Protein AF-0000000067793254 (afdb_homodimer)

Secondary structure (DSSP, 8-state):
-----------EEEEEEEEE-TTSSEEEGGG--S-HHHHHHHHHHHHHHHHHHT-S---HHHHHHHHHHHHHHTTTEEEEEEEE--EEEEEETTEEEEEEPTT--SGGGEEEEEEEPEEEPPHHHHHHHHHHHHHHT-SEEEEEEE--HHHHHHIIIIIS-S-SSSEEEE---TT-TT--EEEEEESSEEEEEE--TT---SS-SS--SS--EEEEEE-SSSSPEEEEEEEPPP---SSHHHHHHHHHHHHHHHHHHHHHHHHH--TTTSEEEEEEE----TT-TT-TTHHHHTSTTEEESS-TTS-HHHH-SEEE--STTT-EEE--EEEEEEHHHHHTEEEEEEE-TTSTTHHHHHHHHTPPP----TT--SGGG-S-SBPEEEEEEEE-/-----------EEEEEEEEE-TTSSEEEGGGS-S-HHHHHHHHHHHHHHHHHHT-S---HHHHHHHHHHHHHHTTTEEEEEEEE--EEEEEETTEEEEEEPTT--SGGGEEEEEEEPEEEPPHHHHHHHHHHHHHHT-SEEEEEEE--HHHHHHIIIIIS-S-SSSEEEE---TT-TT--EEEEEESSEEEEEE--TT---SSSSS--SS--EEEEEE-SSSS-EEEEEEEPPP---SSHHHHHHHHHHHHHHHHHHHHHHHHH--TTTSEEEEEEE----TT-TT-TTHHHHTSTTEEESS-TTS-HHHH-SEEE--STTT-EEE--EEEEEEHHHHHTEEEEEEE-TTSTTHHHHHHHHTPPP-PPPTT--SGGG-S-SBPEEEEEEEE-

Structure (mmCIF, N/CA/C/O backbone):
data_AF-0000000067793254-model_v1
#
loop_
_entity.id
_entity.type
_entity.pdbx_description
1 polymer 'Endonuclease/Exonuclease/phosphatase family protein'
#
loop_
_atom_site.group_PDB
_atom_site.id
_atom_site.type_symbol
_atom_site.label_atom_id
_atom_site.label_alt_id
_atom_site.label_comp_id
_atom_site.label_asym_id
_atom_site.label_entity_id
_atom_site.label_seq_id
_atom_site.pdbx_PDB_ins_code
_atom_site.Cartn_x
_atom_site.Cartn_y
_atom_site.Cartn_z
_atom_site.occupancy
_atom_site.B_iso_or_equiv
_atom_site.auth_seq_id
_atom_site.auth_comp_id
_atom_site.auth_asym_id
_atom_site.auth_atom_id
_atom_site.pdbx_PDB_model_num
ATOM 1 N N . MET A 1 1 ? 42.906 0.728 -47.625 1 31.09 1 MET A N 1
ATOM 2 C CA . MET A 1 1 ? 42.281 -0.377 -46.906 1 31.09 1 MET A CA 1
ATOM 3 C C . MET A 1 1 ? 41.781 0.077 -45.531 1 31.09 1 MET A C 1
ATOM 5 O O . MET A 1 1 ? 42.594 0.21 -44.594 1 31.09 1 MET A O 1
ATOM 9 N N . LEU A 1 2 ? 40.875 1.035 -45.281 1 40.81 2 LEU A N 1
ATOM 10 C CA . LEU A 1 2 ? 40.406 1.68 -44.062 1 40.81 2 LEU A CA 1
ATOM 11 C C . LEU A 1 2 ? 39.781 0.665 -43.125 1 40.81 2 LEU A C 1
ATOM 13 O O . LEU A 1 2 ? 38.812 -0.009 -43.469 1 40.81 2 LEU A O 1
ATOM 17 N N . LEU A 1 3 ? 40.5 0.003 -42.062 1 40.59 3 LEU A N 1
ATOM 18 C CA . LEU A 1 3 ? 40.062 -0.894 -41 1 40.59 3 LEU A CA 1
ATOM 19 C C . LEU A 1 3 ? 38.844 -0.319 -40.281 1 40.59 3 LEU A C 1
ATOM 21 O O . LEU A 1 3 ? 38.938 0.746 -39.656 1 40.59 3 LEU A O 1
ATOM 25 N N . SER A 1 4 ? 37.594 -0.595 -40.688 1 42.09 4 SER A N 1
ATOM 26 C CA . SER A 1 4 ? 36.312 -0.369 -40 1 42.09 4 SER A CA 1
ATOM 27 C C . SER A 1 4 ? 36.312 -0.958 -38.594 1 42.09 4 SER A C 1
ATOM 29 O O . SER A 1 4 ? 36.312 -2.18 -38.438 1 42.09 4 SER A O 1
ATOM 31 N N . LEU A 1 5 ? 36.969 -0.37 -37.469 1 39.97 5 LEU A N 1
ATOM 32 C CA . LEU A 1 5 ? 36.906 -0.781 -36.062 1 39.97 5 LEU A CA 1
ATOM 33 C C . LEU A 1 5 ? 35.438 -0.885 -35.594 1 39.97 5 LEU A C 1
ATOM 35 O O . LEU A 1 5 ? 34.719 0.119 -35.562 1 39.97 5 LEU A O 1
ATOM 39 N N . SER A 1 6 ? 34.781 -2 -35.594 1 44.38 6 SER A N 1
ATOM 40 C CA . SER A 1 6 ? 33.438 -2.334 -35.094 1 44.38 6 SER A CA 1
ATOM 41 C C . SER A 1 6 ? 33.375 -2.094 -33.594 1 44.38 6 SER A C 1
ATOM 43 O O . SER A 1 6 ? 34.062 -2.75 -32.812 1 44.38 6 SER A O 1
ATOM 45 N N . VAL A 1 7 ? 33.188 -0.939 -32.812 1 46.5 7 VAL A N 1
ATOM 46 C CA . VAL A 1 7 ? 32.906 -0.623 -31.406 1 46.5 7 VAL A CA 1
ATOM 47 C C . VAL A 1 7 ? 31.906 -1.623 -30.844 1 46.5 7 VAL A C 1
ATOM 49 O O . VAL A 1 7 ? 30.75 -1.679 -31.312 1 46.5 7 VAL A O 1
ATOM 52 N N . LYS A 1 8 ? 32.406 -2.576 -30.094 1 49.12 8 LYS A N 1
ATOM 53 C CA . LYS A 1 8 ? 31.562 -3.607 -29.484 1 49.12 8 LYS A CA 1
ATOM 54 C C . LYS A 1 8 ? 30.562 -2.998 -28.5 1 49.12 8 LYS A C 1
ATOM 56 O O . LYS A 1 8 ? 30.953 -2.436 -27.484 1 49.12 8 LYS A O 1
ATOM 61 N N . GLU A 1 9 ? 29.5 -2.633 -28.766 1 59.44 9 GLU A N 1
ATOM 62 C CA . GLU A 1 9 ? 28.438 -2.152 -27.891 1 59.44 9 GLU A CA 1
ATOM 63 C C . GLU A 1 9 ? 28.203 -3.111 -26.719 1 59.44 9 GLU A C 1
ATOM 65 O O . GLU A 1 9 ? 27.984 -4.305 -26.938 1 59.44 9 GLU A O 1
ATOM 70 N N . THR A 1 10 ? 28.797 -2.857 -25.375 1 68.81 10 THR A N 1
ATOM 71 C CA . THR A 1 10 ? 28.672 -3.65 -24.156 1 68.81 10 THR A CA 1
ATOM 72 C C . THR A 1 10 ? 27.219 -3.979 -23.859 1 68.81 10 THR A C 1
ATOM 74 O O . THR A 1 10 ? 26.375 -3.076 -23.75 1 68.81 10 THR A O 1
ATOM 77 N N . THR A 1 11 ? 27.062 -5.258 -24 1 78.81 11 THR A N 1
ATOM 78 C CA . THR A 1 11 ? 25.719 -5.773 -23.766 1 78.81 11 THR A CA 1
ATOM 79 C C . THR A 1 11 ? 25.516 -6.07 -22.281 1 78.81 11 THR A C 1
ATOM 81 O O . THR A 1 11 ? 26.469 -6.152 -21.516 1 78.81 11 THR A O 1
ATOM 84 N N . MET A 1 12 ? 24.406 -5.875 -21.812 1 90.88 12 MET A N 1
ATOM 85 C CA . MET A 1 12 ? 23.969 -6.18 -20.453 1 90.88 12 MET A CA 1
ATOM 86 C C . MET A 1 12 ? 22.938 -7.301 -20.469 1 90.88 12 MET A C 1
ATOM 88 O O . MET A 1 12 ? 21.984 -7.273 -21.25 1 90.88 12 MET A O 1
ATOM 92 N N . LYS A 1 13 ? 23.391 -8.328 -19.578 1 94 13 LYS A N 1
ATOM 93 C CA . LYS A 1 13 ? 22.422 -9.406 -19.406 1 94 13 LYS A CA 1
ATOM 94 C C . LYS A 1 13 ? 21.391 -9.047 -18.344 1 94 13 LYS A C 1
ATOM 96 O O . LYS A 1 13 ? 21.734 -8.609 -17.25 1 94 13 LYS A O 1
ATOM 101 N N . ILE A 1 14 ? 20.125 -9.109 -18.766 1 97.94 14 ILE A N 1
ATOM 102 C CA . ILE A 1 14 ? 19.016 -8.812 -17.859 1 97.94 14 ILE A CA 1
ATOM 103 C C . ILE A 1 14 ? 18.062 -10 -17.812 1 97.94 14 ILE A C 1
ATOM 105 O O . ILE A 1 14 ? 17.641 -10.516 -18.844 1 97.94 14 ILE A O 1
ATOM 109 N N . ARG A 1 15 ? 17.875 -10.461 -16.562 1 98.19 15 ARG A N 1
ATOM 110 C CA . ARG A 1 15 ? 16.906 -11.531 -16.375 1 98.19 15 ARG A CA 1
ATOM 111 C C . ARG A 1 15 ? 15.57 -10.977 -15.875 1 98.19 15 ARG A C 1
ATOM 113 O O . ARG A 1 15 ? 15.531 -10.242 -14.883 1 98.19 15 ARG A O 1
ATOM 120 N N . ILE A 1 16 ? 14.469 -11.25 -16.641 1 98.88 16 ILE A N 1
ATOM 121 C CA . ILE A 1 16 ? 13.109 -10.82 -16.359 1 98.88 16 ILE A CA 1
ATOM 122 C C . ILE A 1 16 ? 12.242 -12.031 -16 1 98.88 16 ILE A C 1
ATOM 124 O O . ILE A 1 16 ? 12.297 -13.055 -16.688 1 98.88 16 ILE A O 1
ATOM 128 N N . ALA A 1 17 ? 11.484 -11.914 -14.883 1 98.88 17 ALA A N 1
ATOM 129 C CA . ALA A 1 17 ? 10.703 -13.07 -14.445 1 98.88 17 ALA A CA 1
ATOM 130 C C . ALA A 1 17 ? 9.305 -12.656 -14.008 1 98.88 17 ALA A C 1
ATOM 132 O O . ALA A 1 17 ? 9.062 -11.484 -13.703 1 98.88 17 ALA A O 1
ATOM 133 N N . ILE A 1 18 ? 8.359 -13.547 -14.07 1 98.88 18 ILE A N 1
ATOM 134 C CA . ILE A 1 18 ? 7.016 -13.438 -13.516 1 98.88 18 ILE A CA 1
ATOM 135 C C . ILE A 1 18 ? 6.75 -14.602 -12.57 1 98.88 18 ILE A C 1
ATOM 137 O O . ILE A 1 18 ? 7.145 -15.734 -12.844 1 98.88 18 ILE A O 1
ATOM 141 N N . TYR A 1 19 ? 6.242 -14.352 -11.445 1 98.5 19 TYR A N 1
ATOM 142 C CA . TYR A 1 19 ? 5.93 -15.375 -10.453 1 98.5 19 TYR A CA 1
ATOM 143 C C . TYR A 1 19 ? 4.691 -15 -9.648 1 98.5 19 TYR A C 1
ATOM 145 O O . TYR A 1 19 ? 4.551 -13.852 -9.219 1 98.5 19 TYR A O 1
ATOM 153 N N . ASN A 1 20 ? 3.717 -15.906 -9.539 1 96.56 20 ASN A N 1
ATOM 154 C CA . ASN A 1 20 ? 2.57 -15.758 -8.648 1 96.56 20 ASN A CA 1
ATOM 155 C C . ASN A 1 20 ? 2.953 -16.031 -7.199 1 96.56 20 ASN A C 1
ATOM 157 O O . ASN A 1 20 ? 3.311 -17.156 -6.844 1 96.56 20 ASN A O 1
ATOM 161 N N . VAL A 1 21 ? 2.904 -14.969 -6.418 1 93.12 21 VAL A N 1
ATOM 162 C CA . VAL A 1 21 ? 3.375 -15.062 -5.043 1 93.12 21 VAL A CA 1
ATOM 163 C C . VAL A 1 21 ? 2.184 -15.109 -4.09 1 93.12 21 VAL A C 1
ATOM 165 O O . VAL A 1 21 ? 2.154 -14.398 -3.084 1 93.12 21 VAL A O 1
ATOM 168 N N . GLU A 1 22 ? 1.184 -15.906 -4.363 1 81.81 22 GLU A N 1
ATOM 169 C CA . GLU A 1 22 ? -0.07 -16.016 -3.625 1 81.81 22 GLU A CA 1
ATOM 170 C C . GLU A 1 22 ? 0.184 -16.344 -2.154 1 81.81 22 GLU A C 1
ATOM 172 O O . GLU A 1 22 ? -0.713 -16.203 -1.32 1 81.81 22 GLU A O 1
ATOM 177 N N . ASN A 1 23 ? 1.436 -16.734 -1.792 1 68.94 23 ASN A N 1
ATOM 178 C CA . ASN A 1 23 ? 1.761 -17.188 -0.444 1 68.94 23 ASN A CA 1
ATOM 179 C C . ASN A 1 23 ? 2.705 -16.219 0.262 1 68.94 23 ASN A C 1
ATOM 181 O O . ASN A 1 23 ? 3.607 -16.641 0.986 1 68.94 23 ASN A O 1
ATOM 185 N N . LEU A 1 24 ? 2.639 -14.906 0.12 1 68.38 24 LEU A N 1
ATOM 186 C CA . LEU A 1 24 ? 3.588 -14.008 0.773 1 68.38 24 LEU A CA 1
ATOM 187 C C . LEU A 1 24 ? 3.279 -13.883 2.262 1 68.38 24 LEU A C 1
ATOM 189 O O . LEU A 1 24 ? 4.004 -14.43 3.098 1 68.38 24 LEU A O 1
ATOM 193 N N . PHE A 1 25 ? 2.334 -13.227 2.662 1 58.34 25 PHE A N 1
ATOM 194 C CA . PHE A 1 25 ? 2.184 -13.102 4.105 1 58.34 25 PHE A CA 1
ATOM 195 C C . PHE A 1 25 ? 0.762 -13.438 4.535 1 58.34 25 PHE A C 1
ATOM 197 O O . PHE A 1 25 ? 0.556 -14.266 5.43 1 58.34 25 PHE A O 1
ATOM 204 N N . HIS A 1 26 ? -0.063 -12.625 4.062 1 64.12 26 HIS A N 1
ATOM 205 C CA . HIS A 1 26 ? -1.455 -12.844 4.441 1 64.12 26 HIS A CA 1
ATOM 206 C C . HIS A 1 26 ? -2.311 -13.164 3.219 1 64.12 26 HIS A C 1
ATOM 208 O O . HIS A 1 26 ? -2.105 -12.594 2.145 1 64.12 26 HIS A O 1
ATOM 214 N N . ARG A 1 27 ? -2.822 -14.453 3.244 1 61.56 27 ARG A N 1
ATOM 215 C CA . ARG A 1 27 ? -3.748 -14.789 2.166 1 61.56 27 ARG A CA 1
ATOM 216 C C . ARG A 1 27 ? -5.195 -14.672 2.633 1 61.56 27 ARG A C 1
ATOM 218 O O . ARG A 1 27 ? -5.492 -14.891 3.809 1 61.56 27 ARG A O 1
ATOM 225 N N . THR A 1 28 ? -5.828 -14.141 1.734 1 63.47 28 THR A N 1
ATOM 226 C CA . THR A 1 28 ? -7.266 -14.234 1.963 1 63.47 28 THR A CA 1
ATOM 227 C C . THR A 1 28 ? -7.684 -15.672 2.236 1 63.47 28 THR A C 1
ATOM 229 O O . THR A 1 28 ? -7.367 -16.578 1.458 1 63.47 28 THR A O 1
ATOM 232 N N . ALA A 1 29 ? -8.312 -15.906 3.418 1 68.81 29 ALA A N 1
ATOM 233 C CA . ALA A 1 29 ? -8.688 -17.234 3.885 1 68.81 29 ALA A CA 1
ATOM 234 C C . ALA A 1 29 ? -9.422 -18.016 2.795 1 68.81 29 ALA A C 1
ATOM 236 O O . ALA A 1 29 ? -9.211 -19.219 2.637 1 68.81 29 ALA A O 1
ATOM 237 N N . ILE A 1 30 ? -10.117 -17.25 2.055 1 70.94 30 ILE A N 1
ATOM 238 C CA . ILE A 1 30 ? -10.945 -17.906 1.045 1 70.94 30 ILE A CA 1
ATOM 239 C C . ILE A 1 30 ? -10.055 -18.484 -0.056 1 70.94 30 ILE A C 1
ATOM 241 O O . ILE A 1 30 ? -10.43 -19.453 -0.715 1 70.94 30 ILE A O 1
ATOM 245 N N . LEU A 1 31 ? -8.93 -17.984 -0.172 1 64.88 31 LEU A N 1
ATOM 246 C CA . LEU A 1 31 ? -8.023 -18.438 -1.229 1 64.88 31 LEU A CA 1
ATOM 247 C C . LEU A 1 31 ? -7.059 -19.484 -0.708 1 64.88 31 LEU A C 1
ATOM 249 O O . LEU A 1 31 ? -6.281 -20.062 -1.478 1 64.88 31 LEU A O 1
ATOM 253 N N . ASN A 1 32 ? -7.125 -19.75 0.562 1 66.56 32 ASN A N 1
ATOM 254 C CA . ASN A 1 32 ? -6.242 -20.719 1.182 1 66.56 32 ASN A CA 1
ATOM 255 C C . ASN A 1 32 ? -6.934 -22.078 1.356 1 66.56 32 ASN A C 1
ATOM 257 O O . ASN A 1 32 ? -6.688 -22.781 2.336 1 66.56 32 ASN A O 1
ATOM 261 N N . LEU A 1 33 ? -7.832 -22.438 0.558 1 66.75 33 LEU A N 1
ATOM 262 C CA . LEU A 1 33 ? -8.492 -23.734 0.563 1 66.75 33 LEU A CA 1
ATOM 263 C C . LEU A 1 33 ? -7.902 -24.656 -0.498 1 66.75 33 LEU A C 1
ATOM 265 O O . LEU A 1 33 ? -7.496 -24.203 -1.568 1 66.75 33 LEU A O 1
ATOM 269 N N . PRO A 1 34 ? -7.812 -25.922 -0.227 1 66.06 34 PRO A N 1
ATOM 270 C CA . PRO A 1 34 ? -7.176 -26.844 -1.159 1 66.06 34 PRO A CA 1
ATOM 271 C C . PRO A 1 34 ? -8.008 -27.078 -2.42 1 66.06 34 PRO A C 1
ATOM 273 O O . PRO A 1 34 ? -7.465 -27.453 -3.461 1 66.06 34 PRO A O 1
ATOM 276 N N . ASP A 1 35 ? -9.336 -26.797 -2.328 1 67.94 35 ASP A N 1
ATOM 277 C CA . ASP A 1 35 ? -10.258 -27.109 -3.416 1 67.94 35 ASP A CA 1
ATOM 278 C C . ASP A 1 35 ? -10.656 -25.859 -4.176 1 67.94 35 ASP A C 1
ATOM 280 O O . ASP A 1 35 ? -11.391 -25.016 -3.652 1 67.94 35 ASP A O 1
ATOM 284 N N . SER A 1 36 ? -10.172 -25.766 -5.426 1 66.94 36 SER A N 1
ATOM 285 C CA . SER A 1 36 ? -10.445 -24.594 -6.254 1 66.94 36 SER A CA 1
ATOM 286 C C . SER A 1 36 ? -11.938 -24.438 -6.504 1 66.94 36 SER A C 1
ATOM 288 O O . SER A 1 36 ? -12.438 -23.312 -6.629 1 66.94 36 SER A O 1
ATOM 290 N N . GLN A 1 37 ? -12.656 -25.5 -6.613 1 68.5 37 GLN A N 1
ATOM 291 C CA . GLN A 1 37 ? -14.094 -25.406 -6.816 1 68.5 37 GLN A CA 1
ATOM 292 C C . GLN A 1 37 ? -14.789 -24.781 -5.609 1 68.5 37 GLN A C 1
ATOM 294 O O . GLN A 1 37 ? -15.727 -24 -5.762 1 68.5 37 GLN A O 1
ATOM 299 N N . GLN A 1 38 ? -14.258 -25.219 -4.508 1 76.88 38 GLN A N 1
ATOM 300 C CA . GLN A 1 38 ? -14.812 -24.625 -3.293 1 76.88 38 GLN A CA 1
ATOM 301 C C . GLN A 1 38 ? -14.516 -23.125 -3.225 1 76.88 38 GLN A C 1
ATOM 303 O O . GLN A 1 38 ? -15.375 -22.328 -2.842 1 76.88 38 GLN A O 1
ATOM 308 N N . ILE A 1 39 ? -13.344 -22.797 -3.621 1 72.5 39 ILE A N 1
ATOM 309 C CA . ILE A 1 39 ? -12.961 -21.391 -3.646 1 72.5 39 ILE A CA 1
ATOM 310 C C . ILE A 1 39 ? -13.891 -20.625 -4.582 1 72.5 39 ILE A C 1
ATOM 312 O O . ILE A 1 39 ? -14.43 -19.578 -4.207 1 72.5 39 ILE A O 1
ATOM 316 N N . ASP A 1 40 ? -14.164 -21.141 -5.75 1 70 40 ASP A N 1
ATOM 317 C CA . ASP A 1 40 ? -15.016 -20.5 -6.742 1 70 40 ASP A CA 1
ATOM 318 C C . ASP A 1 40 ? -16.438 -20.312 -6.211 1 70 40 ASP A C 1
ATOM 320 O O . ASP A 1 40 ? -17.047 -19.266 -6.406 1 70 40 ASP A O 1
ATOM 324 N N . ALA A 1 41 ? -16.922 -21.391 -5.645 1 77.06 41 ALA A N 1
ATOM 325 C CA . ALA A 1 41 ? -18.281 -21.328 -5.094 1 77.06 41 ALA A CA 1
ATOM 326 C C . ALA A 1 41 ? -18.391 -20.25 -4.027 1 77.06 41 ALA A C 1
ATOM 328 O O . ALA A 1 41 ? -19.359 -19.469 -4.016 1 77.06 41 ALA A O 1
ATOM 329 N N . LEU A 1 42 ? -17.406 -20.172 -3.201 1 83 42 LEU A N 1
ATOM 330 C CA . LEU A 1 42 ? -17.422 -19.188 -2.123 1 83 42 LEU A CA 1
ATOM 331 C C . LEU A 1 42 ? -17.281 -17.766 -2.676 1 83 42 LEU A C 1
ATOM 333 O O . LEU A 1 42 ? -17.969 -16.844 -2.219 1 83 42 LEU A O 1
ATOM 337 N N . LEU A 1 43 ? -16.438 -17.625 -3.621 1 76.62 43 LEU A N 1
ATOM 338 C CA . LEU A 1 43 ? -16.25 -16.297 -4.215 1 76.62 43 LEU A CA 1
ATOM 339 C C . LEU A 1 43 ? -17.516 -15.844 -4.918 1 76.62 43 LEU A C 1
ATOM 341 O O . LEU A 1 43 ? -17.859 -14.656 -4.895 1 76.62 43 LEU A O 1
ATOM 345 N N . GLU A 1 44 ? -18.203 -16.719 -5.574 1 77.62 44 GLU A N 1
ATOM 346 C CA . GLU A 1 44 ? -19.484 -16.375 -6.168 1 77.62 44 GLU A CA 1
ATOM 347 C C . GLU A 1 44 ? -20.5 -15.961 -5.102 1 77.62 44 GLU A C 1
ATOM 349 O O . GLU A 1 44 ? -21.281 -15.031 -5.309 1 77.62 44 GLU A O 1
ATOM 354 N N . GLN A 1 45 ? -20.453 -16.656 -4.051 1 84.69 45 GLN A N 1
ATOM 355 C CA . GLN A 1 45 ? -21.344 -16.281 -2.961 1 84.69 45 GLN A CA 1
ATOM 356 C C . GLN A 1 45 ? -21 -14.898 -2.414 1 84.69 45 GLN A C 1
ATOM 358 O O . GLN A 1 45 ? -21.891 -14.125 -2.064 1 84.69 45 GLN A O 1
ATOM 363 N N . VAL A 1 46 ? -19.766 -14.617 -2.361 1 85.06 46 VAL A N 1
ATOM 364 C CA . VAL A 1 46 ? -19.359 -13.289 -1.921 1 85.06 46 VAL A CA 1
ATOM 365 C C . VAL A 1 46 ? -19.875 -12.234 -2.902 1 85.06 46 VAL A C 1
ATOM 367 O O . VAL A 1 46 ? -20.375 -11.188 -2.492 1 85.06 46 VAL A O 1
ATOM 370 N N . ARG A 1 47 ? -19.75 -12.5 -4.215 1 79.06 47 ARG A N 1
ATOM 371 C CA . ARG A 1 47 ? -20.25 -11.578 -5.23 1 79.06 47 ARG A CA 1
ATOM 372 C C . ARG A 1 47 ? -21.75 -11.344 -5.07 1 79.06 47 ARG A C 1
ATOM 374 O O . ARG A 1 47 ? -22.219 -10.211 -5.172 1 79.06 47 ARG A O 1
ATOM 381 N N . GLN A 1 48 ? -22.469 -12.398 -4.863 1 83.5 48 GLN A N 1
ATOM 382 C CA . GLN A 1 48 ? -23.906 -12.281 -4.645 1 83.5 48 GLN A CA 1
ATOM 383 C C . GLN A 1 48 ? -24.203 -11.438 -3.408 1 83.5 48 GLN A C 1
ATOM 385 O O . GLN A 1 48 ? -25.078 -10.578 -3.436 1 83.5 48 GLN A O 1
ATOM 390 N N . LEU A 1 49 ? -23.469 -11.656 -2.424 1 90.62 49 LEU A N 1
ATOM 391 C CA . LEU A 1 49 ? -23.656 -10.906 -1.189 1 90.62 49 LEU A CA 1
ATOM 392 C C . LEU A 1 49 ? -23.375 -9.422 -1.416 1 90.62 49 LEU A C 1
ATOM 394 O O . LEU A 1 49 ? -24.141 -8.57 -0.962 1 90.62 49 LEU A O 1
ATOM 398 N N . GLN A 1 50 ? -22.297 -9.203 -2.102 1 85.62 50 GLN A N 1
ATOM 399 C CA . GLN A 1 50 ? -21.953 -7.82 -2.41 1 85.62 50 GLN A CA 1
ATOM 400 C C . GLN A 1 50 ? -23.062 -7.141 -3.215 1 85.62 50 GLN A C 1
ATOM 402 O O . GLN A 1 50 ? -23.438 -6 -2.936 1 85.62 50 GLN A O 1
ATOM 407 N N . GLN A 1 51 ? -23.578 -7.797 -4.176 1 82.69 51 GLN A N 1
ATOM 408 C CA . GLN A 1 51 ? -24.656 -7.262 -4.988 1 82.69 51 GLN A CA 1
ATOM 409 C C . GLN A 1 51 ? -25.891 -6.965 -4.137 1 82.69 51 GLN A C 1
ATOM 411 O O . GLN A 1 51 ? -26.547 -5.938 -4.32 1 82.69 51 GLN A O 1
ATOM 416 N N . LEU A 1 52 ? -26.203 -7.84 -3.271 1 91.19 52 LEU A N 1
ATOM 417 C CA . LEU A 1 52 ? -27.344 -7.641 -2.396 1 91.19 52 LEU A CA 1
ATOM 418 C C . LEU A 1 52 ? -27.141 -6.422 -1.501 1 91.19 52 LEU A C 1
ATOM 420 O O . LEU A 1 52 ? -28.047 -5.598 -1.355 1 91.19 52 LEU A O 1
ATOM 424 N N . LEU A 1 53 ? -25.953 -6.273 -1.028 1 91.06 53 LEU A N 1
ATOM 425 C CA . LEU A 1 53 ? -25.672 -5.211 -0.067 1 91.06 53 LEU A CA 1
ATOM 426 C C . LEU A 1 53 ? -25.609 -3.854 -0.76 1 91.06 53 LEU A C 1
ATOM 428 O O . LEU A 1 53 ? -25.703 -2.812 -0.106 1 91.06 53 LEU A O 1
ATOM 432 N N . GLU A 1 54 ? -25.484 -3.896 -2.029 1 87.56 54 GLU A N 1
ATOM 433 C CA . GLU A 1 54 ? -25.391 -2.646 -2.777 1 87.56 54 GLU A CA 1
ATOM 434 C C . GLU A 1 54 ? -26.766 -2.154 -3.215 1 87.56 54 GLU A C 1
ATOM 436 O O . GLU A 1 54 ? -26.891 -1.062 -3.768 1 87.56 54 GLU A O 1
ATOM 441 N N . GLN A 1 55 ? -27.781 -2.951 -2.98 1 91.06 55 GLN A N 1
ATOM 442 C CA . GLN A 1 55 ? -29.141 -2.553 -3.377 1 91.06 55 GLN A CA 1
ATOM 443 C C . GLN A 1 55 ? -29.609 -1.341 -2.58 1 91.06 55 GLN A C 1
ATOM 445 O O . GLN A 1 55 ? -29.328 -1.232 -1.383 1 91.06 55 GLN A O 1
ATOM 450 N N . PRO A 1 56 ? -30.312 -0.456 -3.15 1 91.81 56 PRO A N 1
ATOM 451 C CA . PRO A 1 56 ? -30.797 0.749 -2.469 1 91.81 56 PRO A CA 1
ATOM 452 C C . PRO A 1 56 ? -31.875 0.45 -1.436 1 91.81 56 PRO A C 1
ATOM 454 O O . PRO A 1 56 ? -32.094 1.252 -0.527 1 91.81 56 PRO A O 1
ATOM 457 N N . GLN A 1 57 ? -32.594 -0.63 -1.663 1 94.94 57 GLN A N 1
ATOM 458 C CA . GLN A 1 57 ? -33.656 -1.005 -0.732 1 94.94 57 GLN A CA 1
ATOM 459 C C . GLN A 1 57 ? -33.469 -2.445 -0.258 1 94.94 57 GLN A C 1
ATOM 461 O O . GLN A 1 57 ? -33.219 -3.342 -1.062 1 94.94 57 GLN A O 1
ATOM 466 N N . TYR A 1 58 ? -33.531 -2.555 1 1 96.06 58 TYR A N 1
ATOM 467 C CA . TYR A 1 58 ? -33.469 -3.875 1.621 1 96.06 58 TYR A CA 1
ATOM 468 C C . TYR A 1 58 ? -34.875 -4.316 2.059 1 96.06 58 TYR A C 1
ATOM 470 O O . TYR A 1 58 ? -35.438 -3.752 2.992 1 96.06 58 TYR A O 1
ATOM 478 N N . ASP A 1 59 ? -35.469 -5.266 1.421 1 95.69 59 ASP A N 1
ATOM 479 C CA . ASP A 1 59 ? -36.688 -5.887 1.921 1 95.69 59 ASP A CA 1
ATOM 480 C C . ASP A 1 59 ? -36.375 -7.156 2.711 1 95.69 59 ASP A C 1
ATOM 482 O O . ASP A 1 59 ? -35.219 -7.531 2.859 1 95.69 59 ASP A O 1
ATOM 486 N N . ASP A 1 60 ? -37.312 -7.75 3.178 1 93.69 60 ASP A N 1
ATOM 487 C CA . ASP A 1 60 ? -37.125 -8.906 4.051 1 93.69 60 ASP A CA 1
ATOM 488 C C . ASP A 1 60 ? -36.5 -10.07 3.293 1 93.69 60 ASP A C 1
ATOM 490 O O . ASP A 1 60 ? -35.688 -10.812 3.854 1 93.69 60 ASP A O 1
ATOM 494 N N . ALA A 1 61 ? -36.906 -10.148 2.123 1 93.81 61 ALA A N 1
ATOM 495 C CA . ALA A 1 61 ? -36.375 -11.234 1.316 1 93.81 61 ALA A CA 1
ATOM 496 C C . ALA A 1 61 ? -34.875 -11.078 1.119 1 93.81 61 ALA A C 1
ATOM 498 O O . ALA A 1 61 ? -34.125 -12.055 1.229 1 93.81 61 ALA A O 1
ATOM 499 N N . LEU A 1 62 ? -34.562 -9.938 0.845 1 96.06 62 LEU A N 1
ATOM 500 C CA . LEU A 1 62 ? -33.156 -9.648 0.676 1 96.06 62 LEU A CA 1
ATOM 501 C C . LEU A 1 62 ? -32.406 -9.883 1.975 1 96.06 62 LEU A C 1
ATOM 503 O O . LEU A 1 62 ? -31.312 -10.477 1.964 1 96.06 62 LEU A O 1
ATOM 507 N N . LYS A 1 63 ? -32.906 -9.461 3.035 1 95.06 63 LYS A N 1
ATOM 508 C CA . LYS A 1 63 ? -32.25 -9.633 4.332 1 95.06 63 LYS A CA 1
ATOM 509 C C . LYS A 1 63 ? -32.062 -11.117 4.66 1 95.06 63 LYS A C 1
ATOM 511 O O . LYS A 1 63 ? -31.031 -11.508 5.195 1 95.06 63 LYS A O 1
ATOM 516 N N . ASP A 1 64 ? -33.062 -11.82 4.32 1 93.81 64 ASP A N 1
ATOM 517 C CA . ASP A 1 64 ? -32.969 -13.258 4.57 1 93.81 64 ASP A CA 1
ATOM 518 C C . ASP A 1 64 ? -31.906 -13.906 3.689 1 93.81 64 ASP A C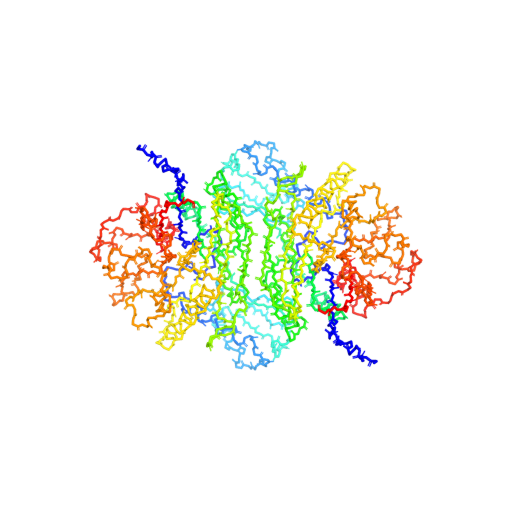 1
ATOM 520 O O . ASP A 1 64 ? -31.172 -14.789 4.137 1 93.81 64 ASP A O 1
ATOM 524 N N . LYS A 1 65 ? -31.953 -13.453 2.518 1 93.5 65 LYS A N 1
ATOM 525 C CA . LYS A 1 65 ? -30.953 -13.984 1.599 1 93.5 65 LYS A CA 1
ATOM 526 C C . LYS A 1 65 ? -29.547 -13.648 2.074 1 93.5 65 LYS A C 1
ATOM 528 O O . LYS A 1 65 ? -28.641 -14.492 2.008 1 93.5 65 LYS A O 1
ATOM 533 N N . VAL A 1 66 ? -29.328 -12.438 2.529 1 95.88 66 VAL A N 1
ATOM 534 C CA . VAL A 1 66 ? -28.047 -12.023 3.082 1 95.88 66 VAL A CA 1
ATOM 535 C C . VAL A 1 66 ? -27.672 -12.93 4.254 1 95.88 66 VAL A C 1
ATOM 537 O O . VAL A 1 66 ? -26.531 -13.398 4.352 1 95.88 66 VAL A O 1
ATOM 540 N N . PHE A 1 67 ? -28.609 -13.234 5.125 1 94.94 67 PHE A N 1
ATOM 541 C CA . PHE A 1 67 ? -28.359 -14.094 6.273 1 94.94 67 PHE A CA 1
ATOM 542 C C . PHE A 1 67 ? -27.906 -15.477 5.828 1 94.94 67 PHE A C 1
ATOM 544 O O . PHE A 1 67 ? -26.875 -15.977 6.289 1 94.94 67 PHE A O 1
ATOM 551 N N . ARG A 1 68 ? -28.625 -15.969 4.957 1 91.44 68 ARG A N 1
ATOM 552 C CA . ARG A 1 68 ? -28.344 -17.328 4.527 1 91.44 68 ARG A CA 1
ATOM 553 C C . ARG A 1 68 ? -27 -17.422 3.809 1 91.44 68 ARG A C 1
ATOM 555 O O . ARG A 1 68 ? -26.203 -18.312 4.086 1 91.44 68 ARG A O 1
ATOM 562 N N . LEU A 1 69 ? -26.828 -16.5 2.936 1 90.75 69 LEU A N 1
ATOM 563 C CA . LEU A 1 69 ? -25.609 -16.484 2.15 1 90.75 69 LEU A CA 1
ATOM 564 C C . LEU A 1 69 ? -24.391 -16.281 3.051 1 90.75 69 LEU A C 1
ATOM 566 O O . LEU A 1 69 ? -23.328 -16.859 2.807 1 90.75 69 LEU A O 1
ATOM 570 N N . SER A 1 70 ? -24.484 -15.492 4.145 1 92.81 70 SER A N 1
ATOM 571 C CA . SER A 1 70 ? -23.359 -15.102 4.973 1 92.81 70 SER A CA 1
ATOM 572 C C . SER A 1 70 ? -22.906 -16.234 5.883 1 92.81 70 SER A C 1
ATOM 574 O O . SER A 1 70 ? -21.812 -16.219 6.426 1 92.81 70 SER A O 1
ATOM 576 N N . ILE A 1 71 ? -23.828 -17.297 6.059 1 88.81 71 ILE A N 1
ATOM 577 C CA . ILE A 1 71 ? -23.516 -18.406 6.949 1 88.81 71 ILE A CA 1
ATOM 578 C C . ILE A 1 71 ? -22.25 -19.125 6.449 1 88.81 71 ILE A C 1
ATOM 580 O O . ILE A 1 71 ? -21.312 -19.359 7.215 1 88.81 71 ILE A O 1
ATOM 584 N N . ALA A 1 72 ? -22.297 -19.391 5.266 1 88.38 72 ALA A N 1
ATOM 585 C CA . ALA A 1 72 ? -21.188 -20.141 4.691 1 88.38 72 ALA A CA 1
ATOM 586 C C . ALA A 1 72 ? -19.938 -19.266 4.566 1 88.38 72 ALA A C 1
ATOM 588 O O . ALA A 1 72 ? -18.828 -19.766 4.441 1 88.38 72 ALA A O 1
ATOM 589 N N . LEU A 1 73 ? -20.094 -17.969 4.504 1 90.31 73 LEU A N 1
ATOM 590 C CA . LEU A 1 73 ? -19.016 -17.031 4.215 1 90.31 73 LEU A CA 1
ATOM 591 C C . LEU A 1 73 ? -18.359 -16.531 5.504 1 90.31 73 LEU A C 1
ATOM 593 O O . LEU A 1 73 ? -17.297 -15.922 5.465 1 90.31 73 LEU A O 1
ATOM 597 N N . ARG A 1 74 ? -18.906 -16.859 6.727 1 88.31 74 ARG A N 1
ATOM 598 C CA . ARG A 1 74 ? -18.5 -16.328 8.023 1 88.31 74 ARG A CA 1
ATOM 599 C C . ARG A 1 74 ? -17.016 -16.594 8.273 1 88.31 74 ARG A C 1
ATOM 601 O O . ARG A 1 74 ? -16.297 -15.727 8.773 1 88.31 74 ARG A O 1
ATOM 608 N N . PRO A 1 75 ? -16.578 -17.781 7.867 1 82.69 75 PRO A N 1
ATOM 609 C CA . PRO A 1 75 ? -15.164 -18.062 8.141 1 82.69 75 PRO A CA 1
ATOM 610 C C . PRO A 1 75 ? -14.227 -17.234 7.262 1 82.69 75 PRO A C 1
ATOM 612 O O . PRO A 1 75 ? -13.031 -17.125 7.559 1 82.69 75 PRO A O 1
ATOM 615 N N . TYR A 1 76 ? -14.82 -16.656 6.258 1 82.12 76 TYR A N 1
ATOM 616 C CA . TYR A 1 76 ? -13.922 -16.156 5.223 1 82.12 76 TYR A CA 1
ATOM 617 C C . TYR A 1 76 ? -14.047 -14.641 5.082 1 82.12 76 TYR A C 1
ATOM 619 O O . TYR A 1 76 ? -13.156 -13.992 4.527 1 82.12 76 TYR A O 1
ATOM 627 N N . ILE A 1 77 ? -15.133 -14.086 5.496 1 83.75 77 ILE A N 1
ATOM 628 C CA . ILE A 1 77 ? -15.336 -12.656 5.324 1 83.75 77 ILE A CA 1
ATOM 629 C C . ILE A 1 77 ? -15.914 -12.055 6.609 1 83.75 77 ILE A C 1
ATOM 631 O O . ILE A 1 77 ? -16.359 -12.789 7.5 1 83.75 77 ILE A O 1
ATOM 635 N N . ASP A 1 78 ? -15.773 -10.812 6.766 1 87 78 ASP A N 1
ATOM 636 C CA . ASP A 1 78 ? -16.547 -9.984 7.688 1 87 78 ASP A CA 1
ATOM 637 C C . ASP A 1 78 ? -17.219 -8.828 6.953 1 87 78 ASP A C 1
ATOM 639 O O . ASP A 1 78 ? -16.875 -8.523 5.809 1 87 78 ASP A O 1
ATOM 643 N N . ILE A 1 79 ? -18.25 -8.414 7.461 1 87 79 ILE A N 1
ATOM 644 C CA . ILE A 1 79 ? -18.922 -7.223 6.941 1 87 79 ILE A CA 1
ATOM 645 C C . ILE A 1 79 ? -18.688 -6.047 7.883 1 87 79 ILE A C 1
ATOM 647 O O . ILE A 1 79 ? -19.281 -5.984 8.969 1 87 79 ILE A O 1
ATOM 651 N N . ARG A 1 80 ? -17.859 -5.156 7.418 1 82.44 80 ARG A N 1
ATOM 652 C CA . ARG A 1 80 ? -17.484 -4.008 8.234 1 82.44 80 ARG A CA 1
ATOM 653 C C . ARG A 1 80 ? -18.438 -2.84 8.008 1 82.44 80 ARG A C 1
ATOM 655 O O . ARG A 1 80 ? -18.766 -2.516 6.863 1 82.44 80 ARG A O 1
ATOM 662 N N . THR A 1 81 ? -19 -2.369 9.086 1 82.69 81 THR A N 1
ATOM 663 C CA . THR A 1 81 ? -19.797 -1.153 9.055 1 82.69 81 THR A CA 1
ATOM 664 C C . THR A 1 81 ? -19.047 0.014 9.68 1 82.69 81 THR A C 1
ATOM 666 O O . THR A 1 81 ? -18.766 -0.002 10.883 1 82.69 81 THR A O 1
ATOM 669 N N . ASP A 1 82 ? -18.734 0.962 8.883 1 74.06 82 ASP A N 1
ATOM 670 C CA . ASP A 1 82 ? -17.969 2.117 9.336 1 74.06 82 ASP A CA 1
ATOM 671 C C . ASP A 1 82 ? -18.875 3.232 9.828 1 74.06 82 ASP A C 1
ATOM 673 O O . ASP A 1 82 ? -18.484 4.039 10.672 1 74.06 82 ASP A O 1
ATOM 677 N N . ALA A 1 83 ? -20.047 3.328 9.281 1 76.75 83 ALA A N 1
ATOM 678 C CA . ALA A 1 83 ? -21.062 4.297 9.68 1 76.75 83 ALA A CA 1
ATOM 679 C C . ALA A 1 83 ? -22.453 3.781 9.375 1 76.75 83 ALA A C 1
ATOM 681 O O . ALA A 1 83 ? -22.641 2.986 8.453 1 76.75 83 ALA A O 1
ATOM 682 N N . GLY A 1 84 ? -23.266 4.234 10.141 1 81.56 84 GLY A N 1
ATOM 683 C CA . GLY A 1 84 ? -24.656 3.84 9.961 1 81.56 84 GLY A CA 1
ATOM 684 C C . GLY A 1 84 ? -24.984 2.514 10.617 1 81.56 84 GLY A C 1
ATOM 685 O O . GLY A 1 84 ? -24.359 2.133 11.609 1 81.56 84 GLY A O 1
ATOM 686 N N . THR A 1 85 ? -26.094 2.016 10.094 1 86.5 85 THR A N 1
ATOM 687 C CA . THR A 1 85 ? -26.594 0.757 10.633 1 86.5 85 THR A CA 1
ATOM 688 C C . THR A 1 85 ? -26.719 -0.292 9.531 1 86.5 85 THR A C 1
ATOM 690 O O . THR A 1 85 ? -27.203 0.002 8.438 1 86.5 85 THR A O 1
ATOM 693 N N . LEU A 1 86 ? -26.094 -1.372 9.805 1 93.38 86 LEU A N 1
ATOM 694 C CA . LEU A 1 86 ? -26.281 -2.473 8.859 1 93.38 86 LEU A CA 1
ATOM 695 C C . LEU A 1 86 ? -26.812 -3.709 9.57 1 93.38 86 LEU A C 1
ATOM 697 O O . LEU A 1 86 ? -28 -4.023 9.469 1 93.38 86 LEU A O 1
ATOM 701 N N . GLY A 1 87 ? -26.031 -4.289 10.375 1 94.06 87 GLY A N 1
ATOM 702 C CA . GLY A 1 87 ? -26.422 -5.52 11.039 1 94.06 87 GLY A CA 1
ATOM 703 C C . GLY A 1 87 ? -25.281 -6.18 11.797 1 94.06 87 GLY A C 1
ATOM 704 O O . GLY A 1 87 ? -24.281 -5.535 12.102 1 94.06 87 GLY A O 1
ATOM 705 N N . ARG A 1 88 ? -25.547 -7.367 12.141 1 92.94 88 ARG A N 1
ATOM 706 C CA . ARG A 1 88 ? -24.562 -8.102 12.922 1 92.94 88 ARG A CA 1
ATOM 707 C C . ARG A 1 88 ? -24.656 -9.602 12.648 1 92.94 88 ARG A C 1
ATOM 709 O O . ARG A 1 88 ? -25.641 -10.078 12.086 1 92.94 88 ARG A O 1
ATOM 716 N N . TRP A 1 89 ? -23.594 -10.203 13.047 1 92.75 89 TRP A N 1
ATOM 717 C CA . TRP A 1 89 ? -23.609 -11.656 13.023 1 92.75 89 TRP A CA 1
ATOM 718 C C . TRP A 1 89 ? -24.469 -12.219 14.148 1 92.75 89 TRP A C 1
ATOM 720 O O . TRP A 1 89 ? -24.328 -11.812 15.305 1 92.75 89 TRP A O 1
ATOM 730 N N . LYS A 1 90 ? -25.375 -13.055 13.828 1 92.5 90 LYS A N 1
ATOM 731 C CA . LYS A 1 90 ? -26.344 -13.609 14.773 1 92.5 90 LYS A CA 1
ATOM 732 C C . LYS A 1 90 ? -26.484 -15.117 14.586 1 92.5 90 LYS A C 1
ATOM 734 O O . LYS A 1 90 ? -26.547 -15.602 13.453 1 92.5 90 LYS A O 1
ATOM 739 N N . LYS A 1 91 ? -26.422 -15.672 15.633 1 92.62 91 LYS A N 1
ATOM 740 C CA . LYS A 1 91 ? -26.688 -17.109 15.594 1 92.62 91 LYS A CA 1
ATOM 741 C C . LYS A 1 91 ? -28.172 -17.406 15.531 1 92.62 91 LYS A C 1
ATOM 743 O O . LYS A 1 91 ? -28.953 -16.875 16.328 1 92.62 91 LYS A O 1
ATOM 748 N N . GLU A 1 92 ? -28.578 -18.172 14.656 1 88.62 92 GLU A N 1
ATOM 749 C CA . GLU A 1 92 ? -29.922 -18.719 14.516 1 88.62 92 GLU A CA 1
ATOM 750 C C . GLU A 1 92 ? -29.875 -20.234 14.266 1 88.62 92 GLU A C 1
ATOM 752 O O . GLU A 1 92 ? -28.797 -20.828 14.234 1 88.62 92 GLU A O 1
ATOM 757 N N . GLU A 1 93 ? -30.906 -20.75 14.047 1 84.19 93 GLU A N 1
ATOM 758 C CA . GLU A 1 93 ? -31.016 -22.203 13.898 1 84.19 93 GLU A CA 1
ATOM 759 C C . GLU A 1 93 ? -30.156 -22.703 12.742 1 84.19 93 GLU A C 1
ATOM 761 O O . GLU A 1 93 ? -29.484 -23.734 12.859 1 84.19 93 GLU A O 1
ATOM 766 N N . ALA A 1 94 ? -30.188 -21.969 11.773 1 83.62 94 ALA A N 1
ATOM 767 C CA . ALA A 1 94 ? -29.516 -22.406 10.555 1 83.62 94 ALA A CA 1
ATOM 768 C C . ALA A 1 94 ? -28.016 -22.156 10.641 1 83.62 94 ALA A C 1
ATOM 770 O O . ALA A 1 94 ? -27.25 -22.641 9.805 1 83.62 94 ALA A O 1
ATOM 771 N N . GLY A 1 95 ? -27.688 -21.438 11.648 1 86.88 95 GLY A N 1
ATOM 772 C CA . GLY A 1 95 ? -26.297 -21.078 11.82 1 86.88 95 GLY A CA 1
ATOM 773 C C . GLY A 1 95 ? -26.094 -19.609 12.133 1 86.88 95 GLY A C 1
ATOM 774 O O . GLY A 1 95 ? -27.062 -18.859 12.281 1 86.88 95 GLY A O 1
ATOM 775 N N . THR A 1 96 ? -24.781 -19.281 12.258 1 89.56 96 THR A N 1
ATOM 776 C CA . THR A 1 96 ? -24.453 -17.891 12.516 1 89.56 96 THR A CA 1
ATOM 777 C C . THR A 1 96 ? -24.281 -17.125 11.211 1 89.56 96 THR A C 1
ATOM 779 O O . THR A 1 96 ? -23.375 -17.406 10.43 1 89.56 96 THR A O 1
ATOM 782 N N . GLY A 1 97 ? -25.234 -16.297 10.867 1 92.25 97 GLY A N 1
ATOM 783 C CA . GLY A 1 97 ? -25.219 -15.445 9.688 1 92.25 97 GLY A CA 1
ATOM 784 C C . GLY A 1 97 ? -25.328 -13.969 10.016 1 92.25 97 GLY A C 1
ATOM 785 O O . GLY A 1 97 ? -25.562 -13.602 11.172 1 92.25 97 GLY A O 1
ATOM 786 N N . PHE A 1 98 ? -25.109 -13.164 8.969 1 94.62 98 PHE A N 1
ATOM 787 C CA . PHE A 1 98 ? -25.203 -11.719 9.148 1 94.62 98 PHE A CA 1
ATOM 788 C C . PHE A 1 98 ? -26.656 -11.25 8.969 1 94.62 98 PHE A C 1
ATOM 790 O O . PHE A 1 98 ? -27.219 -11.391 7.891 1 94.62 98 PHE A O 1
ATOM 797 N N . ARG A 1 99 ? -27.25 -10.75 10 1 95.5 99 ARG A N 1
ATOM 798 C CA . ARG A 1 99 ? -28.625 -10.258 9.992 1 95.5 99 ARG A CA 1
ATOM 799 C C . ARG A 1 99 ? -28.656 -8.742 9.883 1 95.5 99 ARG A C 1
ATOM 801 O O . ARG A 1 99 ? -28.141 -8.039 10.75 1 95.5 99 ARG A O 1
ATOM 808 N N . ILE A 1 100 ? -29.234 -8.328 8.859 1 96.31 100 ILE A N 1
ATOM 809 C CA . ILE A 1 100 ? -29.422 -6.895 8.672 1 96.31 100 ILE A CA 1
ATOM 810 C C . ILE A 1 100 ? -30.516 -6.395 9.617 1 96.31 100 ILE A C 1
ATOM 812 O O . ILE A 1 100 ? -31.562 -7.035 9.766 1 96.31 100 ILE A O 1
ATOM 816 N N . ASN A 1 101 ? -30.203 -5.285 10.203 1 94.12 101 ASN A N 1
ATOM 817 C CA . ASN A 1 101 ? -31.156 -4.672 11.125 1 94.12 101 ASN A CA 1
ATOM 818 C C . ASN A 1 101 ? -32.438 -4.234 10.414 1 94.12 101 ASN A C 1
ATOM 820 O O . ASN A 1 101 ? -32.375 -3.818 9.25 1 94.12 101 ASN A O 1
ATOM 824 N N . LYS A 1 102 ? -33.469 -4.277 11.055 1 92.12 102 LYS A N 1
ATOM 825 C CA . LYS A 1 102 ? -34.75 -3.826 10.508 1 92.12 102 LYS A CA 1
ATOM 826 C C . LYS A 1 102 ? -34.688 -2.35 10.133 1 92.12 102 LYS A C 1
ATOM 828 O O . LYS A 1 102 ? -35.312 -1.923 9.164 1 92.12 102 LYS A O 1
ATOM 833 N N . SER A 1 103 ? -33.875 -1.68 10.82 1 92.19 103 SER A N 1
ATOM 834 C CA . SER A 1 103 ? -33.781 -0.235 10.625 1 92.19 103 SER A CA 1
ATOM 835 C C . SER A 1 103 ? -32.969 0.115 9.398 1 92.19 103 SER A C 1
ATOM 837 O O . SER A 1 103 ? -33.031 1.24 8.898 1 92.19 103 SER A O 1
ATOM 839 N N . CYS A 1 104 ? -32.188 -0.847 8.945 1 94.81 104 CYS A N 1
ATOM 840 C CA . CYS A 1 104 ? -31.422 -0.589 7.742 1 94.81 104 CYS A CA 1
ATOM 841 C C . CYS A 1 104 ? -32.25 -0.843 6.488 1 94.81 104 CYS A C 1
ATOM 843 O O . CYS A 1 104 ? -32.656 -1.977 6.227 1 94.81 104 CYS A O 1
ATOM 845 N N . ARG A 1 105 ? -32.438 0.216 5.691 1 92.94 105 ARG A N 1
ATOM 846 C CA . ARG A 1 105 ? -33.406 0.121 4.602 1 92.94 105 ARG A CA 1
ATOM 847 C C . ARG A 1 105 ? -32.688 -0.013 3.256 1 92.94 105 ARG A C 1
ATOM 849 O O . ARG A 1 105 ? -33.344 -0.235 2.229 1 92.94 105 ARG A O 1
ATOM 856 N N . GLY A 1 106 ? -31.422 0.091 3.354 1 93.88 106 GLY A N 1
ATOM 857 C CA . GLY A 1 106 ? -30.703 -0.042 2.1 1 93.88 106 GLY A CA 1
ATOM 858 C C . GLY A 1 106 ? -29.266 0.447 2.184 1 93.88 106 GLY A C 1
ATOM 859 O O . GLY A 1 106 ? -28.797 0.807 3.264 1 93.88 106 GLY A O 1
ATOM 860 N N . ARG A 1 107 ? -28.562 0.451 0.962 1 89.38 107 ARG A N 1
ATOM 861 C CA . ARG A 1 107 ? -27.141 0.779 0.885 1 89.38 107 ARG A CA 1
ATOM 862 C C . ARG A 1 107 ? -26.875 2.18 1.424 1 89.38 107 ARG A C 1
ATOM 864 O O . ARG A 1 107 ? -25.828 2.436 2.01 1 89.38 107 ARG A O 1
ATOM 871 N N . GLY A 1 108 ? -27.859 3.066 1.344 1 85.56 108 GLY A N 1
ATOM 872 C CA . GLY A 1 108 ? -27.703 4.445 1.775 1 85.56 108 GLY A CA 1
ATOM 873 C C . GLY A 1 108 ? -27.625 4.598 3.283 1 85.56 108 GLY A C 1
ATOM 874 O O . GLY A 1 108 ? -27.25 5.652 3.789 1 85.56 108 GLY A O 1
ATOM 875 N N . ASP A 1 109 ? -27.906 3.537 4.047 1 89.81 109 ASP A N 1
ATOM 876 C CA . ASP A 1 109 ? -28.031 3.639 5.5 1 89.81 109 ASP A CA 1
ATOM 877 C C . ASP A 1 109 ? -26.719 3.23 6.184 1 89.81 109 ASP A C 1
ATOM 879 O O . ASP A 1 109 ? -26.625 3.254 7.41 1 89.81 109 ASP A O 1
ATOM 883 N N . TRP A 1 110 ? -25.797 2.889 5.352 1 86.44 110 TRP A N 1
ATOM 884 C CA . TRP A 1 110 ? -24.547 2.467 5.996 1 86.44 110 TRP A CA 1
ATOM 885 C C . TRP A 1 110 ? -23.359 2.688 5.074 1 86.44 110 TRP A C 1
ATOM 887 O O . TRP A 1 110 ? -23.5 2.746 3.854 1 86.44 110 TRP A O 1
ATOM 897 N N . ILE A 1 111 ? -22.266 2.928 5.77 1 78.62 111 ILE A N 1
ATOM 898 C CA . ILE A 1 111 ? -20.969 2.99 5.102 1 78.62 111 ILE A CA 1
ATOM 899 C C . ILE A 1 111 ? -20.109 1.813 5.547 1 78.62 111 ILE A C 1
ATOM 901 O O . ILE A 1 111 ? -20.031 1.51 6.738 1 78.62 111 ILE A O 1
ATOM 905 N N . GLY A 1 112 ? -19.562 1.068 4.629 1 81 112 GLY A N 1
ATOM 906 C CA . GLY A 1 112 ? -18.734 -0.085 4.934 1 81 112 GLY A CA 1
ATOM 907 C C . GLY A 1 112 ? -18.547 -1.009 3.746 1 81 112 GLY A C 1
ATOM 908 O O . GLY A 1 112 ? -18.734 -0.605 2.598 1 81 112 GLY A O 1
ATOM 909 N N . GLU A 1 113 ? -18.047 -2.201 4.012 1 81.75 113 GLU A N 1
ATOM 910 C CA . GLU A 1 113 ? -17.75 -3.141 2.934 1 81.75 113 GLU A CA 1
ATOM 911 C C . GLU A 1 113 ? -17.516 -4.547 3.477 1 81.75 113 GLU A C 1
ATOM 913 O O . GLU A 1 113 ? -17.375 -4.734 4.688 1 81.75 113 GLU A O 1
ATOM 918 N N . ILE A 1 114 ? -17.609 -5.469 2.512 1 83.19 114 ILE A N 1
ATOM 919 C CA . ILE A 1 114 ? -17.156 -6.828 2.809 1 83.19 114 ILE A CA 1
ATOM 920 C C . ILE A 1 114 ? -15.633 -6.859 2.908 1 83.19 114 ILE A C 1
ATOM 922 O O . ILE A 1 114 ? -14.938 -6.297 2.062 1 83.19 114 ILE A O 1
ATOM 926 N N . VAL A 1 115 ? -15.133 -7.398 4.016 1 80 115 VAL A N 1
ATOM 927 C CA . VAL A 1 115 ? -13.695 -7.543 4.238 1 80 115 VAL A CA 1
ATOM 928 C C . VAL A 1 115 ? -13.328 -9.023 4.273 1 80 115 VAL A C 1
ATOM 930 O O . VAL A 1 115 ? -13.922 -9.797 5.027 1 80 115 VAL A O 1
ATOM 933 N N . PHE A 1 116 ? -12.438 -9.43 3.473 1 78.06 116 PHE A N 1
ATOM 934 C CA . PHE A 1 116 ? -11.953 -10.805 3.479 1 78.06 116 PHE A CA 1
ATOM 935 C C . PHE A 1 116 ? -11.023 -11.047 4.664 1 78.06 116 PHE A C 1
ATOM 937 O O . PHE A 1 116 ? -10.148 -10.234 4.953 1 78.06 116 PHE A O 1
ATOM 944 N N . LYS A 1 117 ? -11.352 -12.141 5.375 1 75.5 117 LYS A N 1
ATOM 945 C CA . LYS A 1 117 ? -10.484 -12.547 6.48 1 75.5 117 LYS A CA 1
ATOM 946 C C . LYS A 1 117 ? -9.164 -13.102 5.965 1 75.5 117 LYS A C 1
ATOM 948 O O . LYS A 1 117 ? -9.117 -13.734 4.91 1 75.5 117 LYS A O 1
ATOM 953 N N . SER A 1 118 ? -8.172 -12.703 6.719 1 70.38 118 SER A N 1
ATOM 954 C CA . SER A 1 118 ? -6.844 -13.172 6.34 1 70.38 118 SER A CA 1
ATOM 955 C C . SER A 1 118 ? -6.41 -14.359 7.195 1 70.38 118 SER A C 1
ATOM 957 O O . SER A 1 118 ? -6.875 -14.516 8.328 1 70.38 118 SER A O 1
ATOM 959 N N . GLN A 1 119 ? -5.855 -15.336 6.527 1 64.31 119 GLN A N 1
ATOM 960 C CA . GLN A 1 119 ? -5.199 -16.453 7.191 1 64.31 119 GLN A CA 1
ATOM 961 C C . GLN A 1 119 ? -3.688 -16.406 7.008 1 64.31 119 GLN A C 1
ATOM 963 O O . GLN A 1 119 ? -3.201 -15.992 5.949 1 64.31 119 GLN A O 1
ATOM 968 N N . GLU A 1 120 ? -3.053 -16.625 8.172 1 62.94 120 GLU A N 1
ATOM 969 C CA . GLU A 1 120 ? -1.594 -16.562 8.141 1 62.94 120 GLU A CA 1
ATOM 970 C C . GLU A 1 120 ? -0.995 -17.781 7.469 1 62.94 120 GLU A C 1
ATOM 972 O O . GLU A 1 120 ? -1.559 -18.875 7.547 1 62.94 120 GLU A O 1
ATOM 977 N N . PHE A 1 121 ? -0.088 -17.5 6.469 1 63 121 PHE A N 1
ATOM 978 C CA . PHE A 1 121 ? 0.688 -18.578 5.883 1 63 121 PHE A CA 1
ATOM 979 C C . PHE A 1 121 ? 1.715 -19.109 6.879 1 63 121 PHE A C 1
ATOM 981 O O . PHE A 1 121 ? 2.074 -18.422 7.832 1 63 121 PHE A O 1
ATOM 988 N N . SER A 1 122 ? 1.946 -20.5 6.594 1 66.44 122 SER A N 1
ATOM 989 C CA . SER A 1 122 ? 3.074 -21.031 7.352 1 66.44 122 SER A CA 1
ATOM 990 C C . SER A 1 122 ? 4.371 -20.312 6.988 1 66.44 122 SER A C 1
ATOM 992 O O . SER A 1 122 ? 4.512 -19.797 5.879 1 66.44 122 SER A O 1
ATOM 994 N N . SER A 1 123 ? 5.102 -20.156 7.891 1 72.44 123 SER A N 1
ATOM 995 C CA . SER A 1 123 ? 6.438 -19.594 7.703 1 72.44 123 SER A CA 1
ATOM 996 C C . SER A 1 123 ? 7.176 -20.297 6.57 1 72.44 123 SER A C 1
ATOM 998 O O . SER A 1 123 ? 7.859 -19.656 5.773 1 72.44 123 SER A O 1
ATOM 1000 N N . GLN A 1 124 ? 6.902 -21.531 6.488 1 81.25 124 GLN A N 1
ATOM 1001 C CA . GLN A 1 124 ? 7.641 -22.344 5.516 1 81.25 124 GLN A CA 1
ATOM 1002 C C . GLN A 1 124 ? 7.211 -22 4.09 1 81.25 124 GLN A C 1
ATOM 1004 O O . GLN A 1 124 ? 8.039 -22 3.174 1 81.25 124 GLN A O 1
ATOM 1009 N N . GLN A 1 125 ? 5.984 -21.75 3.908 1 84.12 125 GLN A N 1
ATOM 1010 C CA . GLN A 1 125 ? 5.496 -21.406 2.578 1 84.12 125 GLN A CA 1
ATOM 1011 C C . GLN A 1 125 ? 6.164 -20.141 2.062 1 84.12 125 GLN A C 1
ATOM 1013 O O . GLN A 1 125 ? 6.629 -20.094 0.922 1 84.12 125 GLN A O 1
ATOM 1018 N N . ARG A 1 126 ? 6.262 -19.156 2.869 1 84.12 126 ARG A N 1
ATOM 1019 C CA . ARG A 1 126 ? 6.902 -17.891 2.51 1 84.12 126 ARG A CA 1
ATOM 1020 C C . ARG A 1 126 ? 8.375 -18.109 2.18 1 84.12 126 ARG A C 1
ATOM 1022 O O . ARG A 1 126 ? 8.891 -17.531 1.21 1 84.12 126 ARG A O 1
ATOM 1029 N N . LYS A 1 127 ? 9 -18.844 3.02 1 87.19 127 LYS A N 1
ATOM 1030 C CA . LYS A 1 127 ? 10.414 -19.141 2.797 1 87.19 127 LYS A CA 1
ATOM 1031 C C . LYS A 1 127 ? 10.625 -19.859 1.469 1 87.19 127 LYS A C 1
ATOM 1033 O O . LYS A 1 127 ? 11.586 -19.578 0.751 1 87.19 127 LYS A O 1
ATOM 1038 N N . ASN A 1 128 ? 9.719 -20.812 1.219 1 93.75 128 ASN A N 1
ATOM 1039 C CA . ASN A 1 128 ? 9.836 -21.547 -0.038 1 93.75 128 ASN A CA 1
ATOM 1040 C C . ASN A 1 128 ? 9.602 -20.641 -1.24 1 93.75 128 ASN A C 1
ATOM 1042 O O . ASN A 1 128 ? 10.258 -20.781 -2.271 1 93.75 128 ASN A O 1
ATOM 1046 N N . THR A 1 129 ? 8.625 -19.719 -1.167 1 94.56 129 THR A N 1
ATOM 1047 C CA . THR A 1 129 ? 8.43 -18.719 -2.207 1 94.56 129 THR A CA 1
ATOM 1048 C C . THR A 1 129 ? 9.688 -17.875 -2.391 1 94.56 129 THR A C 1
ATOM 1050 O O . THR A 1 129 ? 10.109 -17.625 -3.52 1 94.56 129 THR A O 1
ATOM 1053 N N . GLY A 1 130 ? 10.289 -17.453 -1.254 1 93.06 130 GLY A N 1
ATOM 1054 C CA . GLY A 1 130 ? 11.539 -16.719 -1.308 1 93.06 130 GLY A CA 1
ATOM 1055 C C . GLY A 1 130 ? 12.656 -17.484 -1.979 1 93.06 130 GLY A C 1
ATOM 1056 O O . GLY A 1 130 ? 13.438 -16.922 -2.746 1 93.06 130 GLY A O 1
ATOM 1057 N N . LYS A 1 131 ? 12.773 -18.75 -1.702 1 95.25 131 LYS A N 1
ATOM 1058 C CA . LYS A 1 131 ? 13.805 -19.594 -2.307 1 95.25 131 LYS A CA 1
ATOM 1059 C C . LYS A 1 131 ? 13.656 -19.641 -3.824 1 95.25 131 LYS A C 1
ATOM 1061 O O . LYS A 1 131 ? 14.648 -19.547 -4.551 1 95.25 131 LYS A O 1
ATOM 1066 N N . ILE A 1 132 ? 12.43 -19.828 -4.266 1 97.19 132 ILE A N 1
ATOM 1067 C CA . ILE A 1 132 ? 12.203 -19.844 -5.707 1 97.19 132 ILE A CA 1
ATOM 1068 C C . ILE A 1 132 ? 12.633 -18.5 -6.312 1 97.19 132 ILE A C 1
ATOM 1070 O O . ILE A 1 132 ? 13.32 -18.484 -7.34 1 97.19 132 ILE A O 1
ATOM 1074 N N . ILE A 1 133 ? 12.203 -17.406 -5.691 1 96.56 133 ILE A N 1
ATOM 1075 C CA . ILE A 1 133 ? 12.555 -16.094 -6.207 1 96.56 133 ILE A CA 1
ATOM 1076 C C . ILE A 1 133 ? 14.07 -15.93 -6.211 1 96.56 133 ILE A C 1
ATOM 1078 O O . ILE A 1 133 ? 14.641 -15.375 -7.152 1 96.56 133 ILE A O 1
ATOM 1082 N N . ASN A 1 134 ? 14.773 -16.375 -5.207 1 95.19 134 ASN A N 1
ATOM 1083 C CA . ASN A 1 134 ? 16.234 -16.328 -5.176 1 95.19 134 ASN A CA 1
ATOM 1084 C C . ASN A 1 134 ? 16.844 -17.172 -6.297 1 95.19 134 ASN A C 1
ATOM 1086 O O . ASN A 1 134 ? 17.828 -16.766 -6.906 1 95.19 134 ASN A O 1
ATOM 1090 N N . LEU A 1 135 ? 16.281 -18.328 -6.562 1 96 135 LEU A N 1
ATOM 1091 C CA . LEU A 1 135 ? 16.766 -19.188 -7.637 1 96 135 LEU A CA 1
ATOM 1092 C C . LEU A 1 135 ? 16.609 -18.516 -8.992 1 96 135 LEU A C 1
ATOM 1094 O O . LEU A 1 135 ? 17.438 -18.703 -9.883 1 96 135 LEU A O 1
ATOM 1098 N N . LEU A 1 136 ? 15.508 -17.766 -9.125 1 96.75 136 LEU A N 1
ATOM 1099 C CA . LEU A 1 136 ? 15.273 -17.047 -10.383 1 96.75 136 LEU A CA 1
ATOM 1100 C C . LEU A 1 136 ? 16.375 -16.031 -10.633 1 96.75 136 LEU A C 1
ATOM 1102 O O . LEU A 1 136 ? 16.75 -15.797 -11.789 1 96.75 136 LEU A O 1
ATOM 1106 N N . ASN A 1 137 ? 16.844 -15.359 -9.547 1 95.44 137 ASN A N 1
ATOM 1107 C CA . ASN A 1 137 ? 17.859 -14.312 -9.633 1 95.44 137 ASN A CA 1
ATOM 1108 C C . ASN A 1 137 ? 17.484 -13.258 -10.672 1 95.44 137 ASN A C 1
ATOM 1110 O O . ASN A 1 137 ? 18.312 -12.891 -11.508 1 95.44 137 ASN A O 1
ATOM 1114 N N . ALA A 1 138 ? 16.219 -12.914 -10.68 1 97.88 138 ALA A N 1
ATOM 1115 C CA . ALA A 1 138 ? 15.719 -11.953 -11.656 1 97.88 138 ALA A CA 1
ATOM 1116 C C . ALA A 1 138 ? 16.172 -10.539 -11.312 1 97.88 138 ALA A C 1
ATOM 1118 O O . ALA A 1 138 ? 16.25 -10.172 -10.133 1 97.88 138 ALA A O 1
ATOM 1119 N N . ASP A 1 139 ? 16.531 -9.711 -12.344 1 98.25 139 ASP A N 1
ATOM 1120 C CA . ASP A 1 139 ? 16.766 -8.281 -12.18 1 98.25 139 ASP A CA 1
ATOM 1121 C C . ASP A 1 139 ? 15.453 -7.504 -12.117 1 98.25 139 ASP A C 1
ATOM 1123 O O . ASP A 1 139 ? 15.383 -6.438 -11.5 1 98.25 139 ASP A O 1
ATOM 1127 N N . ILE A 1 140 ? 14.492 -8.031 -12.82 1 98.81 140 ILE A N 1
ATOM 1128 C CA . ILE A 1 140 ? 13.141 -7.5 -12.852 1 98.81 140 ILE A CA 1
ATOM 1129 C C . ILE A 1 140 ? 12.133 -8.625 -12.602 1 98.81 140 ILE A C 1
ATOM 1131 O O . ILE A 1 140 ? 12.148 -9.641 -13.297 1 98.81 140 ILE A O 1
ATOM 1135 N N . LEU A 1 141 ? 11.328 -8.523 -11.57 1 98.81 141 LEU A N 1
ATOM 1136 C CA . LEU A 1 141 ? 10.328 -9.531 -11.219 1 98.81 141 LEU A CA 1
ATOM 1137 C C . LEU A 1 141 ? 8.93 -8.922 -11.203 1 98.81 141 LEU A C 1
ATOM 1139 O O . LEU A 1 141 ? 8.672 -7.953 -10.484 1 98.81 141 LEU A O 1
ATOM 1143 N N . CYS A 1 142 ? 8.047 -9.359 -12.07 1 98.81 142 CYS A N 1
ATOM 1144 C CA . CYS A 1 142 ? 6.617 -9.133 -11.93 1 98.81 142 CYS A CA 1
ATOM 1145 C C . CYS A 1 142 ? 6 -10.125 -10.953 1 98.81 142 CYS A C 1
ATOM 1147 O O . CYS A 1 142 ? 5.965 -11.328 -11.219 1 98.81 142 CYS A O 1
ATOM 1149 N N . ALA A 1 143 ? 5.621 -9.695 -9.805 1 97.94 143 ALA A N 1
ATOM 1150 C CA . ALA A 1 143 ? 4.93 -10.523 -8.812 1 97.94 143 ALA A CA 1
ATOM 1151 C C . ALA A 1 143 ? 3.424 -10.289 -8.867 1 97.94 143 ALA A C 1
ATOM 1153 O O . ALA A 1 143 ? 2.965 -9.148 -8.883 1 97.94 143 ALA A O 1
ATOM 1154 N N . VAL A 1 144 ? 2.646 -11.375 -8.938 1 96.25 144 VAL A N 1
ATOM 1155 C CA . VAL A 1 144 ? 1.192 -11.266 -8.969 1 96.25 144 VAL A CA 1
ATOM 1156 C C . VAL A 1 144 ? 0.601 -11.844 -7.688 1 96.25 144 VAL A C 1
ATOM 1158 O O . VAL A 1 144 ? 1.218 -12.695 -7.039 1 96.25 144 VAL A O 1
ATOM 1161 N N . GLU A 1 145 ? -0.576 -11.297 -7.297 1 92.75 145 GLU A N 1
ATOM 1162 C CA . GLU A 1 145 ? -1.316 -11.609 -6.078 1 92.75 145 GLU A CA 1
ATOM 1163 C C 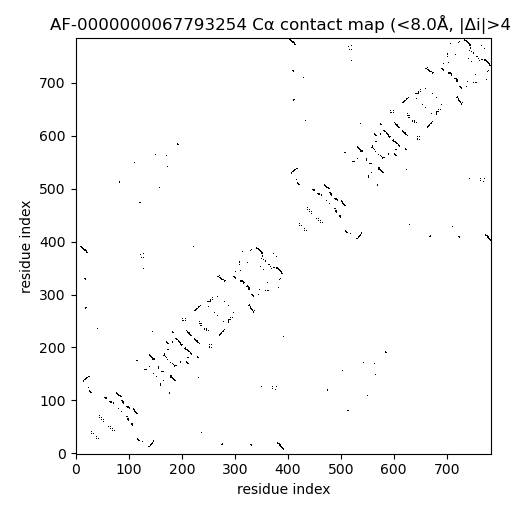. GLU A 1 145 ? -0.574 -11.109 -4.84 1 92.75 145 GLU A C 1
ATOM 1165 O O . GLU A 1 145 ? -0.497 -11.812 -3.83 1 92.75 145 GLU A O 1
ATOM 1170 N N . VAL A 1 146 ? 0.032 -9.953 -5.016 1 92.94 146 VAL A N 1
ATOM 1171 C CA . VAL A 1 146 ? 0.682 -9.258 -3.908 1 92.94 146 VAL A CA 1
ATOM 1172 C C . VAL A 1 146 ? -0.364 -8.523 -3.074 1 92.94 146 VAL A C 1
ATOM 1174 O O . VAL A 1 146 ? -1.253 -7.863 -3.621 1 92.94 146 VAL A O 1
ATOM 1177 N N . GLU A 1 147 ? -0.248 -8.602 -1.805 1 84.94 147 GLU A N 1
ATOM 1178 C CA . GLU A 1 147 ? -1.24 -8.039 -0.893 1 84.94 147 GLU A CA 1
ATOM 1179 C C . GLU A 1 147 ? -1.111 -6.52 -0.801 1 84.94 147 GLU A C 1
ATOM 1181 O O . GLU A 1 147 ? -2.098 -5.797 -0.957 1 84.94 147 GLU A O 1
ATOM 1186 N N . ASN A 1 148 ? 0.042 -6.102 -0.566 1 87.12 148 ASN A N 1
ATOM 1187 C CA . ASN A 1 148 ? 0.264 -4.668 -0.41 1 87.12 148 ASN A CA 1
ATOM 1188 C C . ASN A 1 148 ? 1.751 -4.34 -0.326 1 87.12 148 ASN A C 1
ATOM 1190 O O . ASN A 1 148 ? 2.592 -5.238 -0.321 1 87.12 148 ASN A O 1
ATOM 1194 N N . MET A 1 149 ? 2.08 -3.01 -0.201 1 89.69 149 MET A N 1
ATOM 1195 C CA . MET A 1 149 ? 3.457 -2.521 -0.231 1 89.69 149 MET A CA 1
ATOM 1196 C C . MET A 1 149 ? 4.203 -2.92 1.037 1 89.69 149 MET A C 1
ATOM 1198 O O . MET A 1 149 ? 5.406 -3.188 0.997 1 89.69 149 MET A O 1
ATOM 1202 N N . ASP A 1 150 ? 3.555 -3.016 2.176 1 83.44 150 ASP A N 1
ATOM 1203 C CA . ASP A 1 150 ? 4.203 -3.402 3.424 1 83.44 150 ASP A CA 1
ATOM 1204 C C . ASP A 1 150 ? 4.691 -4.848 3.363 1 83.44 150 ASP A C 1
ATOM 1206 O O . ASP A 1 150 ? 5.797 -5.156 3.812 1 83.44 150 ASP A O 1
ATOM 1210 N N . VAL A 1 151 ? 3.861 -5.625 2.814 1 83.38 151 VAL A N 1
ATOM 1211 C CA . VAL A 1 151 ? 4.203 -7.035 2.641 1 83.38 151 VAL A CA 1
ATOM 1212 C C . VAL A 1 151 ? 5.406 -7.16 1.707 1 83.38 151 VAL A C 1
ATOM 1214 O O . VAL A 1 151 ? 6.316 -7.953 1.963 1 83.38 151 VAL A O 1
ATOM 1217 N N . LEU A 1 152 ? 5.402 -6.434 0.615 1 89.44 152 LEU A N 1
ATOM 1218 C CA . LEU A 1 152 ? 6.523 -6.449 -0.321 1 89.44 152 LEU A CA 1
ATOM 1219 C C . LEU A 1 152 ? 7.816 -6.039 0.372 1 89.44 152 LEU A C 1
ATOM 1221 O O . LEU A 1 152 ? 8.867 -6.652 0.152 1 89.44 152 LEU A O 1
ATOM 1225 N N . ARG A 1 153 ? 7.73 -4.941 1.171 1 86.75 153 ARG A N 1
ATOM 1226 C CA . ARG A 1 153 ? 8.898 -4.465 1.908 1 86.75 153 ARG A CA 1
ATOM 1227 C C . ARG A 1 153 ? 9.438 -5.547 2.84 1 86.75 153 ARG A C 1
ATOM 1229 O O . ARG A 1 153 ? 10.625 -5.852 2.82 1 86.75 153 ARG A O 1
ATOM 1236 N N . ASP A 1 154 ? 8.586 -6.082 3.615 1 81.75 154 ASP A N 1
ATOM 1237 C CA . ASP A 1 154 ? 9 -7.086 4.59 1 81.75 154 ASP A CA 1
ATOM 1238 C C . ASP A 1 154 ? 9.531 -8.336 3.895 1 81.75 154 ASP A C 1
ATOM 1240 O O . ASP A 1 154 ? 10.531 -8.914 4.324 1 81.75 154 ASP A O 1
ATOM 1244 N N . PHE A 1 155 ? 8.812 -8.789 2.863 1 86.94 155 PHE A N 1
ATOM 1245 C CA . PHE A 1 155 ? 9.258 -9.945 2.1 1 86.94 155 PHE A CA 1
ATOM 1246 C C . PHE A 1 155 ? 10.641 -9.711 1.513 1 86.94 155 PHE A C 1
ATOM 1248 O O . PHE A 1 155 ? 11.516 -10.578 1.606 1 86.94 155 PHE A O 1
ATOM 1255 N N . ASN A 1 156 ? 10.906 -8.594 0.867 1 89.69 156 ASN A N 1
ATOM 1256 C CA . ASN A 1 156 ? 12.172 -8.25 0.232 1 89.69 156 ASN A CA 1
ATOM 1257 C C . ASN A 1 156 ? 13.312 -8.172 1.25 1 89.69 156 ASN A C 1
ATOM 1259 O O . ASN A 1 156 ? 14.438 -8.562 0.957 1 89.69 156 ASN A O 1
ATOM 1263 N N . SER A 1 157 ? 12.938 -7.695 2.494 1 83.31 157 SER A N 1
ATOM 1264 C CA . SER A 1 157 ? 13.992 -7.48 3.479 1 83.31 157 SER A CA 1
ATOM 1265 C C . SER A 1 157 ? 14.188 -8.711 4.355 1 83.31 157 SER A C 1
ATOM 1267 O O . SER A 1 157 ? 15.32 -9.07 4.691 1 83.31 157 SER A O 1
ATOM 1269 N N . GLN A 1 158 ? 13.164 -9.359 4.695 1 81.44 158 GLN A N 1
ATOM 1270 C CA . GLN A 1 158 ? 13.25 -10.391 5.73 1 81.44 158 GLN A CA 1
ATOM 1271 C C . GLN A 1 158 ? 13.32 -11.781 5.121 1 81.44 158 GLN A C 1
ATOM 1273 O O . GLN A 1 158 ? 13.82 -12.719 5.746 1 81.44 158 GLN A O 1
ATOM 1278 N N . VAL A 1 159 ? 12.703 -11.992 3.943 1 84.94 159 VAL A N 1
ATOM 1279 C CA . VAL A 1 159 ? 12.633 -13.328 3.355 1 84.94 159 VAL A CA 1
ATOM 1280 C C . VAL A 1 159 ? 13.703 -13.469 2.271 1 84.94 159 VAL A C 1
ATOM 1282 O O . VAL A 1 159 ? 14.438 -14.453 2.24 1 84.94 159 VAL A O 1
ATOM 1285 N N . LEU A 1 160 ? 13.805 -12.492 1.376 1 88.06 160 LEU A N 1
ATOM 1286 C CA . LEU A 1 160 ? 14.758 -12.562 0.27 1 88.06 160 LEU A CA 1
ATOM 1287 C C . LEU A 1 160 ? 16.156 -12.195 0.734 1 88.06 160 LEU A C 1
ATOM 1289 O O . LEU A 1 160 ? 17.141 -12.508 0.06 1 88.06 160 LEU A O 1
ATOM 1293 N N . GLY A 1 161 ? 16.25 -11.625 1.985 1 75.31 161 GLY A N 1
ATOM 1294 C CA . GLY A 1 161 ? 17.531 -11.195 2.506 1 75.31 161 GLY A CA 1
ATOM 1295 C C . GLY A 1 161 ? 17.938 -9.805 2.051 1 75.31 161 GLY A C 1
ATOM 1296 O O . GLY A 1 161 ? 17.078 -8.961 1.794 1 75.31 161 GLY A O 1
ATOM 1297 N N . LYS A 1 162 ? 19.25 -9.516 1.884 1 65.31 162 LYS A N 1
ATOM 1298 C CA . LYS A 1 162 ? 19.891 -8.211 1.739 1 65.31 162 LYS A CA 1
ATOM 1299 C C . LYS A 1 162 ? 19.234 -7.398 0.626 1 65.31 162 LYS A C 1
ATOM 1301 O O . LYS A 1 162 ? 19.922 -6.93 -0.291 1 65.31 162 LYS A O 1
ATOM 1306 N N . LYS A 1 163 ? 17.891 -7.078 0.805 1 66.69 163 LYS A N 1
ATOM 1307 C CA . LYS A 1 163 ? 17.25 -6.188 -0.151 1 66.69 163 LYS A CA 1
ATOM 1308 C C . LYS A 1 163 ? 17.656 -6.52 -1.582 1 66.69 163 LYS A C 1
ATOM 1310 O O . LYS A 1 163 ? 18.281 -5.703 -2.258 1 66.69 163 LYS A O 1
ATOM 1315 N N . LYS A 1 164 ? 17.266 -7.715 -1.9 1 85.19 164 LYS A N 1
ATOM 1316 C CA . LYS A 1 164 ? 17.578 -8.258 -3.219 1 85.19 164 LYS A CA 1
ATOM 1317 C C . LYS A 1 164 ? 17.172 -7.293 -4.324 1 85.19 164 LYS A C 1
ATOM 1319 O O . LYS A 1 164 ? 17.891 -7.133 -5.316 1 85.19 164 LYS A O 1
ATOM 1324 N N . PHE A 1 165 ? 16.031 -6.766 -4.18 1 95.62 165 PHE A N 1
ATOM 1325 C CA . PHE A 1 165 ? 15.547 -5.742 -5.098 1 95.62 165 PHE A CA 1
ATOM 1326 C C . PHE A 1 165 ? 15.711 -4.352 -4.492 1 95.62 165 PHE A C 1
ATOM 1328 O O . PHE A 1 165 ? 15.312 -4.113 -3.352 1 95.62 165 PHE A O 1
ATOM 1335 N N . SER A 1 166 ? 16.297 -3.408 -5.195 1 95.31 166 SER A N 1
ATOM 1336 C CA . SER A 1 166 ? 16.562 -2.051 -4.727 1 95.31 166 SER A CA 1
ATOM 1337 C C . SER A 1 166 ? 15.281 -1.233 -4.652 1 95.31 166 SER A C 1
ATOM 1339 O O . SER A 1 166 ? 15.133 -0.374 -3.783 1 95.31 166 SER A O 1
ATOM 1341 N N . GLN A 1 167 ? 14.398 -1.519 -5.609 1 97.06 167 GLN A N 1
ATOM 1342 C CA . GLN A 1 167 ? 13.117 -0.811 -5.645 1 97.06 167 GLN A CA 1
ATOM 1343 C C . GLN A 1 167 ? 11.969 -1.761 -5.973 1 97.06 167 GLN A C 1
ATOM 1345 O O . GLN A 1 167 ? 12.188 -2.818 -6.57 1 97.06 167 GLN A O 1
ATOM 1350 N N . PHE A 1 168 ? 10.844 -1.455 -5.5 1 97.44 168 PHE A N 1
ATOM 1351 C CA . PHE A 1 168 ? 9.617 -2.182 -5.801 1 97.44 168 PHE A CA 1
ATOM 1352 C C . PHE A 1 168 ? 8.414 -1.247 -5.766 1 97.44 168 PHE A C 1
ATOM 1354 O O . PHE A 1 168 ? 8.469 -0.176 -5.156 1 97.44 168 PHE A O 1
ATOM 1361 N N . VAL A 1 169 ? 7.375 -1.634 -6.504 1 98 169 VAL A N 1
ATOM 1362 C CA . VAL A 1 169 ? 6.195 -0.773 -6.527 1 98 169 VAL A CA 1
ATOM 1363 C C . VAL A 1 169 ? 4.953 -1.609 -6.816 1 98 169 VAL A C 1
ATOM 1365 O O . VAL A 1 169 ? 5.008 -2.57 -7.59 1 98 169 VAL A O 1
ATOM 1368 N N . MET A 1 170 ? 3.912 -1.267 -6.191 1 96.44 170 MET A N 1
ATOM 1369 C CA . MET A 1 170 ? 2.561 -1.755 -6.445 1 96.44 170 MET A CA 1
ATOM 1370 C C . MET A 1 170 ? 1.53 -0.654 -6.211 1 96.44 170 MET A C 1
ATOM 1372 O O . MET A 1 170 ? 1.714 0.198 -5.34 1 96.44 170 MET A O 1
ATOM 1376 N N . ILE A 1 171 ? 0.568 -0.576 -7.02 1 96 171 ILE A N 1
ATOM 1377 C CA . ILE A 1 171 ? -0.591 0.281 -6.797 1 96 171 ILE A CA 1
ATOM 1378 C C . ILE A 1 171 ? -1.82 -0.578 -6.508 1 96 171 ILE A C 1
ATOM 1380 O O . ILE A 1 171 ? -2.217 -1.405 -7.332 1 96 171 ILE A O 1
ATOM 1384 N N . ASP A 1 172 ? -2.385 -0.418 -5.301 1 91.38 172 ASP A N 1
ATOM 1385 C CA . ASP A 1 172 ? -3.561 -1.192 -4.914 1 91.38 172 ASP A CA 1
ATOM 1386 C C . ASP A 1 172 ? -4.719 -0.951 -5.883 1 91.38 172 ASP A C 1
ATOM 1388 O O . ASP A 1 172 ? -4.992 0.191 -6.258 1 91.38 172 ASP A O 1
ATOM 1392 N N . SER A 1 173 ? -5.348 -2.01 -6.32 1 89.38 173 SER A N 1
ATOM 1393 C CA . SER A 1 173 ? -6.5 -1.927 -7.211 1 89.38 173 SER A CA 1
ATOM 1394 C C . SER A 1 173 ? -7.805 -1.878 -6.426 1 89.38 173 SER A C 1
ATOM 1396 O O . SER A 1 173 ? -8.117 -2.801 -5.672 1 89.38 173 SER A O 1
ATOM 1398 N N . PRO A 1 174 ? -8.531 -0.893 -6.59 1 84.88 174 PRO A N 1
ATOM 1399 C CA . PRO A 1 174 ? -9.812 -0.788 -5.891 1 84.88 174 PRO A CA 1
ATOM 1400 C C . PRO A 1 174 ? -10.898 -1.664 -6.516 1 84.88 174 PRO A C 1
ATOM 1402 O O . PRO A 1 174 ? -11.992 -1.785 -5.957 1 84.88 174 PRO A O 1
ATOM 1405 N N . ASN A 1 175 ? -10.617 -2.369 -7.684 1 85.62 175 ASN A N 1
ATOM 1406 C CA . ASN A 1 175 ? -11.648 -3.059 -8.453 1 85.62 175 ASN A CA 1
ATOM 1407 C C . ASN A 1 175 ? -11.773 -4.52 -8.039 1 85.62 175 ASN A C 1
ATOM 1409 O O . ASN A 1 175 ? -12.711 -5.211 -8.453 1 85.62 175 ASN A O 1
ATOM 1413 N N . ASP A 1 176 ? -10.805 -5.07 -7.246 1 77.75 176 ASP A N 1
ATOM 1414 C CA . ASP A 1 176 ? -10.82 -6.449 -6.773 1 77.75 176 ASP A CA 1
ATOM 1415 C C . ASP A 1 176 ? -10.828 -6.508 -5.246 1 77.75 176 ASP A C 1
ATOM 1417 O O . ASP A 1 176 ? -9.82 -6.215 -4.602 1 77.75 176 ASP A O 1
ATOM 1421 N N . PRO A 1 177 ? -11.906 -6.852 -4.723 1 67.94 177 PRO A N 1
ATOM 1422 C CA . PRO A 1 177 ? -12.039 -6.82 -3.264 1 67.94 177 PRO A CA 1
ATOM 1423 C C . PRO A 1 177 ? -11.109 -7.812 -2.564 1 67.94 177 PRO A C 1
ATOM 1425 O O . PRO A 1 177 ? -10.922 -7.734 -1.347 1 67.94 177 PRO A O 1
ATOM 1428 N N . ARG A 1 178 ? -10.5 -8.758 -3.318 1 72.44 178 ARG A N 1
ATOM 1429 C CA . ARG A 1 178 ? -9.609 -9.75 -2.717 1 72.44 178 ARG A CA 1
ATOM 1430 C C . ARG A 1 178 ? -8.289 -9.125 -2.303 1 72.44 178 ARG A C 1
ATOM 1432 O O . ARG A 1 178 ? -7.527 -9.711 -1.53 1 72.44 178 ARG A O 1
ATOM 1439 N N . GLY A 1 179 ? -8.023 -7.992 -2.814 1 75.06 179 GLY A N 1
ATOM 1440 C CA . GLY A 1 179 ? -6.816 -7.293 -2.406 1 75.06 179 GLY A CA 1
ATOM 1441 C C . GLY A 1 179 ? -5.547 -7.949 -2.91 1 75.06 179 GLY A C 1
ATOM 1442 O O . GLY A 1 179 ? -4.527 -7.957 -2.215 1 75.06 179 GLY A O 1
ATOM 1443 N N . ILE A 1 180 ? -5.555 -8.609 -3.994 1 84.56 180 ILE A N 1
ATOM 1444 C CA . ILE A 1 180 ? -4.371 -9.203 -4.609 1 84.56 180 ILE A CA 1
ATOM 1445 C C . ILE A 1 180 ? -3.971 -8.398 -5.844 1 84.56 180 ILE A C 1
ATOM 1447 O O . ILE A 1 180 ? -4.738 -8.305 -6.805 1 84.56 180 ILE A O 1
ATOM 1451 N N . ASP A 1 181 ? -2.84 -7.879 -5.82 1 93.31 181 ASP A N 1
ATOM 1452 C CA . ASP A 1 181 ? -2.418 -6.926 -6.84 1 93.31 181 ASP A CA 1
ATOM 1453 C C . ASP A 1 181 ? -1.124 -7.379 -7.512 1 93.31 181 ASP A C 1
ATOM 1455 O O . ASP A 1 181 ? -0.563 -8.414 -7.156 1 93.31 181 ASP A O 1
ATOM 1459 N N . VAL A 1 182 ? -0.721 -6.625 -8.57 1 97.38 182 VAL A N 1
ATOM 1460 C CA . VAL A 1 182 ? 0.526 -6.883 -9.281 1 97.38 182 VAL A CA 1
ATOM 1461 C C . VAL A 1 182 ? 1.606 -5.918 -8.797 1 97.38 182 VAL A C 1
ATOM 1463 O O . VAL A 1 182 ? 1.313 -4.773 -8.445 1 97.38 182 VAL A O 1
ATOM 1466 N N . ALA A 1 183 ? 2.807 -6.398 -8.734 1 98.19 183 ALA A N 1
ATOM 1467 C CA . ALA A 1 183 ? 3.943 -5.582 -8.312 1 98.19 183 ALA A CA 1
ATOM 1468 C C . ALA A 1 183 ? 5.133 -5.77 -9.25 1 98.19 183 ALA A C 1
ATOM 1470 O O . ALA A 1 183 ? 5.227 -6.785 -9.945 1 98.19 183 ALA A O 1
ATOM 1471 N N . CYS A 1 184 ? 5.934 -4.789 -9.375 1 98.75 184 CYS A N 1
ATOM 1472 C CA . CYS A 1 184 ? 7.242 -4.859 -10.016 1 98.75 184 CYS A CA 1
ATOM 1473 C C . CYS A 1 184 ? 8.359 -4.676 -9 1 98.75 184 CYS A C 1
ATOM 1475 O O . CYS A 1 184 ? 8.40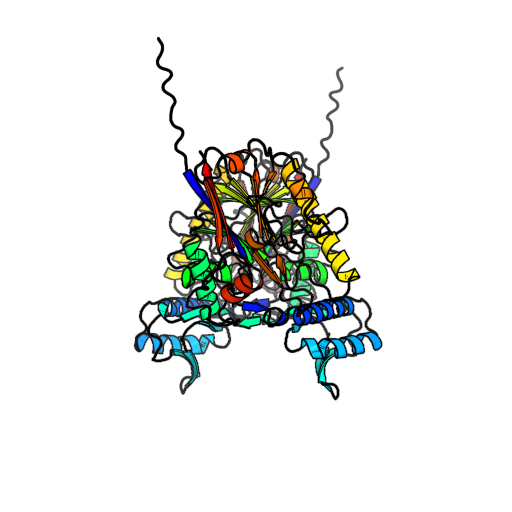6 -3.67 -8.297 1 98.75 184 CYS A O 1
ATOM 1477 N N . LEU A 1 185 ? 9.188 -5.688 -8.82 1 98.25 185 LEU A N 1
ATOM 1478 C CA . LEU A 1 185 ? 10.422 -5.602 -8.047 1 98.25 185 LEU A CA 1
ATOM 1479 C C . LEU A 1 185 ? 11.633 -5.559 -8.969 1 98.25 185 LEU A C 1
ATOM 1481 O O . LEU A 1 185 ? 11.695 -6.289 -9.961 1 98.25 185 LEU A O 1
ATOM 1485 N N . THR A 1 186 ? 12.633 -4.688 -8.664 1 98.62 186 THR A N 1
ATOM 1486 C CA . THR A 1 186 ? 13.734 -4.52 -9.609 1 98.62 186 THR A CA 1
ATOM 1487 C C . THR A 1 186 ? 14.992 -4.039 -8.891 1 98.62 186 THR A C 1
ATOM 1489 O O . THR A 1 186 ? 14.914 -3.447 -7.812 1 98.62 186 THR A O 1
ATOM 1492 N N . ARG A 1 187 ? 16.094 -4.355 -9.578 1 96.62 187 ARG A N 1
ATOM 1493 C CA . ARG A 1 187 ? 17.391 -3.836 -9.148 1 96.62 187 ARG A CA 1
ATOM 1494 C C . ARG A 1 187 ? 17.672 -2.479 -9.781 1 96.62 187 ARG A C 1
ATOM 1496 O O . ARG A 1 187 ? 18.672 -1.833 -9.453 1 96.62 187 ARG A O 1
ATOM 1503 N N . TYR A 1 188 ? 16.766 -2.004 -10.586 1 97.75 188 TYR A N 1
ATOM 1504 C CA . TYR A 1 188 ? 16.984 -0.774 -11.336 1 97.75 188 TYR A CA 1
ATOM 1505 C C . TYR A 1 188 ? 16.094 0.35 -10.812 1 97.75 188 TYR A C 1
ATOM 1507 O O . TYR A 1 188 ? 15.25 0.128 -9.945 1 97.75 188 TYR A O 1
ATOM 1515 N N . ARG A 1 189 ? 16.344 1.539 -11.352 1 97.31 189 ARG A N 1
ATOM 1516 C CA . ARG A 1 189 ? 15.594 2.715 -10.922 1 97.31 189 ARG A CA 1
ATOM 1517 C C . ARG A 1 189 ? 14.25 2.797 -11.633 1 97.31 189 ARG A C 1
ATOM 1519 O O . ARG A 1 189 ? 14.18 2.725 -12.859 1 97.31 189 ARG A O 1
ATOM 1526 N N . ILE A 1 190 ? 13.188 2.871 -10.781 1 98.31 190 ILE A N 1
ATOM 1527 C CA . ILE A 1 190 ? 11.859 3.141 -11.312 1 98.31 190 ILE A CA 1
ATOM 1528 C C . ILE A 1 190 ? 11.719 4.633 -11.609 1 98.31 190 ILE A C 1
ATOM 1530 O O . ILE A 1 190 ? 11.82 5.461 -10.703 1 98.31 190 ILE A O 1
ATOM 1534 N N . VAL A 1 191 ? 11.469 4.996 -13.023 1 97.5 191 VAL A N 1
ATOM 1535 C CA . VAL A 1 191 ? 11.516 6.418 -13.352 1 97.5 191 VAL A CA 1
ATOM 1536 C C . VAL A 1 191 ? 10.109 6.93 -13.641 1 97.5 191 VAL A C 1
ATOM 1538 O O . VAL A 1 191 ? 9.844 8.125 -13.531 1 97.5 191 VAL A O 1
ATOM 1541 N N . GLN A 1 192 ? 9.227 6.023 -13.961 1 98 192 GLN A N 1
ATOM 1542 C CA . GLN A 1 192 ? 7.863 6.406 -14.305 1 98 192 GLN A CA 1
ATOM 1543 C C . GLN A 1 192 ? 6.898 5.238 -14.125 1 98 192 GLN A C 1
ATOM 1545 O O . GLN A 1 192 ? 7.285 4.078 -14.281 1 98 192 GLN A O 1
ATOM 1550 N N . LEU A 1 193 ? 5.695 5.602 -13.703 1 98.69 193 LEU A N 1
ATOM 1551 C CA . LEU A 1 193 ? 4.598 4.648 -13.555 1 98.69 193 LEU A CA 1
ATOM 1552 C C . LEU A 1 193 ? 3.371 5.109 -14.336 1 98.69 193 LEU A C 1
ATOM 1554 O O . LEU A 1 193 ? 3.156 6.309 -14.508 1 98.69 193 LEU A O 1
ATOM 1558 N N . ARG A 1 194 ? 2.629 4.188 -14.891 1 98.44 194 ARG A N 1
ATOM 1559 C CA . ARG A 1 194 ? 1.264 4.406 -15.352 1 98.44 194 ARG A CA 1
ATOM 1560 C C . ARG A 1 194 ? 0.322 3.342 -14.805 1 98.44 194 ARG A C 1
ATOM 1562 O O . ARG A 1 194 ? 0.675 2.162 -14.742 1 98.44 194 ARG A O 1
ATOM 1569 N N . THR A 1 195 ? -0.759 3.744 -14.258 1 98.12 195 THR A N 1
ATOM 1570 C CA . THR A 1 195 ? -1.832 2.84 -13.859 1 98.12 195 THR A CA 1
ATOM 1571 C C . THR A 1 195 ? -2.959 2.85 -14.891 1 98.12 195 THR A C 1
ATOM 1573 O O . THR A 1 195 ? -3.246 3.887 -15.492 1 98.12 195 THR A O 1
ATOM 1576 N N . HIS A 1 196 ? -3.547 1.757 -15.133 1 98 196 HIS A N 1
ATOM 1577 C CA . HIS A 1 196 ? -4.664 1.631 -16.062 1 98 196 HIS A CA 1
ATOM 1578 C C . HIS A 1 196 ? -5.91 1.101 -15.359 1 98 196 HIS A C 1
ATOM 1580 O O . HIS A 1 196 ? -6.805 0.554 -16 1 98 196 HIS A O 1
ATOM 1586 N N . ILE A 1 197 ? -5.918 1.28 -14.023 1 96.56 197 ILE A N 1
ATOM 1587 C CA . ILE A 1 197 ? -6.922 0.644 -13.18 1 96.56 197 ILE A CA 1
ATOM 1588 C C . ILE A 1 197 ? -8.297 1.259 -13.453 1 96.56 197 ILE A C 1
ATOM 1590 O O . ILE A 1 197 ? -9.328 0.663 -13.133 1 96.56 197 ILE A O 1
ATOM 1594 N N . PHE A 1 198 ? -8.328 2.469 -14.156 1 95.75 198 PHE A N 1
ATOM 1595 C CA . PHE A 1 198 ? -9.594 3.145 -14.414 1 95.75 198 PHE A CA 1
ATOM 1596 C C . PHE A 1 198 ? -9.977 3.049 -15.883 1 95.75 198 PHE A C 1
ATOM 1598 O O . PHE A 1 198 ? -10.984 3.621 -16.312 1 95.75 198 PHE A O 1
ATOM 1605 N N . ASP A 1 199 ? -9.203 2.229 -16.688 1 97.12 199 ASP A N 1
ATOM 1606 C CA . ASP A 1 199 ? -9.453 2.156 -18.125 1 97.12 199 ASP A CA 1
ATOM 1607 C C . ASP A 1 199 ? -10.773 1.456 -18.422 1 97.12 199 ASP A C 1
ATOM 1609 O O . ASP A 1 199 ? -11.117 0.462 -17.781 1 97.12 199 ASP A O 1
ATOM 1613 N N . ALA A 1 200 ? -11.438 1.994 -19.375 1 96.19 200 ALA A N 1
ATOM 1614 C CA . ALA A 1 200 ? -12.586 1.304 -19.953 1 96.19 200 ALA A CA 1
ATOM 1615 C C . ALA A 1 200 ? -12.148 0.372 -21.078 1 96.19 200 ALA A C 1
ATOM 1617 O O . ALA A 1 200 ? -11.281 0.724 -21.891 1 96.19 200 ALA A O 1
ATOM 1618 N N . GLY A 1 201 ? -12.719 -0.883 -21.016 1 96.81 201 GLY A N 1
ATOM 1619 C CA . GLY A 1 201 ? -12.555 -1.761 -22.172 1 96.81 201 GLY A CA 1
ATOM 1620 C C . GLY A 1 201 ? -13.688 -1.647 -23.172 1 96.81 201 GLY A C 1
ATOM 1621 O O . GLY A 1 201 ? -14.469 -0.697 -23.125 1 96.81 201 GLY A O 1
ATOM 1622 N N . LYS A 1 202 ? -13.648 -2.496 -24.156 1 95.81 202 LYS A N 1
ATOM 1623 C CA . LYS A 1 202 ? -14.711 -2.52 -25.156 1 95.81 202 LYS A CA 1
ATOM 1624 C C . LYS A 1 202 ? -16 -3.066 -24.578 1 95.81 202 LYS A C 1
ATOM 1626 O O . LYS A 1 202 ? -17.094 -2.613 -24.938 1 95.81 202 LYS A O 1
ATOM 1631 N N . GLN A 1 203 ? -15.844 -4.004 -23.578 1 96.12 203 GLN A N 1
ATOM 1632 C CA . GLN A 1 203 ? -17.031 -4.684 -23.062 1 96.12 203 GLN A CA 1
ATOM 1633 C C . GLN A 1 203 ? -17.188 -4.422 -21.562 1 96.12 203 GLN A C 1
ATOM 1635 O O . GLN A 1 203 ? -18.312 -4.449 -21.047 1 96.12 203 GLN A O 1
ATOM 1640 N N . PHE A 1 204 ? -16.125 -4.234 -20.953 1 95.62 204 PHE A N 1
ATOM 1641 C CA . PHE A 1 204 ? -16.141 -4.074 -19.5 1 95.62 204 PHE A CA 1
ATOM 1642 C C . PHE A 1 204 ? -15.57 -2.721 -19.109 1 95.62 204 PHE A C 1
ATOM 1644 O O . PHE A 1 204 ? -14.602 -2.25 -19.703 1 95.62 204 PHE A O 1
ATOM 1651 N N . ASP A 1 205 ? -16.156 -2.127 -18.062 1 94.38 205 ASP A N 1
ATOM 1652 C CA . ASP A 1 205 ? -15.75 -0.828 -17.531 1 94.38 205 ASP A CA 1
ATOM 1653 C C . ASP A 1 205 ? -15.922 -0.771 -16.016 1 94.38 205 ASP A C 1
ATOM 1655 O O . ASP A 1 205 ? -17.047 -0.707 -15.516 1 94.38 205 ASP A O 1
ATOM 1659 N N . PRO A 1 206 ? -14.789 -0.667 -15.352 1 94.94 206 PRO A N 1
ATOM 1660 C CA . PRO A 1 206 ? -13.406 -0.746 -15.82 1 94.94 206 PRO A CA 1
ATOM 1661 C C . PRO A 1 206 ? -13.039 -2.131 -16.344 1 94.94 206 PRO A C 1
ATOM 1663 O O . PRO A 1 206 ? -13.672 -3.123 -15.984 1 94.94 206 PR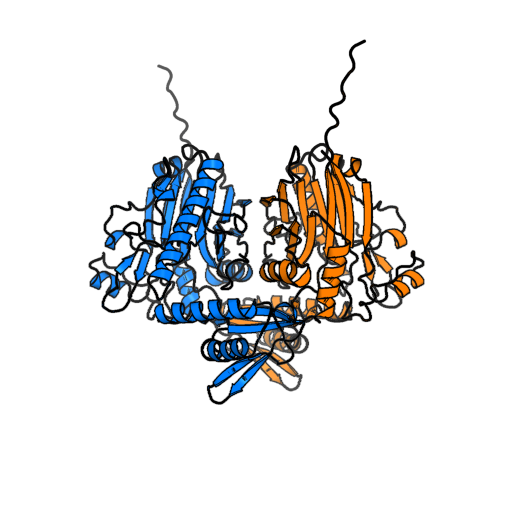O A O 1
ATOM 1666 N N . VAL A 1 207 ? -12.078 -2.238 -17.172 1 98.12 207 VAL A N 1
ATOM 1667 C CA . VAL A 1 207 ? -11.703 -3.48 -17.844 1 98.12 207 VAL A CA 1
ATOM 1668 C C . VAL A 1 207 ? -10.781 -4.293 -16.938 1 98.12 207 VAL A C 1
ATOM 1670 O O . VAL A 1 207 ? -10.828 -5.523 -16.938 1 98.12 207 VAL A O 1
ATOM 1673 N N . PHE A 1 208 ? -9.961 -3.557 -16.109 1 97.56 208 PHE A N 1
ATOM 1674 C CA . PHE A 1 208 ? -8.992 -4.262 -15.281 1 97.56 208 PHE A CA 1
ATOM 1675 C C . PHE A 1 208 ? -9.492 -4.379 -13.844 1 97.56 208 PHE A C 1
ATOM 1677 O O . PHE A 1 208 ? -9.797 -3.371 -13.203 1 97.56 208 PHE A O 1
ATOM 1684 N N . SER A 1 209 ? -9.625 -5.746 -13.359 1 92.75 209 SER A N 1
ATOM 1685 C CA . SER A 1 209 ? -9.867 -5.973 -11.938 1 92.75 209 SER A CA 1
ATOM 1686 C C . SER A 1 209 ? -8.609 -5.746 -11.109 1 92.75 209 SER A C 1
ATOM 1688 O O . SER A 1 209 ? -8.68 -5.25 -9.984 1 92.75 209 SER A O 1
ATOM 1690 N N . ARG A 1 210 ? -7.547 -6.098 -11.68 1 94.69 210 ARG A N 1
ATOM 1691 C CA . ARG A 1 210 ? -6.195 -5.766 -11.234 1 94.69 210 ARG A CA 1
ATOM 1692 C C . ARG A 1 210 ? -5.461 -4.938 -12.281 1 94.69 210 ARG A C 1
ATOM 1694 O O . ARG A 1 210 ? -5.676 -5.113 -13.484 1 94.69 210 ARG A O 1
ATOM 1701 N N . ASP A 1 211 ? -4.617 -4.129 -11.789 1 96.81 211 ASP A N 1
ATOM 1702 C CA . ASP A 1 211 ? -3.994 -3.117 -12.641 1 96.81 211 ASP A CA 1
ATOM 1703 C C . ASP A 1 211 ? -3.15 -3.766 -13.734 1 96.81 211 ASP A C 1
ATOM 1705 O O . ASP A 1 211 ? -2.631 -4.867 -13.555 1 96.81 211 ASP A O 1
ATOM 1709 N N . CYS A 1 212 ? -3.219 -3.154 -15.023 1 98.5 212 CYS A N 1
ATOM 1710 C CA . CYS A 1 212 ? -2.055 -3.242 -15.898 1 98.5 212 CYS A CA 1
ATOM 1711 C C . CYS A 1 212 ? -1.001 -2.211 -15.508 1 98.5 212 CYS A C 1
ATOM 1713 O O . CYS A 1 212 ? -1.043 -1.069 -15.969 1 98.5 212 CYS A O 1
ATOM 1715 N N . LEU A 1 213 ? -0.111 -2.594 -14.594 1 98.81 213 LEU A N 1
ATOM 1716 C CA . LEU A 1 213 ? 0.887 -1.68 -14.047 1 98.81 213 LEU A CA 1
ATOM 1717 C C . LEU A 1 213 ? 2.055 -1.512 -15.016 1 98.81 213 LEU A C 1
ATOM 1719 O O . LEU A 1 213 ? 2.775 -2.473 -15.297 1 98.81 213 LEU A O 1
ATOM 1723 N N . GLU A 1 214 ? 2.145 -0.277 -15.602 1 98.81 214 GLU A N 1
ATOM 1724 C CA . GLU A 1 214 ? 3.26 0.053 -16.484 1 98.81 214 GLU A CA 1
ATOM 1725 C C . GLU A 1 214 ? 4.398 0.714 -15.711 1 98.81 214 GLU A C 1
ATOM 1727 O O . GLU A 1 214 ? 4.191 1.729 -15.039 1 98.81 214 GLU A O 1
ATOM 1732 N N . VAL A 1 215 ? 5.566 0.07 -15.773 1 98.88 215 VAL A N 1
ATOM 1733 C CA . VAL A 1 215 ? 6.746 0.553 -15.062 1 98.88 215 VAL A CA 1
ATOM 1734 C C . VAL A 1 215 ? 7.863 0.844 -16.062 1 98.88 215 VAL A C 1
ATOM 1736 O O . VAL A 1 215 ? 8.195 -0.002 -16.906 1 98.88 215 VAL A O 1
ATOM 1739 N N . THR A 1 216 ? 8.383 2.053 -16.047 1 98.88 216 THR A N 1
ATOM 1740 C CA . THR A 1 216 ? 9.547 2.426 -16.844 1 98.88 216 THR A CA 1
ATOM 1741 C C . THR A 1 216 ? 10.82 2.354 -16 1 98.88 216 THR A C 1
ATOM 1743 O O . THR A 1 216 ? 10.914 3.004 -14.961 1 98.88 216 THR A O 1
ATOM 1746 N N . LEU A 1 217 ? 11.766 1.567 -16.469 1 98.69 217 LEU A N 1
ATOM 1747 C CA . LEU A 1 217 ? 12.984 1.303 -15.711 1 98.69 217 LEU A CA 1
ATOM 1748 C C . LEU A 1 217 ? 14.195 1.904 -16.422 1 98.69 217 LEU A C 1
ATOM 1750 O O . LEU A 1 217 ? 14.336 1.792 -17.641 1 98.69 217 LEU A O 1
ATOM 1754 N N . ASP A 1 218 ? 15 2.592 -15.664 1 98.12 218 ASP A N 1
ATOM 1755 C CA . ASP A 1 218 ? 16.328 2.998 -16.094 1 98.12 218 ASP A CA 1
ATOM 1756 C C . ASP A 1 218 ? 17.391 2.006 -15.625 1 98.12 218 ASP A C 1
ATOM 1758 O O . ASP A 1 218 ? 17.75 1.999 -14.445 1 98.12 218 ASP A O 1
ATOM 1762 N N . ALA A 1 219 ? 17.828 1.18 -16.547 1 96.31 219 ALA A N 1
ATOM 1763 C CA . ALA A 1 219 ? 18.828 0.166 -16.25 1 96.31 219 ALA A CA 1
ATOM 1764 C C . ALA A 1 219 ? 20.203 0.605 -16.719 1 96.31 219 ALA A C 1
ATOM 1766 O O . ALA A 1 219 ? 21.125 -0.218 -16.844 1 96.31 219 ALA A O 1
ATOM 1767 N N . GLY A 1 220 ? 20.297 1.846 -17.078 1 95.12 220 GLY A N 1
ATOM 1768 C CA . GLY A 1 220 ? 21.562 2.355 -17.562 1 95.12 220 GLY A CA 1
ATOM 1769 C C . GLY A 1 220 ? 21.812 2.021 -19.031 1 95.12 220 GLY A C 1
ATOM 1770 O O . GLY A 1 220 ? 22.953 2.049 -19.484 1 95.12 220 GLY A O 1
ATOM 1771 N N . LEU A 1 221 ? 20.828 1.636 -19.766 1 95.25 221 LEU A N 1
ATOM 1772 C CA . LEU A 1 221 ? 20.875 1.322 -21.188 1 95.25 221 LEU A CA 1
ATOM 1773 C C . LEU A 1 221 ? 20.609 2.568 -22.031 1 95.25 221 LEU A C 1
ATOM 1775 O O . LEU A 1 221 ? 20.391 3.652 -21.484 1 95.25 221 LEU A O 1
ATOM 1779 N N . LYS A 1 222 ? 20.656 2.424 -23.297 1 92.38 222 LYS A N 1
ATOM 1780 C CA . LYS A 1 222 ? 20.438 3.533 -24.219 1 92.38 222 LYS A CA 1
ATOM 1781 C C . LYS A 1 222 ? 18.984 4.02 -24.156 1 92.38 222 LYS A C 1
ATOM 1783 O O . LYS A 1 222 ? 18.688 5.164 -24.5 1 92.38 222 LYS A O 1
ATOM 1788 N N . GLN A 1 223 ? 18.156 3.121 -23.891 1 96.38 223 GLN A N 1
ATOM 1789 C CA . GLN A 1 223 ? 16.734 3.438 -23.719 1 96.38 223 GLN A CA 1
ATOM 1790 C C . GLN A 1 223 ? 16.156 2.705 -22.516 1 96.38 223 GLN A C 1
ATOM 1792 O O . GLN A 1 223 ? 16.734 1.725 -22.047 1 96.38 223 GLN A O 1
ATOM 1797 N N . PRO A 1 224 ? 15.086 3.172 -21.953 1 98.12 224 PRO A N 1
ATOM 1798 C CA . PRO A 1 224 ? 14.477 2.502 -20.812 1 98.12 224 PRO A CA 1
ATOM 1799 C C . PRO A 1 224 ? 13.844 1.159 -21.172 1 98.12 224 PRO A C 1
ATOM 1801 O O . PRO A 1 224 ? 13.688 0.851 -22.359 1 98.12 224 PRO A O 1
ATOM 1804 N N . ILE A 1 225 ? 13.617 0.34 -20.25 1 98.69 225 ILE A N 1
ATOM 1805 C CA . ILE A 1 225 ? 12.828 -0.879 -20.375 1 98.69 225 ILE A CA 1
ATOM 1806 C C . ILE A 1 225 ? 11.414 -0.634 -19.859 1 98.69 225 ILE A C 1
ATOM 1808 O O . ILE A 1 225 ? 11.227 -0.107 -18.766 1 98.69 225 ILE A O 1
ATOM 1812 N N . TYR A 1 226 ? 10.414 -0.927 -20.656 1 98.88 226 TYR A N 1
ATOM 1813 C CA . TYR A 1 226 ? 9.016 -0.745 -20.297 1 98.88 226 TYR A CA 1
ATOM 1814 C C . TYR A 1 226 ? 8.375 -2.072 -19.891 1 98.88 226 TYR A C 1
ATOM 1816 O O . TYR A 1 226 ? 8.336 -3.012 -20.688 1 98.88 226 TYR A O 1
ATOM 1824 N N . ILE A 1 227 ? 7.953 -2.148 -18.688 1 98.94 227 ILE A N 1
ATOM 1825 C CA . ILE A 1 227 ? 7.395 -3.367 -18.125 1 98.94 227 ILE A CA 1
ATOM 1826 C C . ILE A 1 227 ? 5.895 -3.189 -17.891 1 98.94 227 ILE A C 1
ATOM 1828 O O . ILE A 1 227 ? 5.477 -2.26 -17.188 1 98.94 227 ILE A O 1
ATOM 1832 N N . LEU A 1 228 ? 5.062 -3.98 -18.516 1 98.94 228 LEU A N 1
ATOM 1833 C CA . LEU A 1 228 ? 3.629 -4.016 -18.234 1 98.94 228 LEU A CA 1
ATOM 1834 C C . LEU A 1 228 ? 3.254 -5.281 -17.469 1 98.94 228 LEU A C 1
ATOM 1836 O O . LEU A 1 228 ? 3.205 -6.371 -18.062 1 98.94 228 LEU A O 1
ATOM 1840 N N . CYS A 1 229 ? 3.066 -5.18 -16.125 1 98.88 229 CYS A N 1
ATOM 1841 C CA . CYS A 1 229 ? 2.699 -6.285 -15.25 1 98.88 229 CYS A CA 1
ATOM 1842 C C . CYS A 1 229 ? 1.19 -6.488 -15.227 1 98.88 229 CYS A C 1
ATOM 1844 O O . CYS A 1 229 ? 0.435 -5.539 -15.008 1 98.88 229 CYS A O 1
ATOM 1846 N N . ASN A 1 230 ? 0.739 -7.762 -15.422 1 98.81 230 ASN A N 1
ATOM 1847 C CA . ASN A 1 230 ? -0.688 -8.031 -15.562 1 98.81 230 ASN A CA 1
ATOM 1848 C C . ASN A 1 230 ? -1.117 -9.219 -14.711 1 98.81 230 ASN A C 1
ATOM 1850 O O . ASN A 1 230 ? -0.307 -10.102 -14.406 1 98.81 230 ASN A O 1
ATOM 1854 N N . HIS A 1 231 ? -2.305 -9.297 -14.305 1 98.38 231 HIS A N 1
ATOM 1855 C CA . HIS A 1 231 ? -3.035 -10.406 -13.711 1 98.38 231 HIS A CA 1
ATOM 1856 C C . HIS A 1 231 ? -4.477 -10.445 -14.203 1 98.38 231 HIS A C 1
ATOM 1858 O O . HIS A 1 231 ? -5.352 -9.805 -13.633 1 98.38 231 HIS A O 1
ATOM 1864 N N . PHE A 1 232 ? -4.664 -11.234 -15.305 1 98.44 232 PHE A N 1
ATOM 1865 C CA . PHE A 1 232 ? -5.957 -11.25 -15.977 1 98.44 232 PHE A CA 1
ATOM 1866 C C . PHE A 1 232 ? -6.961 -12.102 -15.203 1 98.44 232 PHE A C 1
ATOM 1868 O O . PHE A 1 232 ? -6.594 -12.781 -14.242 1 98.44 232 PHE A O 1
ATOM 1875 N N . LYS A 1 233 ? -8.227 -11.984 -15.609 1 94 233 LYS A N 1
ATOM 1876 C CA . LYS A 1 233 ? -9.344 -12.711 -15.016 1 94 233 LYS A CA 1
ATOM 1877 C C . LYS A 1 233 ? -9.117 -14.219 -15.078 1 94 233 LYS A C 1
ATOM 1879 O O . LYS A 1 233 ? -8.75 -14.75 -16.125 1 94 233 LYS A O 1
ATOM 1884 N N . SER A 1 234 ? -9.242 -14.945 -13.945 1 89.75 234 SER A N 1
ATOM 1885 C CA . SER A 1 234 ? -9.07 -16.391 -13.852 1 89.75 234 SER A CA 1
ATOM 1886 C C . SER A 1 234 ? -10.164 -17.125 -14.617 1 89.75 234 SER A C 1
ATOM 1888 O O . SER A 1 234 ? -11.117 -16.5 -15.102 1 89.75 234 SER A O 1
ATOM 1890 N N . GLN A 1 235 ? -9.977 -18.344 -14.734 1 87.94 235 GLN A N 1
ATOM 1891 C CA . GLN A 1 235 ? -10.953 -19.188 -15.422 1 87.94 235 GLN A CA 1
ATOM 1892 C C . GLN A 1 235 ? -12.023 -19.688 -14.461 1 87.94 235 GLN A C 1
ATOM 1894 O O . GLN A 1 235 ? -12.797 -20.594 -14.789 1 87.94 235 GLN A O 1
ATOM 1899 N N . SER A 1 236 ? -12.078 -19.156 -13.305 1 75.81 236 SER A N 1
ATOM 1900 C CA . SER A 1 236 ? -12.992 -19.609 -12.258 1 75.81 236 SER A CA 1
ATOM 1901 C C . SER A 1 236 ? -14.445 -19.438 -12.68 1 75.81 236 SER A C 1
ATOM 1903 O O . SER A 1 236 ? -14.766 -18.562 -13.492 1 75.81 236 SER A O 1
ATOM 1905 N N . GLY A 1 237 ? -15.211 -20.344 -12.258 1 75.12 237 GLY A N 1
ATOM 1906 C CA . GLY A 1 237 ? -16.641 -20.359 -12.516 1 75.12 237 GLY A CA 1
ATOM 1907 C C . GLY A 1 237 ? -17.266 -21.734 -12.367 1 75.12 237 GLY A C 1
ATOM 1908 O O . GLY A 1 237 ? -16.688 -22.734 -12.781 1 75.12 237 GLY A O 1
ATOM 1909 N N . GLN A 1 238 ? -18.422 -21.781 -11.836 1 67.5 238 GLN A N 1
ATOM 1910 C CA . GLN A 1 238 ? -19.125 -23.031 -11.609 1 67.5 238 GLN A CA 1
ATOM 1911 C C . GLN A 1 238 ? -19.922 -23.438 -12.844 1 67.5 238 GLN A C 1
ATOM 1913 O O . GLN A 1 238 ? -20.047 -24.641 -13.133 1 67.5 238 GLN A O 1
ATOM 1918 N N . THR A 1 239 ? -20.422 -22.438 -13.547 1 79.25 239 THR A N 1
ATOM 1919 C CA . THR A 1 239 ? -21.25 -22.703 -14.727 1 79.25 239 THR A CA 1
ATOM 1920 C C . THR A 1 239 ? -20.5 -22.328 -16 1 79.25 239 THR A C 1
ATOM 1922 O O . THR A 1 239 ? -19.5 -21.594 -15.953 1 79.25 239 THR A O 1
ATOM 1925 N N . GLU A 1 240 ? -20.875 -22.906 -16.859 1 84.38 240 GLU A N 1
ATOM 1926 C CA . GLU A 1 240 ? -20.297 -22.594 -18.172 1 84.38 240 GLU A CA 1
ATOM 1927 C C . GLU A 1 240 ? -20.469 -21.109 -18.5 1 84.38 240 GLU A C 1
ATOM 1929 O O . GLU A 1 240 ? -19.578 -20.5 -19.094 1 84.38 240 GLU A O 1
ATOM 1934 N N . GLN A 1 241 ? -21.578 -20.5 -18.219 1 84.38 241 GLN A N 1
ATOM 1935 C CA . GLN A 1 241 ? -21.844 -19.094 -18.469 1 84.38 241 GLN A CA 1
ATOM 1936 C C . GLN A 1 241 ? -20.859 -18.203 -17.719 1 84.38 241 GLN A C 1
ATOM 1938 O O . GLN A 1 241 ? -20.375 -17.203 -18.25 1 84.38 241 GLN A O 1
ATOM 1943 N N . GLU A 1 242 ? -20.594 -18.609 -16.469 1 81.94 242 GLU A N 1
ATOM 1944 C CA . GLU A 1 242 ? -19.625 -17.875 -15.664 1 81.94 242 GLU A CA 1
ATOM 1945 C C . GLU A 1 242 ? -18.234 -17.953 -16.266 1 81.94 242 GLU A C 1
ATOM 1947 O O . GLU A 1 242 ? -17.516 -16.953 -16.312 1 81.94 242 GLU A O 1
ATOM 1952 N N . ARG A 1 243 ? -17.922 -19.031 -16.797 1 86.88 243 ARG A N 1
ATOM 1953 C CA . ARG A 1 243 ? -16.609 -19.234 -17.391 1 86.88 243 ARG A CA 1
ATOM 1954 C C . ARG A 1 243 ? -16.469 -18.469 -18.703 1 86.88 243 ARG A C 1
ATOM 1956 O O . ARG A 1 243 ? -15.406 -17.922 -19 1 86.88 243 ARG A O 1
ATOM 1963 N N . GLN A 1 244 ? -17.531 -18.453 -19.391 1 92.06 244 GLN A N 1
ATOM 1964 C CA . GLN A 1 244 ? -17.547 -17.688 -20.641 1 92.06 244 GLN A CA 1
ATOM 1965 C C . GLN A 1 244 ? -17.391 -16.203 -20.375 1 92.06 244 GLN A C 1
ATOM 1967 O O . GLN A 1 244 ? -16.656 -15.508 -21.062 1 92.06 244 GLN A O 1
ATOM 1972 N N . ARG A 1 245 ? -18.109 -15.734 -19.406 1 90.5 245 ARG A N 1
ATOM 1973 C CA . ARG A 1 245 ? -17.984 -14.328 -19.031 1 90.5 245 ARG A CA 1
ATOM 1974 C C . ARG A 1 245 ? -16.562 -14 -18.594 1 90.5 245 ARG A C 1
ATOM 1976 O O . ARG A 1 245 ? -16.031 -12.938 -18.922 1 90.5 245 ARG A O 1
ATOM 1983 N N . GLY A 1 246 ? -15.984 -14.891 -17.875 1 93.88 246 GLY A N 1
ATOM 1984 C CA . GLY A 1 246 ? -14.594 -14.727 -17.484 1 93.88 246 GLY A CA 1
ATOM 1985 C C . GLY A 1 246 ? -13.656 -14.68 -18.688 1 93.88 246 GLY A C 1
ATOM 1986 O O . GLY A 1 246 ? -12.742 -13.852 -18.719 1 93.88 246 GLY A O 1
ATOM 1987 N N . ALA A 1 247 ? -13.938 -15.5 -19.641 1 97 247 ALA A N 1
ATOM 1988 C CA . ALA A 1 247 ? -13.133 -15.523 -20.859 1 97 247 ALA A CA 1
ATOM 1989 C C . ALA A 1 247 ? -13.289 -14.219 -21.641 1 97 247 ALA A C 1
ATOM 1991 O O . ALA A 1 247 ? -12.312 -13.695 -22.188 1 97 247 ALA A O 1
ATOM 1992 N N . GLN A 1 248 ? -14.453 -13.711 -21.656 1 97.31 248 GLN A N 1
ATOM 1993 C CA . GLN A 1 248 ? -14.711 -12.438 -22.312 1 97.31 248 GLN A CA 1
ATOM 1994 C C . GLN A 1 248 ? -13.977 -11.297 -21.625 1 97.31 248 GLN A C 1
ATOM 1996 O O . GLN A 1 248 ? -13.438 -10.406 -22.297 1 97.31 248 GLN A O 1
ATOM 2001 N N . LYS A 1 249 ? -13.961 -11.312 -20.375 1 97.5 249 LYS A N 1
ATOM 2002 C CA . LYS A 1 249 ? -13.227 -10.289 -19.625 1 97.5 249 LYS A CA 1
ATOM 2003 C C . LYS A 1 249 ? -11.727 -10.398 -19.875 1 97.5 249 LYS A C 1
ATOM 2005 O O . LYS A 1 249 ? -11.047 -9.391 -20.078 1 97.5 249 LYS A O 1
ATOM 2010 N N . ARG A 1 250 ? -11.234 -11.578 -19.922 1 98.38 250 ARG A N 1
ATOM 2011 C CA . ARG A 1 250 ? -9.828 -11.797 -20.219 1 98.38 250 ARG A CA 1
ATOM 2012 C C . ARG A 1 250 ? -9.477 -11.273 -21.609 1 98.38 250 ARG A C 1
ATOM 2014 O O . ARG A 1 250 ? -8.43 -10.656 -21.797 1 98.38 250 ARG A O 1
ATOM 2021 N N . ARG A 1 251 ? -10.336 -11.539 -22.531 1 98.44 251 ARG A N 1
ATOM 2022 C CA . ARG A 1 251 ? -10.109 -11.047 -23.891 1 98.44 251 ARG A CA 1
ATOM 2023 C C . ARG A 1 251 ? -10.109 -9.523 -23.922 1 98.44 251 ARG A C 1
ATOM 2025 O O . ARG A 1 251 ? -9.266 -8.914 -24.594 1 98.44 251 ARG A O 1
ATOM 2032 N N . ASP A 1 252 ? -11.078 -8.953 -23.219 1 98.69 252 ASP A N 1
ATOM 2033 C CA . ASP A 1 252 ? -11.156 -7.5 -23.125 1 98.69 252 ASP A CA 1
ATOM 2034 C C . ASP A 1 252 ? -9.891 -6.926 -22.484 1 98.69 252 ASP A C 1
ATOM 2036 O O . ASP A 1 252 ? -9.383 -5.891 -22.922 1 98.69 252 ASP A O 1
ATOM 2040 N N . GLN A 1 253 ? -9.344 -7.559 -21.516 1 98.81 253 GLN A N 1
ATOM 2041 C CA . GLN A 1 253 ? -8.094 -7.164 -20.875 1 98.81 253 GLN A CA 1
ATOM 2042 C C . GLN A 1 253 ? -6.914 -7.285 -21.828 1 98.81 253 GLN A C 1
ATOM 2044 O O . GLN A 1 253 ? -6.09 -6.371 -21.938 1 98.81 253 GLN A O 1
ATOM 2049 N N . SER A 1 254 ? -6.918 -8.367 -22.547 1 98.81 254 SER A N 1
ATOM 2050 C CA . SER A 1 254 ? -5.879 -8.586 -23.547 1 98.81 254 SER A CA 1
ATOM 2051 C C . SER A 1 254 ? -5.93 -7.52 -24.641 1 98.81 254 SER A C 1
ATOM 2053 O O . SER A 1 254 ? -4.895 -7 -25.062 1 98.81 254 SER A O 1
ATOM 2055 N N . GLU A 1 255 ? -7.07 -7.238 -25.062 1 98.56 255 GLU A N 1
ATOM 2056 C CA . GLU A 1 255 ? -7.262 -6.219 -26.078 1 98.56 255 GLU A CA 1
ATOM 2057 C C . GLU A 1 255 ? -6.805 -4.848 -25.594 1 98.56 255 GLU A C 1
ATOM 2059 O O . GLU A 1 255 ? -6.148 -4.105 -26.328 1 98.56 255 GLU A O 1
ATOM 2064 N N . ARG A 1 256 ? -7.152 -4.492 -24.375 1 98.75 256 ARG A N 1
ATOM 2065 C CA . ARG A 1 256 ? -6.758 -3.197 -23.844 1 98.75 256 ARG A CA 1
ATOM 2066 C C . ARG A 1 256 ? -5.242 -3.098 -23.703 1 98.75 256 ARG A C 1
ATOM 2068 O O . ARG A 1 256 ? -4.652 -2.062 -24.031 1 98.75 256 ARG A O 1
ATOM 2075 N N . VAL A 1 257 ? -4.57 -4.172 -23.312 1 98.88 257 VAL A N 1
ATOM 2076 C CA . VAL A 1 257 ? -3.113 -4.168 -23.219 1 98.88 257 VAL A CA 1
ATOM 2077 C C . VAL A 1 257 ? -2.508 -4.016 -24.609 1 98.88 257 VAL A C 1
ATOM 2079 O O . VAL A 1 257 ? -1.56 -3.252 -24.797 1 98.88 257 VAL A O 1
ATOM 2082 N N . ALA A 1 258 ? -3.1 -4.699 -25.547 1 98.62 258 ALA A N 1
ATOM 2083 C CA . ALA A 1 258 ? -2.629 -4.578 -26.938 1 98.62 258 ALA A CA 1
ATOM 2084 C C . ALA A 1 258 ? -2.758 -3.143 -27.438 1 98.62 258 ALA A C 1
ATOM 2086 O O . ALA A 1 258 ? -1.841 -2.615 -28.062 1 98.62 258 ALA A O 1
ATOM 2087 N N . GLU A 1 259 ? -3.854 -2.555 -27.109 1 98.19 259 GLU A N 1
ATOM 2088 C CA . GLU A 1 259 ? -4.074 -1.165 -27.5 1 98.19 259 GLU A CA 1
ATOM 2089 C C . GLU A 1 259 ? -3.057 -0.238 -26.844 1 98.19 259 GLU A C 1
ATOM 2091 O O . GLU A 1 259 ? -2.502 0.649 -27.484 1 98.19 259 GLU A O 1
ATOM 2096 N N . ILE A 1 260 ? -2.787 -0.389 -25.562 1 98.19 260 ILE A N 1
ATOM 2097 C CA . ILE A 1 260 ? -1.823 0.412 -24.812 1 98.19 260 ILE A CA 1
ATOM 2098 C C . ILE A 1 260 ? -0.453 0.326 -25.484 1 98.19 260 ILE A C 1
ATOM 2100 O O . ILE A 1 260 ? 0.183 1.35 -25.75 1 98.19 260 ILE A O 1
ATOM 2104 N N . VAL A 1 261 ? -0.035 -0.853 -25.812 1 98.12 261 VAL A N 1
ATOM 2105 C CA . VAL A 1 261 ? 1.315 -1.067 -26.328 1 98.12 261 VAL A CA 1
ATOM 2106 C C . VAL A 1 261 ? 1.431 -0.509 -27.734 1 98.12 261 VAL A C 1
ATOM 2108 O O . VAL A 1 261 ? 2.445 0.096 -28.094 1 98.12 261 VAL A O 1
ATOM 2111 N N . GLN A 1 262 ? 0.387 -0.671 -28.5 1 97 262 GLN A N 1
ATOM 2112 C CA . GLN A 1 262 ? 0.41 -0.179 -29.875 1 97 262 GLN A CA 1
ATOM 2113 C C . GLN A 1 262 ? 0.392 1.347 -29.906 1 97 262 GLN A C 1
ATOM 2115 O O . GLN A 1 262 ? 1.036 1.958 -30.766 1 97 262 GLN A O 1
ATOM 2120 N N . GLN A 1 263 ? -0.301 1.926 -29.031 1 96.12 263 GLN A N 1
ATOM 2121 C CA . GLN A 1 263 ? -0.469 3.375 -29.016 1 96.12 263 GLN A CA 1
ATOM 2122 C C . GLN A 1 263 ? 0.745 4.062 -28.406 1 96.12 263 GLN A C 1
ATOM 2124 O O . GLN A 1 263 ? 1.02 5.23 -28.688 1 96.12 263 GLN A O 1
ATOM 2129 N N . THR A 1 264 ? 1.489 3.352 -27.625 1 97.25 264 THR A N 1
ATOM 2130 C CA . THR A 1 264 ? 2.484 4.012 -26.797 1 97.25 264 THR A CA 1
ATOM 2131 C C . THR A 1 264 ? 3.896 3.686 -27.266 1 97.25 264 THR A C 1
ATOM 2133 O O . THR A 1 264 ? 4.809 4.5 -27.125 1 97.25 264 THR A O 1
ATOM 2136 N N . TYR A 1 265 ? 4.023 2.521 -27.891 1 98.31 265 TYR A N 1
ATOM 2137 C CA . TYR A 1 265 ? 5.387 2.061 -28.141 1 98.31 265 TYR A CA 1
ATOM 2138 C C . TYR A 1 265 ? 5.578 1.673 -29.594 1 98.31 265 TYR A C 1
ATOM 2140 O O . TYR A 1 265 ? 4.617 1.342 -30.297 1 98.31 265 TYR A O 1
ATOM 2148 N N . ASP A 1 266 ? 6.801 1.766 -30.062 1 98.56 266 ASP A N 1
ATOM 2149 C CA . ASP A 1 266 ? 7.273 1.12 -31.281 1 98.56 266 ASP A CA 1
ATOM 2150 C C . ASP A 1 266 ? 7.883 -0.246 -30.984 1 98.56 266 ASP A C 1
ATOM 2152 O O . ASP A 1 266 ? 9.047 -0.337 -30.578 1 98.56 266 ASP A O 1
ATOM 2156 N N . LEU A 1 267 ? 7.172 -1.226 -31.156 1 98.31 267 LEU A N 1
ATOM 2157 C CA . LEU A 1 267 ? 7.555 -2.582 -30.781 1 98.31 267 LEU A CA 1
ATOM 2158 C C . LEU A 1 267 ? 8.742 -3.062 -31.609 1 98.31 267 LEU A C 1
ATOM 2160 O O . LEU A 1 267 ? 9.383 -4.059 -31.266 1 98.31 267 LEU A O 1
ATOM 2164 N N . LYS A 1 268 ? 9.07 -2.418 -32.688 1 98.12 268 LYS A N 1
ATOM 2165 C CA . LYS A 1 268 ? 10.242 -2.758 -33.469 1 98.12 268 LYS A CA 1
ATOM 2166 C C . LYS A 1 268 ? 11.516 -2.172 -32.875 1 98.12 268 LYS A C 1
ATOM 2168 O O . LYS A 1 268 ? 12.625 -2.57 -33.25 1 98.12 268 LYS A O 1
ATOM 2173 N N . LYS A 1 269 ? 11.305 -1.213 -31.938 1 97.56 269 LYS A N 1
ATOM 2174 C CA . LYS A 1 269 ? 12.477 -0.475 -31.484 1 97.56 269 LYS A CA 1
ATOM 2175 C C . LYS A 1 269 ? 12.555 -0.456 -29.953 1 97.56 269 LYS A C 1
ATOM 2177 O O . LYS A 1 269 ? 13.641 -0.565 -29.375 1 97.56 269 LYS A O 1
ATOM 2182 N N . ASP A 1 270 ? 11.422 -0.32 -29.281 1 98.5 270 ASP A N 1
ATOM 2183 C CA . ASP A 1 270 ? 11.398 -0.117 -27.844 1 98.5 270 ASP A CA 1
ATOM 2184 C C . ASP A 1 270 ? 11.539 -1.442 -27.094 1 98.5 270 ASP A C 1
ATOM 2186 O O . ASP A 1 270 ? 11.172 -2.496 -27.609 1 98.5 270 ASP A O 1
ATOM 2190 N N . TYR A 1 271 ? 12.18 -1.401 -25.906 1 98.44 271 TYR A N 1
ATOM 2191 C CA . TYR A 1 271 ? 12.25 -2.559 -25.031 1 98.44 271 TYR A CA 1
ATOM 2192 C C . TYR A 1 271 ? 10.984 -2.684 -24.188 1 98.44 271 TYR A C 1
ATOM 2194 O O . TYR A 1 271 ? 10.898 -2.125 -23.094 1 98.44 271 TYR A O 1
ATOM 2202 N N . VAL A 1 272 ? 10.023 -3.424 -24.719 1 98.88 272 VAL A N 1
ATOM 2203 C CA . VAL A 1 272 ? 8.719 -3.57 -24.078 1 98.88 272 VAL A CA 1
ATOM 2204 C C . VAL A 1 272 ? 8.516 -5.02 -23.656 1 98.88 272 VAL A C 1
ATOM 2206 O O . VAL A 1 272 ? 8.766 -5.945 -24.438 1 98.88 272 VAL A O 1
ATOM 2209 N N . VAL A 1 273 ? 8.18 -5.219 -22.438 1 98.94 273 VAL A N 1
ATOM 2210 C CA . VAL A 1 273 ? 7.863 -6.531 -21.891 1 98.94 273 VAL A CA 1
ATOM 2211 C C . VAL A 1 273 ? 6.438 -6.531 -21.344 1 98.94 273 VAL A C 1
ATOM 2213 O O . VAL A 1 273 ? 6.082 -5.68 -20.531 1 98.94 273 VAL A O 1
ATOM 2216 N N . ILE A 1 274 ? 5.543 -7.371 -21.828 1 98.94 274 ILE A N 1
ATOM 2217 C CA . ILE A 1 274 ? 4.25 -7.672 -21.219 1 98.94 274 ILE A CA 1
ATOM 2218 C C . ILE A 1 274 ? 4.312 -9.016 -20.5 1 98.94 274 ILE A C 1
ATOM 2220 O O . ILE A 1 274 ? 4.711 -10.023 -21.094 1 98.94 274 ILE A O 1
ATOM 2224 N N . LEU A 1 275 ? 4.062 -9.023 -19.25 1 98.94 275 LEU A N 1
ATOM 2225 C CA . LEU A 1 275 ? 4.18 -10.281 -18.516 1 98.94 275 LEU A CA 1
ATOM 2226 C C . LEU A 1 275 ? 3.158 -10.352 -17.391 1 98.94 275 LEU A C 1
ATOM 2228 O O . LEU A 1 275 ? 2.6 -9.328 -16.984 1 98.94 275 LEU A O 1
ATOM 2232 N N . GLY A 1 276 ? 2.824 -11.516 -16.922 1 98.81 276 GLY A N 1
ATOM 2233 C CA . GLY A 1 276 ? 1.908 -11.734 -15.82 1 98.81 276 GLY A CA 1
ATOM 2234 C C . GLY A 1 276 ? 1.192 -13.07 -15.891 1 98.81 276 GLY A C 1
ATOM 2235 O O . GLY A 1 276 ? 1.513 -13.906 -16.734 1 98.81 276 GLY A O 1
ATOM 2236 N N . ASP A 1 277 ? 0.352 -13.367 -14.883 1 98.56 277 ASP A N 1
ATOM 2237 C CA . ASP A 1 277 ? -0.647 -14.438 -14.922 1 98.56 277 ASP A CA 1
ATOM 2238 C C . ASP A 1 277 ? -1.836 -14.039 -15.797 1 98.56 277 ASP A C 1
ATOM 2240 O O . ASP A 1 277 ? -2.746 -13.344 -15.336 1 98.56 277 ASP A O 1
ATOM 2244 N N . LEU A 1 278 ? -1.737 -14.523 -17.078 1 98.75 278 LEU A N 1
ATOM 2245 C CA . LEU A 1 278 ? -2.754 -14.102 -18.047 1 98.75 278 LEU A CA 1
ATOM 2246 C C . LEU A 1 278 ? -3.912 -15.094 -18.078 1 98.75 278 LEU A C 1
ATOM 2248 O O . LEU A 1 278 ? -4.879 -14.898 -18.812 1 98.75 278 LEU A O 1
ATOM 2252 N N . ASN A 1 279 ? -3.891 -16.172 -17.375 1 97.81 279 ASN A N 1
ATOM 2253 C CA . ASN A 1 279 ? -4.934 -17.078 -16.891 1 97.81 279 ASN A CA 1
ATOM 2254 C C . ASN A 1 279 ? -5.598 -17.828 -18.047 1 97.81 279 ASN A C 1
ATOM 2256 O O . ASN A 1 279 ? -6.789 -18.141 -17.984 1 97.81 279 ASN A O 1
ATOM 2260 N N . GLU A 1 280 ? -4.824 -18.078 -19.125 1 97.12 280 GLU A N 1
ATOM 2261 C CA . GLU A 1 280 ? -5.41 -18.922 -20.156 1 97.12 280 GLU A CA 1
ATOM 2262 C C . GLU A 1 280 ? -4.324 -19.531 -21.047 1 97.12 280 GLU A C 1
ATOM 2264 O O . GLU A 1 280 ? -3.455 -18.828 -21.547 1 97.12 280 GLU A O 1
ATOM 2269 N N . ASP A 1 281 ? -4.426 -20.844 -21.125 1 96.44 281 ASP A N 1
ATOM 2270 C CA . ASP A 1 281 ? -3.527 -21.562 -22.031 1 96.44 281 ASP A CA 1
ATOM 2271 C C . ASP A 1 281 ? -3.791 -21.172 -23.484 1 96.44 281 ASP A C 1
ATOM 2273 O O . ASP A 1 281 ? -4.941 -20.969 -23.891 1 96.44 281 ASP A O 1
ATOM 2277 N N . SER A 1 282 ? -2.758 -21.156 -24.219 1 94 282 SER A N 1
ATOM 2278 C CA . SER A 1 282 ? -2.873 -20.75 -25.625 1 94 282 SER A CA 1
ATOM 2279 C C . SER A 1 282 ? -3.76 -21.719 -26.406 1 94 282 SER A C 1
ATOM 2281 O O . SER A 1 282 ? -4.324 -21.359 -27.438 1 94 282 SER A O 1
ATOM 2283 N N . SER A 1 283 ? -3.898 -22.953 -25.922 1 92.75 283 SER A N 1
ATOM 2284 C CA . SER A 1 283 ? -4.688 -23.969 -26.625 1 92.75 283 SER A CA 1
ATOM 2285 C C . SER A 1 283 ? -6.156 -23.891 -26.234 1 92.75 283 SER A C 1
ATOM 2287 O O . SER A 1 283 ? -6.992 -24.594 -26.797 1 92.75 283 SER A O 1
ATOM 2289 N N . ASN A 1 284 ? -6.434 -23.078 -25.25 1 93.12 284 ASN A N 1
ATOM 2290 C CA . ASN A 1 284 ? -7.824 -22.938 -24.844 1 93.12 284 ASN A CA 1
ATOM 2291 C C . ASN A 1 284 ? -8.703 -22.438 -25.984 1 93.12 284 ASN A C 1
ATOM 2293 O O . ASN A 1 284 ? -8.336 -21.484 -26.672 1 93.12 284 ASN A O 1
ATOM 2297 N N . PRO A 1 285 ? -9.844 -22.984 -26.188 1 92.31 285 PRO A N 1
ATOM 2298 C CA . PRO A 1 285 ? -10.695 -22.625 -27.328 1 92.31 285 PRO A CA 1
ATOM 2299 C C . PRO A 1 285 ? -11.258 -21.219 -27.219 1 92.31 285 PRO A C 1
ATOM 2301 O O . PRO A 1 285 ? -11.695 -20.641 -28.219 1 92.31 285 PRO A O 1
ATOM 2304 N N . TRP A 1 286 ? -11.211 -20.688 -26.094 1 94.5 286 TRP A N 1
ATOM 2305 C CA . TRP A 1 286 ? -11.727 -19.328 -25.953 1 94.5 286 TRP A CA 1
ATOM 2306 C C . TRP A 1 286 ? -10.781 -18.312 -26.578 1 94.5 286 TRP A C 1
ATOM 2308 O O . TRP A 1 286 ? -11.203 -17.25 -27.016 1 94.5 286 TRP A O 1
ATOM 2318 N N . GLN A 1 287 ? -9.555 -18.547 -26.594 1 96.75 287 GLN A N 1
ATOM 2319 C CA . GLN A 1 287 ? -8.539 -17.719 -27.234 1 96.75 287 GLN A CA 1
ATOM 2320 C C . GLN A 1 287 ? -8.602 -16.281 -26.719 1 96.75 287 GLN A C 1
ATOM 2322 O O . GLN A 1 287 ? -8.586 -15.336 -27.516 1 96.75 287 GLN A O 1
ATOM 2327 N N . SER A 1 288 ? -8.734 -16.141 -25.422 1 98.12 288 SER A N 1
ATOM 2328 C CA . SER A 1 288 ? -8.875 -14.828 -24.812 1 98.12 288 SER A CA 1
ATOM 2329 C C . SER A 1 288 ? -7.594 -14.008 -24.953 1 98.12 288 SER A C 1
ATOM 2331 O O . SER A 1 288 ? -7.621 -12.781 -24.859 1 98.12 288 SER A O 1
ATOM 2333 N N . LEU A 1 289 ? -6.469 -14.617 -25.266 1 98.56 289 LEU A N 1
ATOM 2334 C CA . LEU A 1 289 ? -5.191 -13.922 -25.359 1 98.56 289 LEU A CA 1
ATOM 2335 C C . LEU A 1 289 ? -4.82 -13.633 -26.797 1 98.56 289 LEU A C 1
ATOM 2337 O O . LEU A 1 289 ? -3.736 -13.109 -27.078 1 98.56 289 LEU A O 1
ATOM 2341 N N . ALA A 1 290 ? -5.723 -13.906 -27.766 1 98 290 ALA A N 1
ATOM 2342 C CA . ALA A 1 290 ? -5.48 -13.734 -29.188 1 98 290 ALA A CA 1
ATOM 2343 C C . ALA A 1 290 ? -5.02 -12.32 -29.516 1 98 290 ALA A C 1
ATOM 2345 O O . ALA A 1 290 ? -4.137 -12.117 -30.344 1 98 290 ALA A O 1
ATOM 2346 N N . PRO A 1 291 ? -5.535 -11.312 -28.859 1 98.12 291 PRO A N 1
ATOM 2347 C CA . PRO A 1 291 ? -5.102 -9.953 -29.188 1 98.12 291 PRO A CA 1
ATOM 2348 C C . PRO A 1 291 ? -3.609 -9.734 -28.938 1 98.12 291 PRO A C 1
ATOM 2350 O O . PRO A 1 291 ? -2.965 -8.969 -29.656 1 98.12 291 PRO A O 1
ATOM 2353 N N . LEU A 1 292 ? -3.072 -10.344 -27.953 1 98.56 292 LEU A N 1
ATOM 2354 C CA . LEU A 1 292 ? -1.644 -10.211 -27.688 1 98.56 292 LEU A CA 1
ATOM 2355 C C . LEU A 1 292 ? -0.829 -11.023 -28.688 1 98.56 292 LEU A C 1
ATOM 2357 O O . LEU A 1 292 ? 0.181 -10.547 -29.219 1 98.56 292 LEU A O 1
ATOM 2361 N N . PHE A 1 293 ? -1.301 -12.227 -29 1 97.88 293 PHE A N 1
ATOM 2362 C CA . PHE A 1 293 ? -0.604 -13.117 -29.922 1 97.88 293 PHE A CA 1
ATOM 2363 C C . PHE A 1 293 ? -0.631 -12.562 -31.344 1 97.88 293 PHE A C 1
ATOM 2365 O O . PHE A 1 293 ? 0.2 -12.93 -32.188 1 97.88 293 PHE A O 1
ATOM 2372 N N . SER A 1 294 ? -1.539 -11.688 -31.609 1 96.75 294 SER A N 1
ATOM 2373 C CA . SER A 1 294 ? -1.748 -11.211 -32.969 1 96.75 294 SER A CA 1
ATOM 2374 C C . SER A 1 294 ? -0.909 -9.969 -33.25 1 96.75 294 SER A C 1
ATOM 2376 O O . SER A 1 294 ? -0.823 -9.523 -34.406 1 96.75 294 SER A O 1
ATOM 2378 N N . LEU A 1 295 ? -0.335 -9.383 -32.281 1 96.56 295 LEU A N 1
ATOM 2379 C CA . LEU A 1 295 ? 0.454 -8.18 -32.469 1 96.56 295 LEU A CA 1
ATOM 2380 C C . LEU A 1 295 ? 1.77 -8.508 -33.188 1 96.56 295 LEU A C 1
ATOM 2382 O O . LEU A 1 295 ? 2.523 -9.367 -32.719 1 96.56 295 LEU A O 1
ATOM 2386 N N . SER A 1 296 ? 1.86 -7.621 -34.219 1 93.25 296 SER A N 1
ATOM 2387 C CA . SER A 1 296 ? 3.131 -7.758 -34.938 1 93.25 296 SER A CA 1
ATOM 2388 C C . SER A 1 296 ? 4.297 -7.293 -34.062 1 93.25 296 SER A C 1
ATOM 2390 O O . SER A 1 296 ? 4.18 -6.305 -33.344 1 93.25 296 SER A O 1
ATOM 2392 N N . ASP A 1 297 ? 5.309 -8.023 -33.938 1 96.31 297 ASP A N 1
ATOM 2393 C CA . ASP A 1 297 ? 6.566 -7.66 -33.312 1 96.31 297 ASP A CA 1
ATOM 2394 C C . ASP A 1 297 ? 6.48 -7.867 -31.781 1 96.31 297 ASP A C 1
ATOM 2396 O O . ASP A 1 297 ? 7.293 -7.324 -31.031 1 96.31 297 ASP A O 1
ATOM 2400 N N . LEU A 1 298 ? 5.359 -8.391 -31.328 1 98.44 298 LEU A N 1
ATOM 2401 C CA . LEU A 1 298 ? 5.262 -8.898 -29.953 1 98.44 298 LEU A CA 1
ATOM 2402 C C . LEU A 1 298 ? 5.355 -10.422 -29.938 1 98.44 298 LEU A C 1
ATOM 2404 O O . LEU A 1 298 ? 4.582 -11.109 -30.609 1 98.44 298 LEU A O 1
ATOM 2408 N N . HIS A 1 299 ? 6.355 -10.945 -29.188 1 98.56 299 HIS A N 1
ATOM 2409 C CA . HIS A 1 299 ? 6.684 -12.359 -29.25 1 98.56 299 HIS A CA 1
ATOM 2410 C C . HIS A 1 299 ? 6.617 -13.016 -27.875 1 98.56 299 HIS A C 1
ATOM 2412 O O . HIS A 1 299 ? 7.266 -12.547 -26.938 1 98.56 299 HIS A O 1
ATOM 2418 N N . PRO A 1 300 ? 5.777 -14.016 -27.812 1 98.5 300 PRO A N 1
ATOM 2419 C CA . PRO A 1 300 ? 5.816 -14.766 -26.547 1 98.5 300 PRO A CA 1
ATOM 2420 C C . PRO A 1 300 ? 7.152 -15.484 -26.344 1 98.5 300 PRO A C 1
ATOM 2422 O O . PRO A 1 300 ? 7.75 -15.984 -27.297 1 98.5 300 PRO A O 1
ATOM 2425 N N . VAL A 1 301 ? 7.684 -15.562 -25.141 1 98.44 301 VAL A N 1
ATOM 2426 C CA . VAL A 1 301 ? 8.938 -16.234 -24.812 1 98.44 301 VAL A CA 1
ATOM 2427 C C . VAL A 1 301 ? 8.805 -17.734 -25.047 1 98.44 301 VAL A C 1
ATOM 2429 O O . VAL A 1 301 ? 9.734 -18.375 -25.547 1 98.44 301 VAL A O 1
ATOM 2432 N N . ILE A 1 302 ? 7.609 -18.281 -24.719 1 98.06 302 ILE A N 1
ATOM 2433 C CA . ILE A 1 302 ? 7.34 -19.688 -24.984 1 98.06 302 ILE A CA 1
ATOM 2434 C C . ILE A 1 302 ? 6.508 -19.812 -26.25 1 98.06 302 ILE A C 1
ATOM 2436 O O . ILE A 1 302 ? 5.43 -19.219 -26.359 1 98.06 302 ILE A O 1
ATOM 2440 N N . ASP A 1 303 ? 7.066 -20.594 -27.172 1 96.5 303 ASP A N 1
ATOM 2441 C CA . ASP A 1 303 ? 6.328 -20.906 -28.391 1 96.5 303 ASP A CA 1
ATOM 2442 C C . ASP A 1 303 ? 5.004 -21.594 -28.062 1 96.5 303 ASP A C 1
ATOM 2444 O O . ASP A 1 303 ? 4.992 -22.672 -27.469 1 96.5 303 ASP A O 1
ATOM 2448 N N . PRO A 1 304 ? 3.84 -20.891 -28.453 1 95.62 304 PRO A N 1
ATOM 2449 C CA . PRO A 1 304 ? 2.539 -21.484 -28.125 1 95.62 304 PRO A CA 1
ATOM 2450 C C . PRO A 1 304 ? 2.312 -22.828 -28.812 1 95.62 304 PRO A C 1
ATOM 2452 O O . PRO A 1 304 ? 1.394 -23.562 -28.453 1 95.62 304 PRO A O 1
ATOM 2455 N N . GLU A 1 305 ? 3.154 -23.188 -29.781 1 93.44 305 GLU A N 1
ATOM 2456 C CA . GLU A 1 305 ? 3.002 -24.453 -30.5 1 93.44 305 GLU A CA 1
ATOM 2457 C C . GLU A 1 305 ? 3.73 -25.578 -29.781 1 93.44 305 GLU A C 1
ATOM 2459 O O . GLU A 1 305 ? 3.555 -26.75 -30.125 1 93.44 305 GLU A O 1
ATOM 2464 N N . ARG A 1 306 ? 4.586 -25.266 -28.797 1 95.94 306 ARG A N 1
ATOM 2465 C CA . ARG A 1 306 ? 5.227 -26.312 -28.016 1 95.94 306 ARG A CA 1
ATOM 2466 C C . ARG A 1 306 ? 4.191 -27.141 -27.266 1 95.94 306 ARG A C 1
ATOM 2468 O O . ARG A 1 306 ? 3.139 -26.625 -26.875 1 95.94 306 ARG A O 1
ATOM 2475 N N . PRO A 1 307 ? 4.469 -28.422 -27.094 1 95.94 307 PRO A N 1
ATOM 2476 C CA . PRO A 1 307 ? 3.547 -29.25 -26.312 1 95.94 307 PRO A CA 1
ATOM 2477 C C . PRO A 1 307 ? 3.281 -28.688 -24.922 1 95.94 307 PRO A C 1
ATOM 2479 O O . PRO A 1 307 ? 4.172 -28.109 -24.312 1 95.94 307 PRO A O 1
ATOM 2482 N N . GLU A 1 308 ? 2.107 -28.891 -24.469 1 94.5 308 GLU A N 1
ATOM 2483 C CA . GLU A 1 308 ? 1.688 -28.406 -23.156 1 94.5 308 GLU A CA 1
ATOM 2484 C C . GLU A 1 308 ? 2.643 -28.891 -22.062 1 94.5 308 GLU A C 1
ATOM 2486 O O . GLU A 1 308 ? 2.945 -28.141 -21.125 1 94.5 308 GLU A O 1
ATOM 2491 N N . LYS A 1 309 ? 3.143 -30.141 -22.156 1 95.94 309 LYS A N 1
ATOM 2492 C CA . LYS A 1 309 ? 4 -30.75 -21.141 1 95.94 309 LYS A CA 1
ATOM 2493 C C . LYS A 1 309 ? 5.332 -30.016 -21.031 1 95.94 309 LYS A C 1
ATOM 2495 O O . LYS A 1 309 ? 6.074 -30.203 -20.062 1 95.94 309 LYS A O 1
ATOM 2500 N N . GLU A 1 310 ? 5.609 -29.109 -22.031 1 95.94 310 GLU A N 1
ATOM 2501 C CA . GLU A 1 310 ? 6.859 -28.359 -22.016 1 95.94 310 GLU A CA 1
ATOM 2502 C C . GLU A 1 310 ? 6.629 -26.922 -21.562 1 95.94 310 GLU A C 1
ATOM 2504 O O . GLU A 1 310 ? 7.562 -26.25 -21.109 1 95.94 310 GLU A O 1
ATOM 2509 N N . ARG A 1 311 ? 5.391 -26.5 -21.656 1 96.88 311 ARG A N 1
ATOM 2510 C CA . ARG A 1 311 ? 5.176 -25.062 -21.484 1 96.88 311 ARG A CA 1
ATOM 2511 C C . ARG A 1 311 ? 4.41 -24.781 -20.188 1 96.88 311 ARG A C 1
ATOM 2513 O O . ARG A 1 311 ? 4.316 -23.625 -19.766 1 96.88 311 ARG A O 1
ATOM 2520 N N . TYR A 1 312 ? 3.912 -25.766 -19.516 1 97.94 312 TYR A N 1
ATOM 2521 C CA . TYR A 1 312 ? 2.939 -25.578 -18.453 1 97.94 312 TYR A CA 1
ATOM 2522 C C . TYR A 1 312 ? 3.555 -24.828 -17.281 1 97.94 312 TYR A C 1
ATOM 2524 O O . TYR A 1 312 ? 4.734 -25 -16.969 1 97.94 312 TYR A O 1
ATOM 2532 N N . THR A 1 313 ? 2.791 -23.953 -16.688 1 98.31 313 THR A N 1
ATOM 2533 C CA . THR A 1 313 ? 3.143 -23.219 -15.477 1 98.31 313 THR A CA 1
ATOM 2534 C C . THR A 1 313 ? 2.139 -23.5 -14.359 1 98.31 313 THR A C 1
ATOM 2536 O O . THR A 1 313 ? 2.268 -22.969 -13.258 1 98.31 313 THR A O 1
ATOM 2539 N N . TYR A 1 314 ? 1.173 -24.328 -14.578 1 95.75 314 TYR A N 1
ATOM 2540 C CA . TYR A 1 314 ? 0.087 -24.594 -13.641 1 95.75 314 TYR A CA 1
ATOM 2541 C C . TYR A 1 314 ? -0.542 -25.953 -13.93 1 95.75 314 TYR A C 1
ATOM 2543 O O . TYR A 1 314 ? -0.608 -26.391 -15.078 1 95.75 314 TYR A O 1
ATOM 2551 N N . TYR A 1 315 ? -0.906 -26.656 -12.875 1 92.62 315 TYR A N 1
ATOM 2552 C CA . TYR A 1 315 ? -1.644 -27.906 -13 1 92.62 315 TYR A CA 1
ATOM 2553 C C . TYR A 1 315 ? -3.051 -27.781 -12.43 1 92.62 315 TYR A C 1
ATOM 2555 O O . TYR A 1 315 ? -3.223 -27.484 -11.242 1 92.62 315 TYR A O 1
ATOM 2563 N N . PHE A 1 316 ? -4.004 -27.922 -13.281 1 84.06 316 PHE A N 1
ATOM 2564 C CA . PHE A 1 316 ? -5.395 -27.938 -12.836 1 84.06 316 PHE A CA 1
ATOM 2565 C C . PHE A 1 316 ? -5.828 -29.359 -12.492 1 84.06 316 PHE A C 1
ATOM 2567 O O . PHE A 1 316 ? -5.91 -30.219 -13.367 1 84.06 316 PHE A O 1
ATOM 2574 N N . SER A 1 317 ? -6.07 -29.672 -11.227 1 72.81 317 SER A N 1
ATOM 2575 C CA . SER A 1 317 ? -6.395 -31.031 -10.781 1 72.81 317 SER A CA 1
ATOM 2576 C C . SER A 1 317 ? -7.859 -31.359 -11.039 1 72.81 317 SER A C 1
ATOM 2578 O O . SER A 1 317 ? -8.234 -32.531 -11.102 1 72.81 317 SER A O 1
ATOM 2580 N N . GLY A 1 318 ? -8.695 -30.188 -11.797 1 61.53 318 GLY A N 1
ATOM 2581 C CA . GLY A 1 318 ? -10.094 -30.219 -12.211 1 61.53 318 GLY A CA 1
ATOM 2582 C C . GLY A 1 318 ? -10.805 -31.5 -11.789 1 61.53 318 GLY A C 1
ATOM 2583 O O . GLY A 1 318 ? -11.805 -31.891 -12.398 1 61.53 318 GLY A O 1
ATOM 2584 N N . GLY A 1 319 ? -10.359 -32.25 -10.633 1 54.03 319 GLY A N 1
ATOM 2585 C CA . GLY A 1 319 ? -10.898 -33.594 -10.422 1 54.03 319 GLY A CA 1
ATOM 2586 C C . GLY A 1 319 ? -10.555 -34.531 -11.539 1 54.03 319 GLY A C 1
ATOM 2587 O O . GLY A 1 319 ? -9.766 -34.219 -12.43 1 54.03 319 GLY A O 1
ATOM 2588 N N . LYS A 1 320 ? -10.906 -35.906 -11.602 1 49.94 320 LYS A N 1
ATOM 2589 C CA . LYS A 1 320 ? -10.516 -37 -12.5 1 49.94 320 LYS A CA 1
ATOM 2590 C C . LYS A 1 320 ? -10.68 -36.594 -13.961 1 49.94 320 LYS A C 1
ATOM 2592 O O . LYS A 1 320 ? -9.844 -36.906 -14.805 1 49.94 320 LYS A O 1
ATOM 2597 N N . LYS A 1 321 ? -11.656 -35.75 -14.359 1 56.12 321 LYS A N 1
ATOM 2598 C CA . LYS A 1 321 ? -11.984 -35.594 -15.773 1 56.12 321 LYS A CA 1
ATOM 2599 C C . LYS A 1 321 ? -11.43 -34.281 -16.328 1 56.12 321 LYS A C 1
ATOM 2601 O O . LYS A 1 321 ? -11.352 -34.094 -17.547 1 56.12 321 LYS A O 1
ATOM 2606 N N . GLY A 1 322 ? -10.656 -33.531 -15.5 1 65.81 322 GLY A N 1
ATOM 2607 C CA . GLY A 1 322 ? -10.305 -32.219 -16.047 1 65.81 322 GLY A CA 1
ATOM 2608 C C . GLY A 1 322 ? -8.914 -31.766 -15.672 1 65.81 322 GLY A C 1
ATOM 2609 O O . GLY A 1 322 ? -8.539 -30.609 -15.914 1 65.81 322 GLY A O 1
ATOM 2610 N N . ALA A 1 323 ? -8.25 -32.688 -15.273 1 76.81 323 ALA A N 1
ATOM 2611 C CA . ALA A 1 323 ? -6.891 -32.375 -14.867 1 76.81 323 ALA A CA 1
ATOM 2612 C C . ALA A 1 323 ? -5.992 -32.156 -16.078 1 76.81 323 ALA A C 1
ATOM 2614 O O . ALA A 1 323 ? -6.059 -32.906 -17.047 1 76.81 323 ALA A O 1
ATOM 2615 N N . ARG A 1 324 ? -5.332 -31.141 -16.141 1 84.31 324 ARG A N 1
ATOM 2616 C CA . ARG A 1 324 ? -4.453 -30.875 -17.281 1 84.31 324 ARG A CA 1
ATOM 2617 C C . ARG A 1 324 ? -3.375 -29.859 -16.906 1 84.31 324 ARG A C 1
ATOM 2619 O O . ARG A 1 324 ? -3.545 -29.078 -15.953 1 84.31 324 ARG A O 1
ATOM 2626 N N . LEU A 1 325 ? -2.328 -29.969 -17.672 1 93.38 325 LEU A N 1
ATOM 2627 C CA . LEU A 1 325 ? -1.249 -28.984 -17.625 1 93.38 325 LEU A CA 1
ATOM 2628 C C . LEU A 1 325 ? -1.623 -27.734 -18.406 1 93.38 325 LEU A C 1
ATOM 2630 O O . LEU A 1 325 ? -2.139 -27.828 -19.531 1 93.38 325 LEU A O 1
ATOM 2634 N N . ASN A 1 326 ? -1.467 -26.562 -17.797 1 94.25 326 ASN A N 1
ATOM 2635 C CA . ASN A 1 326 ? -1.78 -25.281 -18.422 1 94.25 326 ASN A CA 1
ATOM 2636 C C . ASN A 1 326 ? -0.61 -24.297 -18.312 1 94.25 326 ASN A C 1
ATOM 2638 O O . ASN A 1 326 ? 0.088 -24.266 -17.297 1 94.25 326 ASN A O 1
ATOM 2642 N N . GLN A 1 327 ? -0.351 -23.625 -19.391 1 97.94 327 GLN A N 1
ATOM 2643 C CA . GLN A 1 327 ? 0.447 -22.406 -19.25 1 97.94 327 GLN A CA 1
ATOM 2644 C C . GLN A 1 327 ? -0.435 -21.203 -18.953 1 97.94 327 GLN A C 1
ATOM 2646 O O . GLN A 1 327 ? -1.208 -20.766 -19.797 1 97.94 327 GLN A O 1
ATOM 2651 N N . LEU A 1 328 ? -0.408 -20.609 -17.781 1 98.19 328 LEU A N 1
ATOM 2652 C CA . LEU A 1 328 ? -1.2 -19.438 -17.391 1 98.19 328 LEU A CA 1
ATOM 2653 C C . LEU A 1 328 ? -0.33 -18.188 -17.328 1 98.19 328 LEU A C 1
ATOM 2655 O O . LEU A 1 328 ? -0.84 -17.078 -17.391 1 98.19 328 LEU A O 1
ATOM 2659 N N . ASP A 1 329 ? 1.024 -18.375 -17.141 1 98.75 329 ASP A N 1
ATOM 2660 C CA . ASP A 1 329 ? 1.992 -17.297 -16.969 1 98.75 329 ASP A CA 1
ATOM 2661 C C . ASP A 1 329 ? 2.775 -17.062 -18.266 1 98.75 329 ASP A C 1
ATOM 2663 O O . ASP A 1 329 ? 3.273 -18.016 -18.875 1 98.75 329 ASP A O 1
ATOM 2667 N N . TYR A 1 330 ? 2.838 -15.75 -18.719 1 98.88 330 TYR A N 1
ATOM 2668 C CA . TYR A 1 330 ? 3.439 -15.414 -20.016 1 98.88 330 TYR A CA 1
ATOM 2669 C C . TYR A 1 330 ? 4.43 -14.266 -19.875 1 98.88 330 TYR A C 1
ATOM 2671 O O . TYR A 1 330 ? 4.309 -13.445 -18.953 1 98.88 330 TYR A O 1
ATOM 2679 N N . ILE A 1 331 ? 5.375 -14.258 -20.672 1 98.94 331 ILE A N 1
ATOM 2680 C CA . ILE A 1 331 ? 6.227 -13.125 -21.016 1 98.94 331 ILE A CA 1
ATOM 2681 C C . ILE A 1 331 ? 6.215 -12.891 -22.516 1 98.94 331 ILE A C 1
ATOM 2683 O O . ILE A 1 331 ? 6.527 -13.789 -23.297 1 98.94 331 ILE A O 1
ATOM 2687 N N . PHE A 1 332 ? 5.758 -11.727 -22.938 1 98.94 332 PHE A N 1
ATOM 2688 C CA . PHE A 1 332 ? 5.863 -11.258 -24.312 1 98.94 332 PHE A CA 1
ATOM 2689 C C . PHE A 1 332 ? 6.945 -10.188 -24.438 1 98.94 332 PHE A C 1
ATOM 2691 O O . PHE A 1 332 ? 7.066 -9.32 -23.562 1 98.94 332 PHE A O 1
ATOM 2698 N N . LEU A 1 333 ? 7.68 -10.281 -25.484 1 98.88 333 LEU A N 1
ATOM 2699 C CA . LEU A 1 333 ? 8.789 -9.367 -25.734 1 98.88 333 LEU A CA 1
ATOM 2700 C C . LEU A 1 333 ? 8.602 -8.625 -27.047 1 98.88 333 LEU A C 1
ATOM 2702 O O . LEU A 1 333 ? 8.164 -9.211 -28.031 1 98.88 333 LEU A O 1
ATOM 2706 N N . SER A 1 334 ? 8.961 -7.316 -27.047 1 98.81 334 SER A N 1
ATOM 2707 C CA . SER A 1 334 ? 9.117 -6.602 -28.312 1 98.81 334 SER A CA 1
ATOM 2708 C C . SER A 1 334 ? 10.234 -7.199 -29.156 1 98.81 334 SER A C 1
ATOM 2710 O O . SER A 1 334 ? 11.023 -8.008 -28.656 1 98.81 334 SER A O 1
ATOM 2712 N N . ALA A 1 335 ? 10.281 -6.844 -30.359 1 98.38 335 ALA A N 1
ATOM 2713 C CA . ALA A 1 335 ? 11.172 -7.453 -31.344 1 98.38 335 ALA A CA 1
ATOM 2714 C C . ALA A 1 335 ? 12.625 -7.352 -30.906 1 98.38 335 ALA A C 1
ATOM 2716 O O . ALA A 1 335 ? 13.359 -8.344 -30.922 1 98.38 335 ALA A O 1
ATOM 2717 N N . PRO A 1 336 ? 13.086 -6.184 -30.438 1 97.5 336 PRO A N 1
ATOM 2718 C CA . PRO A 1 336 ? 14.5 -6.129 -30.062 1 97.5 336 PRO A CA 1
ATOM 2719 C C . PRO A 1 336 ? 14.828 -7.012 -28.859 1 97.5 336 PRO A C 1
ATOM 2721 O O . PRO A 1 336 ? 15.922 -7.578 -28.781 1 97.5 336 PRO A O 1
ATOM 2724 N N . LEU A 1 337 ? 13.875 -7.125 -27.969 1 98.62 337 LEU A N 1
ATOM 2725 C CA . LEU A 1 337 ? 14.109 -7.992 -26.812 1 98.62 337 LEU A CA 1
ATOM 2726 C C . LEU A 1 337 ? 14.055 -9.461 -27.234 1 98.62 337 LEU A C 1
ATOM 2728 O O . LEU A 1 337 ? 14.844 -10.273 -26.75 1 98.62 337 LEU A O 1
ATOM 2732 N N . HIS A 1 338 ? 13.156 -9.758 -28.078 1 98.38 338 HIS A N 1
ATOM 2733 C CA . HIS A 1 338 ? 13.039 -11.125 -28.547 1 98.38 338 HIS A CA 1
ATOM 2734 C C . HIS A 1 338 ? 14.312 -11.57 -29.266 1 98.38 338 HIS A C 1
ATOM 2736 O O . HIS A 1 338 ? 14.773 -12.695 -29.078 1 98.38 338 HIS A O 1
ATOM 2742 N N . GLN A 1 339 ? 14.859 -10.688 -30.078 1 97.5 339 GLN A N 1
ATOM 2743 C CA . GLN A 1 339 ? 16.078 -10.992 -30.812 1 97.5 339 GLN A CA 1
ATOM 2744 C C . GLN A 1 339 ? 17.266 -11.172 -29.875 1 97.5 339 GLN A C 1
ATOM 2746 O O . GLN A 1 339 ? 18.234 -11.844 -30.219 1 97.5 339 GLN A O 1
ATOM 2751 N N . ALA A 1 340 ? 17.125 -10.625 -28.656 1 97.38 340 ALA A N 1
ATOM 2752 C CA . ALA A 1 340 ? 18.25 -10.617 -27.719 1 97.38 340 ALA A CA 1
ATOM 2753 C C . ALA A 1 340 ? 18.109 -11.742 -26.703 1 97.38 340 ALA A C 1
ATOM 2755 O O . ALA A 1 340 ? 18.922 -11.844 -25.766 1 97.38 340 ALA A O 1
ATOM 2756 N N . VAL A 1 341 ? 17.156 -12.602 -26.859 1 98.5 341 VAL A N 1
ATOM 2757 C CA . VAL A 1 341 ? 16.922 -13.672 -25.891 1 98.5 341 VAL A CA 1
ATOM 2758 C C . VAL A 1 341 ? 18.141 -14.609 -25.875 1 98.5 341 VAL A C 1
ATOM 2760 O O . VAL A 1 341 ? 18.594 -15.047 -26.922 1 98.5 341 VAL A O 1
ATOM 2763 N N . VAL A 1 342 ? 18.672 -14.828 -24.703 1 97.5 342 VAL A N 1
ATOM 2764 C CA . VAL A 1 342 ? 19.766 -15.766 -24.469 1 97.5 342 VAL A CA 1
ATOM 2765 C C . VAL A 1 342 ? 19.203 -17.109 -24.031 1 97.5 342 VAL A C 1
ATOM 2767 O O . VAL A 1 342 ? 19.594 -18.156 -24.547 1 97.5 342 VAL A O 1
ATOM 2770 N N . GLU A 1 343 ? 18.391 -17.047 -23.141 1 96.5 343 GLU A N 1
ATOM 2771 C CA . GLU A 1 343 ? 17.797 -18.234 -22.547 1 96.5 343 GLU A CA 1
ATOM 2772 C C . GLU A 1 343 ? 16.484 -17.906 -21.828 1 96.5 343 GLU A C 1
ATOM 2774 O O . GLU A 1 343 ? 16.219 -16.75 -21.516 1 96.5 343 GLU A O 1
ATOM 2779 N N . TRP A 1 344 ? 15.633 -18.906 -21.688 1 98.12 344 TRP A N 1
ATOM 2780 C CA . TRP A 1 344 ? 14.43 -18.797 -20.875 1 98.12 344 TRP A CA 1
ATOM 2781 C C . TRP A 1 344 ? 14.148 -20.109 -20.141 1 98.12 344 TRP A C 1
ATOM 2783 O O . TRP A 1 344 ? 14.75 -21.141 -20.453 1 98.12 344 TRP A O 1
ATOM 2793 N N . GLY A 1 345 ? 13.336 -20.078 -19.156 1 98 345 GLY A N 1
ATOM 2794 C CA . GLY A 1 345 ? 13.008 -21.281 -18.422 1 98 345 GLY A CA 1
ATOM 2795 C C . GLY A 1 345 ? 11.758 -21.141 -17.578 1 98 345 GLY A C 1
ATOM 2796 O O . GLY A 1 345 ? 11.203 -20.047 -17.453 1 98 345 GLY A O 1
ATOM 2797 N N . VAL A 1 346 ? 11.25 -22.328 -17.125 1 98.56 346 VAL A N 1
ATOM 2798 C CA . VAL A 1 346 ? 10.125 -22.438 -16.203 1 98.56 346 VAL A CA 1
ATOM 2799 C C . VAL A 1 346 ? 10.578 -23.109 -14.922 1 98.56 346 VAL A C 1
ATOM 2801 O O . VAL A 1 346 ? 11.102 -24.234 -14.953 1 98.56 346 VAL A O 1
ATOM 2804 N N . GLU A 1 347 ? 10.555 -22.391 -13.797 1 98.62 347 GLU A N 1
ATOM 2805 C CA . GLU A 1 347 ? 10.898 -22.953 -12.492 1 98.62 347 GLU A CA 1
ATOM 2806 C C . GLU A 1 347 ? 9.672 -23.547 -11.812 1 98.62 347 GLU A C 1
ATOM 2808 O O . GLU A 1 347 ? 8.812 -22.812 -11.305 1 98.62 347 GLU A O 1
ATOM 2813 N N . ARG A 1 348 ? 9.609 -24.906 -11.773 1 98.56 348 ARG A N 1
ATOM 2814 C CA . ARG A 1 348 ? 8.414 -25.625 -11.352 1 98.56 348 ARG A CA 1
ATOM 2815 C C . ARG A 1 348 ? 8.602 -26.25 -9.977 1 98.56 348 ARG A C 1
ATOM 2817 O O . ARG A 1 348 ? 7.664 -26.828 -9.422 1 98.56 348 ARG A O 1
ATOM 2824 N N . ARG A 1 349 ? 9.828 -26.203 -9.391 1 97.88 349 ARG A N 1
ATOM 2825 C CA . ARG A 1 349 ? 10.211 -26.984 -8.219 1 97.88 349 ARG A CA 1
ATOM 2826 C C . ARG A 1 349 ? 9.469 -26.516 -6.977 1 97.88 349 ARG A C 1
ATOM 2828 O O . ARG A 1 349 ? 9.508 -27.172 -5.934 1 97.88 349 ARG A O 1
ATOM 2835 N N . GLY A 1 350 ? 8.766 -25.406 -7.082 1 98 350 GLY A N 1
ATOM 2836 C CA . GLY A 1 350 ? 8.016 -24.906 -5.938 1 98 350 GLY A CA 1
ATOM 2837 C C . GLY A 1 350 ? 6.602 -25.438 -5.863 1 98 350 GLY A C 1
ATOM 2838 O O . GLY A 1 350 ? 5.902 -25.219 -4.875 1 98 350 GLY A O 1
ATOM 2839 N N . ILE A 1 351 ? 6.141 -26.172 -6.848 1 96.56 351 ILE A N 1
ATOM 2840 C CA . ILE A 1 351 ? 4.789 -26.719 -6.914 1 96.56 351 ILE A CA 1
ATOM 2841 C C . ILE A 1 351 ? 4.734 -28.047 -6.148 1 96.56 351 ILE A C 1
ATOM 2843 O O . ILE A 1 351 ? 5.578 -28.922 -6.344 1 96.56 351 ILE A O 1
ATOM 2847 N N . TYR A 1 352 ? 3.686 -28.172 -5.352 1 93.31 352 TYR A N 1
ATOM 2848 C CA . TYR A 1 352 ? 3.49 -29.406 -4.609 1 93.31 352 TYR A CA 1
ATOM 2849 C C . TYR A 1 352 ? 3.129 -30.562 -5.547 1 93.31 352 TYR A C 1
ATOM 2851 O O . TYR A 1 352 ? 2.326 -30.375 -6.469 1 93.31 352 TYR A O 1
ATOM 2859 N N . ASN A 1 353 ? 3.836 -31.719 -5.348 1 95.06 353 ASN A N 1
ATOM 2860 C CA . ASN A 1 353 ? 3.596 -32.969 -6.086 1 95.06 353 ASN A CA 1
ATOM 2861 C C . ASN A 1 353 ? 3.965 -32.812 -7.559 1 95.06 353 ASN A C 1
ATOM 2863 O O . ASN A 1 353 ? 3.406 -33.5 -8.414 1 95.06 353 ASN A O 1
ATOM 2867 N N . ILE A 1 354 ? 4.875 -31.906 -7.789 1 97.38 354 ILE A N 1
ATOM 2868 C CA . ILE A 1 354 ? 5.227 -31.641 -9.18 1 97.38 354 ILE A CA 1
ATOM 2869 C C . ILE A 1 354 ? 5.828 -32.875 -9.812 1 97.38 354 ILE A C 1
ATOM 2871 O O . ILE A 1 354 ? 5.648 -33.125 -11.008 1 97.38 354 ILE A O 1
ATOM 2875 N N . ASP A 1 355 ? 6.551 -33.75 -9.016 1 97.5 355 ASP A N 1
ATOM 2876 C CA . ASP A 1 355 ? 7.117 -34.969 -9.523 1 97.5 355 ASP A CA 1
ATOM 2877 C C . ASP A 1 355 ? 6.016 -35.938 -9.977 1 97.5 355 ASP A C 1
ATOM 2879 O O . ASP A 1 355 ? 6.094 -36.5 -11.07 1 97.5 355 ASP A O 1
ATOM 2883 N N . LYS A 1 356 ? 4.969 -36 -9.203 1 95.56 356 LYS A N 1
ATOM 2884 C CA . LYS A 1 356 ? 3.844 -36.875 -9.523 1 95.56 356 LYS A CA 1
ATOM 2885 C C . LYS A 1 356 ? 3.033 -36.344 -10.695 1 95.56 356 LYS A C 1
ATOM 2887 O O . LYS A 1 356 ? 2.584 -37.094 -11.562 1 95.56 356 LYS A O 1
ATOM 2892 N N . ILE A 1 357 ? 2.844 -35.031 -10.703 1 95 357 ILE A N 1
ATOM 2893 C CA . ILE A 1 357 ? 2.115 -34.375 -11.781 1 95 357 ILE A CA 1
ATOM 2894 C C . ILE A 1 357 ? 2.844 -34.594 -13.109 1 95 357 ILE A C 1
ATOM 2896 O O . ILE A 1 357 ? 2.23 -35 -14.102 1 95 357 ILE A O 1
ATOM 2900 N N . ALA A 1 358 ? 4.172 -34.344 -13.094 1 96.38 358 ALA A N 1
ATOM 2901 C CA . ALA A 1 358 ? 4.965 -34.531 -14.305 1 96.38 358 ALA A CA 1
ATOM 2902 C C . ALA A 1 358 ? 4.895 -35.969 -14.805 1 96.38 358 ALA A C 1
ATOM 2904 O O . ALA A 1 358 ? 4.707 -36.219 -16 1 96.38 358 ALA A O 1
ATOM 2905 N N . ALA A 1 359 ? 5.043 -36.906 -13.852 1 95.75 359 ALA A N 1
ATOM 2906 C CA . ALA A 1 359 ? 4.98 -38.312 -14.211 1 95.75 359 ALA A CA 1
ATOM 2907 C C . ALA A 1 359 ? 3.623 -38.656 -14.805 1 95.75 359 ALA A C 1
ATOM 2909 O O . ALA A 1 359 ? 3.547 -39.312 -15.859 1 95.75 359 ALA A O 1
ATOM 2910 N N . LYS A 1 360 ? 2.6 -38.25 -14.156 1 92.62 360 LYS A N 1
ATOM 2911 C CA . LYS A 1 360 ? 1.232 -38.531 -14.562 1 92.62 360 LYS A CA 1
ATOM 2912 C C . LYS A 1 360 ? 0.934 -38 -15.953 1 92.62 360 LYS A C 1
ATOM 2914 O O . LYS A 1 360 ? 0.274 -38.656 -16.766 1 92.62 360 LYS A O 1
ATOM 2919 N N . GLU A 1 361 ? 1.488 -36.812 -16.266 1 93.38 361 GLU A N 1
ATOM 2920 C CA . GLU A 1 361 ? 1.142 -36.125 -17.5 1 93.38 361 GLU A CA 1
ATOM 2921 C C . GLU A 1 361 ? 2.188 -36.344 -18.578 1 93.38 361 GLU A C 1
ATOM 2923 O O . GLU A 1 361 ? 2.068 -35.844 -19.688 1 93.38 361 GLU A O 1
ATOM 2928 N N . GLY A 1 362 ? 3.213 -37.125 -18.297 1 95.06 362 GLY A N 1
ATOM 2929 C CA . GLY A 1 362 ? 4.246 -37.438 -19.266 1 95.06 362 GLY A CA 1
ATOM 2930 C C . GLY A 1 362 ? 5.156 -36.281 -19.578 1 95.06 362 GLY A C 1
ATOM 2931 O O . GLY A 1 362 ? 5.586 -36.094 -20.719 1 95.06 362 GLY A O 1
ATOM 2932 N N . ALA A 1 363 ? 5.293 -35.375 -18.562 1 96.69 363 ALA A N 1
ATOM 2933 C CA . ALA A 1 363 ? 6.219 -34.25 -18.703 1 96.69 363 ALA A CA 1
ATOM 2934 C C . ALA A 1 363 ? 7.605 -34.625 -18.188 1 96.69 363 ALA A C 1
ATOM 2936 O O . ALA A 1 363 ? 7.797 -35.688 -17.594 1 96.69 363 ALA A O 1
ATOM 2937 N N . GLU A 1 364 ? 8.617 -33.75 -18.625 1 96.88 364 GLU A N 1
ATOM 2938 C CA . GLU A 1 364 ? 9.961 -33.938 -18.078 1 96.88 364 GLU A CA 1
ATOM 2939 C C . GLU A 1 364 ? 9.93 -33.969 -16.547 1 96.88 364 GLU A C 1
ATOM 2941 O O . GLU A 1 364 ? 9.273 -33.156 -15.914 1 96.88 364 GLU A O 1
ATOM 2946 N N . PRO A 1 365 ? 10.633 -34.969 -15.984 1 97.5 365 PRO A N 1
ATOM 2947 C CA . PRO A 1 365 ? 10.641 -35.094 -14.523 1 97.5 365 PRO A CA 1
ATOM 2948 C C . PRO A 1 365 ? 11.172 -33.844 -13.828 1 97.5 365 PRO A C 1
ATOM 2950 O O . PRO A 1 365 ? 12.125 -33.219 -14.32 1 97.5 365 PRO A O 1
ATOM 2953 N N . VAL A 1 366 ? 10.469 -33.406 -12.828 1 97.62 366 VAL A N 1
ATOM 2954 C CA . VAL A 1 366 ? 10.883 -32.312 -11.969 1 97.62 366 VAL A CA 1
ATOM 2955 C C . VAL A 1 366 ? 10.82 -32.75 -10.5 1 97.62 366 VAL A C 1
ATOM 2957 O O . VAL A 1 366 ? 9.828 -33.312 -10.062 1 97.62 366 VAL A O 1
ATOM 2960 N N . THR A 1 367 ? 11.953 -32.562 -9.719 1 97.06 367 THR A N 1
ATOM 2961 C CA . THR A 1 367 ? 11.984 -32.844 -8.281 1 97.06 367 THR A CA 1
ATOM 2962 C C . THR A 1 367 ? 11.664 -31.578 -7.484 1 97.06 367 THR A C 1
ATOM 2964 O O . THR A 1 367 ? 12.32 -30.562 -7.645 1 97.06 367 THR A O 1
ATOM 2967 N N . PRO A 1 368 ? 10.539 -31.672 -6.781 1 97.06 368 PRO A N 1
ATOM 2968 C CA . PRO A 1 368 ? 10.25 -30.5 -5.957 1 97.06 368 PRO A CA 1
ATOM 2969 C C . PRO A 1 368 ? 11.406 -30.125 -5.023 1 97.06 368 PRO A C 1
ATOM 2971 O O . PRO A 1 368 ? 12.258 -30.969 -4.734 1 97.06 368 PRO A O 1
ATOM 2974 N N . LEU A 1 369 ? 11.523 -28.797 -4.555 1 97.44 369 LEU A N 1
ATOM 2975 C CA . LEU A 1 369 ? 12.422 -28.438 -3.467 1 97.44 369 LEU A CA 1
ATOM 2976 C C . LEU A 1 369 ? 12.211 -29.344 -2.262 1 97.44 369 LEU A C 1
ATOM 2978 O O . LEU A 1 369 ? 11.07 -29.719 -1.953 1 97.44 369 LEU A O 1
ATOM 2982 N N . PRO A 1 370 ? 13.297 -29.625 -1.582 1 95.62 370 PRO A N 1
ATOM 2983 C CA . PRO A 1 370 ? 13.18 -30.547 -0.442 1 95.62 370 PRO A CA 1
ATOM 2984 C C . PRO A 1 370 ? 12.188 -30.047 0.608 1 95.62 370 PRO A C 1
ATOM 2986 O O . PRO A 1 370 ? 11.555 -30.859 1.291 1 95.62 370 PRO A O 1
ATOM 2989 N N . GLU A 1 371 ? 11.984 -28.781 0.611 1 93.94 371 GLU A N 1
ATOM 2990 C CA . GLU A 1 371 ? 11.148 -28.203 1.655 1 93.94 371 GLU A CA 1
ATOM 2991 C C . GLU A 1 371 ? 9.688 -28.156 1.226 1 93.94 371 GLU A C 1
ATOM 2993 O O . GLU A 1 371 ? 8.805 -27.844 2.033 1 93.94 371 GLU A O 1
ATOM 2998 N N . VAL A 1 372 ? 9.469 -28.484 -0.023 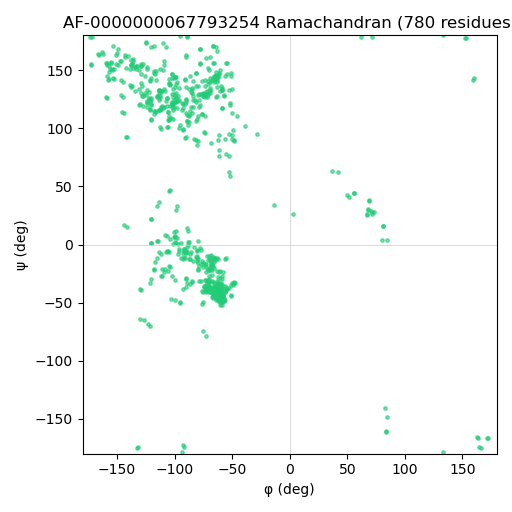1 95.62 372 VAL A N 1
ATOM 2999 C CA . VAL A 1 372 ? 8.102 -28.562 -0.523 1 95.62 372 VAL A CA 1
ATOM 3000 C C . VAL A 1 372 ? 7.562 -29.984 -0.327 1 95.62 372 VAL A C 1
ATOM 3002 O O . VAL A 1 372 ? 7.684 -30.828 -1.217 1 95.62 372 VAL A O 1
ATOM 3005 N N . THR A 1 373 ? 6.859 -30.266 0.836 1 91.5 373 THR A N 1
ATOM 3006 C CA . THR A 1 373 ? 6.5 -31.641 1.211 1 91.5 373 THR A CA 1
ATOM 3007 C C . THR A 1 373 ? 4.984 -31.797 1.256 1 91.5 373 THR A C 1
ATOM 3009 O O . THR A 1 373 ? 4.477 -32.938 1.305 1 91.5 373 THR A O 1
ATOM 3012 N N . SER A 1 374 ? 4.277 -30.688 1.267 1 87.19 374 SER A N 1
ATOM 3013 C CA . SER A 1 374 ? 2.818 -30.672 1.31 1 87.19 374 SER A CA 1
ATOM 3014 C C . SER A 1 374 ? 2.25 -29.453 0.594 1 87.19 374 SER A C 1
ATOM 3016 O O . SER A 1 374 ? 3.002 -28.578 0.148 1 87.19 374 SER A O 1
ATOM 3018 N N . TRP A 1 375 ? 0.945 -29.531 0.408 1 78.88 375 TRP A N 1
ATOM 3019 C CA . TRP A 1 375 ? 0.279 -28.406 -0.252 1 78.88 375 TRP A CA 1
ATOM 3020 C C . TRP A 1 375 ? 0.537 -27.109 0.493 1 78.88 375 TRP A C 1
ATOM 3022 O O . TRP A 1 375 ? 0.68 -26.047 -0.125 1 78.88 375 TRP A O 1
ATOM 3032 N N . ASP A 1 376 ? 0.622 -27.062 1.82 1 77.88 376 ASP A N 1
ATOM 3033 C CA . ASP A 1 376 ? 0.753 -25.859 2.637 1 77.88 376 ASP A CA 1
ATOM 3034 C C . ASP A 1 376 ? 2.219 -25.469 2.805 1 77.88 376 ASP A C 1
ATOM 3036 O O . ASP A 1 376 ? 2.535 -24.531 3.529 1 77.88 376 ASP A O 1
ATOM 3040 N N . THR A 1 377 ? 3.145 -26.234 2.152 1 87.62 377 THR A N 1
ATOM 3041 C CA . THR A 1 377 ? 4.539 -25.812 2.121 1 87.62 377 THR A CA 1
ATOM 3042 C C . THR A 1 377 ? 4.977 -25.5 0.695 1 87.62 377 THR A C 1
ATOM 3044 O O . THR A 1 377 ? 6.152 -25.219 0.448 1 87.62 377 THR A O 1
ATOM 3047 N N . ALA A 1 378 ? 4.047 -25.594 -0.199 1 91.56 378 ALA A N 1
ATOM 3048 C CA . ALA A 1 378 ? 4.363 -25.234 -1.579 1 91.56 378 ALA A CA 1
ATOM 3049 C C . ALA A 1 378 ? 4.727 -23.766 -1.691 1 91.56 378 ALA A C 1
ATOM 3051 O O . ALA A 1 378 ? 4.199 -22.922 -0.951 1 91.56 378 ALA A O 1
ATOM 3052 N N . ALA A 1 379 ? 5.668 -23.438 -2.574 1 94.38 379 ALA A N 1
ATOM 3053 C CA . ALA A 1 379 ? 6.039 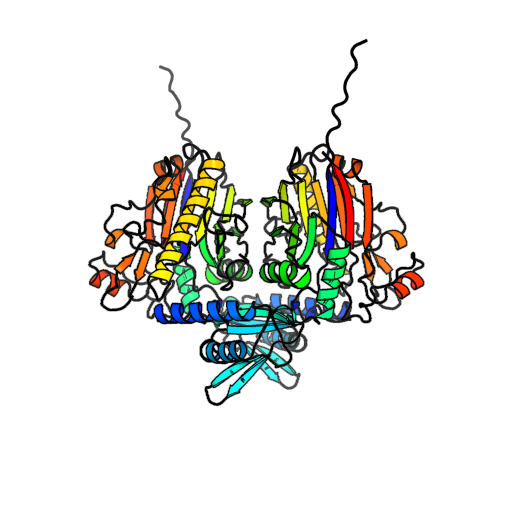-22.047 -2.822 1 94.38 379 ALA A CA 1
ATOM 3054 C C . ALA A 1 379 ? 4.926 -21.297 -3.553 1 94.38 379 ALA A C 1
ATOM 3056 O O . ALA A 1 379 ? 4.727 -20.109 -3.338 1 94.38 379 ALA A O 1
ATOM 3057 N N . SER A 1 380 ? 4.254 -21.938 -4.414 1 93.94 380 SER A N 1
ATOM 3058 C CA . SER A 1 380 ? 3.127 -21.484 -5.223 1 93.94 380 SER A CA 1
ATOM 3059 C C . SER A 1 380 ? 2.5 -22.641 -5.996 1 93.94 380 SER A C 1
ATOM 3061 O O . SER A 1 380 ? 3.145 -23.656 -6.219 1 93.94 380 SER A O 1
ATOM 3063 N N . ASP A 1 381 ? 1.228 -22.531 -6.344 1 91.25 381 ASP A N 1
ATOM 3064 C CA . ASP A 1 381 ? 0.651 -23.5 -7.27 1 91.25 381 ASP A CA 1
ATOM 3065 C C . ASP A 1 381 ? 1.009 -23.156 -8.719 1 91.25 381 ASP A C 1
ATOM 3067 O O . ASP A 1 381 ? 0.686 -23.906 -9.633 1 91.25 381 ASP A O 1
ATOM 3071 N N . HIS A 1 382 ? 1.665 -22.016 -8.914 1 96.94 382 HIS A N 1
ATOM 3072 C CA . HIS A 1 382 ? 2.207 -21.641 -10.219 1 96.94 382 HIS A CA 1
ATOM 3073 C C . HIS A 1 382 ? 3.711 -21.875 -10.281 1 96.94 382 HIS A C 1
ATOM 3075 O O . HIS A 1 382 ? 4.41 -21.719 -9.273 1 96.94 382 HIS A O 1
ATOM 3081 N N . ALA A 1 383 ? 4.223 -22.25 -11.461 1 98.5 383 ALA A N 1
ATOM 3082 C CA . ALA A 1 383 ? 5.648 -22.141 -11.766 1 98.5 383 ALA A CA 1
ATOM 3083 C C . ALA A 1 383 ? 6.039 -20.703 -12.102 1 98.5 383 ALA A C 1
ATOM 3085 O O . ALA A 1 383 ? 5.18 -19.875 -12.398 1 98.5 383 ALA A O 1
ATOM 3086 N N . ALA A 1 384 ? 7.223 -20.422 -11.914 1 98.69 384 ALA A N 1
ATOM 3087 C CA . ALA A 1 384 ? 7.762 -19.141 -12.344 1 98.69 384 ALA A CA 1
ATOM 3088 C C . ALA A 1 384 ? 8.312 -19.234 -13.766 1 98.69 384 ALA A C 1
ATOM 3090 O O . ALA A 1 384 ? 8.898 -20.25 -14.148 1 98.69 384 ALA A O 1
ATOM 3091 N N . LEU A 1 385 ? 8.125 -18.203 -14.602 1 98.81 385 LEU A N 1
ATOM 3092 C CA . LEU A 1 385 ? 8.672 -18.078 -15.945 1 98.81 385 LEU A CA 1
ATOM 3093 C C . LEU A 1 385 ? 9.719 -16.969 -16 1 98.81 385 LEU A C 1
ATOM 3095 O O . LEU A 1 385 ? 9.523 -15.898 -15.438 1 98.81 385 LEU A O 1
ATOM 3099 N N . TRP A 1 386 ? 10.883 -17.266 -16.594 1 98.81 386 TRP A N 1
ATOM 3100 C CA . TRP A 1 386 ? 11.93 -16.234 -16.703 1 98.81 386 TRP A CA 1
ATOM 3101 C C . TRP A 1 386 ? 12.578 -16.25 -18.078 1 98.81 386 TRP A C 1
ATOM 3103 O O . TRP A 1 386 ? 12.484 -17.25 -18.797 1 98.81 386 TRP A O 1
ATOM 3113 N N . VAL A 1 387 ? 13.133 -15.102 -18.484 1 98.88 387 VAL A N 1
ATOM 3114 C CA . VAL A 1 387 ? 13.891 -14.93 -19.719 1 98.88 387 VAL A CA 1
ATOM 3115 C C . VAL A 1 387 ? 15.109 -14.047 -19.453 1 98.88 387 VAL A C 1
ATOM 3117 O O . VAL A 1 387 ? 15.047 -13.109 -18.656 1 98.88 387 VAL A O 1
ATOM 3120 N N . GLU A 1 388 ? 16.156 -14.461 -20 1 98.5 388 GLU A N 1
ATOM 3121 C CA . GLU A 1 388 ? 17.375 -13.656 -19.984 1 98.5 388 GLU A CA 1
ATOM 3122 C C . GLU A 1 388 ? 17.656 -13.055 -21.359 1 98.5 388 GLU A C 1
ATOM 3124 O O . GLU A 1 388 ? 17.625 -13.758 -22.375 1 98.5 388 GLU A O 1
ATOM 3129 N N . VAL A 1 389 ? 17.812 -11.742 -21.344 1 98.31 389 VAL A N 1
ATOM 3130 C CA . VAL A 1 389 ? 18.141 -11.039 -22.578 1 98.31 389 VAL A CA 1
ATOM 3131 C C . VAL A 1 389 ? 19.5 -10.359 -22.453 1 98.31 389 VAL A C 1
ATOM 3133 O O . VAL A 1 389 ? 19.906 -9.969 -21.359 1 98.31 389 VAL A O 1
ATOM 3136 N N . ASP A 1 390 ? 20.156 -10.312 -23.625 1 96.75 390 ASP A N 1
ATOM 3137 C CA . ASP A 1 390 ? 21.422 -9.594 -23.719 1 96.75 390 ASP A CA 1
ATOM 3138 C C . ASP A 1 390 ? 21.281 -8.359 -24.594 1 96.75 390 ASP A C 1
ATOM 3140 O O . ASP A 1 390 ? 21.281 -8.461 -25.828 1 96.75 390 ASP A O 1
ATOM 3144 N N . ILE A 1 391 ? 21.156 -7.148 -23.859 1 91.94 391 ILE A N 1
ATOM 3145 C CA . ILE A 1 391 ? 20.812 -5.953 -24.609 1 91.94 391 ILE A CA 1
ATOM 3146 C C . ILE A 1 391 ? 21.797 -4.828 -24.281 1 91.94 391 ILE A C 1
ATOM 3148 O O . ILE A 1 391 ? 22.531 -4.91 -23.312 1 91.94 391 ILE A O 1
ATOM 3152 N N . THR A 1 392 ? 21.891 -3.9 -25.266 1 82.81 392 THR A N 1
ATOM 3153 C CA . THR A 1 392 ? 22.797 -2.758 -25.172 1 82.81 392 THR A CA 1
ATOM 3154 C C . THR A 1 392 ? 22.016 -1.473 -24.906 1 82.81 392 THR A C 1
ATOM 3156 O O . THR A 1 392 ? 20.844 -1.35 -25.281 1 82.81 392 THR A O 1
ATOM 3159 N N . MET B 1 1 ? -6.715 48.969 -42.719 1 31.41 1 MET B N 1
ATOM 3160 C CA . MET B 1 1 ? -6.773 48.844 -41.25 1 31.41 1 MET B CA 1
ATOM 3161 C C . MET B 1 1 ? -6.93 47.375 -40.844 1 31.41 1 MET B C 1
ATOM 3163 O O . MET B 1 1 ? -7.938 46.75 -41.156 1 31.41 1 MET B O 1
ATOM 3167 N N . LEU B 1 2 ? -5.891 46.469 -40.688 1 38.66 2 LEU B N 1
ATOM 3168 C CA . LEU B 1 2 ? -5.773 45.031 -40.469 1 38.66 2 LEU B CA 1
ATOM 3169 C C . LEU B 1 2 ? -6.281 44.656 -39.094 1 38.66 2 LEU B C 1
ATOM 3171 O O . LEU B 1 2 ? -5.723 45.094 -38.094 1 38.66 2 LEU B O 1
ATOM 3175 N N . LEU B 1 3 ? -7.691 44.344 -38.812 1 38.81 3 LEU B N 1
ATOM 3176 C CA . LEU B 1 3 ? -8.289 43.844 -37.562 1 38.81 3 LEU B CA 1
ATOM 3177 C C . LEU B 1 3 ? -7.547 42.625 -37.031 1 38.81 3 LEU B C 1
ATOM 3179 O O . LEU B 1 3 ? -7.508 41.594 -37.719 1 38.81 3 LEU B O 1
ATOM 3183 N N . SER B 1 4 ? -6.586 42.75 -36.219 1 40.94 4 SER B N 1
ATOM 3184 C CA . SER B 1 4 ? -5.949 41.688 -35.438 1 40.94 4 SER B CA 1
ATOM 3185 C C . SER B 1 4 ? -6.98 40.938 -34.594 1 40.94 4 SER B C 1
ATOM 3187 O O . SER B 1 4 ? -7.594 41.5 -33.688 1 40.94 4 SER B O 1
ATOM 3189 N N . LEU B 1 5 ? -7.883 39.938 -35.094 1 37.53 5 LEU B N 1
ATOM 3190 C CA . LEU B 1 5 ? -8.734 39 -34.375 1 37.53 5 LEU B CA 1
ATOM 3191 C C . LEU B 1 5 ? -7.945 38.281 -33.281 1 37.53 5 LEU B C 1
ATOM 3193 O O . LEU B 1 5 ? -7.043 37.5 -33.562 1 37.53 5 LEU B O 1
ATOM 3197 N N . SER B 1 6 ? -7.914 38.844 -32.125 1 42.88 6 SER B N 1
ATOM 3198 C CA . SER B 1 6 ? -7.336 38.188 -30.953 1 42.88 6 SER B CA 1
ATOM 3199 C C . SER B 1 6 ? -8.07 36.906 -30.609 1 42.88 6 SER B C 1
ATOM 3201 O O . SER B 1 6 ? -9.266 36.906 -30.297 1 42.88 6 SER B O 1
ATOM 3203 N N . VAL B 1 7 ? -8.047 35.625 -31.203 1 45.06 7 VAL B N 1
ATOM 3204 C CA . VAL B 1 7 ? -8.508 34.312 -30.781 1 45.06 7 VAL B CA 1
ATOM 3205 C C . VAL B 1 7 ? -8.469 34.219 -29.25 1 45.06 7 VAL B C 1
ATOM 3207 O O . VAL B 1 7 ? -7.395 34.281 -28.656 1 45.06 7 VAL B O 1
ATOM 3210 N N . LYS B 1 8 ? -9.602 34.5 -28.719 1 48.19 8 LYS B N 1
ATOM 3211 C CA . LYS B 1 8 ? -9.734 34.375 -27.266 1 48.19 8 LYS B CA 1
ATOM 3212 C C . LYS B 1 8 ? -9.375 32.969 -26.797 1 48.19 8 LYS B C 1
ATOM 3214 O O . LYS B 1 8 ? -10.047 32 -27.156 1 48.19 8 LYS B O 1
ATOM 3219 N N . GLU B 1 9 ? -8.289 32.656 -26.484 1 59.69 9 GLU B N 1
ATOM 3220 C CA . GLU B 1 9 ? -7.891 31.391 -25.906 1 59.69 9 GLU B CA 1
ATOM 3221 C C . GLU B 1 9 ? -8.773 31.016 -24.719 1 59.69 9 GLU B C 1
ATOM 3223 O O . GLU B 1 9 ? -8.906 31.797 -23.781 1 59.69 9 GLU B O 1
ATOM 3228 N N . THR B 1 10 ? -9.945 30.156 -24.891 1 68.31 10 THR B N 1
ATOM 3229 C CA . THR B 1 10 ? -10.867 29.672 -23.859 1 68.31 10 THR B CA 1
ATOM 3230 C C . THR B 1 10 ? -10.109 29.156 -22.641 1 68.31 10 THR B C 1
ATOM 3232 O O . THR B 1 10 ? -9.266 28.266 -22.766 1 68.31 10 THR B O 1
ATOM 3235 N N . THR B 1 11 ? -10.305 29.984 -21.625 1 78.12 11 THR B N 1
ATOM 3236 C CA . THR B 1 11 ? -9.664 29.656 -20.359 1 78.12 11 THR B CA 1
ATOM 3237 C C . THR B 1 11 ? -10.508 28.672 -19.562 1 78.12 11 THR B C 1
ATOM 3239 O O . THR B 1 11 ? -11.695 28.484 -19.859 1 78.12 11 THR B O 1
ATOM 3242 N N . MET B 1 12 ? -9.938 27.781 -18.938 1 91.31 12 MET B N 1
ATOM 3243 C CA . MET B 1 12 ? -10.539 26.812 -18.031 1 91.31 12 MET B CA 1
ATOM 3244 C C . MET B 1 12 ? -10.188 27.125 -16.594 1 91.31 12 MET B C 1
ATOM 3246 O O . MET B 1 12 ? -9.023 27.375 -16.266 1 91.31 12 MET B O 1
ATOM 3250 N N . LYS B 1 13 ? -11.359 27.281 -15.797 1 94.31 13 LYS B N 1
ATOM 3251 C CA . LYS B 1 13 ? -11.141 27.453 -14.367 1 94.31 13 LYS B CA 1
ATOM 3252 C C . LYS B 1 13 ? -10.922 26.109 -13.672 1 94.31 13 LYS B C 1
ATOM 3254 O O . LYS B 1 13 ? -11.695 25.172 -13.875 1 94.31 13 LYS B O 1
ATOM 3259 N N . ILE B 1 14 ? -9.797 25.969 -13.008 1 98 14 ILE B N 1
ATOM 3260 C CA . ILE B 1 14 ? -9.445 24.75 -12.281 1 98 14 ILE B CA 1
ATOM 3261 C C . ILE B 1 14 ? -9.203 25.078 -10.812 1 98 14 ILE B C 1
ATOM 3263 O O . ILE B 1 14 ? -8.453 26.016 -10.492 1 98 14 ILE B O 1
ATOM 3267 N N . ARG B 1 15 ? -9.945 24.406 -9.977 1 98.19 15 ARG B N 1
ATOM 3268 C CA . ARG B 1 15 ? -9.734 24.562 -8.547 1 98.19 15 ARG B CA 1
ATOM 3269 C C . ARG B 1 15 ? -8.883 23.422 -7.988 1 98.19 15 ARG B C 1
ATOM 3271 O O . ARG B 1 15 ? -9.195 22.25 -8.211 1 98.19 15 ARG B O 1
ATOM 3278 N N . ILE B 1 16 ? -7.734 23.766 -7.344 1 98.88 16 ILE B N 1
ATOM 3279 C CA . ILE B 1 16 ? -6.777 22.844 -6.742 1 98.88 16 ILE B CA 1
ATOM 3280 C C . ILE B 1 16 ? -6.793 23 -5.223 1 98.88 16 ILE B C 1
ATOM 3282 O O . ILE B 1 16 ? -6.77 24.125 -4.707 1 98.88 16 ILE B O 1
ATOM 3286 N N . ALA B 1 17 ? -6.875 21.844 -4.512 1 98.88 17 ALA B N 1
ATOM 3287 C CA . ALA B 1 17 ? -6.977 21.938 -3.059 1 98.88 17 ALA B CA 1
ATOM 3288 C C . ALA B 1 17 ? -6.098 20.891 -2.375 1 98.88 17 ALA B C 1
ATOM 3290 O O . ALA B 1 17 ? -5.715 19.891 -2.99 1 98.88 17 ALA B O 1
ATOM 3291 N N . ILE B 1 18 ? -5.668 21.141 -1.141 1 98.88 18 ILE B N 1
ATOM 3292 C CA . ILE B 1 18 ? -5.004 20.219 -0.234 1 98.88 18 ILE B CA 1
ATOM 3293 C C . ILE B 1 18 ? -5.793 20.109 1.07 1 98.88 18 ILE B C 1
ATOM 3295 O O . ILE B 1 18 ? -6.297 21.109 1.575 1 98.88 18 ILE B O 1
ATOM 3299 N N . TYR B 1 19 ? -6.051 18.953 1.521 1 98.44 19 TYR B N 1
ATOM 3300 C CA . TYR B 1 19 ? -6.785 18.719 2.762 1 98.44 19 TYR B CA 1
ATOM 3301 C C . TYR B 1 19 ? -6.254 17.5 3.484 1 98.44 19 TYR B C 1
ATOM 3303 O O . TYR B 1 19 ? -6.023 16.453 2.863 1 98.44 19 TYR B O 1
ATOM 3311 N N . ASN B 1 20 ? -5.891 17.609 4.777 1 96.5 20 ASN B N 1
ATOM 3312 C CA . ASN B 1 20 ? -5.559 16.484 5.648 1 96.5 20 ASN B CA 1
ATOM 3313 C C . ASN B 1 20 ? -6.809 15.711 6.055 1 96.5 20 ASN B C 1
ATOM 3315 O O . ASN B 1 20 ? -7.668 16.234 6.762 1 96.5 20 ASN B O 1
ATOM 3319 N N . VAL B 1 21 ? -6.914 14.484 5.531 1 93.06 21 VAL B N 1
ATOM 3320 C CA . VAL B 1 21 ? -8.125 13.695 5.738 1 93.06 21 VAL B CA 1
ATOM 3321 C C . VAL B 1 21 ? -7.867 12.617 6.789 1 93.06 21 VAL B C 1
ATOM 3323 O O . VAL B 1 21 ? -8.219 11.453 6.59 1 93.06 21 VAL B O 1
ATOM 3326 N N . GLU B 1 22 ? -7.246 13 7.906 1 82.19 22 GLU B N 1
ATOM 3327 C CA . GLU B 1 22 ? -6.84 12.102 8.977 1 82.19 22 GLU B CA 1
ATOM 3328 C C . GLU B 1 22 ? -8.023 11.289 9.5 1 82.19 22 GLU B C 1
ATOM 3330 O O . GLU B 1 22 ? -7.844 10.289 10.195 1 82.19 22 GLU B O 1
ATOM 3335 N N . ASN B 1 23 ? -9.266 11.617 9.141 1 69.31 23 ASN B N 1
ATOM 3336 C CA . ASN B 1 23 ? -10.469 11.008 9.695 1 69.31 23 ASN B CA 1
ATOM 3337 C C . ASN B 1 23 ? -11.234 10.227 8.633 1 69.31 23 ASN B C 1
ATOM 3339 O O . ASN B 1 23 ? -12.469 10.227 8.633 1 69.31 23 ASN B O 1
ATOM 3343 N N . LEU B 1 24 ? -10.656 9.609 7.66 1 67.88 24 LEU B N 1
ATOM 3344 C CA . LEU B 1 24 ? -11.422 8.914 6.629 1 67.88 24 LEU B CA 1
ATOM 3345 C C . LEU B 1 24 ? -12.039 7.637 7.18 1 67.88 24 LEU B C 1
ATOM 3347 O O . LEU B 1 24 ? -13.258 7.574 7.398 1 67.88 24 LEU B O 1
ATOM 3351 N N . PHE B 1 25 ? -11.414 6.574 7.344 1 58.97 25 PHE B N 1
ATOM 3352 C CA . PHE B 1 25 ? -12.133 5.379 7.773 1 58.97 25 PHE B CA 1
ATOM 3353 C C . PHE B 1 25 ? -11.492 4.777 9.016 1 58.97 25 PHE B C 1
ATOM 3355 O O . PHE B 1 25 ? -12.164 4.539 10.023 1 58.97 25 PHE B O 1
ATOM 3362 N N . HIS B 1 26 ? -10.344 4.367 8.766 1 64 26 HIS B N 1
ATOM 3363 C CA . HIS B 1 26 ? -9.664 3.732 9.883 1 64 26 HIS B CA 1
ATOM 3364 C C . HIS B 1 26 ? -8.406 4.5 10.273 1 64 26 HIS B C 1
ATOM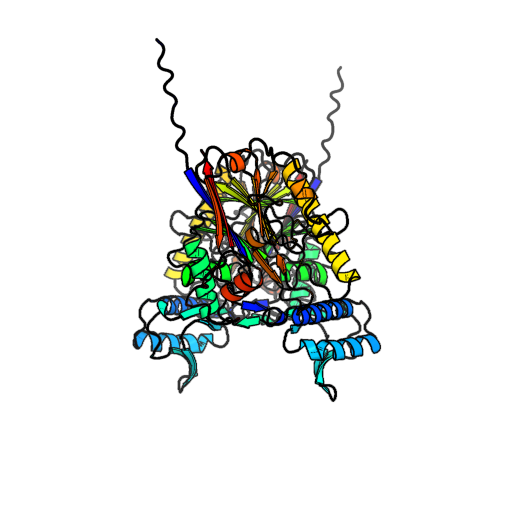 3366 O O . HIS B 1 26 ? -7.672 4.977 9.406 1 64 26 HIS B O 1
ATOM 3372 N N . ARG B 1 27 ? -8.531 5.121 11.555 1 61.19 27 ARG B N 1
ATOM 3373 C CA . ARG B 1 27 ? -7.316 5.781 12.031 1 61.19 27 ARG B CA 1
ATOM 3374 C C . ARG B 1 27 ? -6.547 4.891 13 1 61.19 27 ARG B C 1
ATOM 3376 O O . ARG B 1 27 ? -7.141 4.059 13.688 1 61.19 27 ARG B O 1
ATOM 3383 N N . THR B 1 28 ? -5.363 4.984 12.781 1 64.44 28 THR B N 1
ATOM 3384 C CA . THR B 1 28 ? -4.52 4.383 13.805 1 64.44 28 THR B CA 1
ATOM 3385 C C . THR B 1 28 ? -4.902 4.902 15.195 1 64.44 28 THR B C 1
ATOM 3387 O O . THR B 1 28 ? -4.977 6.113 15.406 1 64.44 28 THR B O 1
ATOM 3390 N N . ALA B 1 29 ? -5.293 4.035 16.094 1 69.12 29 ALA B N 1
ATOM 3391 C CA . ALA B 1 29 ? -5.781 4.367 17.422 1 69.12 29 ALA B CA 1
ATOM 3392 C C . ALA B 1 29 ? -4.855 5.363 18.125 1 69.12 29 ALA B C 1
ATOM 3394 O O . ALA B 1 29 ? -5.316 6.266 18.828 1 69.12 29 ALA B O 1
ATOM 3395 N N . ILE B 1 30 ? -3.625 5.199 17.766 1 71.06 30 ILE B N 1
ATOM 3396 C CA . ILE B 1 30 ? -2.641 6.039 18.438 1 71.06 30 ILE B CA 1
ATOM 3397 C C . ILE B 1 30 ? -2.801 7.488 17.984 1 71.06 30 ILE B C 1
ATOM 3399 O O . ILE B 1 30 ? -2.471 8.422 18.719 1 71.06 30 ILE B O 1
ATOM 3403 N N . LEU B 1 31 ? -3.363 7.672 16.891 1 65.44 31 LEU B N 1
ATOM 3404 C CA . LEU B 1 31 ? -3.516 9.016 16.344 1 65.44 31 LEU B CA 1
ATOM 3405 C C . LEU B 1 31 ? -4.887 9.586 16.688 1 65.44 31 LEU B C 1
ATOM 3407 O O . LEU B 1 31 ? -5.168 10.75 16.391 1 65.44 31 LEU B O 1
ATOM 3411 N N . ASN B 1 32 ? -5.719 8.75 17.297 1 66.62 32 ASN B N 1
ATOM 3412 C CA . ASN B 1 32 ? -7.066 9.18 17.656 1 66.62 32 ASN B CA 1
ATOM 3413 C C . ASN B 1 32 ? -7.148 9.602 19.125 1 66.62 32 ASN B C 1
ATOM 3415 O O . ASN B 1 32 ? -8.133 9.32 19.797 1 66.62 32 ASN B O 1
ATOM 3419 N N . LEU B 1 33 ? -6.113 10.172 19.734 1 67.31 33 LEU B N 1
ATOM 3420 C CA . LEU B 1 33 ? -6.086 10.703 21.078 1 67.31 33 LEU B CA 1
ATOM 3421 C C . LEU B 1 33 ? -6.191 12.227 21.078 1 67.31 33 LEU B C 1
ATOM 3423 O O . LEU B 1 33 ? -5.676 12.883 20.156 1 67.31 33 LEU B O 1
ATOM 3427 N N . PRO B 1 34 ? -6.871 12.797 22.016 1 66 34 PRO B N 1
ATOM 3428 C CA . PRO B 1 34 ? -7.078 14.242 22.031 1 66 34 PRO B CA 1
ATOM 3429 C C . PRO B 1 34 ? -5.797 15.023 22.328 1 66 34 PRO B C 1
ATOM 3431 O O . PRO B 1 34 ? -5.68 16.188 21.953 1 66 34 PRO B O 1
ATOM 3434 N N . ASP B 1 35 ? -4.801 14.328 22.969 1 67.88 35 ASP B N 1
ATOM 3435 C CA . ASP B 1 35 ? -3.588 14.992 23.438 1 67.88 35 ASP B CA 1
ATOM 3436 C C . ASP B 1 35 ? -2.402 14.672 22.531 1 67.88 35 ASP B C 1
ATOM 3438 O O . ASP B 1 35 ? -1.907 13.539 22.531 1 67.88 35 ASP B O 1
ATOM 3442 N N . SER B 1 36 ? -2.021 15.695 21.781 1 67.12 36 SER B N 1
ATOM 3443 C CA . SER B 1 36 ? -0.917 15.516 20.844 1 67.12 36 SER B CA 1
ATOM 3444 C C . SER B 1 36 ? 0.36 15.102 21.562 1 67.12 36 SER B C 1
ATOM 3446 O O . SER B 1 36 ? 1.174 14.359 21.016 1 67.12 36 SER B O 1
ATOM 3448 N N . GLN B 1 37 ? 0.558 15.57 22.766 1 68 37 GLN B N 1
ATOM 3449 C CA . GLN B 1 37 ? 1.738 15.188 23.531 1 68 37 GLN B CA 1
ATOM 3450 C C . GLN B 1 37 ? 1.712 13.695 23.859 1 68 37 GLN B C 1
ATOM 3452 O O . GLN B 1 37 ? 2.746 13.031 23.828 1 68 37 GLN B O 1
ATOM 3457 N N . GLN B 1 38 ? 0.492 13.328 24.141 1 76.38 38 GLN B N 1
ATOM 3458 C CA . GLN B 1 38 ? 0.351 11.906 24.422 1 76.38 38 GLN B CA 1
ATOM 3459 C C . GLN B 1 38 ? 0.62 11.07 23.172 1 76.38 38 GLN B C 1
ATOM 3461 O O . GLN B 1 38 ? 1.278 10.031 23.234 1 76.38 38 GLN B O 1
ATOM 3466 N N . ILE B 1 39 ? 0.19 11.547 22.094 1 73.19 39 ILE B N 1
ATOM 3467 C CA . ILE B 1 39 ? 0.423 10.867 20.828 1 73.19 39 ILE B CA 1
ATOM 3468 C C . ILE B 1 39 ? 1.924 10.781 20.562 1 73.19 39 ILE B C 1
ATOM 3470 O O . ILE B 1 39 ? 2.439 9.703 20.234 1 73.19 39 ILE B O 1
ATOM 3474 N N . ASP B 1 40 ? 2.594 11.875 20.766 1 70.62 40 ASP B N 1
ATOM 3475 C CA . ASP B 1 40 ? 4.031 11.93 20.516 1 70.62 40 ASP B CA 1
ATOM 3476 C C . ASP B 1 40 ? 4.785 10.953 21.422 1 70.62 40 ASP B C 1
ATOM 3478 O O . ASP B 1 40 ? 5.703 10.266 20.969 1 70.62 40 ASP B O 1
ATOM 3482 N N . ALA B 1 41 ? 4.41 10.992 22.656 1 77.19 41 ALA B N 1
ATOM 3483 C CA . ALA B 1 41 ? 5.055 10.102 23.625 1 77.19 41 ALA B CA 1
ATOM 3484 C C . ALA B 1 41 ? 4.863 8.641 23.219 1 77.19 41 ALA B C 1
ATOM 3486 O O . ALA B 1 41 ? 5.809 7.848 23.266 1 77.19 41 ALA B O 1
ATOM 3487 N N . LEU B 1 42 ? 3.684 8.344 22.781 1 83.19 42 LEU B N 1
ATOM 3488 C CA . LEU B 1 42 ? 3.369 6.969 22.406 1 83.19 42 LEU B CA 1
ATOM 3489 C C . LEU B 1 42 ? 4.105 6.578 21.125 1 83.19 42 LEU B C 1
ATOM 3491 O O . LEU B 1 42 ? 4.633 5.473 21.031 1 83.19 42 LEU B O 1
ATOM 3495 N N . LEU B 1 43 ? 4.156 7.438 20.234 1 76.69 43 LEU B N 1
ATOM 3496 C CA . LEU B 1 43 ? 4.852 7.16 18.984 1 76.69 43 LEU B CA 1
ATOM 3497 C C . LEU B 1 43 ? 6.344 6.965 19.219 1 76.69 43 LEU B C 1
ATOM 3499 O O . LEU B 1 43 ? 6.98 6.137 18.562 1 76.69 43 LEU B O 1
ATOM 3503 N N . GLU B 1 44 ? 6.867 7.773 20.078 1 77.62 44 GLU B N 1
ATOM 3504 C CA . GLU B 1 44 ? 8.266 7.578 20.438 1 77.62 44 GLU B CA 1
ATOM 3505 C C . GLU B 1 44 ? 8.484 6.211 21.078 1 77.62 44 GLU B C 1
ATOM 3507 O O . GLU B 1 44 ? 9.492 5.547 20.812 1 77.62 44 GLU B O 1
ATOM 3512 N N . GLN B 1 45 ? 7.57 5.844 21.875 1 84.88 45 GLN B N 1
ATOM 3513 C CA . GLN B 1 45 ? 7.668 4.52 22.484 1 84.88 45 GLN B CA 1
ATOM 3514 C C . GLN B 1 45 ? 7.574 3.42 21.438 1 84.88 45 GLN B C 1
ATOM 3516 O O . GLN B 1 45 ? 8.266 2.402 21.531 1 84.88 45 GLN B O 1
ATOM 3521 N N . VAL B 1 46 ? 6.777 3.633 20.453 1 85.19 46 VAL B N 1
ATOM 3522 C CA . VAL B 1 46 ? 6.68 2.666 19.359 1 85.19 46 VAL B CA 1
ATOM 3523 C C . VAL B 1 46 ? 8.008 2.588 18.609 1 85.19 46 VAL B C 1
ATOM 3525 O O . VAL B 1 46 ? 8.484 1.496 18.281 1 85.19 46 VAL B O 1
ATOM 3528 N N . ARG B 1 47 ? 8.609 3.742 18.391 1 79.31 47 ARG B N 1
ATOM 3529 C CA . ARG B 1 47 ? 9.906 3.777 17.719 1 79.31 47 ARG B CA 1
ATOM 3530 C C . ARG B 1 47 ? 10.953 3.014 18.516 1 79.31 47 ARG B C 1
ATOM 3532 O O . ARG B 1 47 ? 11.75 2.26 17.953 1 79.31 47 ARG B O 1
ATOM 3539 N N . GLN B 1 48 ? 10.961 3.25 19.734 1 83.06 48 GLN B N 1
ATOM 3540 C CA . GLN B 1 48 ? 11.898 2.539 20.594 1 83.06 48 GLN B CA 1
ATOM 3541 C C . GLN B 1 48 ? 11.656 1.033 20.562 1 83.06 48 GLN B C 1
ATOM 3543 O O . GLN B 1 48 ? 12.602 0.248 20.469 1 83.06 48 GLN B O 1
ATOM 3548 N N . LEU B 1 49 ? 10.438 0.666 20.609 1 90.5 49 LEU B N 1
ATOM 3549 C CA . LEU B 1 49 ? 10.078 -0.746 20.547 1 90.5 49 LEU B CA 1
ATOM 3550 C C . LEU B 1 49 ? 10.539 -1.367 19.219 1 90.5 49 LEU B C 1
ATOM 3552 O O . LEU B 1 49 ? 11.109 -2.463 19.219 1 90.5 49 LEU B O 1
ATOM 3556 N N . GLN B 1 50 ? 10.305 -0.631 18.156 1 85.12 50 GLN B N 1
ATOM 3557 C CA . GLN B 1 50 ? 10.734 -1.102 16.844 1 85.12 50 GLN B CA 1
ATOM 3558 C C . GLN B 1 50 ? 12.242 -1.29 16.797 1 85.12 50 GLN B C 1
ATOM 3560 O O . GLN B 1 50 ? 12.734 -2.293 16.266 1 85.12 50 GLN B O 1
ATOM 3565 N N . GLN B 1 51 ? 12.938 -0.378 17.344 1 82.88 51 GLN B N 1
ATOM 3566 C CA . GLN B 1 51 ? 14.391 -0.468 17.375 1 82.88 51 GLN B CA 1
ATOM 3567 C C . GLN B 1 51 ? 14.852 -1.679 18.172 1 82.88 51 GLN B C 1
ATOM 3569 O O . GLN B 1 51 ? 15.789 -2.377 17.781 1 82.88 51 GLN B O 1
ATOM 3574 N N . LEU B 1 52 ? 14.242 -1.847 19.219 1 90.19 52 LEU B N 1
ATOM 3575 C CA . LEU B 1 52 ? 14.602 -2.99 20.062 1 90.19 52 LEU B CA 1
ATOM 3576 C C . LEU B 1 52 ? 14.344 -4.301 19.328 1 90.19 52 LEU B C 1
ATOM 3578 O O . LEU B 1 52 ? 15.188 -5.199 19.328 1 90.19 52 LEU B O 1
ATOM 3582 N N . LEU B 1 53 ? 13.242 -4.363 18.594 1 90.75 53 LEU B N 1
ATOM 3583 C CA . LEU B 1 53 ? 12.828 -5.598 17.938 1 90.75 53 LEU B CA 1
ATOM 3584 C C . LEU B 1 53 ? 13.672 -5.871 16.703 1 90.75 53 LEU B C 1
ATOM 3586 O O . LEU B 1 53 ? 13.703 -6.996 16.203 1 90.75 53 LEU B O 1
ATOM 3590 N N . GLU B 1 54 ? 14.367 -4.871 16.297 1 87.75 54 GLU B N 1
ATOM 3591 C CA . GLU B 1 54 ? 15.203 -5.027 15.102 1 87.75 54 GLU B CA 1
ATOM 3592 C C . GLU B 1 54 ? 16.609 -5.469 15.469 1 87.75 54 GLU B C 1
ATOM 3594 O O . GLU B 1 54 ? 17.422 -5.75 14.586 1 87.75 54 GLU B O 1
ATOM 3599 N N . GLN B 1 55 ? 16.891 -5.531 16.75 1 90.94 55 GLN B N 1
ATOM 3600 C CA . GLN B 1 55 ? 18.234 -5.93 17.172 1 90.94 55 GLN B CA 1
ATOM 3601 C C . GLN B 1 55 ? 18.516 -7.391 16.812 1 90.94 55 GLN B C 1
ATOM 3603 O O . GLN B 1 55 ? 17.625 -8.234 16.953 1 90.94 55 GLN B O 1
ATOM 3608 N N . PRO B 1 56 ? 19.688 -7.73 16.438 1 91.38 56 PRO B N 1
ATOM 3609 C CA . PRO B 1 56 ? 20.047 -9.102 16.062 1 91.38 56 PRO B CA 1
ATOM 3610 C C . PRO B 1 56 ? 20.062 -10.047 17.266 1 91.38 56 PRO B C 1
ATOM 3612 O O . PRO B 1 56 ? 19.953 -11.266 17.109 1 91.38 56 PRO B O 1
ATOM 3615 N N . GLN B 1 57 ? 20.375 -9.461 18.406 1 93.56 57 GLN B N 1
ATOM 3616 C CA . GLN B 1 57 ? 20.438 -10.281 19.609 1 93.56 57 GLN B CA 1
ATOM 3617 C C . GLN B 1 57 ? 19.516 -9.719 20.703 1 93.56 57 GLN B C 1
ATOM 3619 O O . GLN B 1 57 ? 19.5 -8.516 20.953 1 93.56 57 GLN B O 1
ATOM 3624 N N . TYR B 1 58 ? 18.688 -10.602 21.234 1 95.69 58 TYR B N 1
ATOM 3625 C CA . TYR B 1 58 ? 17.812 -10.258 22.344 1 95.69 58 TYR B CA 1
ATOM 3626 C C . TYR B 1 58 ? 18.375 -10.781 23.672 1 95.69 58 TYR B C 1
ATOM 3628 O O . TYR B 1 58 ? 18.406 -11.992 23.891 1 95.69 58 TYR B O 1
ATOM 3636 N N . ASP B 1 59 ? 18.875 -9.969 24.547 1 96.19 59 ASP B N 1
ATOM 3637 C CA . ASP B 1 59 ? 19.219 -10.367 25.906 1 96.19 59 ASP B CA 1
ATOM 3638 C C . ASP B 1 59 ? 18.078 -10.094 26.859 1 96.19 59 ASP B C 1
ATOM 3640 O O . ASP B 1 59 ? 17.016 -9.594 26.453 1 96.19 59 ASP B O 1
ATOM 3644 N N . ASP B 1 60 ? 18.297 -10.391 28.078 1 92.94 60 ASP B N 1
ATOM 3645 C CA . ASP B 1 60 ? 17.234 -10.281 29.078 1 92.94 60 ASP B CA 1
ATOM 3646 C C . ASP B 1 60 ? 16.828 -8.828 29.297 1 92.94 60 ASP B C 1
ATOM 3648 O O . ASP B 1 60 ? 15.648 -8.523 29.5 1 92.94 60 ASP B O 1
ATOM 3652 N N . ALA B 1 61 ? 17.781 -8.094 29.25 1 93.69 61 ALA B N 1
ATOM 3653 C CA . ALA B 1 61 ? 17.516 -6.672 29.453 1 93.69 61 ALA B CA 1
ATOM 3654 C C . ALA B 1 61 ? 16.625 -6.121 28.344 1 93.69 61 ALA B C 1
ATOM 3656 O O . ALA B 1 61 ? 15.68 -5.371 28.625 1 93.69 61 ALA B O 1
ATOM 3657 N N . LEU B 1 62 ? 16.969 -6.445 27.188 1 95.38 62 LEU B N 1
ATOM 3658 C CA . LEU B 1 62 ? 16.172 -6.016 26.047 1 95.38 62 LEU B CA 1
ATOM 3659 C C . LEU B 1 62 ? 14.75 -6.57 26.156 1 95.38 62 LEU B C 1
ATOM 3661 O O . LEU B 1 62 ? 13.781 -5.848 25.906 1 95.38 62 LEU B O 1
ATOM 3665 N N . LYS B 1 63 ? 14.625 -7.816 26.547 1 95.31 63 LYS B N 1
ATOM 3666 C CA . LYS B 1 63 ? 13.312 -8.445 26.656 1 95.31 63 LYS B CA 1
ATOM 3667 C C . LYS B 1 63 ? 12.453 -7.746 27.703 1 95.31 63 LYS B C 1
ATOM 3669 O O . LYS B 1 63 ? 11.258 -7.559 27.516 1 95.31 63 LYS B O 1
ATOM 3674 N N . ASP B 1 64 ? 13.117 -7.398 28.75 1 93.31 64 ASP B N 1
ATOM 3675 C CA . ASP B 1 64 ? 12.398 -6.695 29.812 1 93.31 64 ASP B CA 1
ATOM 3676 C C . ASP B 1 64 ? 11.945 -5.312 29.344 1 93.31 64 ASP B C 1
ATOM 3678 O O . ASP B 1 64 ? 10.844 -4.871 29.672 1 93.31 64 ASP B O 1
ATOM 3682 N N . LYS B 1 65 ? 12.883 -4.734 28.656 1 93.19 65 LYS B N 1
ATOM 3683 C CA . LYS B 1 65 ? 12.539 -3.414 28.125 1 93.19 65 LYS B CA 1
ATOM 3684 C C . LYS B 1 65 ? 11.359 -3.488 27.172 1 93.19 65 LYS B C 1
ATOM 3686 O O . LYS B 1 65 ? 10.469 -2.641 27.203 1 93.19 65 LYS B O 1
ATOM 3691 N N . VAL B 1 66 ? 11.352 -4.449 26.297 1 95.88 66 VAL B N 1
ATOM 3692 C CA . VAL B 1 66 ? 10.25 -4.664 25.359 1 95.88 66 VAL B CA 1
ATOM 3693 C C . VAL B 1 66 ? 8.945 -4.871 26.141 1 95.88 66 VAL B C 1
ATOM 3695 O O . VAL B 1 66 ? 7.918 -4.285 25.812 1 95.88 66 VAL B O 1
ATOM 3698 N N . PHE B 1 67 ? 9 -5.668 27.219 1 94.94 67 PHE B N 1
ATOM 3699 C CA . PHE B 1 67 ? 7.828 -5.918 28.047 1 94.94 67 PHE B CA 1
ATOM 3700 C C . PHE B 1 67 ? 7.285 -4.621 28.625 1 94.94 67 PHE B C 1
ATOM 3702 O O . PHE B 1 67 ? 6.098 -4.32 28.5 1 94.94 67 PHE B O 1
ATOM 3709 N N . ARG B 1 68 ? 8.117 -3.877 29.188 1 91.19 68 ARG B N 1
ATOM 3710 C CA . ARG B 1 68 ? 7.707 -2.654 29.875 1 91.19 68 ARG B CA 1
ATOM 3711 C C . ARG B 1 68 ? 7.156 -1.635 28.875 1 91.19 68 ARG B C 1
ATOM 3713 O O . ARG B 1 68 ? 6.105 -1.036 29.125 1 91.19 68 ARG B O 1
ATOM 3720 N N . LEU B 1 69 ? 7.859 -1.544 27.828 1 90.62 69 LEU B N 1
ATOM 3721 C CA . LEU B 1 69 ? 7.473 -0.564 26.828 1 90.62 69 LEU B CA 1
ATOM 3722 C C . LEU B 1 69 ? 6.129 -0.928 26.203 1 90.62 69 LEU B C 1
ATOM 3724 O O . LEU B 1 69 ? 5.32 -0.047 25.891 1 90.62 69 LEU B O 1
ATOM 3728 N N . SER B 1 70 ? 5.891 -2.188 26.016 1 92.38 70 SER B N 1
ATOM 3729 C CA . SER B 1 70 ? 4.715 -2.643 25.266 1 92.38 70 SER B CA 1
ATOM 3730 C C . SER B 1 70 ? 3.449 -2.498 26.109 1 92.38 70 SER B C 1
ATOM 3732 O O . SER B 1 70 ? 2.34 -2.533 25.578 1 92.38 70 SER B O 1
ATOM 3734 N N . ILE B 1 71 ? 3.562 -2.381 27.516 1 88.94 71 ILE B N 1
ATOM 3735 C CA . ILE B 1 71 ? 2.404 -2.264 28.391 1 88.94 71 ILE B CA 1
ATOM 3736 C C . ILE B 1 71 ? 1.568 -1.053 27.984 1 88.94 71 ILE B C 1
ATOM 3738 O O . ILE B 1 71 ? 0.354 -1.163 27.812 1 88.94 71 ILE B O 1
ATOM 3742 N N . ALA B 1 72 ? 2.297 0.041 27.828 1 87.25 72 ALA B N 1
ATOM 3743 C CA . ALA B 1 72 ? 1.598 1.281 27.5 1 87.25 72 ALA B CA 1
ATOM 3744 C C . ALA B 1 72 ? 1.097 1.27 26.062 1 87.25 72 ALA B C 1
ATOM 3746 O O . ALA B 1 72 ? 0.198 2.035 25.703 1 87.25 72 ALA B O 1
ATOM 3747 N N . LEU B 1 73 ? 1.639 0.431 25.219 1 90.19 73 LEU B N 1
ATOM 3748 C CA . LEU B 1 73 ? 1.38 0.459 23.781 1 90.19 73 LEU B CA 1
ATOM 3749 C C . LEU B 1 73 ? 0.305 -0.555 23.406 1 90.19 73 LEU B C 1
ATOM 3751 O O . LEU B 1 73 ? -0.214 -0.528 22.297 1 90.19 73 LEU B O 1
ATOM 3755 N N . ARG B 1 74 ? -0.095 -1.396 24.375 1 88.5 74 ARG B N 1
ATOM 3756 C CA . ARG B 1 74 ? -0.993 -2.52 24.125 1 88.5 74 ARG B CA 1
ATOM 3757 C C . ARG B 1 74 ? -2.299 -2.047 23.484 1 88.5 74 ARG B C 1
ATOM 3759 O O . ARG B 1 74 ? -2.811 -2.678 22.562 1 88.5 74 ARG B O 1
ATOM 3766 N N . PRO B 1 75 ? -2.842 -0.927 23.938 1 82.06 75 PRO B N 1
ATOM 3767 C CA . PRO B 1 75 ? -4.105 -0.482 23.344 1 82.06 75 PRO B CA 1
ATOM 3768 C C . PRO B 1 75 ? -3.947 -0.007 21.906 1 82.06 75 PRO B C 1
ATOM 3770 O O . PRO B 1 75 ? -4.938 0.111 21.172 1 82.06 75 PRO B O 1
ATOM 3773 N N . TYR B 1 76 ? -2.67 0.193 21.531 1 82.12 76 TYR B N 1
ATOM 3774 C CA . TYR B 1 76 ? -2.506 0.955 20.297 1 82.12 76 TYR B CA 1
ATOM 3775 C C . TYR B 1 76 ? -1.807 0.121 19.234 1 82.12 76 TYR B C 1
ATOM 3777 O O . TYR B 1 76 ? -1.875 0.441 18.047 1 82.12 76 TYR B O 1
ATOM 3785 N N . ILE B 1 77 ? -1.128 -0.875 19.625 1 83.62 77 ILE B N 1
ATOM 3786 C CA . ILE B 1 77 ? -0.378 -1.665 18.656 1 83.62 77 ILE B CA 1
ATOM 3787 C C . ILE B 1 77 ? -0.538 -3.152 18.969 1 83.62 77 ILE B C 1
ATOM 3789 O O . ILE B 1 77 ? -1.019 -3.52 20.031 1 83.62 77 ILE B O 1
ATOM 3793 N N . ASP B 1 78 ? -0.306 -3.967 18.016 1 86.94 78 ASP B N 1
ATOM 3794 C CA . ASP B 1 78 ? -0.035 -5.395 18.156 1 86.94 78 ASP B CA 1
ATOM 3795 C C . ASP B 1 78 ? 1.296 -5.77 17.516 1 86.94 78 ASP B C 1
ATOM 3797 O O . ASP B 1 78 ? 1.855 -4.996 16.734 1 86.94 78 ASP B O 1
ATOM 3801 N N . ILE B 1 79 ? 1.878 -6.738 18.016 1 86.69 79 ILE B N 1
ATOM 3802 C CA . ILE B 1 79 ? 3.082 -7.285 17.406 1 86.69 79 ILE B CA 1
ATOM 3803 C C . ILE B 1 79 ? 2.748 -8.594 16.688 1 86.69 79 ILE B C 1
ATOM 3805 O O . ILE B 1 79 ? 2.531 -9.617 17.344 1 86.69 79 ILE B O 1
ATOM 3809 N N . ARG B 1 80 ? 2.75 -8.5 15.359 1 82.44 80 ARG B N 1
ATOM 3810 C CA . ARG B 1 80 ? 2.387 -9.648 14.539 1 82.44 80 ARG B CA 1
ATOM 3811 C C . ARG B 1 80 ? 3.613 -10.492 14.211 1 82.44 80 ARG B C 1
ATOM 3813 O O . ARG B 1 80 ? 4.66 -9.961 13.844 1 82.44 80 ARG B O 1
ATOM 3820 N N . THR B 1 81 ? 3.535 -11.766 14.547 1 82.38 81 THR B N 1
ATOM 3821 C CA . THR B 1 81 ? 4.555 -12.727 14.141 1 82.38 81 THR B CA 1
ATOM 3822 C C . THR B 1 81 ? 4.039 -13.625 13.023 1 82.38 81 THR B C 1
ATOM 3824 O O . THR B 1 81 ? 3.096 -14.398 13.219 1 82.38 81 THR B O 1
ATOM 3827 N N . ASP B 1 82 ? 4.625 -13.5 11.859 1 73.62 82 ASP B N 1
ATOM 3828 C CA . ASP B 1 82 ? 4.203 -14.25 10.68 1 73.62 82 ASP B CA 1
ATOM 3829 C C . ASP B 1 82 ? 4.949 -15.578 10.586 1 73.62 82 ASP B C 1
ATOM 3831 O O . ASP B 1 82 ? 4.438 -16.547 10 1 73.62 82 ASP B O 1
ATOM 3835 N N . ALA B 1 83 ? 6.156 -15.625 11.102 1 76.38 83 ALA B N 1
ATOM 3836 C CA . ALA B 1 83 ? 6.977 -16.828 11.141 1 76.38 83 ALA B CA 1
ATOM 3837 C C . ALA B 1 83 ? 7.98 -16.781 12.289 1 76.38 83 ALA B C 1
ATOM 3839 O O . ALA B 1 83 ? 8.398 -15.688 12.703 1 76.38 83 ALA B O 1
ATOM 3840 N N . GLY B 1 84 ? 8.25 -17.891 12.688 1 81.19 84 GLY B N 1
ATOM 3841 C CA . GLY B 1 84 ? 9.211 -18 13.773 1 81.19 84 GLY B CA 1
ATOM 3842 C C . GLY B 1 84 ? 8.586 -17.812 15.141 1 81.19 84 GLY B C 1
ATOM 3843 O O . GLY B 1 84 ? 7.402 -18.109 15.336 1 81.19 84 GLY B O 1
ATOM 3844 N N . THR B 1 85 ? 9.531 -17.5 16.078 1 86.31 85 THR B N 1
ATOM 3845 C CA . THR B 1 85 ? 9.109 -17.312 17.453 1 86.31 85 THR B CA 1
ATOM 3846 C C . THR B 1 85 ? 9.5 -15.93 17.969 1 86.31 85 THR B C 1
ATOM 3848 O O . THR B 1 85 ? 10.617 -15.469 17.734 1 86.31 85 THR B O 1
ATOM 3851 N N . LEU B 1 86 ? 8.492 -15.258 18.438 1 93.31 86 LEU B N 1
ATOM 3852 C CA . LEU B 1 86 ? 8.805 -13.977 19.062 1 93.31 86 LEU B CA 1
ATOM 3853 C C . LEU B 1 86 ? 8.32 -13.953 20.516 1 93.31 86 LEU B C 1
ATOM 3855 O O . LEU B 1 86 ? 9.117 -14.078 21.438 1 93.31 86 LEU B O 1
ATOM 3859 N N . GLY B 1 87 ? 7.082 -13.922 20.703 1 94.19 87 GLY B N 1
ATOM 3860 C CA . GLY B 1 87 ? 6.531 -13.82 22.047 1 94.19 87 GLY B CA 1
ATOM 3861 C C . GLY B 1 87 ? 5.027 -13.609 22.062 1 94.19 87 GLY B C 1
ATOM 3862 O O . GLY B 1 87 ? 4.352 -13.867 21.062 1 94.19 87 GLY B O 1
ATOM 3863 N N . ARG B 1 88 ? 4.594 -13.242 23.219 1 93.12 88 ARG B N 1
ATOM 3864 C CA . ARG B 1 88 ? 3.156 -13.047 23.375 1 93.12 88 ARG B CA 1
ATOM 3865 C C . ARG B 1 88 ? 2.861 -11.984 24.438 1 93.12 88 ARG B C 1
ATOM 3867 O O . ARG B 1 88 ? 3.74 -11.617 25.219 1 93.12 88 ARG B O 1
ATOM 3874 N N . TRP B 1 89 ? 1.673 -11.57 24.375 1 92.12 89 TRP B N 1
ATOM 3875 C CA . TRP B 1 89 ? 1.186 -10.695 25.422 1 92.12 89 TRP B CA 1
ATOM 3876 C C . TRP B 1 89 ? 0.919 -11.477 26.703 1 92.12 89 TRP B C 1
ATOM 3878 O O . TRP B 1 89 ? 0.259 -12.516 26.688 1 92.12 89 TRP B O 1
ATOM 3888 N N . LYS B 1 90 ? 1.417 -11.016 27.719 1 92.38 90 LYS B N 1
ATOM 3889 C CA . LYS B 1 90 ? 1.337 -11.695 29 1 92.38 90 LYS B CA 1
ATOM 3890 C C . LYS B 1 90 ? 1.027 -10.711 30.125 1 92.38 90 LYS B C 1
ATOM 3892 O O . LYS B 1 90 ? 1.584 -9.617 30.172 1 92.38 90 LYS B O 1
ATOM 3897 N N . LYS B 1 91 ? 0.18 -11.195 30.875 1 92.69 91 LYS B N 1
ATOM 3898 C CA . LYS B 1 91 ? -0.131 -10.398 32.062 1 92.69 91 LYS B CA 1
ATOM 3899 C C . LYS B 1 91 ? 0.868 -10.672 33.188 1 92.69 91 LYS B C 1
ATOM 3901 O O . LYS B 1 91 ? 1.116 -11.828 33.531 1 92.69 91 LYS B O 1
ATOM 3906 N N . GLU B 1 92 ? 1.412 -9.625 33.688 1 88.38 92 GLU B N 1
ATOM 3907 C CA . GLU B 1 92 ? 2.254 -9.633 34.875 1 88.38 92 GLU B CA 1
ATOM 3908 C C . GLU B 1 92 ? 1.834 -8.539 35.875 1 88.38 92 GLU B C 1
ATOM 3910 O O . GLU B 1 92 ? 0.863 -7.816 35.625 1 88.38 92 GLU B O 1
ATOM 3915 N N . GLU B 1 93 ? 2.611 -8.453 36.844 1 85 93 GLU B N 1
ATOM 3916 C CA . GLU B 1 93 ? 2.26 -7.516 37.906 1 85 93 GLU B CA 1
ATOM 3917 C C . GLU B 1 93 ? 2.178 -6.086 37.375 1 85 93 GLU B C 1
ATOM 3919 O O . GLU B 1 93 ? 1.267 -5.336 37.75 1 85 93 GLU B O 1
ATOM 3924 N N . ALA B 1 94 ? 3.006 -5.82 36.562 1 82.94 94 ALA B N 1
ATOM 3925 C CA . ALA B 1 94 ? 3.121 -4.449 36.062 1 82.94 94 ALA B CA 1
ATOM 3926 C C . ALA B 1 94 ? 2.084 -4.16 35 1 82.94 94 ALA B C 1
ATOM 3928 O O . ALA B 1 94 ? 1.854 -3.002 34.625 1 82.94 94 ALA B O 1
ATOM 3929 N N . GLY B 1 95 ? 1.454 -5.188 34.562 1 87.31 95 GLY B N 1
ATOM 3930 C CA . GLY B 1 95 ? 0.488 -5.055 33.469 1 87.31 95 GLY B CA 1
ATOM 3931 C C . GLY B 1 95 ? 0.664 -6.098 32.406 1 87.31 95 GLY B C 1
ATOM 3932 O O . GLY B 1 95 ? 1.526 -6.973 32.5 1 87.31 95 GLY B O 1
ATOM 3933 N N . THR B 1 96 ? -0.231 -5.98 31.391 1 91.88 96 THR B N 1
ATOM 3934 C CA . THR B 1 96 ? -0.135 -6.895 30.25 1 91.88 96 THR B CA 1
ATOM 3935 C C . THR B 1 96 ? 0.807 -6.34 29.188 1 91.88 96 THR B C 1
ATOM 3937 O O . THR B 1 96 ? 0.524 -5.305 28.578 1 91.88 96 THR B O 1
ATOM 3940 N N . GLY B 1 97 ? 2.02 -6.898 29.141 1 92.44 97 GLY B N 1
ATOM 3941 C CA . GLY B 1 97 ? 3.014 -6.535 28.141 1 92.44 97 GLY B CA 1
ATOM 3942 C C . GLY B 1 97 ? 3.41 -7.695 27.25 1 92.44 97 GLY B C 1
ATOM 3943 O O . GLY B 1 97 ? 3 -8.836 27.484 1 92.44 97 GLY B O 1
ATOM 3944 N N . PHE B 1 98 ? 4.18 -7.363 26.172 1 95.06 98 PHE B N 1
ATOM 3945 C CA . PHE B 1 98 ? 4.656 -8.375 25.234 1 95.06 98 PHE B CA 1
ATOM 3946 C C . PHE B 1 98 ? 5.949 -9.008 25.734 1 95.06 98 PHE B C 1
ATOM 3948 O O . PHE B 1 98 ? 6.973 -8.328 25.844 1 95.06 98 PHE B O 1
ATOM 3955 N N . ARG B 1 99 ? 5.91 -10.242 26.078 1 95.31 99 ARG B N 1
ATOM 3956 C CA . ARG B 1 99 ? 7.07 -10.992 26.547 1 95.31 99 ARG B CA 1
ATOM 3957 C C . ARG B 1 99 ? 7.691 -11.812 25.438 1 95.31 99 ARG B C 1
ATOM 3959 O O . ARG B 1 99 ? 7.035 -12.695 24.875 1 95.31 99 ARG B O 1
ATOM 3966 N N . ILE B 1 100 ? 8.891 -11.516 25.125 1 96 100 ILE B N 1
ATOM 3967 C CA . ILE B 1 100 ? 9.648 -12.289 24.156 1 96 100 ILE B CA 1
ATOM 3968 C C . ILE B 1 100 ? 10.023 -13.641 24.75 1 96 100 ILE B C 1
ATOM 3970 O O . ILE B 1 100 ? 10.445 -13.734 25.906 1 96 100 ILE B O 1
ATOM 3974 N N . ASN B 1 101 ? 9.781 -14.625 24 1 94.56 101 ASN B N 1
ATOM 3975 C CA . ASN B 1 101 ? 10.117 -15.977 24.422 1 94.56 101 ASN B CA 1
ATOM 3976 C C . ASN B 1 101 ? 11.617 -16.141 24.672 1 94.56 101 ASN B C 1
ATOM 3978 O O . ASN B 1 101 ? 12.43 -15.508 23.984 1 94.56 101 ASN B O 1
ATOM 3982 N N . LYS B 1 102 ? 11.977 -16.953 25.5 1 90.19 102 LYS B N 1
ATOM 3983 C CA . LYS B 1 102 ? 13.375 -17.25 25.797 1 90.19 102 LYS B CA 1
ATOM 3984 C C . LYS B 1 102 ? 14.078 -17.828 24.562 1 90.19 102 LYS B C 1
ATOM 3986 O O . LYS B 1 102 ? 15.273 -17.578 24.359 1 90.19 102 LYS B O 1
ATOM 3991 N N . SER B 1 103 ? 13.297 -18.438 23.797 1 92 103 SER B N 1
ATOM 3992 C CA . SER B 1 103 ? 13.867 -19.109 22.641 1 92 103 SER B CA 1
ATOM 3993 C C . SER B 1 103 ? 14.148 -18.141 21.5 1 92 103 SER B C 1
ATOM 3995 O O . SER B 1 103 ? 14.883 -18.453 20.562 1 92 103 SER B O 1
ATOM 3997 N N . CYS B 1 104 ? 13.562 -16.984 21.594 1 94.25 104 CYS B N 1
ATOM 3998 C CA . CYS B 1 104 ? 13.828 -15.992 20.562 1 94.25 104 CYS B CA 1
ATOM 3999 C C . CYS B 1 104 ? 15.094 -15.203 20.891 1 94.25 104 CYS B C 1
ATOM 4001 O O . CYS B 1 104 ? 15.141 -14.484 21.891 1 94.25 104 CYS B O 1
ATOM 4003 N N . ARG B 1 105 ? 16.062 -15.328 20 1 92.62 105 ARG B N 1
ATOM 4004 C CA . ARG B 1 105 ? 17.375 -14.789 20.328 1 92.62 105 ARG B CA 1
ATOM 4005 C C . ARG B 1 105 ? 17.641 -13.484 19.578 1 92.62 105 ARG B C 1
ATOM 4007 O O . ARG B 1 105 ? 18.641 -12.812 19.828 1 92.62 105 ARG B O 1
ATOM 4014 N N . GLY B 1 106 ? 16.734 -13.172 18.703 1 93.31 106 GLY B N 1
ATOM 4015 C CA . GLY B 1 106 ? 16.922 -11.938 17.969 1 93.31 106 GLY B CA 1
ATOM 4016 C C . GLY B 1 106 ? 16.031 -11.805 16.75 1 93.31 106 GLY B C 1
ATOM 4017 O O . GLY B 1 106 ? 15.164 -12.656 16.531 1 93.31 106 GLY B O 1
ATOM 4018 N N . ARG B 1 107 ? 16.25 -10.711 15.961 1 88.88 107 ARG B N 1
ATOM 4019 C CA . ARG B 1 107 ? 15.398 -10.367 14.828 1 88.88 107 ARG B CA 1
ATOM 4020 C C . ARG B 1 107 ? 15.375 -11.5 13.805 1 88.88 107 ARG B C 1
ATOM 4022 O O . ARG B 1 107 ? 14.352 -11.719 13.148 1 88.88 107 ARG B O 1
ATOM 4029 N N . GLY B 1 108 ? 16.453 -12.258 13.703 1 85.12 108 GLY B N 1
ATOM 4030 C CA . GLY B 1 108 ? 16.562 -13.336 12.734 1 85.12 108 GLY B CA 1
ATOM 4031 C C . GLY B 1 108 ? 15.656 -14.508 13.031 1 85.12 108 GLY B C 1
ATOM 4032 O O . GLY B 1 108 ? 15.445 -15.375 12.18 1 85.12 108 GLY B O 1
ATOM 4033 N N . ASP B 1 109 ? 15.031 -14.578 14.234 1 88.94 109 ASP B N 1
ATOM 4034 C CA . ASP B 1 109 ? 14.266 -15.734 14.68 1 88.94 109 ASP B CA 1
ATOM 4035 C C . ASP B 1 109 ? 12.773 -15.562 14.375 1 88.94 109 ASP B C 1
ATOM 4037 O O . ASP B 1 109 ? 11.969 -16.438 14.672 1 88.94 109 ASP B O 1
ATOM 4041 N N . TRP B 1 110 ? 12.484 -14.438 13.758 1 86.25 110 TRP B N 1
ATOM 4042 C CA . TRP B 1 110 ? 11.062 -14.25 13.5 1 86.25 110 TRP B CA 1
ATOM 4043 C C . TRP B 1 110 ? 10.844 -13.297 12.328 1 86.25 110 TRP B C 1
ATOM 4045 O O . TRP B 1 110 ? 11.711 -12.484 12.008 1 86.25 110 TRP B O 1
ATOM 4055 N N . ILE B 1 111 ? 9.719 -13.578 11.719 1 78 111 ILE B N 1
ATOM 4056 C CA . ILE B 1 111 ? 9.219 -12.688 10.672 1 78 111 ILE B CA 1
ATOM 4057 C C . ILE B 1 111 ? 7.922 -12.023 11.133 1 78 111 ILE B C 1
ATOM 4059 O O . ILE B 1 111 ? 7.035 -12.688 11.672 1 78 111 ILE B O 1
ATOM 4063 N N . GLY B 1 112 ? 7.852 -10.742 11.023 1 80.88 112 GLY B N 1
ATOM 4064 C CA . GLY B 1 112 ? 6.672 -10 11.445 1 80.88 112 GLY B CA 1
ATOM 4065 C C . GLY B 1 112 ? 6.934 -8.516 11.633 1 80.88 112 GLY B C 1
ATOM 4066 O O . GLY B 1 112 ? 7.918 -7.988 11.117 1 80.88 112 GLY B O 1
ATOM 4067 N N . GLU B 1 113 ? 6.027 -7.793 12.281 1 81.5 113 GLU B N 1
ATOM 4068 C CA . GLU B 1 113 ? 6.145 -6.352 12.461 1 81.5 113 GLU B CA 1
ATOM 4069 C C . GLU B 1 113 ? 5.156 -5.84 13.5 1 81.5 113 GLU B C 1
ATOM 4071 O O . GLU B 1 113 ? 4.258 -6.57 13.93 1 81.5 113 GLU B O 1
ATOM 4076 N N . ILE B 1 114 ? 5.422 -4.652 13.938 1 82.94 114 ILE B N 1
ATOM 4077 C CA . ILE B 1 114 ? 4.453 -3.914 14.734 1 82.94 114 ILE B CA 1
ATOM 4078 C C . ILE B 1 114 ? 3.295 -3.453 13.852 1 82.94 114 ILE B C 1
ATOM 4080 O O . ILE B 1 114 ? 3.516 -2.932 12.75 1 82.94 114 ILE B O 1
ATOM 4084 N N . VAL B 1 115 ? 2.154 -3.734 14.266 1 79.94 115 VAL B N 1
ATOM 4085 C CA . VAL B 1 115 ? 0.945 -3.33 13.555 1 79.94 115 VAL B CA 1
ATOM 4086 C C . VAL B 1 115 ? 0.145 -2.352 14.414 1 79.94 115 VAL B C 1
ATOM 4088 O O . VAL B 1 115 ? -0.169 -2.643 15.57 1 79.94 115 VAL B O 1
ATOM 4091 N N . PHE B 1 116 ? -0.178 -1.261 13.914 1 78.31 116 PHE B N 1
ATOM 4092 C CA . PHE B 1 116 ? -0.999 -0.285 14.617 1 78.31 116 PHE B CA 1
ATOM 4093 C C . PHE B 1 116 ? -2.467 -0.692 14.594 1 78.31 116 PHE B C 1
ATOM 4095 O O . PHE B 1 116 ? -2.988 -1.092 13.555 1 78.31 116 PHE B O 1
ATOM 4102 N N . LYS B 1 117 ? -3.006 -0.665 15.844 1 75.19 117 LYS B N 1
ATOM 4103 C CA . LYS B 1 117 ? -4.434 -0.948 15.945 1 75.19 117 LYS B CA 1
ATOM 4104 C C . LYS B 1 117 ? -5.266 0.199 15.375 1 75.19 117 LYS B C 1
ATOM 4106 O O . LYS B 1 117 ? -4.883 1.366 15.492 1 75.19 117 LYS B O 1
ATOM 4111 N N . SER B 1 118 ? -6.273 -0.24 14.656 1 69.88 118 SER B N 1
ATOM 4112 C CA . SER B 1 118 ? -7.16 0.76 14.07 1 69.88 118 SER B CA 1
ATOM 4113 C C . SER B 1 118 ? -8.391 0.988 14.945 1 69.88 118 SER B C 1
ATOM 4115 O O . SER B 1 118 ? -8.789 0.104 15.703 1 69.88 118 SER B O 1
ATOM 4117 N N . GLN B 1 119 ? -8.703 2.225 15.125 1 64.31 119 GLN B N 1
ATOM 4118 C CA . GLN B 1 119 ? -9.961 2.629 15.75 1 64.31 119 GLN B CA 1
ATOM 4119 C C . GLN B 1 119 ? -10.906 3.24 14.727 1 64.31 119 GLN B C 1
ATOM 4121 O O . GLN B 1 119 ? -10.477 3.955 13.82 1 64.31 119 GLN B O 1
ATOM 4126 N N . GLU B 1 120 ? -12.078 2.723 14.836 1 62.53 120 GLU B N 1
ATOM 4127 C CA . GLU B 1 120 ? -13.086 3.195 13.891 1 62.53 120 GLU B CA 1
ATOM 4128 C C . GLU B 1 120 ? -13.539 4.613 14.227 1 62.53 120 GLU B C 1
ATOM 4130 O O . GLU B 1 120 ? -13.578 4.996 15.398 1 62.53 120 GLU B O 1
ATOM 4135 N N . PHE B 1 121 ? -13.492 5.492 13.172 1 63.12 121 PHE B N 1
ATOM 4136 C CA . PHE B 1 121 ? -14.055 6.828 13.32 1 63.12 121 PHE B CA 1
ATOM 4137 C C . PHE B 1 121 ? -15.578 6.777 13.375 1 63.12 121 PHE B C 1
ATOM 4139 O O . PHE B 1 121 ? -16.188 5.797 12.93 1 63.12 121 PHE B O 1
ATOM 4146 N N . SER B 1 122 ? -16 7.914 14.141 1 65.69 122 SER B N 1
ATOM 4147 C CA . SER B 1 122 ? -17.453 8.07 14.078 1 65.69 122 SER B CA 1
ATOM 4148 C C . SER B 1 122 ? -17.922 8.352 12.656 1 65.69 122 SER B C 1
ATOM 4150 O O . SER B 1 122 ? -17.172 8.906 11.852 1 65.69 122 SER B O 1
ATOM 4152 N N . SER B 1 123 ? -18.938 7.824 12.352 1 72.38 123 SER B N 1
ATOM 4153 C CA . SER B 1 123 ? -19.594 8.086 11.078 1 72.38 123 SER B CA 1
ATOM 4154 C C . SER B 1 123 ? -19.672 9.586 10.797 1 72.38 123 SER B C 1
ATOM 4156 O O . SER B 1 123 ? -19.469 10.023 9.664 1 72.38 123 SER B O 1
ATOM 4158 N N . GLN B 1 124 ? -19.812 10.297 11.875 1 81 124 GLN B N 1
ATOM 4159 C CA . GLN B 1 124 ? -20.016 11.734 11.711 1 81 124 GLN B CA 1
ATOM 4160 C C . GLN B 1 124 ? -18.734 12.43 11.289 1 81 124 GLN B C 1
ATOM 4162 O O . GLN B 1 124 ? -18.766 13.383 10.5 1 81 124 GLN B O 1
ATOM 4167 N N . GLN B 1 125 ? -17.672 12 11.766 1 84.38 125 GLN B N 1
ATOM 4168 C CA . GLN B 1 125 ? -16.391 12.609 11.398 1 84.38 125 GLN B CA 1
ATOM 4169 C C . GLN B 1 125 ? -16.125 12.469 9.898 1 84.38 125 GLN B C 1
ATOM 4171 O O . GLN B 1 125 ? -15.75 13.438 9.234 1 84.38 125 GLN B O 1
ATOM 4176 N N . ARG B 1 126 ? -16.375 11.305 9.383 1 84 126 ARG B N 1
ATOM 4177 C CA . ARG B 1 126 ? -16.188 11.039 7.961 1 84 126 ARG B CA 1
ATOM 4178 C C . ARG B 1 126 ? -17.109 11.898 7.117 1 84 126 ARG B C 1
ATOM 4180 O O . ARG B 1 126 ? -16.703 12.445 6.09 1 84 126 ARG B O 1
ATOM 4187 N N . LYS B 1 127 ? -18.344 11.961 7.512 1 87.44 127 LYS B N 1
ATOM 4188 C CA . LYS B 1 127 ? -19.328 12.781 6.801 1 87.44 127 LYS B CA 1
ATOM 4189 C C . LYS B 1 127 ? -18.906 14.25 6.797 1 87.44 127 LYS B C 1
ATOM 4191 O O . LYS B 1 127 ? -19.078 14.945 5.789 1 87.44 127 LYS B O 1
ATOM 4196 N N . ASN B 1 128 ? -18.406 14.688 7.992 1 93.75 128 ASN B N 1
ATOM 4197 C CA . ASN B 1 128 ? -17.969 16.078 8.07 1 93.75 128 ASN B CA 1
ATOM 4198 C C . ASN B 1 128 ? -16.766 16.344 7.184 1 93.75 128 ASN B C 1
ATOM 4200 O O . ASN B 1 128 ? -16.656 17.406 6.566 1 93.75 128 ASN B O 1
ATOM 4204 N N . THR B 1 129 ? -15.812 15.414 7.129 1 94.44 129 THR B N 1
ATOM 4205 C CA . THR B 1 129 ? -14.695 15.523 6.203 1 94.44 129 THR B CA 1
ATOM 4206 C C . THR B 1 129 ? -15.188 15.586 4.762 1 94.44 129 THR B C 1
ATOM 4208 O O . THR B 1 129 ? -14.727 16.422 3.975 1 94.44 129 THR B O 1
ATOM 4211 N N . GLY B 1 130 ? -16.188 14.703 4.402 1 93.31 130 GLY B N 1
ATOM 4212 C CA . GLY B 1 130 ? -16.812 14.742 3.086 1 93.31 130 GLY B CA 1
ATOM 4213 C C . GLY B 1 130 ? -17.469 16.078 2.771 1 93.31 130 GLY B C 1
ATOM 4214 O O . GLY B 1 130 ? -17.375 16.562 1.646 1 93.31 130 GLY B O 1
ATOM 4215 N N . LYS B 1 131 ? -18.156 16.656 3.742 1 95.06 131 LYS B N 1
ATOM 4216 C CA . LYS B 1 131 ? -18.812 17.953 3.557 1 95.06 131 LYS B CA 1
ATOM 4217 C C . LYS B 1 131 ? -17.797 19.031 3.211 1 95.06 131 LYS B C 1
ATOM 4219 O O . LYS B 1 131 ? -18.031 19.859 2.318 1 95.06 131 LYS B O 1
ATOM 4224 N N . ILE B 1 132 ? -16.672 19.062 3.943 1 97.19 132 ILE B N 1
ATOM 4225 C CA . ILE B 1 132 ? -15.633 20.047 3.658 1 97.19 132 ILE B CA 1
ATOM 4226 C C . ILE B 1 132 ? -15.117 19.859 2.234 1 97.19 132 ILE B C 1
ATOM 4228 O O . ILE B 1 132 ? -14.977 20.828 1.484 1 97.19 132 ILE B O 1
ATOM 4232 N N . ILE B 1 133 ? -14.859 18.578 1.888 1 96.12 133 ILE B N 1
ATOM 4233 C CA . ILE B 1 133 ? -14.344 18.297 0.553 1 96.12 133 ILE B CA 1
ATOM 4234 C C . ILE B 1 133 ? -15.375 18.719 -0.497 1 96.12 133 ILE B C 1
ATOM 4236 O O . ILE B 1 133 ? -15.016 19.281 -1.535 1 96.12 133 ILE B O 1
ATOM 4240 N N . ASN B 1 134 ? -16.625 18.516 -0.309 1 95.25 134 ASN B N 1
ATOM 4241 C CA . ASN B 1 134 ? -17.672 18.969 -1.214 1 95.25 134 ASN B CA 1
ATOM 4242 C C . ASN B 1 134 ? -17.719 20.5 -1.317 1 95.25 134 ASN B C 1
ATOM 4244 O O . ASN B 1 134 ? -17.922 21.047 -2.402 1 95.25 134 ASN B O 1
ATOM 4248 N N . LEU B 1 135 ? -17.547 21.156 -0.187 1 95.88 135 LEU B N 1
ATOM 4249 C CA . LEU B 1 135 ? -17.547 22.625 -0.172 1 95.88 135 LEU B CA 1
ATOM 4250 C C . LEU B 1 135 ? -16.375 23.156 -0.988 1 95.88 135 LEU B C 1
ATOM 4252 O O . LEU B 1 135 ? -16.484 24.203 -1.625 1 95.88 135 LEU B O 1
ATOM 4256 N N . LEU B 1 136 ? -15.227 22.469 -0.935 1 96.88 136 LEU B N 1
ATOM 4257 C CA . LEU B 1 136 ? -14.047 22.906 -1.69 1 96.88 136 LEU B CA 1
ATOM 4258 C C . LEU B 1 136 ? -14.328 22.859 -3.189 1 96.88 136 LEU B C 1
ATOM 4260 O O . LEU B 1 136 ? -13.82 23.703 -3.941 1 96.88 136 LEU B O 1
ATOM 4264 N N . ASN B 1 137 ? -15.133 21.828 -3.623 1 95.12 137 ASN B N 1
ATOM 4265 C CA . ASN B 1 137 ? -15.453 21.625 -5.031 1 95.12 137 ASN B CA 1
ATOM 4266 C C . ASN B 1 137 ? -14.195 21.641 -5.898 1 95.12 137 ASN B C 1
ATOM 4268 O O . ASN B 1 137 ? -14.156 22.312 -6.926 1 95.12 137 ASN B O 1
ATOM 4272 N N . ALA B 1 138 ? -13.172 20.969 -5.375 1 97.88 138 ALA B N 1
ATOM 4273 C CA . ALA B 1 138 ? -11.883 20.953 -6.074 1 97.88 138 ALA B CA 1
ATOM 4274 C C . ALA B 1 138 ? -11.93 20.016 -7.277 1 97.88 138 ALA B C 1
ATOM 4276 O O . ALA B 1 138 ? -12.57 18.953 -7.23 1 97.88 138 ALA B O 1
ATOM 4277 N N . ASP B 1 139 ? -11.289 20.422 -8.438 1 98.25 139 ASP B N 1
ATOM 4278 C CA . ASP B 1 139 ? -11.062 19.547 -9.586 1 98.25 139 ASP B CA 1
ATOM 4279 C C . ASP B 1 139 ? -9.898 18.594 -9.328 1 98.25 139 ASP B C 1
ATOM 4281 O O . ASP B 1 139 ? -9.859 17.484 -9.883 1 98.25 139 ASP B O 1
ATOM 4285 N N . ILE B 1 140 ? -8.961 19.062 -8.555 1 98.81 140 ILE B N 1
ATOM 4286 C CA . ILE B 1 140 ? -7.781 18.312 -8.125 1 98.81 140 ILE B CA 1
ATOM 4287 C C . ILE B 1 140 ? -7.609 18.453 -6.613 1 98.81 140 ILE B C 1
ATOM 4289 O O . ILE B 1 140 ? -7.543 19.562 -6.086 1 98.81 140 ILE B O 1
ATOM 4293 N N . LEU B 1 141 ? -7.629 17.359 -5.906 1 98.75 141 LEU B N 1
ATOM 4294 C CA . LEU B 1 141 ? -7.469 17.344 -4.457 1 98.75 141 LEU B CA 1
ATOM 4295 C C . LEU B 1 141 ? -6.27 16.5 -4.047 1 98.75 141 LEU B C 1
ATOM 4297 O O . LEU B 1 141 ? -6.191 15.312 -4.387 1 98.75 141 LEU B O 1
ATOM 4301 N N . CYS B 1 142 ? -5.234 17.125 -3.418 1 98.81 142 CYS B N 1
ATOM 4302 C CA . CYS B 1 142 ? -4.211 16.406 -2.668 1 98.81 142 CYS B CA 1
ATOM 4303 C C . CYS B 1 142 ? -4.703 16.062 -1.267 1 98.81 142 CYS B C 1
ATOM 4305 O O . CYS B 1 142 ? -4.934 16.953 -0.45 1 98.81 142 CYS B O 1
ATOM 4307 N N . ALA B 1 143 ? -5.016 14.789 -1.022 1 97.94 143 ALA B N 1
ATOM 4308 C CA . ALA B 1 143 ? -5.402 14.312 0.304 1 97.94 143 ALA B CA 1
ATOM 4309 C C . ALA B 1 143 ? -4.211 13.703 1.035 1 97.94 143 ALA B C 1
ATOM 4311 O O . ALA B 1 143 ? -3.479 12.891 0.469 1 97.94 143 ALA B O 1
ATOM 4312 N N . VAL B 1 144 ? -3.941 14.164 2.297 1 96.25 144 VAL B N 1
ATOM 4313 C CA . VAL B 1 144 ? -2.842 13.625 3.094 1 96.25 144 VAL B CA 1
ATOM 4314 C C . VAL B 1 144 ? -3.398 12.82 4.266 1 96.25 144 VAL B C 1
ATOM 4316 O O . VAL B 1 144 ? -4.531 13.047 4.703 1 96.25 144 VAL B O 1
ATOM 4319 N N . GLU B 1 145 ? -2.635 11.805 4.703 1 92.81 145 GLU B N 1
ATOM 4320 C CA . GLU B 1 145 ? -2.957 10.836 5.75 1 92.81 145 GLU B CA 1
ATOM 4321 C C . GLU B 1 145 ? -4.07 9.891 5.309 1 92.81 145 GLU B C 1
ATOM 4323 O O . GLU B 1 145 ? -4.98 9.594 6.082 1 92.81 145 GLU B O 1
ATOM 4328 N N . VAL B 1 146 ? -3.971 9.555 4.023 1 92.94 146 VAL B N 1
ATOM 4329 C CA . VAL B 1 146 ? -4.879 8.562 3.461 1 92.94 146 VAL B CA 1
ATOM 4330 C C . VAL B 1 146 ? -4.387 7.16 3.797 1 92.94 146 VAL B C 1
ATOM 4332 O O . VAL B 1 146 ? -3.193 6.871 3.68 1 92.94 146 VAL B O 1
ATOM 4335 N N . GLU B 1 147 ? -5.324 6.301 4.188 1 84.94 147 GLU B N 1
ATOM 4336 C CA . GLU B 1 147 ? -4.977 4.961 4.652 1 84.94 147 GLU B CA 1
ATOM 4337 C C . GLU B 1 147 ? -4.602 4.051 3.484 1 84.94 147 GLU B C 1
ATOM 4339 O O . GLU B 1 147 ? -3.559 3.395 3.508 1 84.94 147 GLU B O 1
ATOM 4344 N N . ASN B 1 148 ? -5.402 4.035 2.527 1 87.19 148 ASN B N 1
ATOM 4345 C CA . ASN B 1 148 ? -5.172 3.148 1.391 1 87.19 148 ASN B CA 1
ATOM 4346 C C . ASN B 1 148 ? -6.172 3.408 0.266 1 87.19 148 ASN B C 1
ATOM 4348 O O . ASN B 1 148 ? -7.078 4.23 0.411 1 87.19 148 ASN B O 1
ATOM 4352 N N . MET B 1 149 ? -6.027 2.65 -0.87 1 90 149 MET B N 1
ATOM 4353 C CA . MET B 1 149 ? -6.828 2.854 -2.076 1 90 149 MET B CA 1
ATOM 4354 C C . MET B 1 149 ? -8.273 2.422 -1.851 1 90 149 MET B C 1
ATOM 4356 O O . MET B 1 149 ? -9.195 3.018 -2.408 1 90 149 MET B O 1
ATOM 4360 N N . ASP B 1 150 ? -8.555 1.418 -1.062 1 83.69 150 ASP B N 1
ATOM 4361 C CA . ASP B 1 150 ? -9.914 0.957 -0.779 1 83.69 150 ASP B CA 1
ATOM 4362 C C . ASP B 1 150 ? -10.711 2.027 -0.043 1 83.69 150 ASP B C 1
ATOM 4364 O O . ASP B 1 150 ? -11.891 2.246 -0.343 1 83.69 150 ASP B O 1
ATOM 4368 N N . VAL B 1 151 ? -10.008 2.654 0.877 1 83.62 151 VAL B N 1
ATOM 4369 C CA . VAL B 1 151 ? -10.633 3.732 1.641 1 83.62 151 VAL B CA 1
ATOM 4370 C C . VAL B 1 151 ? -10.961 4.898 0.713 1 83.62 151 VAL B C 1
ATOM 4372 O O . VAL B 1 151 ? -12.039 5.488 0.812 1 83.62 151 VAL B O 1
ATOM 4375 N N . LEU B 1 152 ? -10.078 5.223 -0.205 1 89.94 152 LEU B N 1
ATOM 4376 C CA . LEU B 1 152 ? -10.328 6.293 -1.161 1 89.94 152 LEU B CA 1
ATOM 4377 C C . LEU B 1 152 ? -11.539 5.973 -2.033 1 89.94 152 LEU B C 1
ATOM 4379 O O . LEU B 1 152 ? -12.375 6.844 -2.289 1 89.94 152 LEU B O 1
ATOM 4383 N N . ARG B 1 153 ? -11.586 4.734 -2.48 1 87.19 153 ARG B N 1
ATOM 4384 C CA . ARG B 1 153 ? -12.703 4.301 -3.309 1 87.19 153 ARG B CA 1
ATOM 4385 C C . ARG B 1 153 ? -14.023 4.438 -2.557 1 87.19 153 ARG B C 1
ATOM 4387 O O . ARG B 1 153 ? -14.977 5.027 -3.07 1 87.19 153 ARG B O 1
ATOM 4394 N N . ASP B 1 154 ? -14.078 3.898 -1.407 1 81.94 154 ASP B N 1
ATOM 4395 C CA . ASP B 1 154 ? -15.305 3.914 -0.619 1 81.94 154 ASP B CA 1
ATOM 4396 C C . ASP B 1 154 ? -15.695 5.34 -0.238 1 81.94 154 ASP B C 1
ATOM 4398 O O . ASP B 1 154 ? -16.875 5.699 -0.28 1 81.94 154 ASP B O 1
ATOM 4402 N N . PHE B 1 155 ? -14.68 6.141 0.164 1 87.69 155 PHE B N 1
ATOM 4403 C CA . PHE B 1 155 ? -14.93 7.531 0.518 1 87.69 155 PHE B CA 1
ATOM 4404 C C . PHE B 1 155 ? -15.492 8.297 -0.674 1 87.69 155 PHE B C 1
ATOM 4406 O O . PHE B 1 155 ? -16.469 9.039 -0.541 1 87.69 155 PHE B O 1
ATOM 4413 N N . ASN B 1 156 ? -14.922 8.133 -1.806 1 89.75 156 ASN B N 1
ATOM 4414 C CA . ASN B 1 156 ? -15.328 8.82 -3.027 1 89.75 156 ASN B CA 1
ATOM 4415 C C . ASN B 1 156 ? -16.734 8.414 -3.457 1 89.75 156 ASN B C 1
ATOM 4417 O O . ASN B 1 156 ? -17.5 9.242 -3.953 1 89.75 156 ASN B O 1
ATOM 4421 N N . SER B 1 157 ? -17.062 7.152 -3.266 1 83.44 157 SER B N 1
ATOM 4422 C CA . SER B 1 157 ? -18.344 6.66 -3.756 1 83.44 157 SER B CA 1
ATOM 4423 C C . SER B 1 157 ? -19.438 6.809 -2.701 1 83.44 157 SER B C 1
ATOM 4425 O O . SER B 1 157 ? -20.578 7.152 -3.023 1 83.44 157 SER B O 1
ATOM 4427 N N . GLN B 1 158 ? -19.109 6.609 -1.418 1 81.75 158 GLN B N 1
ATOM 4428 C CA . GLN B 1 158 ? -20.156 6.48 -0.4 1 81.75 158 GLN B CA 1
ATOM 4429 C C . GLN B 1 158 ? -20.297 7.777 0.395 1 81.75 158 GLN B C 1
ATOM 4431 O O . GLN B 1 158 ? -21.359 8.039 0.97 1 81.75 158 GLN B O 1
ATOM 4436 N N . VAL B 1 159 ? -19.219 8.539 0.492 1 85.44 159 VAL B N 1
ATOM 4437 C CA . VAL B 1 159 ? -19.266 9.734 1.328 1 85.44 159 VAL B CA 1
ATOM 4438 C C . VAL B 1 159 ? -19.406 10.977 0.449 1 85.44 159 VAL B C 1
ATOM 4440 O O . VAL B 1 159 ? -20.25 11.836 0.712 1 85.44 159 VAL B O 1
ATOM 4443 N N . LEU B 1 160 ? -18.609 11.047 -0.582 1 88 160 LEU B N 1
ATOM 4444 C CA . LEU B 1 160 ? -18.641 12.227 -1.444 1 88 160 LEU B CA 1
ATOM 4445 C C . LEU B 1 160 ? -19.797 12.133 -2.434 1 88 160 LEU B C 1
ATOM 4447 O O . LEU B 1 160 ? -20.219 13.141 -3.006 1 88 160 LEU B O 1
ATOM 4451 N N . GLY B 1 161 ? -20.438 10.93 -2.516 1 75.25 161 GLY B N 1
ATOM 4452 C CA . GLY B 1 161 ? -21.562 10.719 -3.432 1 75.25 161 GLY B CA 1
ATOM 4453 C C . GLY B 1 161 ? -21.109 10.398 -4.848 1 75.25 161 GLY B C 1
ATOM 4454 O O . GLY B 1 161 ? -20.078 9.75 -5.047 1 75.25 161 GLY B O 1
ATOM 4455 N N . LYS B 1 162 ? -21.781 10.922 -5.934 1 65.31 162 LYS B N 1
ATOM 4456 C CA . LYS B 1 162 ? -21.719 10.586 -7.355 1 65.31 162 LYS B CA 1
ATOM 4457 C C . LYS B 1 162 ? -20.281 10.594 -7.859 1 65.31 162 LYS B C 1
ATOM 4459 O O . LYS B 1 162 ? -19.969 11.211 -8.883 1 65.31 162 LYS B O 1
ATOM 4464 N N . LYS B 1 163 ? -19.359 9.703 -7.207 1 66.62 163 LYS B N 1
ATOM 4465 C CA . LYS B 1 163 ? -17.984 9.656 -7.734 1 66.62 163 LYS B CA 1
ATOM 4466 C C . LYS B 1 163 ? -17.516 11.031 -8.18 1 66.62 163 LYS B C 1
ATOM 4468 O O . LYS B 1 163 ? -17.266 11.258 -9.367 1 66.62 163 LYS B O 1
ATOM 4473 N N . LYS B 1 164 ? -17.453 11.898 -7.199 1 85.38 164 LYS B N 1
ATOM 4474 C CA . LYS B 1 164 ? -17.062 13.289 -7.402 1 85.38 164 LYS B CA 1
ATOM 4475 C C . LYS B 1 164 ? -15.758 13.375 -8.188 1 85.38 164 LYS B C 1
ATOM 4477 O O . LYS B 1 164 ? -15.602 14.25 -9.047 1 85.38 164 LYS B O 1
ATOM 4482 N N . PHE B 1 165 ? -14.875 12.516 -7.777 1 95.62 165 PHE B N 1
ATOM 4483 C CA . PHE B 1 165 ? -13.617 12.414 -8.508 1 95.62 165 PHE B CA 1
ATOM 4484 C C . PHE B 1 165 ? -13.617 11.211 -9.43 1 95.62 165 PHE B C 1
ATOM 4486 O O . PHE B 1 165 ? -13.93 10.094 -9.008 1 95.62 165 PHE B O 1
ATOM 4493 N N . SER B 1 166 ? -13.305 11.414 -10.781 1 95.5 166 SER B N 1
ATOM 4494 C CA . SER B 1 166 ? -13.312 10.359 -11.789 1 95.5 166 SER B CA 1
ATOM 4495 C C . SER B 1 166 ? -12.156 9.383 -11.578 1 95.5 166 SER B C 1
ATOM 4497 O O . SER B 1 166 ? -12.289 8.188 -11.852 1 95.5 166 SER B O 1
ATOM 4499 N N . GLN B 1 167 ? -11.062 9.938 -11.047 1 97 167 GLN B N 1
ATOM 4500 C CA . GLN B 1 167 ? -9.883 9.117 -10.797 1 97 167 GLN B CA 1
ATOM 4501 C C . GLN B 1 167 ? -9.188 9.523 -9.508 1 97 167 GLN B C 1
ATOM 4503 O O . GLN B 1 167 ? -9.344 10.656 -9.039 1 97 167 GLN B O 1
ATOM 4508 N N . PHE B 1 168 ? -8.547 8.586 -8.938 1 97.25 168 PHE B N 1
ATOM 4509 C CA . PHE B 1 168 ? -7.73 8.812 -7.754 1 97.25 168 PHE B CA 1
ATOM 4510 C C . PHE B 1 168 ? -6.574 7.82 -7.699 1 97.25 168 PHE B C 1
ATOM 4512 O O . PHE B 1 168 ? -6.621 6.77 -8.344 1 97.25 168 PHE B O 1
ATOM 4519 N N . VAL B 1 169 ? -5.508 8.258 -6.973 1 98.06 169 VAL B N 1
ATOM 4520 C CA . VAL B 1 169 ? -4.359 7.363 -6.883 1 98.06 169 VAL B CA 1
ATOM 4521 C C . VAL B 1 169 ? -3.582 7.645 -5.602 1 98.06 169 VAL B C 1
ATOM 4523 O O . VAL B 1 169 ? -3.48 8.797 -5.168 1 98.06 169 VAL B O 1
ATOM 4526 N N . MET B 1 170 ? -3.104 6.613 -5.07 1 96.44 170 MET B N 1
ATOM 4527 C CA . MET B 1 170 ? -2.143 6.617 -3.969 1 96.44 170 MET B CA 1
ATOM 4528 C C . MET B 1 170 ? -1.179 5.441 -4.086 1 96.44 170 MET B C 1
ATOM 4530 O O . MET B 1 170 ? -1.557 4.367 -4.555 1 96.44 170 MET B O 1
ATOM 4534 N N . ILE B 1 171 ? 0.02 5.684 -3.764 1 96 171 ILE B N 1
ATOM 4535 C CA . ILE B 1 171 ? 1.021 4.633 -3.613 1 96 171 ILE B CA 1
ATOM 4536 C C . ILE B 1 171 ? 1.426 4.512 -2.146 1 96 171 ILE B C 1
ATOM 4538 O O . ILE B 1 171 ? 1.922 5.469 -1.551 1 96 171 ILE B O 1
ATOM 4542 N N . ASP B 1 172 ? 1.158 3.324 -1.576 1 91.38 172 ASP B N 1
ATOM 4543 C CA . ASP B 1 172 ? 1.499 3.092 -0.176 1 91.38 172 ASP B CA 1
ATOM 4544 C C . ASP B 1 172 ? 3.002 3.236 0.054 1 91.38 172 ASP B C 1
ATOM 4546 O O . ASP B 1 172 ? 3.807 2.727 -0.73 1 91.38 172 ASP B O 1
ATOM 4550 N N . SER B 1 173 ? 3.346 3.994 1.102 1 89.81 173 SER B N 1
ATOM 4551 C CA . SER B 1 173 ? 4.746 4.191 1.461 1 89.81 173 SER B CA 1
ATOM 4552 C C . SER B 1 173 ? 5.215 3.129 2.453 1 89.81 173 SER B C 1
ATOM 4554 O O . SER B 1 173 ? 4.648 2.992 3.537 1 89.81 173 SER B O 1
ATOM 4556 N N . PRO B 1 174 ? 6.211 2.402 2.139 1 85.12 174 PRO B N 1
ATOM 4557 C CA . PRO B 1 174 ? 6.73 1.386 3.053 1 85.12 174 PRO B CA 1
ATOM 4558 C C . PRO B 1 174 ? 7.586 1.979 4.172 1 85.12 174 PRO B C 1
ATOM 4560 O O . PRO B 1 174 ? 7.992 1.263 5.09 1 85.12 174 PRO B O 1
ATOM 4563 N N . ASN B 1 175 ? 7.836 3.373 4.191 1 86.25 175 ASN B N 1
ATOM 4564 C CA . ASN B 1 175 ? 8.812 3.982 5.094 1 86.25 175 ASN B CA 1
ATOM 4565 C C . ASN B 1 175 ? 8.148 4.488 6.375 1 86.25 175 ASN B C 1
ATOM 4567 O O . ASN B 1 175 ? 8.836 4.859 7.328 1 86.25 175 ASN B O 1
ATOM 4571 N N . ASP B 1 176 ? 6.793 4.543 6.406 1 77.94 176 ASP B N 1
ATOM 4572 C CA . ASP B 1 176 ? 6.043 5.004 7.566 1 77.94 176 ASP B CA 1
ATOM 4573 C C . ASP B 1 176 ? 5.102 3.916 8.086 1 77.94 176 ASP B C 1
ATOM 4575 O O . ASP B 1 176 ? 4.094 3.609 7.445 1 77.94 176 ASP B O 1
ATOM 4579 N N . PRO B 1 177 ? 5.461 3.393 9.172 1 67.56 177 PRO B N 1
ATOM 4580 C CA . PRO B 1 177 ? 4.676 2.258 9.664 1 67.56 177 PRO B CA 1
ATOM 4581 C C . PRO B 1 177 ? 3.252 2.646 10.047 1 67.56 177 PRO B C 1
ATOM 4583 O O . PRO B 1 177 ? 2.4 1.775 10.242 1 67.56 177 PRO B O 1
ATOM 4586 N N . ARG B 1 178 ? 2.838 3.961 10.156 1 72.06 178 ARG B N 1
ATOM 4587 C CA . ARG B 1 178 ? 1.497 4.41 10.523 1 72.06 178 ARG B CA 1
ATOM 4588 C C . ARG B 1 178 ? 0.519 4.191 9.375 1 72.06 178 ARG B C 1
ATOM 4590 O O . ARG B 1 178 ? -0.698 4.238 9.57 1 72.06 178 ARG B O 1
ATOM 4597 N N . GLY B 1 179 ? 1.138 3.994 8.195 1 75.5 179 GLY B N 1
ATOM 4598 C CA . GLY B 1 179 ? 0.261 3.689 7.074 1 75.5 179 GLY B CA 1
ATOM 4599 C C . GLY B 1 179 ? -0.557 4.883 6.613 1 75.5 179 GLY B C 1
ATOM 4600 O O . GLY B 1 179 ? -1.709 4.73 6.203 1 75.5 179 GLY B O 1
ATOM 4601 N N . ILE B 1 180 ? -0.177 6.074 6.789 1 84.25 180 ILE B N 1
ATOM 4602 C CA . ILE B 1 180 ? -0.847 7.277 6.309 1 84.25 180 ILE B CA 1
ATOM 4603 C C . ILE B 1 180 ? -0.096 7.84 5.102 1 84.25 180 ILE B C 1
ATOM 4605 O O . ILE B 1 180 ? 1.091 8.164 5.199 1 84.25 180 ILE B O 1
ATOM 4609 N N . ASP B 1 181 ? -0.737 7.914 4 1 93.38 181 ASP B N 1
ATOM 4610 C CA . ASP B 1 181 ? -0.086 8.258 2.742 1 93.38 181 ASP B CA 1
ATOM 4611 C C . ASP B 1 181 ? -0.761 9.461 2.084 1 93.38 181 ASP B C 1
ATOM 4613 O O . ASP B 1 181 ? -1.731 10 2.615 1 93.38 181 ASP B O 1
ATOM 4617 N N . VAL B 1 182 ? -0.182 9.961 0.976 1 97.44 182 VAL B N 1
ATOM 4618 C CA . VAL B 1 182 ? -0.737 11.062 0.192 1 97.44 182 VAL B CA 1
ATOM 4619 C C . VAL B 1 182 ? -1.475 10.508 -1.024 1 97.44 182 VAL B C 1
ATOM 4621 O O . VAL B 1 182 ? -1.085 9.477 -1.578 1 97.44 182 VAL B O 1
ATOM 4624 N N . ALA B 1 183 ? -2.496 11.094 -1.379 1 98.25 183 ALA B N 1
ATOM 4625 C CA . ALA B 1 183 ? -3.281 10.695 -2.543 1 98.25 183 ALA B CA 1
ATOM 4626 C C . ALA B 1 183 ? -3.629 11.898 -3.414 1 98.25 183 ALA B C 1
ATOM 4628 O O . ALA B 1 183 ? -3.627 13.039 -2.941 1 98.25 183 ALA B O 1
ATOM 4629 N N . CYS B 1 184 ? -3.84 11.742 -4.684 1 98.69 184 CYS B N 1
ATOM 4630 C CA . CYS B 1 184 ? -4.406 12.711 -5.621 1 98.69 184 CYS B CA 1
ATOM 4631 C C . CYS B 1 184 ? -5.766 12.242 -6.125 1 98.69 184 CYS B C 1
ATOM 4633 O O . CYS B 1 184 ? -5.887 11.148 -6.672 1 98.69 184 CYS B O 1
ATOM 4635 N N . LEU B 1 185 ? -6.785 12.93 -5.844 1 98.19 185 LEU B N 1
ATOM 4636 C CA . LEU B 1 185 ? -8.109 12.742 -6.418 1 98.19 185 LEU B CA 1
ATOM 4637 C C . LEU B 1 185 ? -8.414 13.805 -7.465 1 98.19 185 LEU B C 1
ATOM 4639 O O . LEU B 1 185 ? -8.102 14.984 -7.266 1 98.19 185 LEU B O 1
ATOM 4643 N N . THR B 1 186 ? -9.016 13.445 -8.625 1 98.62 186 THR B N 1
ATOM 4644 C CA . THR B 1 186 ? -9.172 14.414 -9.703 1 98.62 186 THR B CA 1
ATOM 4645 C C . THR B 1 186 ? -10.344 14.031 -10.602 1 98.62 186 THR B C 1
ATOM 4647 O O . THR B 1 186 ? -10.742 12.867 -10.648 1 98.62 186 THR B O 1
ATOM 4650 N N . ARG B 1 187 ? -10.828 15.055 -11.258 1 96.56 187 ARG B N 1
ATOM 4651 C CA . ARG B 1 187 ? -11.844 14.875 -12.289 1 96.56 187 ARG B CA 1
ATOM 4652 C C . ARG B 1 187 ? -11.203 14.641 -13.656 1 96.56 187 ARG B C 1
ATOM 4654 O O . ARG B 1 187 ? -11.891 14.367 -14.633 1 96.56 187 ARG B O 1
ATOM 4661 N N . TYR B 1 188 ? -9.875 14.695 -13.672 1 97.81 188 TYR B N 1
ATOM 4662 C CA . TYR B 1 188 ? -9.148 14.594 -14.938 1 97.81 188 TYR B CA 1
ATOM 4663 C C . TYR B 1 188 ? -8.453 13.242 -15.062 1 97.81 188 TYR B C 1
ATOM 4665 O O . TYR B 1 188 ? -8.461 12.445 -14.117 1 97.81 188 TYR B O 1
ATOM 4673 N N . ARG B 1 189 ? -7.938 12.977 -16.266 1 97.38 189 ARG B N 1
ATOM 4674 C CA . ARG B 1 189 ? -7.258 11.711 -16.531 1 97.38 189 ARG B CA 1
ATOM 4675 C C . ARG B 1 189 ? -5.836 11.727 -15.984 1 97.38 189 ARG B C 1
ATOM 4677 O O . ARG B 1 189 ? -5.066 12.648 -16.266 1 97.38 189 ARG B O 1
ATOM 4684 N N . ILE B 1 190 ? -5.531 10.75 -15.148 1 98.38 190 ILE B N 1
ATOM 4685 C CA . ILE B 1 190 ? -4.16 10.531 -14.695 1 98.38 190 ILE B CA 1
ATOM 4686 C C . ILE B 1 190 ? -3.369 9.812 -15.797 1 98.38 190 ILE B C 1
ATOM 4688 O O . ILE B 1 190 ? -3.711 8.695 -16.188 1 98.38 190 ILE B O 1
ATOM 4692 N N . VAL B 1 191 ? -2.25 10.453 -16.312 1 97.44 191 VAL B N 1
ATOM 4693 C CA . VAL B 1 191 ? -1.6 9.875 -17.484 1 97.44 191 VAL B CA 1
ATOM 4694 C C . VAL B 1 191 ? -0.236 9.312 -17.094 1 97.44 191 VAL B C 1
ATOM 4696 O O . VAL B 1 191 ? 0.303 8.438 -17.797 1 97.44 191 VAL B O 1
ATOM 4699 N N . GLN B 1 192 ? 0.244 9.812 -16 1 97.94 192 GLN B N 1
ATOM 4700 C CA . GLN B 1 192 ? 1.562 9.367 -15.562 1 97.94 192 GLN B CA 1
ATOM 4701 C C . GLN B 1 192 ? 1.742 9.586 -14.062 1 97.94 192 GLN B C 1
ATOM 4703 O O . GLN B 1 192 ? 1.17 10.523 -13.492 1 97.94 192 GLN B O 1
ATOM 4708 N N . LEU B 1 193 ? 2.537 8.672 -13.461 1 98.69 193 LEU B N 1
ATOM 4709 C CA . LEU B 1 193 ? 2.91 8.773 -12.055 1 98.69 193 LEU B CA 1
ATOM 4710 C C . LEU B 1 193 ? 4.422 8.648 -11.883 1 98.69 193 LEU B C 1
ATOM 4712 O O . LEU B 1 193 ? 5.086 7.98 -12.68 1 98.69 193 LEU B O 1
ATOM 4716 N N . ARG B 1 194 ? 4.91 9.328 -10.922 1 98.38 194 ARG B N 1
ATOM 4717 C CA . ARG B 1 194 ? 6.25 9.078 -10.398 1 98.38 194 ARG B CA 1
ATOM 4718 C C . ARG B 1 194 ? 6.23 8.977 -8.875 1 98.38 194 ARG B C 1
ATOM 4720 O O . ARG B 1 194 ? 5.535 9.742 -8.203 1 98.38 194 ARG B O 1
ATOM 4727 N N . THR B 1 195 ? 6.906 7.965 -8.359 1 98.19 195 THR B N 1
ATOM 4728 C CA . THR B 1 195 ? 7.129 7.836 -6.922 1 98.19 195 THR B CA 1
ATOM 4729 C C . THR B 1 195 ? 8.562 8.195 -6.562 1 98.19 195 THR B C 1
ATOM 4731 O O . THR B 1 195 ? 9.492 7.934 -7.336 1 98.19 195 THR B O 1
ATOM 4734 N N . HIS B 1 196 ? 8.719 8.828 -5.453 1 98.06 196 HIS B N 1
ATOM 4735 C CA . HIS B 1 196 ? 10.039 9.195 -4.965 1 98.06 196 HIS B CA 1
ATOM 4736 C C . HIS B 1 196 ? 10.32 8.57 -3.604 1 98.06 196 HIS B C 1
ATOM 4738 O O . HIS B 1 196 ? 11.172 9.055 -2.855 1 98.06 196 HIS B O 1
ATOM 4744 N N . ILE B 1 197 ? 9.602 7.516 -3.334 1 96.62 197 ILE B N 1
ATOM 4745 C CA . ILE B 1 197 ? 9.586 6.926 -2.002 1 96.62 197 ILE B CA 1
ATOM 4746 C C . ILE B 1 197 ? 10.953 6.301 -1.702 1 96.62 197 ILE B C 1
ATOM 4748 O O . ILE B 1 197 ? 11.289 6.066 -0.541 1 96.62 197 ILE B O 1
ATOM 4752 N N . PHE B 1 198 ? 11.805 6.051 -2.748 1 96.19 198 PHE B N 1
ATOM 4753 C CA . PHE B 1 198 ? 13.094 5.41 -2.549 1 96.19 198 PHE B CA 1
ATOM 4754 C C . PHE B 1 198 ? 14.227 6.418 -2.691 1 96.19 198 PHE B C 1
ATOM 4756 O O . PHE B 1 198 ? 15.406 6.051 -2.627 1 96.19 198 PHE B O 1
ATOM 4763 N N . ASP B 1 199 ? 13.898 7.738 -2.822 1 97.38 199 ASP B N 1
ATOM 4764 C CA . ASP B 1 199 ? 14.922 8.742 -3.062 1 97.38 199 ASP B CA 1
ATOM 4765 C C . ASP B 1 199 ? 15.812 8.922 -1.834 1 97.38 199 ASP B C 1
ATOM 4767 O O . ASP B 1 199 ? 15.328 8.922 -0.702 1 97.38 199 ASP B O 1
ATOM 4771 N N . ALA B 1 200 ? 17.047 9.133 -2.123 1 96.5 200 ALA B N 1
ATOM 4772 C CA . ALA B 1 200 ? 17.984 9.578 -1.102 1 96.5 200 ALA B CA 1
ATOM 4773 C C . ALA B 1 200 ? 18.031 11.102 -1.027 1 96.5 200 ALA B C 1
ATOM 4775 O O . ALA B 1 200 ? 18.016 11.781 -2.057 1 96.5 200 ALA B O 1
ATOM 4776 N N . GLY B 1 201 ? 18 11.57 0.278 1 97 201 GLY B N 1
ATOM 4777 C CA . GLY B 1 201 ? 18.281 12.984 0.473 1 97 201 GLY B CA 1
ATOM 4778 C C . GLY B 1 201 ? 19.75 13.273 0.765 1 97 201 GLY B C 1
ATOM 4779 O O . GLY B 1 201 ? 20.609 12.414 0.553 1 97 201 GLY B O 1
ATOM 4780 N N . LYS B 1 202 ? 20.016 14.492 1.097 1 96.5 202 LYS B N 1
ATOM 4781 C CA . LYS B 1 202 ? 21.375 14.883 1.449 1 96.5 202 LYS B CA 1
ATOM 4782 C C . LYS B 1 202 ? 21.766 14.328 2.816 1 96.5 202 LYS B C 1
ATOM 4784 O O . LYS B 1 202 ? 22.922 13.953 3.033 1 96.5 202 LYS B O 1
ATOM 4789 N N . GLN B 1 203 ? 20.75 14.188 3.686 1 96.06 203 GLN B N 1
ATOM 4790 C CA . GLN B 1 203 ? 21.062 13.797 5.059 1 96.06 203 GLN B CA 1
ATOM 4791 C C . GLN B 1 203 ? 20.359 12.492 5.426 1 96.06 203 GLN B C 1
ATOM 4793 O O . GLN B 1 203 ? 20.828 11.742 6.273 1 96.06 203 GLN B O 1
ATOM 4798 N N . PHE B 1 204 ? 19.25 12.328 4.879 1 96.12 204 PHE B N 1
ATOM 4799 C CA . PHE B 1 204 ? 18.422 11.172 5.207 1 96.12 204 PHE B CA 1
ATOM 4800 C C . PHE B 1 204 ? 18.234 10.281 3.988 1 96.12 204 PHE B C 1
ATOM 4802 O O . PHE B 1 204 ? 18.062 10.773 2.871 1 96.12 204 PHE B O 1
ATOM 4809 N N . ASP B 1 205 ? 18.25 8.938 4.188 1 94.88 205 ASP B N 1
ATOM 4810 C CA . ASP B 1 205 ? 18.078 7.922 3.146 1 94.88 205 ASP B CA 1
ATOM 4811 C C . ASP B 1 205 ? 17.297 6.719 3.672 1 94.88 205 ASP B C 1
ATOM 4813 O O . ASP B 1 205 ? 17.828 5.926 4.453 1 94.88 205 ASP B O 1
ATOM 4817 N N . PRO B 1 206 ? 16.109 6.582 3.121 1 95.12 206 PRO B N 1
ATOM 4818 C CA . PRO B 1 206 ? 15.367 7.445 2.197 1 95.12 206 PRO B CA 1
ATOM 4819 C C . PRO B 1 206 ? 14.953 8.773 2.83 1 95.12 206 PRO B C 1
ATOM 4821 O O . PRO B 1 206 ? 14.859 8.875 4.059 1 95.12 206 PRO B O 1
ATOM 4824 N N . VAL B 1 207 ? 14.719 9.781 2.053 1 98.12 207 VAL B N 1
ATOM 4825 C CA . VAL B 1 207 ? 14.43 11.125 2.533 1 98.12 207 VAL B CA 1
ATOM 4826 C C . VAL B 1 207 ? 12.938 11.258 2.85 1 98.12 207 VAL B C 1
ATOM 4828 O O . VAL B 1 207 ? 12.555 11.961 3.789 1 98.12 207 VAL B O 1
ATOM 4831 N N . PHE B 1 208 ? 12.094 10.5 2.094 1 97.88 208 PHE B N 1
ATOM 4832 C CA . PHE B 1 208 ? 10.656 10.641 2.279 1 97.88 208 PHE B CA 1
ATOM 4833 C C . PHE B 1 208 ? 10.102 9.492 3.109 1 97.88 208 PHE B C 1
ATOM 4835 O O . PHE B 1 208 ? 10.266 8.32 2.75 1 97.88 208 PHE B O 1
ATOM 4842 N N . SER B 1 209 ? 9.461 9.883 4.312 1 92.69 209 SER B N 1
ATOM 4843 C CA . SER B 1 209 ? 8.695 8.891 5.062 1 92.69 209 SER B CA 1
ATOM 4844 C C . SER B 1 209 ? 7.367 8.586 4.375 1 92.69 209 SER B C 1
ATOM 4846 O O . SER B 1 209 ? 6.906 7.441 4.391 1 92.69 209 SER B O 1
ATOM 4848 N N . ARG B 1 210 ? 6.793 9.539 3.818 1 94.81 210 ARG B N 1
ATOM 4849 C CA . ARG B 1 210 ? 5.672 9.477 2.889 1 94.81 210 ARG B CA 1
ATOM 4850 C C . ARG B 1 210 ? 6.074 9.992 1.512 1 94.81 210 ARG B C 1
ATOM 4852 O O . ARG B 1 210 ? 6.898 10.906 1.402 1 94.81 210 ARG B O 1
ATOM 4859 N N . ASP B 1 211 ? 5.492 9.484 0.544 1 96.94 211 ASP B N 1
ATOM 4860 C CA . ASP B 1 211 ? 5.91 9.719 -0.834 1 96.94 211 ASP B CA 1
ATOM 4861 C C . ASP B 1 211 ? 5.758 11.188 -1.213 1 96.94 211 ASP B C 1
ATOM 4863 O O . ASP B 1 211 ? 4.895 11.891 -0.675 1 96.94 211 ASP B O 1
ATOM 4867 N N . CYS B 1 212 ? 6.711 11.773 -2.025 1 98.56 212 CYS B N 1
ATOM 4868 C CA . CYS B 1 212 ? 6.375 12.867 -2.928 1 98.56 212 CYS B CA 1
ATOM 4869 C C . CYS B 1 212 ? 5.738 12.344 -4.211 1 98.56 212 CYS B C 1
ATOM 4871 O O . CYS B 1 212 ? 6.441 12.008 -5.164 1 98.56 212 CYS B O 1
ATOM 4873 N N . LEU B 1 213 ? 4.48 12.148 -4.203 1 98.75 213 LEU B N 1
ATOM 4874 C CA . LEU B 1 213 ? 3.744 11.555 -5.312 1 98.75 213 LEU B CA 1
ATOM 4875 C C . LEU B 1 213 ? 3.553 12.562 -6.441 1 98.75 213 LEU B C 1
ATOM 4877 O O . LEU B 1 213 ? 2.889 13.586 -6.262 1 98.75 213 LEU B O 1
ATOM 4881 N N . GLU B 1 214 ? 4.195 12.336 -7.566 1 98.75 214 GLU B N 1
ATOM 4882 C CA . GLU B 1 214 ? 4.047 13.164 -8.758 1 98.75 214 GLU B CA 1
ATOM 4883 C C . GLU B 1 214 ? 2.986 12.594 -9.695 1 98.75 214 GLU B C 1
ATOM 4885 O O . GLU B 1 214 ? 3.072 11.438 -10.109 1 98.75 214 GLU B O 1
ATOM 4890 N N . VAL B 1 215 ? 2.002 13.398 -9.953 1 98.88 215 VAL B N 1
ATOM 4891 C CA . VAL B 1 215 ? 0.887 13 -10.812 1 98.88 215 VAL B CA 1
ATOM 4892 C C . VAL B 1 215 ? 0.792 13.945 -12.008 1 98.88 215 VAL B C 1
ATOM 4894 O O . VAL B 1 215 ? 0.782 15.164 -11.844 1 98.88 215 VAL B O 1
ATOM 4897 N N . THR B 1 216 ? 0.787 13.414 -13.227 1 98.81 216 THR B N 1
ATOM 4898 C CA . THR B 1 216 ? 0.561 14.172 -14.453 1 98.81 216 THR B CA 1
ATOM 4899 C C . THR B 1 216 ? -0.886 14.031 -14.914 1 98.81 216 THR B C 1
ATOM 4901 O O . THR B 1 216 ? -1.37 12.922 -15.133 1 98.81 216 THR B O 1
ATOM 4904 N N . LEU B 1 217 ? -1.519 15.133 -15.047 1 98.69 217 LEU B N 1
ATOM 4905 C CA . LEU B 1 217 ? -2.943 15.156 -15.359 1 98.69 217 LEU B CA 1
ATOM 4906 C C . LEU B 1 217 ? -3.182 15.734 -16.75 1 98.69 217 LEU B C 1
ATOM 4908 O O . LEU B 1 217 ? -2.58 16.75 -17.125 1 98.69 217 LEU B O 1
ATOM 4912 N N . ASP B 1 218 ? -3.996 15.078 -17.531 1 98.06 218 ASP B N 1
ATOM 4913 C CA . ASP B 1 218 ? -4.551 15.609 -18.766 1 98.06 218 ASP B CA 1
ATOM 4914 C C . ASP B 1 218 ? -5.938 16.203 -18.547 1 98.06 218 ASP B C 1
ATOM 4916 O O . ASP B 1 218 ? -6.918 15.469 -18.406 1 98.06 218 ASP B O 1
ATOM 4920 N N . ALA B 1 219 ? -5.949 17.516 -18.453 1 96.5 219 ALA B N 1
ATOM 4921 C CA . ALA B 1 219 ? -7.203 18.234 -18.219 1 96.5 219 ALA B CA 1
ATOM 4922 C C . ALA B 1 219 ? -7.758 18.781 -19.531 1 96.5 219 ALA B C 1
ATOM 4924 O O . ALA B 1 219 ? -8.617 19.672 -19.516 1 96.5 219 ALA B O 1
ATOM 4925 N N . GLY B 1 220 ? -7.199 18.344 -20.641 1 94.75 220 GLY B N 1
ATOM 4926 C CA . GLY B 1 220 ? -7.641 18.844 -21.938 1 94.75 220 GLY B CA 1
ATOM 4927 C C . GLY B 1 220 ? -7.043 20.188 -22.297 1 94.75 220 GLY B C 1
ATOM 4928 O O . GLY B 1 220 ? -7.574 20.906 -23.156 1 94.75 220 GLY B O 1
ATOM 4929 N N . LEU B 1 221 ? -5.996 20.594 -21.609 1 95.12 221 LEU B N 1
ATOM 4930 C CA . LEU B 1 221 ? -5.277 21.828 -21.859 1 95.12 221 LEU B CA 1
ATOM 4931 C C . LEU B 1 221 ? -4.152 21.625 -22.875 1 95.12 221 LEU B C 1
ATOM 4933 O O . LEU B 1 221 ? -3.951 20.5 -23.359 1 95.12 221 LEU B O 1
ATOM 4937 N N . LYS B 1 222 ? -3.428 22.719 -23.188 1 93.12 222 LYS B N 1
ATOM 4938 C CA . LYS B 1 222 ? -2.328 22.672 -24.156 1 93.12 222 LYS B CA 1
ATOM 4939 C C . LYS B 1 222 ? -1.166 21.844 -23.609 1 93.12 222 LYS B C 1
ATOM 4941 O O . LYS B 1 222 ? -0.348 21.328 -24.375 1 93.12 222 LYS B O 1
ATOM 4946 N N . GLN B 1 223 ? -1.117 21.812 -22.359 1 96.06 223 GLN B N 1
ATOM 4947 C CA . GLN B 1 223 ? -0.103 21.016 -21.672 1 96.06 223 GLN B CA 1
ATOM 4948 C C . GLN B 1 223 ? -0.669 20.375 -20.406 1 96.06 223 GLN B C 1
ATOM 4950 O O . GLN B 1 223 ? -1.702 20.812 -19.891 1 96.06 223 GLN B O 1
ATOM 4955 N N . PRO B 1 224 ? -0.004 19.375 -19.922 1 98.06 224 PRO B N 1
ATOM 4956 C CA . PRO B 1 224 ? -0.487 18.719 -18.703 1 98.06 224 PRO B CA 1
ATOM 4957 C C . PRO B 1 224 ? -0.274 19.578 -17.453 1 98.06 224 PRO B C 1
ATOM 4959 O O . PRO B 1 224 ? 0.45 20.578 -17.5 1 98.06 224 PRO B O 1
ATOM 4962 N N . ILE B 1 225 ? -0.998 19.266 -16.422 1 98.69 225 ILE B N 1
ATOM 4963 C CA . ILE B 1 225 ? -0.766 19.812 -15.094 1 98.69 225 ILE B CA 1
ATOM 4964 C C . ILE B 1 225 ? 0.023 18.797 -14.258 1 98.69 225 ILE B C 1
ATOM 4966 O O . ILE B 1 225 ? -0.331 17.625 -14.203 1 98.69 225 ILE B O 1
ATOM 4970 N N . TYR B 1 226 ? 1.153 19.25 -13.672 1 98.88 226 TYR B N 1
ATOM 4971 C CA . TYR B 1 226 ? 2.006 18.406 -12.844 1 98.88 226 TYR B CA 1
ATOM 4972 C C . TYR B 1 226 ? 1.767 18.672 -11.359 1 98.88 226 TYR B C 1
ATOM 4974 O O . TYR B 1 226 ? 1.951 19.797 -10.898 1 98.88 226 TYR B O 1
ATOM 4982 N N . ILE B 1 227 ? 1.278 17.656 -10.688 1 98.94 227 ILE B N 1
ATOM 4983 C CA . ILE B 1 227 ? 0.915 17.766 -9.281 1 98.94 227 ILE B CA 1
ATOM 4984 C C . ILE B 1 227 ? 1.907 16.984 -8.43 1 98.94 227 ILE B C 1
ATOM 4986 O O . ILE B 1 227 ? 2.104 15.781 -8.641 1 98.94 227 ILE B O 1
ATOM 4990 N N . LEU B 1 228 ? 2.643 17.641 -7.512 1 98.94 228 LEU B N 1
ATOM 4991 C CA . LEU B 1 228 ? 3.488 16.969 -6.523 1 98.94 228 LEU B CA 1
ATOM 4992 C C . LEU B 1 228 ? 2.857 17.031 -5.137 1 98.94 228 LEU B C 1
ATOM 4994 O O . LEU B 1 228 ? 2.865 18.078 -4.492 1 98.94 228 LEU B O 1
ATOM 4998 N N . CYS B 1 229 ? 2.215 15.898 -4.703 1 98.88 229 CYS B N 1
ATOM 4999 C CA . CYS B 1 229 ? 1.564 15.781 -3.404 1 98.88 229 CYS B CA 1
ATOM 5000 C C . CYS B 1 229 ? 2.566 15.375 -2.33 1 98.88 229 CYS B C 1
ATOM 5002 O O . CYS B 1 229 ? 3.301 14.398 -2.498 1 98.88 229 CYS B O 1
ATOM 5004 N N . ASN B 1 230 ? 2.576 16.109 -1.147 1 98.81 230 ASN B N 1
ATOM 5005 C CA . ASN B 1 230 ? 3.59 15.891 -0.119 1 98.81 230 ASN B CA 1
ATOM 5006 C C . ASN B 1 230 ? 2.969 15.82 1.273 1 98.81 230 ASN B C 1
ATOM 5008 O O . ASN B 1 230 ? 1.901 16.391 1.51 1 98.81 230 ASN B O 1
ATOM 5012 N N . HIS B 1 231 ? 3.559 15.164 2.152 1 98.38 231 HIS B N 1
ATOM 5013 C CA . HIS B 1 231 ? 3.346 15.133 3.596 1 98.38 231 HIS B CA 1
ATOM 5014 C C . HIS B 1 231 ? 4.668 15.023 4.348 1 98.38 231 HIS B C 1
ATOM 5016 O O . HIS B 1 231 ? 5.168 13.922 4.578 1 98.38 231 HIS B O 1
ATOM 5022 N N . PHE B 1 232 ? 5.211 16.234 4.719 1 98.44 232 PHE B N 1
ATOM 5023 C CA . PHE B 1 232 ? 6.543 16.297 5.312 1 98.44 232 PHE B CA 1
ATOM 5024 C C . PHE B 1 232 ? 6.5 15.891 6.781 1 98.44 232 PHE B C 1
ATOM 5026 O O . PHE B 1 232 ? 5.422 15.719 7.352 1 98.44 232 PHE B O 1
ATOM 5033 N N . LYS B 1 233 ? 7.684 15.68 7.363 1 94.5 233 LYS B N 1
ATOM 5034 C CA . LYS B 1 233 ? 7.879 15.297 8.758 1 94.5 233 LYS B CA 1
ATOM 5035 C C . LYS B 1 233 ? 7.238 16.312 9.703 1 94.5 233 LYS B C 1
ATOM 5037 O O . LYS B 1 233 ? 7.422 17.516 9.547 1 94.5 233 LYS B O 1
ATOM 5042 N N . SER B 1 234 ? 6.414 15.852 10.648 1 89.88 234 SER B N 1
ATOM 5043 C CA . SER B 1 234 ? 5.742 16.688 11.633 1 89.88 234 SER B CA 1
ATOM 5044 C C . SER B 1 234 ? 6.738 17.312 12.602 1 89.88 234 SER B C 1
ATOM 5046 O O . SER B 1 234 ? 7.922 16.969 12.586 1 89.88 234 SER B O 1
ATOM 5048 N N . GLN B 1 235 ? 6.258 18.203 13.391 1 87.94 235 GLN B N 1
ATOM 5049 C CA . GLN B 1 235 ? 7.09 18.859 14.391 1 87.94 235 GLN B CA 1
ATOM 5050 C C . GLN B 1 235 ? 7.09 18.094 15.703 1 87.94 235 GLN B C 1
ATOM 5052 O O . GLN B 1 235 ? 7.531 18.609 16.734 1 87.94 235 GLN B O 1
ATOM 5057 N N . SER B 1 236 ? 6.633 16.891 15.68 1 76.06 236 SER B N 1
ATOM 5058 C CA . SER B 1 236 ? 6.492 16.094 16.891 1 76.06 236 SER B CA 1
ATOM 5059 C C . SER B 1 236 ? 7.848 15.797 17.516 1 76.06 236 SER B C 1
ATOM 5061 O O . SER B 1 236 ? 8.867 15.766 16.828 1 76.06 236 SER B O 1
ATOM 5063 N N . GLY B 1 237 ? 7.836 15.766 18.844 1 75.56 237 GLY B N 1
ATOM 5064 C CA . GLY B 1 237 ? 9.016 15.469 19.641 1 75.56 237 GLY B CA 1
ATOM 5065 C C . GLY B 1 237 ? 8.906 15.953 21.062 1 75.56 237 GLY B C 1
ATOM 5066 O O . GLY B 1 237 ? 8.398 17.047 21.328 1 75.56 237 GLY B O 1
ATOM 5067 N N . GLN B 1 238 ? 9.422 15.219 21.953 1 67.75 238 GLN B N 1
ATOM 5068 C CA . GLN B 1 238 ? 9.359 15.562 23.375 1 67.75 238 GLN B CA 1
ATOM 5069 C C . GLN B 1 238 ? 10.547 16.422 23.781 1 67.75 238 GLN B C 1
ATOM 5071 O O . GLN B 1 238 ? 10.414 17.297 24.641 1 67.75 238 GLN B O 1
ATOM 5076 N N . THR B 1 239 ? 11.641 16.172 23.141 1 80.19 239 THR B N 1
ATOM 5077 C CA . THR B 1 239 ? 12.859 16.891 23.469 1 80.19 239 THR B CA 1
ATOM 5078 C C . THR B 1 239 ? 13.234 17.859 22.344 1 80.19 239 THR B C 1
ATOM 5080 O O . THR B 1 239 ? 12.75 17.734 21.219 1 80.19 239 THR B O 1
ATOM 5083 N N . GLU B 1 240 ? 13.93 18.719 22.719 1 84.56 240 GLU B N 1
ATOM 5084 C CA . GLU B 1 240 ? 14.422 19.672 21.734 1 84.56 240 GLU B CA 1
ATOM 5085 C C . GLU B 1 240 ? 15.242 18.984 20.641 1 84.56 240 GLU B C 1
ATOM 5087 O O . GLU B 1 240 ? 15.164 19.344 19.469 1 84.56 240 GLU B O 1
ATOM 5092 N N . GLN B 1 241 ? 15.992 17.984 21.016 1 84.88 241 GLN B N 1
ATOM 5093 C CA . GLN B 1 241 ? 16.812 17.234 20.062 1 84.88 241 GLN B CA 1
ATOM 5094 C C . GLN B 1 241 ? 15.938 16.516 19.047 1 84.88 241 GLN B C 1
ATOM 5096 O O . GLN B 1 241 ? 16.25 16.5 17.859 1 84.88 241 GLN B O 1
ATOM 5101 N N . GLU B 1 242 ? 14.875 15.969 19.5 1 82 242 GLU B N 1
ATOM 5102 C CA . GLU B 1 242 ? 13.93 15.281 18.625 1 82 242 GLU B CA 1
ATOM 5103 C C . GLU B 1 242 ? 13.273 16.25 17.641 1 82 242 GLU B C 1
ATOM 5105 O O . GLU B 1 242 ? 13.133 15.953 16.453 1 82 242 GLU B O 1
ATOM 5110 N N . ARG B 1 243 ? 12.977 17.406 18.109 1 87.31 243 ARG B N 1
ATOM 5111 C CA . ARG B 1 243 ? 12.336 18.422 17.281 1 87.31 243 ARG B CA 1
ATOM 5112 C C . ARG B 1 243 ? 13.305 18.969 16.234 1 87.31 243 ARG B C 1
ATOM 5114 O O . ARG B 1 243 ? 12.914 19.219 15.094 1 87.31 243 ARG B O 1
ATOM 5121 N N . GLN B 1 244 ? 14.523 19.062 16.625 1 92.25 244 GLN B N 1
ATOM 5122 C CA . GLN B 1 244 ? 15.555 19.516 15.695 1 92.25 244 GLN B CA 1
ATOM 5123 C C . GLN B 1 244 ? 15.781 18.484 14.586 1 92.25 244 GLN B C 1
ATOM 5125 O O . GLN B 1 244 ? 15.898 18.844 13.414 1 92.25 244 GLN B O 1
ATOM 5130 N N . ARG B 1 245 ? 15.859 17.281 14.984 1 91 245 ARG B N 1
ATOM 5131 C CA . ARG B 1 245 ? 16.016 16.219 13.992 1 91 245 ARG B CA 1
ATOM 5132 C C . ARG B 1 245 ? 14.836 16.203 13.016 1 91 245 ARG B C 1
ATOM 5134 O O . ARG B 1 245 ? 15.023 16.016 11.812 1 91 245 ARG B O 1
ATOM 5141 N N . GLY B 1 246 ? 13.633 16.406 13.562 1 94.25 246 GLY B N 1
ATOM 5142 C CA . GLY B 1 246 ? 12.461 16.516 12.711 1 94.25 246 GLY B CA 1
ATOM 5143 C C . GLY B 1 246 ? 12.539 17.672 11.734 1 94.25 246 GLY B C 1
ATOM 5144 O O . GLY B 1 246 ? 12.188 17.531 10.562 1 94.25 246 GLY B O 1
ATOM 5145 N N . ALA B 1 247 ? 13.07 18.75 12.195 1 97.12 247 ALA B N 1
ATOM 5146 C CA . ALA B 1 247 ? 13.234 19.938 11.344 1 97.12 247 ALA B CA 1
ATOM 5147 C C . ALA B 1 247 ? 14.258 19.672 10.242 1 97.12 247 ALA B C 1
ATOM 5149 O O . ALA B 1 247 ? 14.078 20.109 9.102 1 97.12 247 ALA B O 1
ATOM 5150 N N . GLN B 1 248 ? 15.281 18.969 10.57 1 97.38 248 GLN B N 1
ATOM 5151 C CA . GLN B 1 248 ? 16.297 18.625 9.586 1 97.38 248 GLN B CA 1
ATOM 5152 C C . GLN B 1 248 ? 15.734 17.703 8.508 1 97.38 248 GLN B C 1
ATOM 5154 O O . GLN B 1 248 ? 16.062 17.844 7.328 1 97.38 248 GLN B O 1
ATOM 5159 N N . LYS B 1 249 ? 14.953 16.812 8.906 1 97.56 249 LYS B N 1
ATOM 5160 C CA . LYS B 1 249 ? 14.312 15.922 7.938 1 97.56 249 LYS B CA 1
ATOM 5161 C C . LYS B 1 249 ? 13.359 16.688 7.027 1 97.56 249 LYS B C 1
ATOM 5163 O O . LYS B 1 249 ? 13.336 16.469 5.816 1 97.56 249 LYS B O 1
ATOM 5168 N N . ARG B 1 250 ? 12.609 17.578 7.586 1 98.44 250 ARG B N 1
ATOM 5169 C CA . ARG B 1 250 ? 11.711 18.422 6.797 1 98.44 250 ARG B CA 1
ATOM 5170 C C . ARG B 1 250 ? 12.492 19.234 5.773 1 98.44 250 ARG B C 1
ATOM 5172 O O . ARG B 1 250 ? 12.07 19.375 4.625 1 98.44 250 ARG B O 1
ATOM 5179 N N . ARG B 1 251 ? 13.602 19.734 6.195 1 98.5 251 ARG B N 1
ATOM 5180 C CA . ARG B 1 251 ? 14.438 20.516 5.285 1 98.5 251 ARG B CA 1
ATOM 5181 C C . ARG B 1 251 ? 14.969 19.641 4.152 1 98.5 251 ARG B C 1
ATOM 5183 O O . ARG B 1 251 ? 14.984 20.062 2.992 1 98.5 251 ARG B O 1
ATOM 5190 N N . ASP B 1 252 ? 15.414 18.5 4.527 1 98.75 252 ASP B N 1
ATOM 5191 C CA . ASP B 1 252 ? 15.906 17.547 3.533 1 98.75 252 ASP B CA 1
ATOM 5192 C C . ASP B 1 252 ? 14.805 17.172 2.545 1 98.75 252 ASP B C 1
ATOM 5194 O O . ASP B 1 252 ? 15.055 17.062 1.343 1 98.75 252 ASP B O 1
ATOM 5198 N N . GLN B 1 253 ? 13.594 17 2.982 1 98.81 253 GLN B N 1
ATOM 5199 C CA . GLN B 1 253 ? 12.438 16.734 2.135 1 98.81 253 GLN B CA 1
ATOM 5200 C C . GLN B 1 253 ? 12.148 17.906 1.213 1 98.81 253 GLN B C 1
ATOM 5202 O O . GLN B 1 253 ? 11.922 17.734 0.015 1 98.81 253 GLN B O 1
ATOM 5207 N N . SER B 1 254 ? 12.211 19.094 1.777 1 98.81 254 SER B N 1
ATOM 5208 C CA . SER B 1 254 ? 12.008 20.312 1.001 1 98.81 254 SER B CA 1
ATOM 5209 C C . SER B 1 254 ? 13.062 20.453 -0.084 1 98.81 254 SER B C 1
ATOM 5211 O O . SER B 1 254 ? 12.75 20.812 -1.223 1 98.81 254 SER B O 1
ATOM 5213 N N . GLU B 1 255 ? 14.25 20.156 0.254 1 98.62 255 GLU B N 1
ATOM 5214 C CA . GLU B 1 255 ? 15.359 20.25 -0.692 1 98.62 255 GLU B CA 1
ATOM 5215 C C . GLU B 1 255 ? 15.188 19.234 -1.825 1 98.62 255 GLU B C 1
ATOM 5217 O O . GLU B 1 255 ? 15.422 19.562 -2.992 1 98.62 255 GLU B O 1
ATOM 5222 N N . ARG B 1 256 ? 14.82 18.078 -1.517 1 98.69 256 ARG B N 1
ATOM 5223 C CA . ARG B 1 256 ? 14.641 17.047 -2.537 1 98.69 256 ARG B CA 1
ATOM 5224 C C . ARG B 1 256 ? 13.516 17.406 -3.494 1 98.69 256 ARG B C 1
ATOM 5226 O O . ARG B 1 256 ? 13.641 17.234 -4.707 1 98.69 256 ARG B O 1
ATOM 5233 N N . VAL B 1 257 ? 12.398 17.969 -2.959 1 98.88 257 VAL B N 1
ATOM 5234 C CA . VAL B 1 257 ? 11.305 18.406 -3.82 1 98.88 257 VAL B CA 1
ATOM 5235 C C . VAL B 1 257 ? 11.781 19.531 -4.727 1 98.88 257 VAL B C 1
ATOM 5237 O O . VAL B 1 257 ? 11.477 19.547 -5.922 1 98.88 257 VAL B O 1
ATOM 5240 N N . ALA B 1 258 ? 12.531 20.422 -4.195 1 98.62 258 ALA B N 1
ATOM 5241 C CA . ALA B 1 258 ? 13.078 21.531 -4.992 1 98.62 258 ALA B CA 1
ATOM 5242 C C . ALA B 1 258 ? 13.961 21 -6.117 1 98.62 258 ALA B C 1
ATOM 5244 O O . ALA B 1 258 ? 13.875 21.469 -7.254 1 98.62 258 ALA B O 1
ATOM 5245 N N . GLU B 1 259 ? 14.781 20 -5.805 1 98.12 259 GLU B N 1
ATOM 5246 C CA . GLU B 1 259 ? 15.656 19.391 -6.812 1 98.12 259 GLU B CA 1
ATOM 5247 C C . GLU B 1 259 ? 14.836 18.719 -7.906 1 98.12 259 GLU B C 1
ATOM 5249 O O . GLU B 1 259 ? 15.141 18.859 -9.094 1 98.12 259 GLU B O 1
ATOM 5254 N N . ILE B 1 260 ? 13.805 18 -7.523 1 98.25 260 ILE B N 1
ATOM 5255 C CA . ILE B 1 260 ? 12.93 17.312 -8.469 1 98.25 260 ILE B CA 1
ATOM 5256 C C . ILE B 1 260 ? 12.328 18.328 -9.438 1 98.25 260 ILE B C 1
ATOM 5258 O O . ILE B 1 260 ? 12.375 18.141 -10.656 1 98.25 260 ILE B O 1
ATOM 5262 N N . VAL B 1 261 ? 11.805 19.406 -8.953 1 98.06 261 VAL B N 1
ATOM 5263 C CA . VAL B 1 261 ? 11.07 20.359 -9.766 1 98.06 261 VAL B CA 1
ATOM 5264 C C . VAL B 1 261 ? 12.039 21.109 -10.68 1 98.06 261 VAL B C 1
ATOM 5266 O O . VAL B 1 261 ? 11.734 21.375 -11.844 1 98.06 261 VAL B O 1
ATOM 5269 N N . GLN B 1 262 ? 13.203 21.406 -10.18 1 97 262 GLN B N 1
ATOM 5270 C CA . GLN B 1 262 ? 14.203 22.125 -10.969 1 97 262 GLN B CA 1
ATOM 5271 C C . GLN B 1 262 ? 14.75 21.25 -12.094 1 97 262 GLN B C 1
ATOM 5273 O O . GLN B 1 262 ? 15.016 21.734 -13.195 1 97 262 GLN B O 1
ATOM 5278 N N . GLN B 1 263 ? 14.922 19.984 -11.82 1 96.19 263 GLN B N 1
ATOM 5279 C CA . GLN B 1 263 ? 15.523 19.062 -12.773 1 96.19 263 GLN B CA 1
ATOM 5280 C C . GLN B 1 263 ? 14.516 18.625 -13.828 1 96.19 263 GLN B C 1
ATOM 5282 O O . GLN B 1 263 ? 14.891 18.25 -14.938 1 96.19 263 GLN B O 1
ATOM 5287 N N . THR B 1 264 ? 13.25 18.75 -13.531 1 97.06 264 THR B N 1
ATOM 5288 C CA . THR B 1 264 ? 12.25 18.078 -14.359 1 97.06 264 THR B CA 1
ATOM 5289 C C . THR B 1 264 ? 11.414 19.109 -15.125 1 97.06 264 THR B C 1
ATOM 5291 O O . THR B 1 264 ? 10.953 18.844 -16.234 1 97.06 264 THR B O 1
ATOM 5294 N N . TYR B 1 265 ? 11.305 20.344 -14.523 1 98.25 265 TYR B N 1
ATOM 5295 C CA . TYR B 1 265 ? 10.312 21.25 -15.086 1 98.25 265 TYR B CA 1
ATOM 5296 C C . TYR B 1 265 ? 10.93 22.609 -15.367 1 98.25 265 TYR B C 1
ATOM 5298 O O . TYR B 1 265 ? 11.93 22.984 -14.758 1 98.25 265 TYR B O 1
ATOM 5306 N N . ASP B 1 266 ? 10.344 23.297 -16.328 1 98.56 266 ASP B N 1
ATOM 5307 C CA . ASP B 1 266 ? 10.523 24.734 -16.5 1 98.56 266 ASP B CA 1
ATOM 5308 C C . ASP B 1 266 ? 9.438 25.531 -15.781 1 98.56 266 ASP B C 1
ATOM 5310 O O . ASP B 1 266 ? 8.336 25.688 -16.297 1 98.56 266 ASP B O 1
ATOM 5314 N N . LEU B 1 267 ? 9.742 26 -14.688 1 98.25 267 LEU B N 1
ATOM 5315 C CA . LEU B 1 267 ? 8.781 26.656 -13.805 1 98.25 267 LEU B CA 1
ATOM 5316 C C . LEU B 1 267 ? 8.273 27.953 -14.422 1 98.25 267 LEU B C 1
ATOM 5318 O O . LEU B 1 267 ? 7.266 28.5 -13.969 1 98.25 267 LEU B O 1
ATOM 5322 N N . LYS B 1 268 ? 8.883 28.453 -15.469 1 97.88 268 LYS B N 1
ATOM 5323 C CA . LYS B 1 268 ? 8.414 29.641 -16.172 1 97.88 268 LYS B CA 1
ATOM 5324 C C . LYS B 1 268 ? 7.328 29.281 -17.188 1 97.88 268 LYS B C 1
ATOM 5326 O O . LYS B 1 268 ? 6.613 30.172 -17.672 1 97.88 268 LYS B O 1
ATOM 5331 N N . LYS B 1 269 ? 7.23 27.953 -17.469 1 97.5 269 LYS B N 1
ATOM 5332 C CA . LYS B 1 269 ? 6.363 27.578 -18.578 1 97.5 269 LYS B CA 1
ATOM 5333 C C . LYS B 1 269 ? 5.387 26.484 -18.188 1 97.5 269 LYS B C 1
ATOM 5335 O O . LYS B 1 269 ? 4.219 26.5 -18.594 1 97.5 269 LYS B O 1
ATOM 5340 N N . ASP B 1 270 ? 5.863 25.531 -17.375 1 98.44 270 ASP B N 1
ATOM 5341 C CA . ASP B 1 270 ? 5.07 24.344 -17.062 1 98.44 270 ASP B CA 1
ATOM 5342 C C . ASP B 1 270 ? 4.062 24.625 -15.961 1 98.44 270 ASP B C 1
ATOM 5344 O O . ASP B 1 270 ? 4.285 25.516 -15.125 1 98.44 270 ASP B O 1
ATOM 5348 N N . TYR B 1 271 ? 2.887 23.969 -16 1 98.44 271 TYR B N 1
ATOM 5349 C CA . TYR B 1 271 ? 1.905 24.031 -14.93 1 98.44 271 TYR B CA 1
ATOM 5350 C C . TYR B 1 271 ? 2.266 23.062 -13.805 1 98.44 271 TYR B C 1
ATOM 5352 O O . TYR B 1 271 ? 1.862 21.891 -13.828 1 98.44 271 TYR B O 1
ATOM 5360 N N . VAL B 1 272 ? 3.041 23.562 -12.836 1 98.88 272 VAL B N 1
ATOM 5361 C CA . VAL B 1 272 ? 3.537 22.734 -11.742 1 98.88 272 VAL B CA 1
ATOM 5362 C C . VAL B 1 272 ? 2.922 23.203 -10.422 1 98.88 272 VAL B C 1
ATOM 5364 O O . VAL B 1 272 ? 2.889 24.406 -10.141 1 98.88 272 VAL B O 1
ATOM 5367 N N . VAL B 1 273 ? 2.361 22.312 -9.703 1 98.94 273 VAL B N 1
ATOM 5368 C CA . VAL B 1 273 ? 1.806 22.562 -8.383 1 98.94 273 VAL B CA 1
ATOM 5369 C C . VAL B 1 273 ? 2.494 21.688 -7.344 1 98.94 273 VAL B C 1
ATOM 5371 O O . VAL B 1 273 ? 2.551 20.453 -7.504 1 98.94 273 VAL B O 1
ATOM 5374 N N . ILE B 1 274 ? 3.15 22.234 -6.328 1 98.94 274 ILE B N 1
ATOM 5375 C CA . ILE B 1 274 ? 3.615 21.531 -5.141 1 98.94 274 ILE B CA 1
ATOM 5376 C C . ILE B 1 274 ? 2.672 21.812 -3.973 1 98.94 274 ILE B C 1
ATOM 5378 O O . ILE B 1 274 ? 2.396 22.969 -3.652 1 98.94 274 ILE B O 1
ATOM 5382 N N . LEU B 1 275 ? 2.074 20.812 -3.41 1 98.94 275 LEU B N 1
ATOM 5383 C CA . LEU B 1 275 ? 1.122 21.062 -2.334 1 98.94 275 LEU B CA 1
ATOM 5384 C C . LEU B 1 275 ? 1.139 19.938 -1.313 1 98.94 275 LEU B C 1
ATOM 5386 O O . LEU B 1 275 ? 1.64 18.844 -1.599 1 98.94 275 LEU B O 1
ATOM 5390 N N . GLY B 1 276 ? 0.719 20.141 -0.139 1 98.81 276 GLY B N 1
ATOM 5391 C CA . GLY B 1 276 ? 0.624 19.141 0.915 1 98.81 276 GLY B CA 1
ATOM 5392 C C . GLY B 1 276 ? 0.725 19.734 2.309 1 98.81 276 GLY B C 1
ATOM 5393 O O . GLY B 1 276 ? 0.719 20.969 2.471 1 98.81 276 GLY B O 1
ATOM 5394 N N . ASP B 1 277 ? 0.605 18.906 3.365 1 98.56 277 ASP B N 1
ATOM 5395 C CA . ASP B 1 277 ? 0.982 19.219 4.742 1 98.56 277 ASP B CA 1
ATOM 5396 C C . ASP B 1 277 ? 2.5 19.219 4.906 1 98.56 277 ASP B C 1
ATOM 5398 O O . ASP B 1 277 ? 3.107 18.156 5.094 1 98.56 277 ASP B O 1
ATOM 5402 N N . LEU B 1 278 ? 3.059 20.484 4.809 1 98.75 278 LEU B N 1
ATOM 5403 C CA . LEU B 1 278 ? 4.512 20.594 4.824 1 98.75 278 LEU B CA 1
ATOM 5404 C C . LEU B 1 278 ? 5.027 20.797 6.246 1 98.75 278 LEU B C 1
ATOM 5406 O O . LEU B 1 278 ? 6.238 20.891 6.465 1 98.75 278 LEU B O 1
ATOM 5410 N N . ASN B 1 279 ? 4.223 20.922 7.262 1 97.81 279 ASN B N 1
ATOM 5411 C CA . ASN B 1 279 ? 4.375 20.75 8.703 1 97.81 279 ASN B CA 1
ATOM 5412 C C . ASN B 1 279 ? 5.297 21.812 9.305 1 97.81 279 ASN B C 1
ATOM 5414 O O . ASN B 1 279 ? 6.004 21.531 10.273 1 97.81 279 ASN B O 1
ATOM 5418 N N . GLU B 1 280 ? 5.32 23.031 8.672 1 97.12 280 GLU B N 1
ATOM 5419 C CA . GLU B 1 280 ? 6.09 24.078 9.32 1 97.12 280 GLU B CA 1
ATOM 5420 C C . GLU B 1 280 ? 5.637 25.469 8.852 1 97.12 280 GLU B C 1
ATOM 5422 O O . GLU B 1 280 ? 5.559 25.719 7.645 1 97.12 280 GLU B O 1
ATOM 5427 N N . ASP B 1 281 ? 5.32 26.266 9.859 1 96.38 281 ASP B N 1
ATOM 5428 C CA . ASP B 1 281 ? 4.984 27.656 9.555 1 96.38 281 ASP B CA 1
ATOM 5429 C C . ASP B 1 281 ? 6.195 28.406 9 1 96.38 281 ASP B C 1
ATOM 5431 O O . ASP B 1 281 ? 7.324 28.188 9.438 1 96.38 281 ASP B O 1
ATOM 5435 N N . SER B 1 282 ? 5.906 29.266 8.117 1 93.94 282 SER B N 1
ATOM 5436 C CA . SER B 1 282 ? 6.98 30.031 7.477 1 93.94 282 SER B CA 1
ATOM 5437 C C . SER B 1 282 ? 7.75 30.859 8.492 1 93.94 282 SER B C 1
ATOM 5439 O O . SER B 1 282 ? 8.906 31.219 8.258 1 93.94 282 SER B O 1
ATOM 5441 N N . SER B 1 283 ? 7.141 31.219 9.68 1 92.62 283 SER B N 1
ATOM 5442 C CA . SER B 1 283 ? 7.777 32.031 10.688 1 92.62 283 SER B CA 1
ATOM 5443 C C . SER B 1 283 ? 8.625 31.203 11.641 1 92.62 283 SER B C 1
ATOM 5445 O O . SER B 1 283 ? 9.328 31.75 12.5 1 92.62 283 SER B O 1
ATOM 5447 N N . ASN B 1 284 ? 8.547 29.906 11.492 1 93 284 ASN B N 1
ATOM 5448 C CA . ASN B 1 284 ? 9.344 29.047 12.359 1 93 284 ASN B CA 1
ATOM 5449 C C . ASN B 1 284 ? 10.836 29.266 12.164 1 93 284 ASN B C 1
ATOM 5451 O O . ASN B 1 284 ? 11.312 29.328 11.031 1 93 284 ASN B O 1
ATOM 5455 N N . PRO B 1 285 ? 11.578 29.344 13.234 1 92.44 285 PRO B N 1
ATOM 5456 C CA . PRO B 1 285 ? 13.008 29.672 13.141 1 92.44 285 PRO B CA 1
ATOM 5457 C C . PRO B 1 285 ? 13.82 28.578 12.469 1 92.44 285 PRO B C 1
ATOM 5459 O O . PRO B 1 285 ? 14.938 28.828 12.008 1 92.44 285 PRO B O 1
ATOM 5462 N N . TRP B 1 286 ? 13.32 27.438 12.383 1 93.75 286 TRP B N 1
ATOM 5463 C CA . TRP B 1 286 ? 14.055 26.359 11.742 1 93.75 286 TRP B CA 1
ATOM 5464 C C . TRP B 1 286 ? 14.109 26.562 10.227 1 93.75 286 TRP B C 1
ATOM 5466 O O . TRP B 1 286 ? 15.047 26.109 9.57 1 93.75 286 TRP B O 1
ATOM 5476 N N . GLN B 1 287 ? 13.125 27.141 9.633 1 96.88 287 GLN B N 1
ATOM 5477 C CA . GLN B 1 287 ? 13.07 27.453 8.211 1 96.88 287 GLN B CA 1
ATOM 5478 C C . GLN B 1 287 ? 13.289 26.219 7.355 1 96.88 287 GLN B C 1
ATOM 5480 O O . GLN B 1 287 ? 14.078 26.234 6.41 1 96.88 287 GLN B O 1
ATOM 5485 N N . SER B 1 288 ? 12.641 25.156 7.723 1 98.12 288 SER B N 1
ATOM 5486 C CA . SER B 1 288 ? 12.805 23.891 7.031 1 98.12 288 SER B CA 1
ATOM 5487 C C . SER B 1 288 ? 12.258 23.953 5.605 1 98.12 288 SER B C 1
ATOM 5489 O O . SER B 1 288 ? 12.633 23.156 4.75 1 98.12 288 SER B O 1
ATOM 5491 N N . LEU B 1 289 ? 11.391 24.938 5.273 1 98.56 289 LEU B N 1
ATOM 5492 C CA . LEU B 1 289 ? 10.766 25.016 3.961 1 98.56 289 LEU B CA 1
ATOM 5493 C C . LEU B 1 289 ? 11.492 26.031 3.08 1 98.56 289 LEU B C 1
ATOM 5495 O O . LEU B 1 289 ? 11.07 26.297 1.954 1 98.56 289 LEU B O 1
ATOM 5499 N N . ALA B 1 290 ? 12.633 26.578 3.504 1 98 290 ALA B N 1
ATOM 5500 C CA . ALA B 1 290 ? 13.391 27.609 2.799 1 98 290 ALA B CA 1
ATOM 5501 C C . ALA B 1 290 ? 13.727 27.156 1.378 1 98 290 ALA B C 1
ATOM 5503 O O . ALA B 1 290 ? 13.672 27.969 0.441 1 98 290 ALA B O 1
ATOM 5504 N N . PRO B 1 291 ? 14.078 25.891 1.137 1 98.12 291 PRO B N 1
ATOM 5505 C CA . PRO B 1 291 ? 14.422 25.484 -0.227 1 98.12 291 PRO B CA 1
ATOM 5506 C C . PRO B 1 291 ? 13.273 25.703 -1.212 1 98.12 291 PRO B C 1
ATOM 5508 O O . PRO B 1 291 ? 13.508 26 -2.387 1 98.12 291 PRO B O 1
ATOM 5511 N N . LEU B 1 292 ? 12.031 25.531 -0.76 1 98.62 292 LEU B N 1
ATOM 5512 C CA . LEU B 1 292 ? 10.891 25.75 -1.637 1 98.62 292 LEU B CA 1
ATOM 5513 C C . LEU B 1 292 ? 10.641 27.25 -1.835 1 98.62 292 LEU B C 1
ATOM 5515 O O . LEU B 1 292 ? 10.398 27.703 -2.957 1 98.62 292 LEU B O 1
ATOM 5519 N N . PHE B 1 293 ? 10.781 28.016 -0.777 1 97.94 293 PHE B N 1
ATOM 5520 C CA . PHE B 1 293 ? 10.547 29.453 -0.829 1 97.94 293 PHE B CA 1
ATOM 5521 C C . PHE B 1 293 ? 11.617 30.156 -1.65 1 97.94 293 PHE B C 1
ATOM 5523 O O . PHE B 1 293 ? 11.414 31.266 -2.141 1 97.94 293 PHE B O 1
ATOM 5530 N N . SER B 1 294 ? 12.766 29.516 -1.853 1 96.38 294 SER B N 1
ATOM 5531 C CA . SER B 1 294 ? 13.914 30.156 -2.49 1 96.38 294 SER B CA 1
ATOM 5532 C C . SER B 1 294 ? 13.906 29.922 -3.998 1 96.38 294 SER B C 1
ATOM 5534 O O . SER B 1 294 ? 14.688 30.531 -4.727 1 96.38 294 SER B O 1
ATOM 5536 N N . LEU B 1 295 ? 13.062 29.047 -4.477 1 96.5 295 LEU B N 1
ATOM 5537 C CA . LEU B 1 295 ? 13.031 28.766 -5.906 1 96.5 295 LEU B CA 1
ATOM 5538 C C . LEU B 1 295 ? 12.406 29.922 -6.68 1 96.5 295 LEU B C 1
ATOM 5540 O O . LEU B 1 295 ? 11.297 30.359 -6.367 1 96.5 295 LEU B O 1
ATOM 5544 N N . SER B 1 296 ? 13.219 30.203 -7.688 1 93.44 296 SER B N 1
ATOM 5545 C CA . SER B 1 296 ? 12.695 31.234 -8.578 1 93.44 296 SER B CA 1
ATOM 5546 C C . SER B 1 296 ? 11.484 30.719 -9.359 1 93.44 296 SER B C 1
ATOM 5548 O O . SER B 1 296 ? 11.461 29.562 -9.781 1 93.44 296 SER B O 1
ATOM 5550 N N . ASP B 1 297 ? 10.477 31.406 -9.469 1 96.25 297 ASP B N 1
ATOM 5551 C CA . ASP B 1 297 ? 9.305 31.141 -10.297 1 96.25 297 ASP B CA 1
ATOM 5552 C C . ASP B 1 297 ? 8.375 30.141 -9.625 1 96.25 297 ASP B C 1
ATOM 5554 O O . ASP B 1 297 ? 7.508 29.547 -10.273 1 96.25 297 ASP B O 1
ATOM 5558 N N . LEU B 1 298 ? 8.711 29.734 -8.375 1 98.44 298 LEU B N 1
ATOM 5559 C CA . LEU B 1 298 ? 7.785 29 -7.516 1 98.44 298 LEU B CA 1
ATOM 5560 C C . LEU B 1 298 ? 7.184 29.922 -6.457 1 98.44 298 LEU B C 1
ATOM 5562 O O . LEU B 1 298 ? 7.918 30.547 -5.695 1 98.44 298 LEU B O 1
ATOM 5566 N N . HIS B 1 299 ? 5.828 30 -6.465 1 98.38 299 HIS B N 1
ATOM 5567 C CA . HIS B 1 299 ? 5.152 31 -5.648 1 98.38 299 HIS B CA 1
ATOM 5568 C C . HIS B 1 299 ? 4.148 30.359 -4.703 1 98.38 299 HIS B C 1
ATOM 5570 O O . HIS B 1 299 ? 3.271 29.609 -5.141 1 98.38 299 HIS B O 1
ATOM 5576 N N . PRO B 1 300 ? 4.34 30.625 -3.396 1 98.56 300 PRO B N 1
ATOM 5577 C CA . PRO B 1 300 ? 3.289 30.156 -2.486 1 98.56 300 PRO B CA 1
ATOM 5578 C C . PRO B 1 300 ? 1.96 30.875 -2.705 1 98.56 300 PRO B C 1
ATOM 5580 O O . PRO B 1 300 ? 1.943 32.094 -2.998 1 98.56 300 PRO B O 1
ATOM 5583 N N . VAL B 1 301 ? 0.877 30.219 -2.648 1 98.56 301 VAL B N 1
ATOM 5584 C CA . VAL B 1 301 ? -0.45 30.812 -2.818 1 98.56 301 VAL B CA 1
ATOM 5585 C C . VAL B 1 301 ? -0.715 31.828 -1.713 1 98.56 301 VAL B C 1
ATOM 5587 O O . VAL B 1 301 ? -1.294 32.875 -1.963 1 98.56 301 VAL B O 1
ATOM 5590 N N . ILE B 1 302 ? -0.323 31.5 -0.465 1 98 302 ILE B N 1
ATOM 5591 C CA . ILE B 1 302 ? -0.443 32.438 0.649 1 98 302 ILE B CA 1
ATOM 5592 C C . ILE B 1 302 ? 0.884 33.156 0.857 1 98 302 ILE B C 1
ATOM 5594 O O . ILE B 1 302 ? 1.926 32.531 1.036 1 98 302 ILE B O 1
ATOM 5598 N N . ASP B 1 303 ? 0.84 34.469 0.821 1 96.75 303 ASP B N 1
ATOM 5599 C CA . ASP B 1 303 ? 2.002 35.281 1.129 1 96.75 303 ASP B CA 1
ATOM 5600 C C . ASP B 1 303 ? 2.516 35 2.539 1 96.75 303 ASP B C 1
ATOM 5602 O O . ASP B 1 303 ? 1.794 35.219 3.52 1 96.75 303 ASP B O 1
ATOM 5606 N N . PRO B 1 304 ? 3.777 34.5 2.609 1 95.62 304 PRO B N 1
ATOM 5607 C CA . PRO B 1 304 ? 4.305 34.188 3.934 1 95.62 304 PRO B CA 1
ATOM 5608 C C . PRO B 1 304 ? 4.43 35.375 4.848 1 95.62 304 PRO B C 1
ATOM 5610 O O . PRO B 1 304 ? 4.613 35.25 6.059 1 95.62 304 PRO B O 1
ATOM 5613 N N . GLU B 1 305 ? 4.309 36.594 4.324 1 93.75 305 GLU B N 1
ATOM 5614 C CA . GLU B 1 305 ? 4.422 37.812 5.117 1 93.75 305 GLU B CA 1
ATOM 5615 C C . GLU B 1 305 ? 3.08 38.188 5.73 1 93.75 305 GLU B C 1
ATOM 5617 O O . GLU B 1 305 ? 3.016 39.062 6.594 1 93.75 305 GLU B O 1
ATOM 5622 N N . ARG B 1 306 ? 2.01 37.562 5.277 1 95.94 306 ARG B N 1
ATOM 5623 C CA . ARG B 1 306 ? 0.712 37.812 5.895 1 95.94 306 ARG B CA 1
ATOM 5624 C C . ARG B 1 306 ? 0.713 37.406 7.363 1 95.94 306 ARG B C 1
ATOM 5626 O O . ARG B 1 306 ? 1.4 36.469 7.746 1 95.94 306 ARG B O 1
ATOM 5633 N N . PRO B 1 307 ? -0.086 38.156 8.18 1 95.88 307 PRO B N 1
ATOM 5634 C CA . PRO B 1 307 ? -0.182 37.75 9.586 1 95.88 307 PRO B CA 1
ATOM 5635 C C . PRO B 1 307 ? -0.646 36.312 9.766 1 95.88 307 PRO B C 1
ATOM 5637 O O . PRO B 1 307 ? -1.453 35.812 8.977 1 95.88 307 PRO B O 1
ATOM 5640 N N . GLU B 1 308 ? -0.103 35.688 10.797 1 94.5 308 GLU B N 1
ATOM 5641 C CA . GLU B 1 308 ? -0.438 34.281 11.102 1 94.5 308 GLU B CA 1
ATOM 5642 C C . GLU B 1 308 ? -1.949 34.094 11.195 1 94.5 308 GLU B C 1
ATOM 5644 O O . GLU B 1 308 ? -2.479 33.062 10.75 1 94.5 308 GLU B O 1
ATOM 5649 N N . LYS B 1 309 ? -2.719 35.094 11.758 1 95.81 309 LYS B N 1
ATOM 5650 C CA . LYS B 1 309 ? -4.16 35 11.992 1 95.81 309 LYS B CA 1
ATOM 5651 C C . LYS B 1 309 ? -4.926 34.938 10.672 1 95.81 309 LYS B C 1
ATOM 5653 O O . LYS B 1 309 ? -6.105 34.594 10.648 1 95.81 309 LYS B O 1
ATOM 5658 N N . GLU B 1 310 ? -4.191 35.219 9.508 1 95.94 310 GLU B N 1
ATOM 5659 C CA . GLU B 1 310 ? -4.832 35.188 8.195 1 95.94 310 GLU B CA 1
ATOM 5660 C C . GLU B 1 310 ? -4.449 33.938 7.418 1 95.94 310 GLU B C 1
ATOM 5662 O O . GLU B 1 310 ? -5.16 33.531 6.496 1 95.94 310 GLU B O 1
ATOM 5667 N N . ARG B 1 311 ? -3.342 33.312 7.859 1 96.81 311 ARG B N 1
ATOM 5668 C CA . ARG B 1 311 ? -2.805 32.281 6.992 1 96.81 311 ARG B CA 1
ATOM 5669 C C . ARG B 1 311 ? -2.939 30.891 7.645 1 96.81 311 ARG B C 1
ATOM 5671 O O . ARG B 1 311 ? -2.736 29.875 6.988 1 96.81 311 ARG B O 1
ATOM 5678 N N . TYR B 1 312 ? -3.359 30.797 8.867 1 97.81 312 TYR B N 1
ATOM 5679 C CA . TYR B 1 312 ? -3.248 29.562 9.656 1 97.81 312 TYR B CA 1
ATOM 5680 C C . TYR B 1 312 ? -4.145 28.469 9.086 1 97.81 312 TYR B C 1
ATOM 5682 O O . TYR B 1 312 ? -5.242 28.75 8.602 1 97.81 312 TYR B O 1
ATOM 5690 N N . THR B 1 313 ? -3.648 27.281 9.109 1 98.25 313 THR B N 1
ATOM 5691 C CA . THR B 1 313 ? -4.383 26.078 8.727 1 98.25 313 THR B CA 1
ATOM 5692 C C . THR B 1 313 ? -4.441 25.094 9.883 1 98.25 313 THR B C 1
ATOM 5694 O O . THR B 1 313 ? -5.023 24.016 9.758 1 98.25 313 THR B O 1
ATOM 5697 N N . TYR B 1 314 ? -3.893 25.406 11.023 1 95.56 314 TYR B N 1
ATOM 5698 C CA . TYR B 1 314 ? -3.777 24.516 12.172 1 95.56 314 TYR B CA 1
ATOM 5699 C C . TYR B 1 314 ? -3.619 25.312 13.461 1 95.56 314 TYR B C 1
ATOM 5701 O O . TYR B 1 314 ? -3.018 26.391 13.469 1 95.56 314 TYR B O 1
ATOM 5709 N N . TYR B 1 315 ? -4.238 24.828 14.539 1 92.56 315 TYR B N 1
ATOM 5710 C CA . TYR B 1 315 ? -4.062 25.406 15.867 1 92.56 315 TYR B CA 1
ATOM 5711 C C . TYR B 1 315 ? -3.348 24.422 16.797 1 92.56 315 TYR B C 1
ATOM 5713 O O . TYR B 1 315 ? -3.846 23.328 17.047 1 92.56 315 TYR B O 1
ATOM 5721 N N . PHE B 1 316 ? -2.189 24.781 17.219 1 84.5 316 PHE B N 1
ATOM 5722 C CA . PHE B 1 316 ? -1.468 24 18.219 1 84.5 316 PHE B CA 1
ATOM 5723 C C . PHE B 1 316 ? -1.854 24.422 19.625 1 84.5 316 PHE B C 1
ATOM 5725 O O . PHE B 1 316 ? -1.553 25.547 20.047 1 84.5 316 PHE B O 1
ATOM 5732 N N . SER B 1 317 ? -2.568 23.531 20.391 1 72.75 317 SER B N 1
ATOM 5733 C CA . SER B 1 317 ? -3.072 23.875 21.703 1 72.75 317 SER B CA 1
ATOM 5734 C C . SER B 1 317 ? -1.993 23.703 22.766 1 72.75 317 SER B C 1
ATOM 5736 O O . SER B 1 317 ? -2.123 24.219 23.891 1 72.75 317 SER B O 1
ATOM 5738 N N . GLY B 1 318 ? -0.553 23.125 22.219 1 61.09 318 GLY B N 1
ATOM 5739 C CA . GLY B 1 318 ? 0.621 22.781 23 1 61.09 318 GLY B CA 1
ATOM 5740 C C . GLY B 1 318 ? 0.565 23.297 24.422 1 61.09 318 GLY B C 1
ATOM 5741 O O . GLY B 1 318 ? 1.604 23.516 25.062 1 61.09 318 GLY B O 1
ATOM 5742 N N . GLY B 1 319 ? -0.698 23.406 25.234 1 53.56 319 GLY B N 1
ATOM 5743 C CA . GLY B 1 319 ? -0.851 23.953 26.562 1 53.56 319 GLY B CA 1
ATOM 5744 C C . GLY B 1 319 ? -0.714 25.469 26.609 1 53.56 319 GLY B C 1
ATOM 5745 O O . GLY B 1 319 ? -0.563 26.109 25.562 1 53.56 319 GLY B O 1
ATOM 5746 N N . LYS B 1 320 ? -0.864 26.203 27.797 1 51.16 320 LYS B N 1
ATOM 5747 C CA . LYS B 1 320 ? -0.959 27.656 28.016 1 51.16 320 LYS B CA 1
ATOM 5748 C C . LYS B 1 320 ? 0.189 28.391 27.328 1 51.16 320 LYS B C 1
ATOM 5750 O O . LYS B 1 320 ? -0.011 29.453 26.75 1 51.16 320 LYS B O 1
ATOM 5755 N N . LYS B 1 321 ? 1.402 27.797 27.281 1 56 321 LYS B N 1
ATOM 5756 C CA . LYS B 1 321 ? 2.555 28.609 26.891 1 56 321 LYS B CA 1
ATOM 5757 C C . LYS B 1 321 ? 2.92 28.406 25.422 1 56 321 LYS B C 1
ATOM 5759 O O . LYS B 1 321 ? 3.668 29.188 24.844 1 56 321 LYS B O 1
ATOM 5764 N N . GLY B 1 322 ? 2.146 27.562 24.672 1 65.5 322 GLY B N 1
ATOM 5765 C CA . GLY B 1 322 ? 2.668 27.297 23.344 1 65.5 322 GLY B CA 1
ATOM 5766 C C . GLY B 1 322 ? 1.586 27.219 22.281 1 65.5 322 GLY B C 1
ATOM 5767 O O . GLY B 1 322 ? 1.856 26.859 21.141 1 65.5 322 GLY B O 1
ATOM 5768 N N . ALA B 1 323 ? 0.488 27.703 22.688 1 76.44 323 ALA B N 1
ATOM 5769 C CA . ALA B 1 323 ? -0.623 27.656 21.75 1 76.44 323 ALA B CA 1
ATOM 5770 C C . ALA B 1 323 ? -0.458 28.719 20.656 1 76.44 323 ALA B C 1
ATOM 5772 O O . ALA B 1 323 ? -0.074 29.859 20.953 1 76.44 323 ALA B O 1
ATOM 5773 N N . ARG B 1 324 ? -0.538 28.375 19.5 1 84.38 324 ARG B N 1
ATOM 5774 C CA . ARG B 1 324 ? -0.392 29.344 18.406 1 84.38 324 ARG B CA 1
ATOM 5775 C C . ARG B 1 324 ? -1.052 28.844 17.141 1 84.38 324 ARG B C 1
ATOM 5777 O O . ARG B 1 324 ? -1.238 27.641 16.953 1 84.38 324 ARG B O 1
ATOM 5784 N N . LEU B 1 325 ? -1.433 29.812 16.359 1 93.31 325 LEU B N 1
ATOM 5785 C CA . LEU B 1 325 ? -1.896 29.578 14.992 1 93.31 325 LEU B CA 1
ATOM 5786 C C . LEU B 1 325 ? -0.723 29.281 14.062 1 93.31 325 LEU B C 1
ATOM 5788 O O . LEU B 1 325 ? 0.295 29.969 14.109 1 93.31 325 LEU B O 1
ATOM 5792 N N . ASN B 1 326 ? -0.81 28.188 13.266 1 94.19 326 ASN B N 1
ATOM 5793 C CA . ASN B 1 326 ? 0.229 27.781 12.328 1 94.19 326 ASN B CA 1
ATOM 5794 C C . ASN B 1 326 ? -0.343 27.531 10.93 1 94.19 326 ASN B C 1
ATOM 5796 O O . ASN B 1 326 ? -1.45 27 10.797 1 94.19 326 ASN B O 1
ATOM 5800 N N . GLN B 1 327 ? 0.398 27.984 9.977 1 97.88 327 GLN B N 1
ATOM 5801 C CA . GLN B 1 327 ? 0.161 27.438 8.641 1 97.88 327 GLN B CA 1
ATOM 5802 C C . GLN B 1 327 ? 1.015 26.203 8.383 1 97.88 327 GLN B C 1
ATOM 5804 O O . GLN B 1 327 ? 2.238 26.297 8.281 1 97.88 327 GLN B O 1
ATOM 5809 N N . LEU B 1 328 ? 0.431 25.047 8.242 1 98.19 328 LEU B N 1
ATOM 5810 C CA . LEU B 1 328 ? 1.158 23.812 7.988 1 98.19 328 LEU B CA 1
ATOM 5811 C C . LEU B 1 328 ? 0.922 23.328 6.562 1 98.19 328 LEU B C 1
ATOM 5813 O O . LEU B 1 328 ? 1.712 22.531 6.031 1 98.19 328 LEU B O 1
ATOM 5817 N N . ASP B 1 329 ? -0.155 23.719 5.961 1 98.75 329 ASP B N 1
ATOM 5818 C CA . ASP B 1 329 ? -0.583 23.297 4.629 1 98.75 329 ASP B CA 1
ATOM 5819 C C . ASP B 1 329 ? -0.276 24.375 3.588 1 98.75 329 ASP B C 1
ATOM 5821 O O . ASP B 1 329 ? -0.571 25.562 3.797 1 98.75 329 ASP B O 1
ATOM 5825 N N . TYR B 1 330 ? 0.318 23.984 2.414 1 98.88 330 TYR B N 1
ATOM 5826 C CA . TYR B 1 330 ? 0.791 24.938 1.41 1 98.88 330 TYR B CA 1
ATOM 5827 C C . TYR B 1 330 ? 0.385 24.484 0.01 1 98.88 330 TYR B C 1
ATOM 5829 O O . TYR B 1 330 ? 0.191 23.297 -0.238 1 98.88 330 TYR B O 1
ATOM 5837 N N . ILE B 1 331 ? 0.23 25.391 -0.817 1 98.94 331 ILE B N 1
ATOM 5838 C CA . ILE B 1 331 ? 0.206 25.25 -2.27 1 98.94 331 ILE B CA 1
ATOM 5839 C C . ILE B 1 331 ? 1.21 26.219 -2.895 1 98.94 331 ILE B C 1
ATOM 5841 O O . ILE B 1 331 ? 1.147 27.438 -2.66 1 98.94 331 ILE B O 1
ATOM 5845 N N . PHE B 1 332 ? 2.195 25.703 -3.609 1 98.94 332 PHE B N 1
ATOM 5846 C CA . PHE B 1 332 ? 3.117 26.453 -4.441 1 98.94 332 PHE B CA 1
ATOM 5847 C C . PHE B 1 332 ? 2.779 26.297 -5.918 1 98.94 332 PHE B C 1
ATOM 5849 O O . PHE B 1 332 ? 2.461 25.188 -6.367 1 98.94 332 PHE B O 1
ATOM 5856 N N . LEU B 1 333 ? 2.857 27.344 -6.613 1 98.88 333 LEU B N 1
ATOM 5857 C CA . LEU B 1 333 ? 2.52 27.359 -8.031 1 98.88 333 LEU B CA 1
ATOM 5858 C C . LEU B 1 333 ? 3.709 27.828 -8.867 1 98.88 333 LEU B C 1
ATOM 5860 O O . LEU B 1 333 ? 4.426 28.75 -8.469 1 98.88 333 LEU B O 1
ATOM 5864 N N . SER B 1 334 ? 3.873 27.203 -10.031 1 98.81 334 SER B N 1
ATOM 5865 C CA . SER B 1 334 ? 4.777 27.766 -11.039 1 98.81 334 SER B CA 1
ATOM 5866 C C . SER B 1 334 ? 4.281 29.109 -11.531 1 98.81 334 SER B C 1
ATOM 5868 O O . SER B 1 334 ? 3.141 29.5 -11.266 1 98.81 334 SER B O 1
ATOM 5870 N N . ALA B 1 335 ? 5.102 29.766 -12.266 1 98.12 335 ALA B N 1
ATOM 5871 C CA . ALA B 1 335 ? 4.855 31.156 -12.664 1 98.12 335 ALA B CA 1
ATOM 5872 C C . ALA B 1 335 ? 3.57 31.281 -13.477 1 98.12 335 ALA B C 1
ATOM 5874 O O . ALA B 1 335 ? 2.721 32.125 -13.195 1 98.12 335 ALA B O 1
ATOM 5875 N N . PRO B 1 336 ? 3.361 30.406 -14.469 1 97.56 336 PRO B N 1
ATOM 5876 C CA . PRO B 1 336 ? 2.139 30.594 -15.25 1 97.56 336 PRO B CA 1
ATOM 5877 C C . PRO B 1 336 ? 0.871 30.344 -14.438 1 97.56 336 PRO B C 1
ATOM 5879 O O . PRO B 1 336 ? -0.15 31 -14.664 1 97.56 336 PRO B O 1
ATOM 5882 N N . LEU B 1 337 ? 0.95 29.406 -13.469 1 98.56 337 LEU B N 1
ATOM 5883 C CA . LEU B 1 337 ? -0.21 29.156 -12.617 1 98.56 337 LEU B CA 1
ATOM 5884 C C . LEU B 1 337 ? -0.422 30.297 -11.633 1 98.56 337 LEU B C 1
ATOM 5886 O O . LEU B 1 337 ? -1.561 30.703 -11.375 1 98.56 337 LEU B O 1
ATOM 5890 N N . HIS B 1 338 ? 0.645 30.828 -11.117 1 98.38 338 HIS B N 1
ATOM 5891 C CA . HIS B 1 338 ? 0.56 31.953 -10.188 1 98.38 338 HIS B CA 1
ATOM 5892 C C . HIS B 1 338 ? -0.071 33.156 -10.844 1 98.38 338 HIS B C 1
ATOM 5894 O O . HIS B 1 338 ? -0.904 33.844 -10.242 1 98.38 338 HIS B O 1
ATOM 5900 N N . GLN B 1 339 ? 0.315 33.406 -12.102 1 97.12 339 GLN B N 1
ATOM 5901 C CA . GLN B 1 339 ? -0.21 34.562 -12.852 1 97.12 339 GLN B CA 1
ATOM 5902 C C . GLN B 1 339 ? -1.696 34.375 -13.148 1 97.12 339 GLN B C 1
ATOM 5904 O O . GLN B 1 339 ? -2.414 35.344 -13.352 1 97.12 339 GLN B O 1
ATOM 5909 N N . ALA B 1 340 ? -2.137 33.125 -13.117 1 97.44 340 ALA B N 1
ATOM 5910 C CA . ALA B 1 340 ? -3.506 32.812 -13.516 1 97.44 340 ALA B CA 1
ATOM 5911 C C . ALA B 1 340 ? -4.422 32.688 -12.297 1 97.44 340 ALA B C 1
ATOM 5913 O O . ALA B 1 340 ? -5.598 32.344 -12.43 1 97.44 340 ALA B O 1
ATOM 5914 N N . VAL B 1 341 ? -3.93 32.969 -11.109 1 98.38 341 VAL B N 1
ATOM 5915 C CA . VAL B 1 341 ? -4.723 32.812 -9.891 1 98.38 341 VAL B CA 1
ATOM 5916 C C . VAL B 1 341 ? -5.918 33.75 -9.93 1 98.38 341 VAL B C 1
ATOM 5918 O O . VAL B 1 341 ? -5.766 34.938 -10.211 1 98.38 341 VAL B O 1
ATOM 5921 N N . VAL B 1 342 ? -7.074 33.25 -9.727 1 97.62 342 VAL B N 1
ATOM 5922 C CA . VAL B 1 342 ? -8.32 34 -9.633 1 97.62 342 VAL B CA 1
ATOM 5923 C C . VAL B 1 342 ? -8.648 34.281 -8.172 1 97.62 342 VAL B C 1
ATOM 5925 O O . VAL B 1 342 ? -8.961 35.406 -7.805 1 97.62 342 VAL B O 1
ATOM 5928 N N . GLU B 1 343 ? -8.602 33.281 -7.418 1 96.44 343 GLU B N 1
ATOM 5929 C CA . GLU B 1 343 ? -8.945 33.344 -6 1 96.44 343 GLU B CA 1
ATOM 5930 C C . GLU B 1 343 ? -8.328 32.188 -5.23 1 96.44 343 GLU B C 1
ATOM 5932 O O . GLU B 1 343 ? -7.918 31.188 -5.824 1 96.44 343 GLU B O 1
ATOM 5937 N N . TRP B 1 344 ? -8.102 32.375 -3.951 1 98.12 344 TRP B N 1
ATOM 5938 C CA . TRP B 1 344 ? -7.691 31.297 -3.043 1 98.12 344 TRP B CA 1
ATOM 5939 C C . TRP B 1 344 ? -8.383 31.438 -1.693 1 98.12 344 TRP B C 1
ATOM 5941 O O . TRP B 1 344 ? -8.977 32.469 -1.397 1 98.12 344 TRP B O 1
ATOM 5951 N N . GLY B 1 345 ? -8.422 30.422 -0.922 1 97.94 345 GLY B N 1
ATOM 5952 C CA . GLY B 1 345 ? -9.047 30.484 0.389 1 97.94 345 GLY B CA 1
ATOM 5953 C C . GLY B 1 345 ? -8.617 29.344 1.307 1 97.94 345 GLY B C 1
ATOM 5954 O O . GLY B 1 345 ? -7.922 28.422 0.879 1 97.94 345 GLY B O 1
ATOM 5955 N N . VAL B 1 346 ? -8.891 29.547 2.6 1 98.56 346 VAL B N 1
ATOM 5956 C CA . VAL B 1 346 ? -8.68 28.547 3.645 1 98.56 346 VAL B CA 1
ATOM 5957 C C . VAL B 1 346 ? -10.023 28.156 4.262 1 98.56 346 VAL B C 1
ATOM 5959 O O . VAL B 1 346 ? -10.758 29.016 4.754 1 98.56 346 VAL B O 1
ATOM 5962 N N . GLU B 1 347 ? -10.461 26.906 4.082 1 98.62 347 GLU B N 1
ATOM 5963 C CA . GLU B 1 347 ? -11.688 26.391 4.68 1 98.62 347 GLU B CA 1
ATOM 5964 C C . GLU B 1 347 ? -11.43 25.828 6.074 1 98.62 347 GLU B C 1
ATOM 5966 O O . GLU B 1 347 ? -10.867 24.734 6.207 1 98.62 347 GLU B O 1
ATOM 5971 N N . ARG B 1 348 ? -11.844 26.578 7.129 1 98.56 348 ARG B N 1
ATOM 5972 C CA . ARG B 1 348 ? -11.484 26.281 8.508 1 98.56 348 ARG B CA 1
ATOM 5973 C C . ARG B 1 348 ? -12.664 25.703 9.273 1 98.56 348 ARG B C 1
ATOM 5975 O O . ARG B 1 348 ? -12.531 25.312 10.438 1 98.56 348 ARG B O 1
ATOM 5982 N N . ARG B 1 349 ? -13.898 25.625 8.68 1 97.88 349 ARG B N 1
ATOM 5983 C CA . ARG B 1 349 ? -15.156 25.359 9.367 1 97.88 349 ARG B CA 1
ATOM 5984 C C . ARG B 1 349 ? -15.219 23.906 9.859 1 97.88 349 ARG B C 1
ATOM 5986 O O . ARG B 1 349 ? -16.109 23.547 10.633 1 97.88 349 ARG B O 1
ATOM 5993 N N . GLY B 1 350 ? -14.258 23.094 9.43 1 98 350 GLY B N 1
ATOM 5994 C CA . GLY B 1 350 ? -14.242 21.719 9.867 1 98 350 GLY B CA 1
ATOM 5995 C C . GLY B 1 350 ? -13.461 21.5 11.148 1 98 350 GLY B C 1
ATOM 5996 O O . GLY B 1 350 ? -13.484 20.406 11.719 1 98 350 GLY B O 1
ATOM 5997 N N . ILE B 1 351 ? -12.773 22.5 11.68 1 96.44 351 ILE B N 1
ATOM 5998 C CA . ILE B 1 351 ? -11.961 22.422 12.883 1 96.44 351 ILE B CA 1
ATOM 5999 C C . ILE B 1 351 ? -12.836 22.625 14.117 1 96.44 351 ILE B C 1
ATOM 6001 O O . ILE B 1 351 ? -13.633 23.562 14.18 1 96.44 351 ILE B O 1
ATOM 6005 N N . TYR B 1 352 ? -12.617 21.734 15.125 1 93.06 352 TYR B N 1
ATOM 6006 C CA . TYR B 1 352 ? -13.352 21.859 16.375 1 93.06 352 TYR B CA 1
ATOM 6007 C C . TYR B 1 352 ? -12.914 23.094 17.141 1 93.06 352 TYR B C 1
ATOM 6009 O O . TYR B 1 352 ? -11.719 23.391 17.219 1 93.06 352 TYR B O 1
ATOM 6017 N N . ASN B 1 353 ? -13.938 23.891 17.641 1 95 353 ASN B N 1
ATOM 6018 C CA . ASN B 1 353 ? -13.742 25.078 18.469 1 95 353 ASN B CA 1
ATOM 6019 C C . ASN B 1 353 ? -13.062 26.203 17.688 1 95 353 ASN B C 1
ATOM 6021 O O . ASN B 1 353 ? -12.383 27.047 18.266 1 95 353 ASN B O 1
ATOM 6025 N N . ILE B 1 354 ? -13.25 26.141 16.391 1 97.25 354 ILE B N 1
ATOM 6026 C CA . ILE B 1 354 ? -12.562 27.125 15.562 1 97.25 354 ILE B CA 1
ATOM 6027 C C . ILE B 1 354 ? -13.039 28.531 15.922 1 97.25 354 ILE B C 1
ATOM 6029 O O . ILE B 1 354 ? -12.273 29.5 15.844 1 97.25 354 ILE B O 1
ATOM 6033 N N . ASP B 1 355 ? -14.336 28.688 16.344 1 97.44 355 ASP B N 1
ATOM 6034 C CA . ASP B 1 355 ? -14.859 29.984 16.766 1 97.44 355 ASP B CA 1
ATOM 6035 C C . ASP B 1 355 ? -14.125 30.516 18 1 97.44 355 ASP B C 1
ATOM 6037 O O . ASP B 1 355 ? -13.711 31.672 18.031 1 97.44 355 ASP B O 1
ATOM 6041 N N . LYS B 1 356 ? -13.852 29.625 18.938 1 95.31 356 LYS B N 1
ATOM 6042 C CA . LYS B 1 356 ? -13.148 30 20.172 1 95.31 356 LYS B CA 1
ATOM 6043 C C . LYS B 1 356 ? -11.664 30.25 19.891 1 95.31 356 LYS B C 1
ATOM 6045 O O . LYS B 1 356 ? -11.078 31.188 20.453 1 95.31 356 LYS B O 1
ATOM 6050 N N . ILE B 1 357 ? -11.125 29.453 19.031 1 95.06 357 ILE B N 1
ATOM 6051 C CA . ILE B 1 357 ? -9.719 29.609 18.656 1 95.06 357 ILE B CA 1
ATOM 6052 C C . ILE B 1 357 ? -9.508 30.953 17.969 1 95.06 357 ILE B C 1
ATOM 6054 O O . ILE B 1 357 ? -8.609 31.703 18.344 1 95.06 357 ILE B O 1
ATOM 6058 N N . ALA B 1 358 ? -10.367 31.25 17.016 1 96.12 358 ALA B N 1
ATOM 6059 C CA . ALA B 1 358 ? -10.266 32.5 16.281 1 96.12 358 ALA B CA 1
ATOM 6060 C C . ALA B 1 358 ? -10.406 33.688 17.234 1 96.12 358 ALA B C 1
ATOM 6062 O O . ALA B 1 358 ? -9.633 34.656 17.172 1 96.12 358 ALA B O 1
ATOM 6063 N N . ALA B 1 359 ? -11.398 33.594 18.125 1 95.69 359 ALA B N 1
ATOM 6064 C CA . ALA B 1 359 ? -11.625 34.656 19.094 1 95.69 359 ALA B CA 1
ATOM 6065 C C . ALA B 1 359 ? -10.414 34.844 20 1 95.69 359 ALA B C 1
ATOM 6067 O O . ALA B 1 359 ? -9.938 35.969 20.188 1 95.69 359 ALA B O 1
ATOM 6068 N N . LYS B 1 360 ? -9.898 33.781 20.484 1 92.38 360 LYS B N 1
ATOM 6069 C CA . LYS B 1 360 ? -8.773 33.781 21.422 1 92.38 360 LYS B CA 1
ATOM 6070 C C . LYS B 1 360 ? -7.527 34.375 20.766 1 92.38 360 LYS B C 1
ATOM 6072 O O . LYS B 1 360 ? -6.793 35.156 21.406 1 92.38 360 LYS B O 1
ATOM 6077 N N . GLU B 1 361 ? -7.363 34.125 19.484 1 93.31 361 GLU B N 1
ATOM 6078 C CA . GLU B 1 361 ? -6.125 34.5 18.812 1 93.31 361 GLU B CA 1
ATOM 6079 C C . GLU B 1 361 ? -6.301 35.781 18.016 1 93.31 361 GLU B C 1
ATOM 6081 O O . GLU B 1 361 ? -5.363 36.25 17.359 1 93.31 361 GLU B O 1
ATOM 6086 N N . GLY B 1 362 ? -7.48 36.375 18.031 1 95 362 GLY B N 1
ATOM 6087 C CA . GLY B 1 362 ? -7.746 37.656 17.344 1 95 362 GLY B CA 1
ATOM 6088 C C . GLY B 1 362 ? -7.809 37.5 15.836 1 95 362 GLY B C 1
ATOM 6089 O O . GLY B 1 362 ? -7.375 38.375 15.102 1 95 362 GLY B O 1
ATOM 6090 N N . ALA B 1 363 ? -8.219 36.25 15.398 1 96.56 363 ALA B N 1
ATOM 6091 C CA . ALA B 1 363 ? -8.414 36 13.969 1 96.56 363 ALA B CA 1
ATOM 6092 C C . ALA B 1 363 ? -9.844 36.312 13.547 1 96.56 363 ALA B C 1
ATOM 6094 O O . ALA B 1 363 ? -10.703 36.562 14.398 1 96.56 363 ALA B O 1
ATOM 6095 N N . GLU B 1 364 ? -10.039 36.5 12.18 1 96.81 364 GLU B N 1
ATOM 6096 C CA . GLU B 1 364 ? -11.398 36.656 11.672 1 96.81 364 GLU B CA 1
ATOM 6097 C C . GLU B 1 364 ? -12.32 35.562 12.172 1 96.81 364 GLU B C 1
ATOM 6099 O O . GLU B 1 364 ? -11.945 34.375 12.164 1 96.81 364 GLU B O 1
ATOM 6104 N N . PRO B 1 365 ? -13.492 35.906 12.633 1 97.31 365 PRO B N 1
ATOM 6105 C CA . PRO B 1 365 ? -14.422 34.906 13.156 1 97.31 365 PRO B CA 1
ATOM 6106 C C . PRO B 1 365 ? -14.789 33.844 12.117 1 97.31 365 PRO B C 1
ATOM 6108 O O . PRO B 1 365 ? -14.961 34.156 10.938 1 97.31 365 PRO B O 1
ATOM 6111 N N . VAL B 1 366 ? -14.766 32.625 12.531 1 97.44 366 VAL B N 1
ATOM 6112 C CA . VAL B 1 366 ? -15.203 31.5 11.734 1 97.44 366 VAL B CA 1
ATOM 6113 C C . VAL B 1 366 ? -16.203 30.656 12.531 1 97.44 366 VAL B C 1
ATOM 6115 O O . VAL B 1 366 ? -15.961 30.344 13.695 1 97.44 366 VAL B O 1
ATOM 6118 N N . THR B 1 367 ? -17.391 30.359 11.961 1 96.94 367 THR B N 1
ATOM 6119 C CA . THR B 1 367 ? -18.375 29.469 12.578 1 96.94 367 THR B CA 1
ATOM 6120 C C . THR B 1 367 ? -18.203 28.031 12.094 1 96.94 367 THR B C 1
ATOM 6122 O O . THR B 1 367 ? -18.219 27.781 10.891 1 96.94 367 THR B O 1
ATOM 6125 N N . PRO B 1 368 ? -17.891 27.172 13.016 1 97.12 368 PRO B N 1
ATOM 6126 C CA . PRO B 1 368 ? -17.781 25.781 12.578 1 97.12 368 PRO B CA 1
ATOM 6127 C C . PRO B 1 368 ? -19.047 25.266 11.891 1 97.12 368 PRO B C 1
ATOM 6129 O O . PRO B 1 368 ? -20.125 25.844 12.07 1 97.12 368 PRO B O 1
ATOM 6132 N N . LEU B 1 369 ? -18.906 24.219 11.023 1 97.31 369 LEU B N 1
ATOM 6133 C CA . LEU B 1 369 ? -20.094 23.516 10.539 1 97.31 369 LEU B CA 1
ATOM 6134 C C . LEU B 1 369 ? -20.984 23.094 11.703 1 97.31 369 LEU B C 1
ATOM 6136 O O . LEU B 1 369 ? -20.484 22.703 12.766 1 97.31 369 LEU B O 1
ATOM 6140 N N . PRO B 1 370 ? -22.312 23.078 11.43 1 95.75 370 PRO B N 1
ATOM 6141 C CA . PRO B 1 370 ? -23.234 22.75 12.516 1 95.75 370 PRO B CA 1
ATOM 6142 C C . PRO B 1 370 ? -22.984 21.344 13.086 1 95.75 370 PRO B C 1
ATOM 6144 O O . PRO B 1 370 ? -23.219 21.109 14.266 1 95.75 370 PRO B O 1
ATOM 6147 N N . GLU B 1 371 ? -22.391 20.531 12.289 1 93.88 371 GLU B N 1
ATOM 6148 C CA . GLU B 1 371 ? -22.219 19.141 12.695 1 93.88 371 GLU B CA 1
ATOM 6149 C C . GLU B 1 371 ? -20.891 18.938 13.422 1 93.88 371 GLU B C 1
ATOM 6151 O O . GLU B 1 371 ? -20.641 17.859 13.984 1 93.88 371 GLU B O 1
ATOM 6156 N N . VAL B 1 372 ? -20.078 19.969 13.445 1 95.19 372 VAL B N 1
ATOM 6157 C CA . VAL B 1 372 ? -18.828 19.922 14.188 1 95.19 372 VAL B CA 1
ATOM 6158 C C . VAL B 1 372 ? -19.047 20.438 15.609 1 95.19 372 VAL B C 1
ATOM 6160 O O . VAL B 1 372 ? -18.891 21.625 15.883 1 95.19 372 VAL B O 1
ATOM 6163 N N . THR B 1 373 ? -19.375 19.484 16.594 1 91.94 373 THR B N 1
ATOM 6164 C CA . THR B 1 373 ? -19.812 19.891 17.922 1 91.94 373 THR B CA 1
ATOM 6165 C C . THR B 1 373 ? -18.797 19.438 18.984 1 91.94 373 THR B C 1
ATOM 6167 O O . THR B 1 373 ? -18.859 19.891 20.125 1 91.94 373 THR B O 1
ATOM 6170 N N . SER B 1 374 ? -17.875 18.594 18.609 1 87.06 374 SER B N 1
ATOM 6171 C CA . SER B 1 374 ? -16.859 18.062 19.5 1 87.06 374 SER B CA 1
ATOM 6172 C C . SER B 1 374 ? -15.602 17.672 18.719 1 87.06 374 SER B C 1
ATOM 6174 O O . SER B 1 374 ? -15.57 17.75 17.5 1 87.06 374 SER B O 1
ATOM 6176 N N . TRP B 1 375 ? -14.586 17.375 19.531 1 79.5 375 TRP B N 1
ATOM 6177 C CA . TRP B 1 375 ? -13.32 16.984 18.906 1 79.5 375 TRP B CA 1
ATOM 6178 C C . TRP B 1 375 ? -13.516 15.766 18.016 1 79.5 375 TRP B C 1
ATOM 6180 O O . TRP B 1 375 ? -12.875 15.648 16.969 1 79.5 375 TRP B O 1
ATOM 6190 N N . ASP B 1 376 ? -14.367 14.812 18.344 1 78.19 376 ASP B N 1
ATOM 6191 C CA . ASP B 1 376 ? -14.539 13.555 17.625 1 78.19 376 ASP B CA 1
ATOM 6192 C C . ASP B 1 376 ? -15.562 13.695 16.5 1 78.19 376 ASP B C 1
ATOM 6194 O O . ASP B 1 376 ? -15.891 12.719 15.828 1 78.19 376 ASP B O 1
ATOM 6198 N N . THR B 1 377 ? -16.125 14.922 16.281 1 87.69 377 THR B N 1
ATOM 6199 C CA . THR B 1 377 ? -16.969 15.172 15.117 1 87.69 377 THR B CA 1
ATOM 6200 C C . THR B 1 377 ? -16.312 16.188 14.18 1 87.69 377 THR B C 1
ATOM 6202 O O . THR B 1 377 ? -16.891 16.594 13.18 1 87.69 377 THR B O 1
ATOM 6205 N N . ALA B 1 378 ? -15.102 16.594 14.547 1 91.56 378 ALA B N 1
ATOM 6206 C CA . ALA B 1 378 ? -14.367 17.5 13.664 1 91.56 378 ALA B CA 1
ATOM 6207 C C . ALA B 1 378 ? -14.047 16.844 12.328 1 91.56 378 ALA B C 1
ATOM 6209 O O . ALA B 1 378 ? -13.828 15.625 12.273 1 91.56 378 ALA B O 1
ATOM 6210 N N . ALA B 1 379 ? -14.102 17.609 11.25 1 94.25 379 ALA B N 1
ATOM 6211 C CA . ALA B 1 379 ? -13.742 17.109 9.93 1 94.25 379 ALA B CA 1
ATOM 6212 C C . ALA B 1 379 ? -12.242 16.812 9.844 1 94.25 379 ALA B C 1
ATOM 6214 O O . ALA B 1 379 ? -11.82 15.883 9.156 1 94.25 379 ALA B O 1
ATOM 6215 N N . SER B 1 380 ? -11.445 17.578 10.461 1 94 380 SER B N 1
ATOM 6216 C CA . SER B 1 380 ? -9.992 17.531 10.57 1 94 380 SER B CA 1
ATOM 6217 C C . SER B 1 380 ? -9.469 18.547 11.57 1 94 380 SER B C 1
ATOM 6219 O O . SER B 1 380 ? -10.148 19.547 11.859 1 94 380 SER B O 1
ATOM 6221 N N . ASP B 1 381 ? -8.328 18.344 12.156 1 91.25 381 ASP B N 1
ATOM 6222 C CA . ASP B 1 381 ? -7.684 19.406 12.93 1 91.25 381 ASP B CA 1
ATOM 6223 C C . ASP B 1 381 ? -6.945 20.391 12.023 1 91.25 381 ASP B C 1
ATOM 6225 O O . ASP B 1 381 ? -6.418 21.391 12.492 1 91.25 381 ASP B O 1
ATOM 6229 N N . HIS B 1 382 ? -6.91 20.078 10.703 1 96.88 382 HIS B N 1
ATOM 6230 C CA . HIS B 1 382 ? -6.375 21 9.703 1 96.88 382 HIS B CA 1
ATOM 6231 C C . HIS B 1 382 ? -7.496 21.703 8.945 1 96.88 382 HIS B C 1
ATOM 6233 O O . HIS B 1 382 ? -8.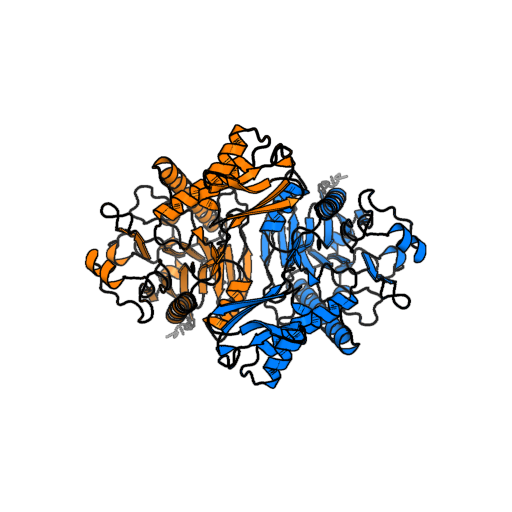555 21.109 8.711 1 96.88 382 HIS B O 1
ATOM 6239 N N . ALA B 1 383 ? -7.277 22.922 8.555 1 98.5 383 ALA B N 1
ATOM 6240 C CA . ALA B 1 383 ? -8.078 23.578 7.52 1 98.5 383 ALA B CA 1
ATOM 6241 C C . ALA B 1 383 ? -7.664 23.109 6.129 1 98.5 383 ALA B C 1
ATOM 6243 O O . ALA B 1 383 ? -6.578 22.547 5.949 1 98.5 383 ALA B O 1
ATOM 6244 N N . ALA B 1 384 ? -8.523 23.219 5.25 1 98.69 384 ALA B N 1
ATOM 6245 C CA . ALA B 1 384 ? -8.211 22.969 3.846 1 98.69 384 ALA B CA 1
ATOM 6246 C C . ALA B 1 384 ? -7.77 24.25 3.148 1 98.69 384 ALA B C 1
ATOM 6248 O O . ALA B 1 384 ? -8.289 25.328 3.434 1 98.69 384 ALA B O 1
ATOM 6249 N N . LEU B 1 385 ? -6.816 24.203 2.244 1 98.81 385 LEU B N 1
ATOM 6250 C CA . LEU B 1 385 ? -6.344 25.297 1.411 1 98.81 385 LEU B CA 1
ATOM 6251 C C . LEU B 1 385 ? -6.676 25.047 -0.056 1 98.81 385 LEU B C 1
ATOM 6253 O O . LEU B 1 385 ? -6.512 23.938 -0.554 1 98.81 385 LEU B O 1
ATOM 6257 N N . TRP B 1 386 ? -7.238 26.047 -0.724 1 98.81 386 TRP B N 1
ATOM 6258 C CA . TRP B 1 386 ? -7.574 25.875 -2.133 1 98.81 386 TRP B CA 1
ATOM 6259 C C . TRP B 1 386 ? -7.207 27.125 -2.936 1 98.81 386 TRP B C 1
ATOM 6261 O O . TRP B 1 386 ? -7.039 28.203 -2.369 1 98.81 386 TRP B O 1
ATOM 6271 N N . VAL B 1 387 ? -6.945 26.953 -4.273 1 98.81 387 VAL B N 1
ATOM 6272 C CA . VAL B 1 387 ? -6.676 28 -5.238 1 98.81 387 VAL B CA 1
ATOM 6273 C C . VAL B 1 387 ? -7.414 27.719 -6.543 1 98.81 387 VAL B C 1
ATOM 6275 O O . VAL B 1 387 ? -7.531 26.562 -6.953 1 98.81 387 VAL B O 1
ATOM 6278 N N . GLU B 1 388 ? -7.984 28.719 -7.039 1 98.44 388 GLU B N 1
ATOM 6279 C CA . GLU B 1 388 ? -8.594 28.641 -8.359 1 98.44 388 GLU B CA 1
ATOM 6280 C C . GLU B 1 388 ? -7.758 29.391 -9.398 1 98.44 388 GLU B C 1
ATOM 6282 O O . GLU B 1 388 ? -7.359 30.531 -9.172 1 98.44 388 GLU B O 1
ATOM 6287 N N . VAL B 1 389 ? -7.414 28.672 -10.469 1 98.25 389 VAL B N 1
ATOM 6288 C CA . VAL B 1 389 ? -6.652 29.266 -11.562 1 98.25 389 VAL B CA 1
ATOM 6289 C C . VAL B 1 389 ? -7.477 29.25 -12.844 1 98.25 389 VAL B C 1
ATOM 6291 O O . VAL B 1 389 ? -8.305 28.344 -13.039 1 98.25 389 VAL B O 1
ATOM 6294 N N . ASP B 1 390 ? -7.266 30.266 -13.625 1 96.62 390 ASP B N 1
ATOM 6295 C CA . ASP B 1 390 ? -7.875 30.359 -14.945 1 96.62 390 ASP B CA 1
ATOM 6296 C C . ASP B 1 390 ? -6.828 30.234 -16.047 1 96.62 390 ASP B C 1
ATOM 6298 O O . ASP B 1 390 ? -6.105 31.188 -16.344 1 96.62 390 ASP B O 1
ATOM 6302 N N . ILE B 1 391 ? -6.758 28.969 -16.609 1 92.31 391 ILE B N 1
ATOM 6303 C CA . ILE B 1 391 ? -5.637 28.688 -17.5 1 92.31 391 ILE B CA 1
ATOM 6304 C C . ILE B 1 391 ? -6.16 28.141 -18.828 1 92.31 391 ILE B C 1
ATOM 6306 O O . ILE B 1 391 ? -7.316 27.719 -18.922 1 92.31 391 ILE B O 1
ATOM 6310 N N . THR B 1 392 ? -5.348 28.328 -19.875 1 82.88 392 THR B N 1
ATOM 6311 C CA . THR B 1 392 ? -5.648 27.906 -21.25 1 82.88 392 THR B CA 1
ATOM 6312 C C . THR B 1 392 ? -4.832 26.688 -21.625 1 82.88 392 THR B C 1
ATOM 6314 O O . THR B 1 392 ? -3.732 26.469 -21.109 1 82.88 392 THR B O 1
#

Sequence (784 aa):
MLLSLSVKETTMKIRIAIYNVENLFHRTAILNLPDSQQIDALLEQVRQLQQLLEQPQYDDALKDKVFRLSIALRPYIDIRTDAGTLGRWKKEEAGTGFRINKSCRGRGDWIGEIVFKSQEFSSQQRKNTGKIINLLNADILCAVEVENMDVLRDFNSQVLGKKKFSQFVMIDSPNDPRGIDVACLTRYRIVQLRTHIFDAGKQFDPVFSRDCLEVTLDAGLKQPIYILCNHFKSQSGQTEQERQRGAQKRRDQSERVAEIVQQTYDLKKDYVVILGDLNEDSSNPWQSLAPLFSLSDLHPVIDPERPEKERYTYYFSGGKKGARLNQLDYIFLSAPLHQAVVEWGVERRGIYNIDKIAAKEGAEPVTPLPEVTSWDTAASDHAALWVEVDITMLLSLSVKETTMKIRIAIYNVENLFHRTAILNLPDSQQIDALLEQVRQLQQLLEQPQYDDALKDKVFRLSIALRPYIDIRTDAGTLGRWKKEEAGTGFRINKSCRGRGDWIGEIVFKSQEFSSQQRKNTGKIINLLNADILCAVEVENMDVLRDFNSQVLGKKKFSQFVMIDSPNDPRGIDVACLTRYRIVQLRTHIFDAGKQFDPVFSRDCLEVTLDAGLKQPIYILCNHFKSQSGQTEQERQRGAQKRRDQSERVAEIVQQTYDLKKDYVVILGDLNEDSSNPWQSLAPLFSLSDLHPVIDPERPEKERYTYYFSGGKKGARLNQLDYIFLSAPLHQAVVEWGVERRGIYNIDKIAAKEGAEPVTPLPEVTSWDTAASDHAALWVEVDIT

Organism: Pectobacterium atrosepticum (strain SCRI 1043 / ATCC BAA-672) (NCBI:txid218491)

pLDDT: mean 89.52, std 12.25, range [31.09, 98.94]

Radius of gyration: 27.47 Å; Cα contacts (8 Å, |Δi|>4): 1846; chains: 2; bounding box: 79×87×85 Å

Foldseek 3Di:
DPPPPPPPDAWDKAKEWEDAQCQQWWAQPLVPDPDLQSSLVLVVLQVVLQVLQQFAFDDPVSQVSQFVSQFVCVVWKDWDWPDFFFFAFDQDDVGTGTGGDPPDTHNVRTDTGIATDIDTADPLLNLLLLVQVVVSLGQKYKYWQDQDDVSVVCSLPPRVHPNSFPDKDWDFQPLANSRIEIMMTHNFDFDDKDWLSQPVFPVDGVLASYTQIWTWTPPVDPGTAIEGEHDAQACRDDDPVVSLVSLQSLLRVLQVVLVVDVVPHDLQDHWYKYWYQSHFQCPDPSNSNVSQVVDPQKAKPDDSPDDLLAQFFAWDPVDPPDTDGGNRIIMITRNVQSVFWDDKDWANLLAACQQVVSVVHVHDGDHHDPQRHDRSSRNDNTIMIMIMGIRD/DDPPPPPPPAWDKAKEWEDAQCQQWWAQVLVVDPDLLSSLVLVVLQVVLQVLQQFAFDDPVSQVSQFLSQQVCVVWKDWDWPDFFFFAFDQDPNGTGTGGDPPDTHNVRTDTGIATDIDTADPLLNLLLLVQVVVSLGQKYKYWQDQDDVSVVCSQPPRVHPSSFPDKDWDFQPLANSRIEIMMTHNFDFDDKDWLSQPVFPVDGVLASYTQIWTWTPPVDPGTAIEGEHDAQACRDDDPVVSLVSLQSLLRVLQVVLVCPVVPHDLQDHWYKYWYQSHFQCPDPSNSNVSQVVDPQKAKPDDSPDDLLAQFFAWDPVDPPDTDGGNRIIMITGNVQSVFWDDKDWANLLAACQQVVSVVHVHDGDHHDPQRHDRSSRNDNTIMIMIMGTRD

Nearest PDB structures (foldseek):
  3i5v-assembly2_B  TM=6.507E-01  e=2.397E-09  Staphylococcus aureus subsp. aureus RN4220
  1zwx-assembly1_A  TM=6.439E-01  e=2.652E-08  Listeria ivanovii
  3i48-assembly2_B  TM=6.422E-01  e=3.354E-08  Staphylococcus aureus subsp. aureus RN4220
  3k55-assembly1_A  TM=6.593E-01  e=7.187E-08  Staphylococcus aureus subsp. aureus RN4220
  3mpr-assembly2_C  TM=6.492E-01  e=1.083E-07  Bacteroides thetaiotaomicron

InterPro domains:
  IPR005135 Endonuclease/exonuclease/phosphatase [PF19580] (137-285)
  IPR036691 Endonuclease/exonuclease/phosphatase superfamily [G3DSA:3.60.10.10] (109-390)
  IPR036691 Endonuclease/exonuclease/phosphatase superfamily [SSF56219] (121-389)

Solvent-accessible surface area (backbone atoms only — not comparable to full-atom values): 40297 Å² total; per-residue (Å²): 135,84,83,80,80,78,80,77,74,72,60,42,80,44,30,41,30,31,35,50,40,60,45,61,57,61,28,44,36,54,73,71,51,94,46,64,66,58,34,38,53,52,51,51,49,49,52,52,45,50,55,60,57,61,30,70,64,50,51,70,67,53,38,49,47,43,19,59,60,30,38,79,39,49,87,27,38,46,77,47,74,53,22,75,45,52,61,44,77,40,77,50,93,93,38,53,15,39,40,56,37,86,84,28,48,24,33,85,38,38,40,67,48,80,40,66,30,70,34,78,45,50,42,56,11,28,47,36,33,28,48,52,52,58,70,62,62,46,42,32,32,34,35,27,43,37,63,48,47,58,55,50,49,45,43,35,47,70,58,56,32,90,46,69,45,74,35,70,52,50,55,70,38,70,65,32,84,79,44,50,18,40,30,45,38,18,61,42,47,72,70,36,34,34,73,38,49,78,37,69,36,93,84,37,78,51,34,30,48,26,28,49,38,32,38,32,29,48,75,84,49,85,58,54,40,36,37,35,30,34,47,44,49,50,66,59,50,93,45,69,67,46,27,48,52,26,41,52,45,24,26,34,40,26,40,47,52,39,50,51,47,62,74,72,46,53,37,75,69,40,44,39,35,43,34,24,45,55,41,53,33,80,84,43,89,76,48,31,54,46,49,46,69,64,35,81,47,41,39,59,75,65,64,80,82,53,56,50,64,77,56,42,26,32,69,40,64,63,56,96,88,47,49,44,64,30,32,30,63,50,45,30,22,10,36,52,44,52,74,23,52,74,48,68,52,72,51,48,37,35,20,50,60,32,38,56,51,19,58,75,67,70,25,75,82,42,71,40,42,88,72,35,80,37,78,75,23,19,16,21,76,41,30,29,43,37,37,31,29,51,46,86,135,86,81,80,79,75,79,75,72,72,62,43,80,45,30,40,30,32,36,51,40,61,45,61,57,64,28,42,34,54,74,72,53,94,44,64,67,56,33,40,53,50,50,51,49,49,50,52,46,51,54,59,57,62,31,70,65,49,52,70,66,54,38,49,48,42,19,60,58,31,36,79,37,46,87,28,38,47,77,47,73,54,21,74,46,53,61,45,78,39,77,49,94,92,37,51,14,39,40,56,37,87,83,28,48,25,34,86,38,37,39,67,47,77,39,67,30,68,34,78,45,50,43,56,12,29,50,35,33,29,50,53,52,59,71,64,61,49,44,34,33,34,34,28,43,37,64,48,48,58,55,51,50,48,42,32,47,72,55,56,31,88,45,69,44,74,35,68,50,50,54,69,38,70,66,32,85,81,44,52,20,41,28,44,36,18,59,41,46,71,69,36,33,35,70,39,51,78,36,69,36,93,83,38,79,52,34,32,49,28,31,50,39,33,38,33,29,49,73,82,49,87,57,56,40,38,38,35,28,33,48,45,48,52,67,58,51,92,43,70,67,46,29,48,52,24,39,50,46,23,25,35,40,27,41,48,52,40,50,50,48,62,75,73,48,51,37,75,69,40,44,40,36,44,32,24,44,56,41,55,36,80,83,42,89,78,47,32,54,47,50,47,70,65,38,81,49,42,40,59,75,67,63,79,83,53,57,52,65,77,58,44,28,32,72,43,65,74,52,96,89,49,51,43,66,30,30,31,62,51,45,31,22,10,35,51,44,53,74,23,52,74,49,68,52,72,53,49,38,36,21,50,60,34,39,58,50,18,57,75,66,72,24,73,82,44,72,41,42,90,75,34,80,38,79,75,22,18,16,21,77,41,29,30,43,38,38,30,27,50,46,86